Protein AF-A0A973A006-F1 (afdb_monomer_lite)

Radius of gyration: 35.7 Å; chains: 1; bounding box: 82×72×102 Å

Structure (mmCIF, N/CA/C/O backbone):
data_AF-A0A973A006-F1
#
_entry.id   AF-A0A973A006-F1
#
loop_
_atom_site.group_PDB
_atom_site.id
_atom_site.type_symbol
_atom_site.label_atom_id
_atom_site.label_alt_id
_atom_site.label_comp_id
_atom_site.label_asym_id
_atom_site.label_entity_id
_atom_site.label_seq_id
_atom_site.pdbx_PDB_ins_code
_atom_site.Cartn_x
_atom_site.Cartn_y
_atom_site.Cartn_z
_atom_site.occupancy
_atom_site.B_iso_or_equiv
_atom_site.auth_seq_id
_atom_site.auth_comp_id
_atom_site.auth_asym_id
_atom_site.auth_atom_id
_atom_site.pdbx_PDB_model_num
ATOM 1 N N . VAL A 1 1 ? 6.363 -8.888 3.351 1.00 74.69 1 VAL A N 1
ATOM 2 C CA . VAL A 1 1 ? 7.528 -9.794 3.197 1.00 74.69 1 VAL A CA 1
ATOM 3 C C . VAL A 1 1 ? 7.029 -11.077 2.562 1.00 74.69 1 VAL A C 1
ATOM 5 O O . VAL A 1 1 ? 5.966 -11.535 2.959 1.00 74.69 1 VAL A O 1
ATOM 8 N N . ARG A 1 2 ? 7.726 -11.590 1.547 1.00 87.62 2 ARG A N 1
ATOM 9 C CA . ARG A 1 2 ? 7.344 -12.799 0.804 1.00 87.62 2 ARG A CA 1
ATOM 10 C C . ARG A 1 2 ? 8.579 -13.512 0.266 1.00 87.62 2 ARG A C 1
ATOM 12 O O . ARG A 1 2 ? 9.569 -12.837 -0.030 1.00 87.62 2 ARG A O 1
ATOM 19 N N . GLN A 1 3 ? 8.466 -14.818 0.078 1.00 89.44 3 GLN A N 1
ATOM 20 C CA . GLN A 1 3 ? 9.433 -15.663 -0.612 1.00 89.44 3 GLN A CA 1
ATOM 21 C C . GLN A 1 3 ? 8.829 -16.146 -1.931 1.00 89.44 3 GLN A C 1
ATOM 23 O O . GLN A 1 3 ? 7.692 -16.615 -1.949 1.00 89.44 3 GLN A O 1
ATOM 28 N N . ILE A 1 4 ? 9.596 -16.039 -3.013 1.00 96.75 4 ILE A N 1
ATOM 29 C CA . ILE A 1 4 ? 9.266 -16.621 -4.315 1.00 96.75 4 ILE A CA 1
ATOM 30 C C . ILE A 1 4 ? 10.232 -17.764 -4.601 1.00 96.75 4 ILE A C 1
ATOM 32 O O . ILE A 1 4 ? 11.399 -17.694 -4.213 1.00 96.75 4 ILE A O 1
ATOM 36 N N . HIS A 1 5 ? 9.748 -18.809 -5.258 1.00 97.19 5 HIS A N 1
ATOM 37 C CA . HIS A 1 5 ? 10.588 -19.901 -5.719 1.00 97.19 5 HIS A CA 1
ATOM 38 C C . HIS A 1 5 ? 10.025 -20.468 -7.019 1.00 97.19 5 HIS A C 1
ATOM 40 O O . HIS A 1 5 ? 8.824 -20.729 -7.118 1.00 97.19 5 HIS A O 1
ATOM 46 N N . PHE A 1 6 ? 10.909 -20.625 -7.997 1.00 98.12 6 PHE A N 1
ATOM 47 C CA . PHE A 1 6 ? 10.637 -21.302 -9.252 1.00 98.12 6 PHE A CA 1
ATOM 48 C C . PHE A 1 6 ? 11.439 -22.598 -9.288 1.00 98.12 6 PHE A C 1
ATOM 50 O O . PHE A 1 6 ? 12.599 -22.614 -8.874 1.00 98.12 6 PHE A O 1
ATOM 57 N N . ASP A 1 7 ? 10.810 -23.652 -9.780 1.00 97.62 7 ASP A N 1
ATOM 58 C CA . ASP A 1 7 ? 11.328 -25.010 -9.786 1.00 97.62 7 ASP A CA 1
ATOM 59 C C . ASP A 1 7 ? 10.985 -25.687 -11.117 1.00 97.62 7 ASP A C 1
ATOM 61 O O . ASP A 1 7 ? 9.900 -25.483 -11.668 1.00 97.62 7 ASP A O 1
ATOM 65 N N . ALA A 1 8 ? 11.923 -26.470 -11.647 1.00 97.56 8 ALA A N 1
ATOM 66 C CA . ALA A 1 8 ? 11.805 -27.048 -12.981 1.00 97.56 8 ALA A CA 1
ATOM 67 C C . ALA A 1 8 ? 10.776 -28.188 -13.062 1.00 97.56 8 ALA A C 1
ATOM 69 O O . ALA A 1 8 ? 10.281 -28.464 -14.149 1.00 97.56 8 ALA A O 1
ATOM 70 N N . ASP A 1 9 ? 10.411 -28.810 -11.934 1.00 97.44 9 ASP A N 1
ATOM 71 C CA . ASP A 1 9 ? 9.448 -29.918 -11.882 1.00 97.44 9 ASP A CA 1
ATOM 72 C C . ASP A 1 9 ? 8.063 -29.473 -11.388 1.00 97.44 9 ASP A C 1
ATOM 74 O O . ASP A 1 9 ? 7.040 -30.074 -11.731 1.00 97.44 9 ASP A O 1
ATOM 78 N N . THR A 1 10 ? 8.028 -28.437 -10.545 1.00 96.38 10 THR A N 1
ATOM 79 C CA . THR A 1 10 ? 6.828 -28.018 -9.801 1.00 96.38 10 THR A CA 1
ATOM 80 C C . THR A 1 10 ? 6.367 -26.588 -10.089 1.00 96.38 10 THR A C 1
ATOM 82 O O . THR A 1 10 ? 5.368 -26.137 -9.521 1.00 96.38 10 THR A O 1
ATOM 85 N N . GLY A 1 11 ? 7.051 -25.874 -10.986 1.00 97.38 11 GLY A N 1
ATOM 86 C CA . GLY A 1 11 ? 6.625 -24.567 -11.466 1.00 97.38 11 GLY A CA 1
ATOM 87 C C . GLY A 1 11 ? 6.885 -23.462 -10.443 1.00 97.38 11 GLY A C 1
ATOM 88 O O . GLY A 1 11 ? 8.027 -23.209 -10.069 1.00 97.38 11 GLY A O 1
ATOM 89 N N . PHE A 1 12 ? 5.842 -22.742 -10.022 1.00 98.44 12 PHE A N 1
ATOM 90 C CA . PHE A 1 12 ? 5.970 -21.584 -9.132 1.00 98.44 12 PHE A CA 1
ATOM 91 C C . PHE A 1 12 ? 5.369 -21.832 -7.745 1.00 98.44 12 PHE A C 1
ATOM 93 O O . PHE A 1 12 ? 4.277 -22.387 -7.592 1.00 98.44 12 PHE A O 1
ATOM 100 N N . SER A 1 13 ? 6.056 -21.339 -6.714 1.00 97.69 13 SER A N 1
ATOM 101 C CA . SER A 1 13 ? 5.531 -21.276 -5.353 1.00 97.69 13 SER A CA 1
ATOM 102 C C . SER A 1 13 ? 5.753 -19.913 -4.697 1.00 97.69 13 SER A C 1
ATOM 104 O O . SER A 1 13 ? 6.783 -19.253 -4.864 1.00 97.69 13 SER A O 1
ATOM 106 N N . LEU A 1 14 ? 4.760 -19.499 -3.908 1.00 96.75 14 LEU A N 1
ATOM 107 C CA . LEU A 1 14 ? 4.759 -18.266 -3.128 1.00 96.75 14 LEU A CA 1
ATOM 108 C C . LEU A 1 14 ? 4.639 -18.625 -1.647 1.00 96.75 14 LEU A C 1
ATOM 110 O O . LEU A 1 14 ? 3.673 -19.262 -1.231 1.00 96.75 14 LEU A O 1
ATOM 114 N N . ASN A 1 15 ? 5.619 -18.220 -0.838 1.00 93.94 15 ASN A N 1
ATOM 115 C CA . ASN A 1 15 ? 5.705 -18.553 0.591 1.00 93.94 15 ASN A CA 1
ATOM 116 C C . ASN A 1 15 ? 5.603 -20.069 0.867 1.00 93.94 15 ASN A C 1
ATOM 118 O O . ASN A 1 15 ? 4.946 -20.497 1.817 1.00 93.94 15 ASN A O 1
ATOM 122 N N . GLY A 1 16 ? 6.218 -20.884 0.003 1.00 90.31 16 GLY A N 1
ATOM 123 C CA . GLY A 1 16 ? 6.202 -22.348 0.098 1.00 90.31 16 GLY A CA 1
ATOM 124 C C . GLY A 1 16 ? 4.887 -23.014 -0.326 1.00 90.31 16 GLY A C 1
ATOM 125 O O . GLY A 1 16 ? 4.759 -24.226 -0.184 1.00 90.31 16 GLY A O 1
ATOM 126 N N . GLN A 1 17 ? 3.911 -22.255 -0.836 1.00 93.00 17 GLN A N 1
ATOM 127 C CA . GLN A 1 17 ? 2.663 -22.789 -1.386 1.00 93.00 17 GLN A CA 1
ATOM 128 C C . GLN A 1 17 ? 2.724 -22.784 -2.912 1.00 93.00 17 GLN A C 1
ATOM 130 O O . GLN A 1 17 ? 3.026 -21.750 -3.506 1.00 93.00 17 GLN A O 1
ATOM 135 N N . ALA A 1 18 ? 2.430 -23.922 -3.543 1.00 95.06 18 ALA A N 1
ATOM 136 C CA . ALA A 1 18 ? 2.357 -24.025 -4.998 1.00 95.06 18 ALA A CA 1
ATOM 137 C C . ALA A 1 18 ? 1.221 -23.146 -5.544 1.00 95.06 18 ALA A C 1
ATOM 139 O O . ALA A 1 18 ? 0.092 -23.188 -5.046 1.00 95.06 18 ALA A O 1
ATOM 140 N N . VAL A 1 19 ? 1.523 -22.341 -6.563 1.00 96.31 19 VAL A N 1
ATOM 141 C CA . VAL A 1 19 ? 0.576 -21.416 -7.193 1.00 96.31 19 VAL A CA 1
ATOM 142 C C . VAL A 1 19 ? 0.822 -21.413 -8.698 1.00 96.31 19 VAL A C 1
ATOM 144 O O . VAL A 1 19 ? 1.913 -21.084 -9.142 1.00 96.31 19 VAL A O 1
ATOM 147 N N . ILE A 1 20 ? -0.211 -21.695 -9.494 1.00 98.38 20 ILE A N 1
ATOM 148 C CA . ILE A 1 20 ? -0.156 -21.488 -10.949 1.00 98.38 20 ILE A CA 1
ATOM 149 C C . ILE A 1 20 ? -0.318 -19.990 -11.235 1.00 98.38 20 ILE A C 1
ATOM 151 O O . ILE A 1 20 ? -1.264 -19.360 -10.737 1.00 98.38 20 ILE A O 1
ATOM 155 N N . LEU A 1 21 ? 0.570 -19.419 -12.049 1.00 98.75 21 LEU A N 1
ATOM 156 C CA . LEU A 1 21 ? 0.446 -18.043 -12.532 1.00 98.75 21 LEU A CA 1
ATOM 157 C C . LEU A 1 21 ? -0.706 -17.968 -13.550 1.00 98.75 21 LEU A C 1
ATOM 159 O O . LEU A 1 21 ? -0.602 -18.415 -14.688 1.00 98.75 21 LEU A O 1
ATOM 163 N N . LYS A 1 22 ? -1.836 -17.422 -13.101 1.00 98.75 22 LYS A N 1
ATOM 164 C CA . LYS A 1 22 ? -3.071 -17.186 -13.860 1.00 98.75 22 LYS A CA 1
ATOM 165 C C . LYS A 1 22 ? -3.016 -15.771 -14.425 1.00 98.75 22 LYS A C 1
ATOM 167 O O . LYS A 1 22 ? -3.580 -14.833 -13.846 1.00 98.75 22 LYS A O 1
ATOM 172 N N . GLY A 1 23 ? -2.218 -15.626 -15.474 1.00 98.56 23 GLY A N 1
ATOM 173 C CA . GLY A 1 23 ? -1.684 -14.367 -15.959 1.00 98.56 23 GLY A CA 1
ATOM 174 C C . GLY A 1 23 ? -2.470 -13.721 -17.100 1.00 98.56 23 GLY A C 1
ATOM 175 O O . GLY A 1 23 ? -3.083 -14.388 -17.936 1.00 98.56 23 GLY A O 1
ATOM 176 N N . MET A 1 24 ? -2.395 -12.392 -17.172 1.00 98.44 24 MET A N 1
ATOM 177 C CA . MET A 1 24 ? -2.911 -11.585 -18.284 1.00 98.44 24 MET A CA 1
ATOM 178 C C . MET A 1 24 ? -1.829 -10.621 -18.775 1.00 98.44 24 MET A C 1
ATOM 180 O O . MET A 1 24 ? -1.284 -9.863 -17.970 1.00 98.44 24 MET A O 1
ATOM 184 N N . CYS A 1 25 ? -1.559 -10.598 -20.081 1.00 98.69 25 CYS A N 1
ATOM 185 C CA . CYS A 1 25 ? -0.857 -9.477 -20.703 1.00 98.69 25 CYS A CA 1
ATOM 186 C C . CYS A 1 25 ? -1.817 -8.291 -20.826 1.00 98.69 25 CYS A C 1
ATOM 188 O O . CYS A 1 25 ? -2.960 -8.462 -21.268 1.00 98.69 25 CYS A O 1
ATOM 190 N N . ASN A 1 26 ? -1.361 -7.094 -20.456 1.00 97.56 26 ASN A N 1
ATOM 191 C CA . ASN A 1 26 ? -2.110 -5.856 -20.657 1.00 97.56 26 ASN A CA 1
ATOM 192 C C . ASN A 1 26 ? -1.193 -4.730 -21.129 1.00 97.56 26 ASN A C 1
ATOM 194 O O . ASN A 1 26 ? -0.101 -4.554 -20.591 1.00 97.56 26 ASN A O 1
ATOM 198 N N . HIS A 1 27 ? -1.700 -3.942 -22.075 1.00 97.69 27 HIS A N 1
ATOM 199 C CA . HIS A 1 27 ? -1.139 -2.646 -22.437 1.00 97.69 27 HIS A CA 1
ATOM 200 C C . HIS A 1 27 ? -1.558 -1.548 -21.446 1.00 97.69 27 HIS A C 1
ATOM 202 O O . HIS A 1 27 ? -2.402 -1.759 -20.573 1.00 97.69 27 HIS A O 1
ATOM 208 N N . HIS A 1 28 ? -0.945 -0.369 -21.584 1.00 96.56 28 HIS A N 1
ATOM 209 C CA . HIS A 1 28 ? -1.086 0.744 -20.641 1.00 96.56 28 HIS A CA 1
ATOM 210 C C . HIS A 1 28 ? -2.311 1.643 -20.881 1.00 96.56 28 HIS A C 1
ATOM 212 O O . HIS A 1 28 ? -2.666 2.408 -19.986 1.00 96.56 28 HIS A O 1
ATOM 218 N N . ASP A 1 29 ? -2.934 1.611 -22.067 1.00 96.44 29 ASP A N 1
ATOM 219 C CA . ASP A 1 29 ? -4.088 2.475 -22.339 1.00 96.44 29 ASP A CA 1
ATOM 220 C C . ASP A 1 29 ? -5.300 2.090 -21.482 1.00 96.44 29 ASP A C 1
ATOM 222 O O . ASP A 1 29 ? -5.446 0.944 -21.062 1.00 96.44 29 ASP A O 1
ATOM 226 N N . LEU A 1 30 ? -6.187 3.053 -21.239 1.00 96.38 30 LEU A N 1
ATOM 227 C CA . LEU A 1 30 ? -7.418 2.921 -20.461 1.00 96.38 30 LEU A CA 1
ATOM 228 C C . LEU A 1 30 ? -8.662 3.069 -21.354 1.00 96.38 30 LEU A C 1
ATOM 230 O O . LEU A 1 30 ? -9.681 3.638 -20.953 1.00 96.38 30 LEU A O 1
ATOM 234 N N . GLY A 1 31 ? -8.581 2.558 -22.587 1.00 95.19 31 GLY A N 1
ATOM 235 C CA . GLY A 1 31 ? -9.678 2.546 -23.547 1.00 95.19 31 GLY A CA 1
ATOM 236 C C . GLY A 1 31 ? -10.059 3.950 -24.022 1.00 95.19 31 GLY A C 1
ATOM 237 O O . GLY A 1 31 ? -9.185 4.658 -24.520 1.00 95.19 31 GLY A O 1
ATOM 238 N N . PRO A 1 32 ? -11.322 4.401 -23.871 1.00 96.06 32 PRO A N 1
ATOM 239 C CA . PRO A 1 32 ? -11.733 5.747 -24.286 1.00 96.06 32 PRO A CA 1
ATOM 240 C C . PRO A 1 32 ? -10.930 6.908 -23.670 1.00 96.06 32 PRO A C 1
ATOM 242 O O . PRO A 1 32 ? -10.959 8.012 -24.208 1.00 96.06 32 PRO A O 1
ATOM 245 N N . LEU A 1 33 ? -10.206 6.677 -22.567 1.00 96.00 33 LEU A N 1
ATOM 246 C CA . LEU A 1 33 ? -9.319 7.666 -21.934 1.00 96.00 33 LEU A CA 1
ATOM 247 C C . LEU A 1 33 ? -7.915 7.727 -22.570 1.00 96.00 33 LEU A C 1
ATOM 249 O O . LEU A 1 33 ? -7.140 8.639 -22.277 1.00 96.00 33 LEU A O 1
ATOM 253 N N . GLY A 1 34 ? -7.574 6.780 -23.448 1.00 95.50 34 GLY A N 1
ATOM 254 C CA . GLY A 1 34 ? -6.241 6.654 -24.033 1.00 95.50 34 GLY A CA 1
ATOM 255 C C . GLY A 1 34 ? -5.172 6.358 -22.978 1.00 95.50 34 GLY A C 1
ATOM 256 O O . GLY A 1 34 ? -5.421 5.640 -22.016 1.00 95.50 34 GLY A O 1
ATOM 257 N N . ALA A 1 35 ? -3.973 6.914 -23.158 1.00 95.75 35 ALA A N 1
ATOM 258 C CA . ALA A 1 35 ? -2.834 6.708 -22.258 1.00 95.75 35 ALA A CA 1
ATOM 259 C C . ALA A 1 35 ? -2.825 7.633 -21.023 1.00 95.75 35 ALA A C 1
ATOM 261 O O . ALA A 1 35 ? -1.930 7.523 -20.187 1.00 95.75 35 ALA A O 1
ATOM 262 N N . ALA A 1 36 ? -3.773 8.572 -20.909 1.00 90.38 36 ALA A N 1
ATOM 263 C CA . ALA A 1 36 ? -3.854 9.448 -19.745 1.00 90.38 36 ALA A CA 1
ATOM 264 C C . ALA A 1 36 ? -4.273 8.620 -18.526 1.00 90.38 36 ALA A C 1
ATOM 266 O O . ALA A 1 36 ? -5.384 8.090 -18.490 1.00 90.38 36 ALA A O 1
ATOM 267 N N . LEU A 1 37 ? -3.375 8.490 -17.550 1.00 87.75 37 LEU A N 1
ATOM 268 C CA . LEU A 1 37 ? -3.604 7.652 -16.382 1.00 87.75 37 LEU A CA 1
ATOM 269 C C . LEU A 1 37 ? -4.706 8.240 -15.492 1.00 87.75 37 LEU A C 1
ATOM 271 O O . LEU A 1 37 ? -4.682 9.417 -15.141 1.00 87.75 37 LEU A O 1
ATOM 275 N N . TRP A 1 38 ? -5.653 7.383 -15.115 1.00 89.75 38 TRP A N 1
ATOM 276 C CA . TRP A 1 38 ? -6.651 7.649 -14.086 1.00 89.75 38 TRP A CA 1
ATOM 277 C C . TRP A 1 38 ? -6.658 6.479 -13.113 1.00 89.75 38 TRP A C 1
ATOM 279 O O . TRP A 1 38 ? -7.057 5.372 -13.488 1.00 89.75 38 TRP A O 1
ATOM 289 N N . ASP A 1 39 ? -6.271 6.727 -11.865 1.00 86.19 39 ASP A N 1
ATOM 290 C CA . ASP A 1 39 ? -6.119 5.685 -10.848 1.00 86.19 39 ASP A CA 1
ATOM 291 C C . ASP A 1 39 ? -7.373 4.824 -10.703 1.00 86.19 39 ASP A C 1
ATOM 293 O O . ASP A 1 39 ? -7.300 3.600 -10.707 1.00 86.19 39 ASP A O 1
ATOM 297 N N . GLN A 1 40 ? -8.548 5.455 -10.664 1.00 85.00 40 GLN A N 1
ATOM 298 C CA . GLN A 1 40 ? -9.826 4.752 -10.541 1.00 85.00 40 GLN A CA 1
ATOM 299 C C . GLN A 1 40 ? -10.127 3.849 -11.743 1.00 85.00 40 GLN A C 1
ATOM 301 O O . GLN A 1 40 ? -10.689 2.764 -11.586 1.00 85.00 40 GLN A O 1
ATOM 306 N N . ALA A 1 41 ? -9.752 4.271 -12.954 1.00 92.69 41 ALA A N 1
ATOM 307 C CA . ALA A 1 41 ? -9.949 3.476 -14.162 1.00 92.69 41 ALA A CA 1
ATOM 308 C C . ALA A 1 41 ? -8.992 2.276 -14.203 1.00 92.69 41 ALA A C 1
ATOM 310 O O . ALA A 1 41 ? -9.419 1.165 -14.531 1.00 92.69 41 ALA A O 1
ATOM 311 N N . LEU A 1 42 ? -7.727 2.475 -13.820 1.00 93.62 42 LEU A N 1
ATOM 312 C CA . LEU A 1 42 ? -6.760 1.389 -13.685 1.00 93.62 42 LEU A CA 1
ATOM 313 C C . LEU A 1 42 ? -7.187 0.400 -12.589 1.00 93.62 42 LEU A C 1
ATOM 315 O O . LEU A 1 42 ? -7.252 -0.807 -12.829 1.00 93.62 42 LEU A O 1
ATOM 319 N N . GLU A 1 43 ? -7.572 0.907 -11.417 1.00 88.81 43 GLU A N 1
ATOM 320 C CA . GLU A 1 43 ? -8.055 0.109 -10.291 1.00 88.81 43 GLU A CA 1
ATOM 321 C C . GLU A 1 43 ? -9.288 -0.715 -10.684 1.00 88.81 43 GLU A C 1
ATOM 323 O O . GLU A 1 43 ? -9.357 -1.915 -10.399 1.00 88.81 43 GLU A O 1
ATOM 328 N N . ARG A 1 44 ? -10.251 -0.107 -11.391 1.00 91.81 44 ARG A N 1
ATOM 329 C CA . ARG A 1 44 ? -11.423 -0.804 -11.936 1.00 91.81 44 ARG A CA 1
ATOM 330 C C . ARG A 1 44 ? -11.005 -1.984 -12.811 1.00 91.81 44 ARG A C 1
ATOM 332 O O . ARG A 1 44 ? -11.529 -3.087 -12.631 1.00 91.81 44 ARG A O 1
ATOM 339 N N . ARG A 1 45 ? -10.056 -1.776 -13.730 1.00 96.62 45 ARG A N 1
ATOM 340 C CA . ARG A 1 45 ? -9.590 -2.831 -14.638 1.00 96.62 45 ARG A CA 1
ATOM 341 C C . ARG A 1 45 ? -8.900 -3.974 -13.894 1.00 96.62 45 ARG A C 1
ATOM 343 O O . ARG A 1 45 ? -9.199 -5.144 -14.154 1.00 96.62 45 ARG A O 1
ATOM 350 N N . LEU A 1 46 ? -8.037 -3.661 -12.929 1.00 95.81 46 LEU A N 1
ATOM 351 C CA . LEU A 1 46 ? -7.372 -4.667 -12.094 1.00 95.81 46 LEU A CA 1
ATOM 352 C C . LEU A 1 46 ? -8.380 -5.449 -11.240 1.00 95.81 46 LEU A C 1
ATOM 354 O O . LEU A 1 46 ? -8.276 -6.671 -11.126 1.00 95.81 46 LEU A O 1
ATOM 358 N N . LYS A 1 47 ? -9.407 -4.786 -10.693 1.00 91.25 47 LYS A N 1
ATOM 359 C CA . LYS A 1 47 ? -10.475 -5.451 -9.926 1.00 91.25 47 LYS A CA 1
ATOM 360 C C . LYS A 1 47 ? -11.297 -6.391 -10.783 1.00 91.25 47 LYS A C 1
ATOM 362 O O . LYS A 1 47 ? -11.606 -7.493 -10.338 1.00 91.25 47 LYS A O 1
ATOM 367 N N . GLN A 1 48 ? -11.634 -5.983 -12.001 1.00 96.75 48 GLN A N 1
ATOM 368 C CA . GLN A 1 48 ? -12.390 -6.816 -12.928 1.00 96.75 48 GLN A CA 1
ATOM 369 C C . GLN A 1 48 ? -11.604 -8.075 -13.326 1.00 96.75 48 GLN A C 1
ATOM 371 O O . GLN A 1 48 ? -12.185 -9.164 -13.325 1.00 96.75 48 GLN A O 1
ATOM 376 N N . LEU A 1 49 ? -10.292 -7.968 -13.573 1.00 98.12 49 LEU A N 1
ATOM 377 C CA . LEU A 1 49 ? -9.434 -9.139 -13.802 1.00 98.12 49 LEU A CA 1
ATOM 378 C C . LEU A 1 49 ? -9.319 -10.008 -12.547 1.00 98.12 49 LEU A C 1
ATOM 380 O O . LEU A 1 49 ? -9.465 -11.227 -12.622 1.00 98.12 49 LEU A O 1
ATOM 384 N N . LYS A 1 50 ? -9.124 -9.407 -11.371 1.00 94.62 50 LYS A N 1
ATOM 385 C CA . LYS A 1 50 ? -9.044 -10.165 -10.120 1.00 94.62 50 LYS A CA 1
ATOM 386 C C . LYS A 1 50 ? -10.350 -10.903 -9.800 1.00 94.62 50 LYS A C 1
ATOM 388 O O . LYS A 1 50 ? -10.314 -12.053 -9.374 1.00 94.62 50 LYS A O 1
ATOM 393 N N . ALA A 1 51 ? -11.506 -10.294 -10.066 1.00 87.31 51 ALA A N 1
ATOM 394 C CA . ALA A 1 51 ? -12.825 -10.917 -9.902 1.00 87.31 51 ALA A CA 1
ATOM 395 C C . ALA A 1 51 ? -13.060 -12.110 -10.850 1.00 87.31 51 ALA A C 1
ATOM 397 O O . ALA A 1 51 ? -13.888 -12.980 -10.574 1.00 87.31 51 ALA A O 1
ATOM 398 N N . MET A 1 52 ? -12.312 -12.172 -11.949 1.00 97.69 52 MET A N 1
ATOM 399 C CA . MET A 1 52 ? -12.269 -13.317 -12.855 1.00 97.69 52 MET A CA 1
ATOM 400 C C . MET A 1 52 ? -11.364 -14.448 -12.340 1.00 97.69 52 MET A C 1
ATOM 402 O O . MET A 1 52 ? -11.375 -15.536 -12.894 1.00 97.69 52 MET A O 1
ATOM 406 N N . GLY A 1 53 ? -10.556 -14.211 -11.305 1.00 96.25 53 GLY A N 1
ATOM 407 C CA . GLY A 1 53 ? -9.578 -15.175 -10.793 1.00 96.25 53 GLY A CA 1
ATOM 408 C C . GLY A 1 53 ? -8.154 -14.989 -11.323 1.00 96.25 53 GLY A C 1
ATOM 409 O O . GLY A 1 53 ? -7.300 -15.831 -11.051 1.00 96.25 53 GLY A O 1
ATOM 410 N N . CYS A 1 54 ? -7.876 -13.895 -12.043 1.00 98.62 54 CYS A N 1
ATOM 411 C CA . CYS A 1 54 ? -6.511 -13.497 -12.390 1.00 98.62 54 CYS A CA 1
ATOM 412 C C . CYS A 1 54 ? -5.697 -13.255 -11.111 1.00 98.62 54 CYS A C 1
ATOM 414 O O . CYS A 1 54 ? -6.158 -12.546 -10.211 1.00 98.62 54 CYS A O 1
ATOM 416 N N . ASN A 1 55 ? -4.485 -13.809 -11.039 1.00 98.38 55 ASN A N 1
ATOM 417 C CA . ASN A 1 55 ? -3.564 -13.593 -9.916 1.00 98.38 55 ASN A CA 1
ATOM 418 C C . ASN A 1 55 ? -2.234 -12.955 -10.339 1.00 98.38 55 ASN A C 1
ATOM 420 O O . ASN A 1 55 ? -1.447 -12.592 -9.465 1.00 98.38 55 ASN A O 1
ATOM 424 N N . SER A 1 56 ? -1.991 -12.789 -11.645 1.00 98.69 56 SER A N 1
ATOM 425 C CA . SER A 1 56 ? -0.767 -12.171 -12.139 1.00 98.69 56 SER A CA 1
ATOM 426 C C . SER A 1 56 ? -0.967 -11.334 -13.405 1.00 98.69 56 SER A C 1
ATOM 428 O O . SER A 1 56 ? -1.829 -11.621 -14.228 1.00 98.69 56 SER A O 1
ATOM 430 N N . ILE A 1 57 ? -0.166 -10.284 -13.564 1.00 98.75 57 ILE A N 1
ATOM 431 C CA . ILE A 1 57 ? -0.171 -9.371 -14.707 1.00 98.75 57 ILE A CA 1
ATOM 432 C C . ILE A 1 57 ? 1.222 -9.360 -15.340 1.00 98.75 57 ILE A C 1
ATOM 434 O O . ILE A 1 57 ? 2.225 -9.290 -14.634 1.00 98.75 57 ILE A O 1
ATOM 438 N N . ARG A 1 58 ? 1.286 -9.403 -16.671 1.00 98.75 58 ARG A N 1
ATOM 439 C CA . ARG A 1 58 ? 2.489 -9.057 -17.438 1.00 98.75 58 ARG A CA 1
ATOM 440 C C . ARG A 1 58 ? 2.270 -7.691 -18.078 1.00 98.75 58 ARG A C 1
ATOM 442 O O . ARG A 1 58 ? 1.266 -7.487 -18.766 1.00 98.75 58 ARG A O 1
ATOM 449 N N . VAL A 1 59 ? 3.186 -6.760 -17.826 1.00 97.62 59 VAL A N 1
ATOM 450 C CA . VAL A 1 59 ? 3.099 -5.368 -18.311 1.00 97.62 59 VAL A CA 1
ATOM 451 C C . VAL A 1 59 ? 3.652 -5.266 -19.735 1.00 97.62 59 VAL A C 1
ATOM 453 O O . VAL A 1 59 ? 4.760 -4.815 -19.995 1.00 97.62 59 VAL A O 1
ATOM 456 N N . ALA A 1 60 ? 2.867 -5.771 -20.679 1.00 96.19 60 ALA A N 1
ATOM 457 C CA . ALA A 1 60 ? 3.253 -5.887 -22.075 1.00 96.19 60 ALA A CA 1
ATOM 458 C C . ALA A 1 60 ? 3.277 -4.510 -22.778 1.00 96.19 60 ALA A C 1
ATOM 460 O O . ALA A 1 60 ? 2.252 -3.834 -22.857 1.00 96.19 60 ALA A O 1
ATOM 461 N N . HIS A 1 61 ? 4.387 -4.021 -23.332 1.00 96.62 61 HIS A N 1
ATOM 462 C CA . HIS A 1 61 ? 5.764 -4.537 -23.269 1.00 96.62 61 HIS A CA 1
ATOM 463 C C . HIS A 1 61 ? 6.710 -3.396 -22.880 1.00 96.62 61 HIS A C 1
ATOM 465 O O . HIS A 1 61 ? 7.620 -3.025 -23.624 1.00 96.62 61 HIS A O 1
ATOM 471 N N . ASN A 1 62 ? 6.412 -2.753 -21.753 1.00 97.12 62 ASN A N 1
ATOM 472 C CA . ASN A 1 62 ? 7.087 -1.542 -21.303 1.00 97.12 62 ASN A CA 1
ATOM 473 C C . ASN A 1 62 ? 6.951 -1.372 -19.785 1.00 97.12 62 ASN A C 1
ATOM 475 O O . ASN A 1 62 ? 5.976 -1.874 -19.213 1.00 97.12 62 ASN A O 1
ATOM 479 N N . PRO A 1 63 ? 7.844 -0.585 -19.149 1.00 96.56 63 PRO A N 1
ATOM 480 C CA . PRO A 1 63 ? 7.722 -0.260 -17.735 1.00 96.56 63 PRO A CA 1
ATOM 481 C C . PRO A 1 63 ? 6.322 0.264 -17.427 1.00 96.56 63 PRO A C 1
ATOM 483 O O . PRO A 1 63 ? 5.805 1.126 -18.151 1.00 96.56 63 PRO A O 1
ATOM 486 N N . SER A 1 64 ? 5.690 -0.253 -16.373 1.00 91.69 64 SER A N 1
ATOM 487 C CA . SER A 1 64 ? 4.369 0.226 -15.965 1.00 91.69 64 SER A CA 1
ATOM 488 C C . SER A 1 64 ? 4.449 1.603 -15.308 1.00 91.69 64 SER A C 1
ATOM 490 O O . SER A 1 64 ? 5.532 2.104 -14.985 1.00 91.69 64 SER A O 1
ATOM 492 N N . SER A 1 65 ? 3.290 2.215 -15.068 1.00 92.12 65 SER A N 1
ATOM 493 C CA . SER A 1 65 ? 3.214 3.339 -14.139 1.00 92.12 65 SER A CA 1
ATOM 494 C C . SER A 1 65 ? 3.442 2.844 -12.693 1.00 92.12 65 SER A C 1
ATOM 496 O O . SER A 1 65 ? 3.128 1.678 -12.407 1.00 92.12 65 SER A O 1
ATOM 498 N N . PRO A 1 66 ? 3.990 3.672 -11.782 1.00 89.56 66 PRO A N 1
ATOM 499 C CA . PRO A 1 66 ? 4.138 3.307 -10.367 1.00 89.56 66 PRO A CA 1
ATOM 500 C C . PRO A 1 66 ? 2.807 2.912 -9.708 1.00 89.56 66 PRO A C 1
ATOM 502 O O . PRO A 1 66 ? 2.738 1.949 -8.948 1.00 89.56 66 PRO A O 1
ATOM 505 N N . GLU A 1 67 ? 1.719 3.583 -10.089 1.00 91.56 67 GLU A N 1
ATOM 506 C CA . GLU A 1 67 ? 0.374 3.375 -9.550 1.00 91.56 67 GLU A CA 1
ATOM 507 C C . GLU A 1 67 ? -0.136 1.952 -9.820 1.00 91.56 67 GLU A C 1
ATOM 509 O O . GLU A 1 67 ? -0.832 1.377 -8.981 1.00 91.56 67 GLU A O 1
ATOM 514 N N . LEU A 1 68 ? 0.240 1.345 -10.957 1.00 95.25 68 LEU A N 1
ATOM 515 C CA . LEU A 1 68 ? -0.077 -0.055 -11.249 1.00 95.25 68 LEU A CA 1
ATOM 516 C C . LEU A 1 68 ? 0.562 -0.987 -10.223 1.00 95.25 68 LEU A C 1
ATOM 518 O O . LEU A 1 68 ? -0.114 -1.889 -9.725 1.00 95.25 68 LEU A O 1
ATOM 522 N N . LEU A 1 69 ? 1.839 -0.781 -9.897 1.00 95.19 69 LEU A N 1
ATOM 523 C CA . LEU A 1 69 ? 2.553 -1.627 -8.941 1.00 95.19 69 LEU A CA 1
ATOM 524 C C . LEU A 1 69 ? 2.039 -1.411 -7.516 1.00 95.19 69 LEU A C 1
ATOM 526 O O . LEU A 1 69 ? 1.780 -2.391 -6.819 1.00 95.19 69 LEU A O 1
ATOM 530 N N . ASP A 1 70 ? 1.758 -0.167 -7.123 1.00 86.19 70 ASP A N 1
ATOM 531 C CA . ASP A 1 70 ? 1.118 0.154 -5.840 1.00 86.19 70 ASP A CA 1
ATOM 532 C C . ASP A 1 70 ? -0.264 -0.500 -5.695 1.00 86.19 70 ASP A C 1
ATOM 534 O O . ASP A 1 70 ? -0.664 -0.956 -4.617 1.00 86.19 70 ASP A O 1
ATOM 538 N N . MET A 1 71 ? -1.049 -0.538 -6.774 1.00 88.44 71 MET A N 1
ATOM 539 C CA . MET A 1 71 ? -2.325 -1.250 -6.792 1.00 88.44 71 MET A CA 1
ATOM 540 C C . MET A 1 71 ? -2.118 -2.760 -6.725 1.00 88.44 71 MET A C 1
ATOM 542 O O . MET A 1 71 ? -2.782 -3.415 -5.925 1.00 88.44 71 MET A O 1
ATOM 546 N N . CYS A 1 72 ? -1.187 -3.321 -7.495 1.00 92.31 72 CYS A N 1
ATOM 547 C CA . CYS A 1 72 ? -0.871 -4.748 -7.468 1.00 92.31 72 CYS A CA 1
ATOM 548 C C . CYS A 1 72 ? -0.367 -5.211 -6.094 1.00 92.31 72 CYS A C 1
ATOM 550 O O . CYS A 1 72 ? -0.794 -6.266 -5.624 1.00 92.31 72 CYS A O 1
ATOM 552 N N . ASP A 1 73 ? 0.443 -4.410 -5.403 1.00 85.88 73 ASP A N 1
ATOM 553 C CA . ASP A 1 73 ? 0.882 -4.665 -4.030 1.00 85.88 73 ASP A CA 1
ATOM 554 C C . ASP A 1 73 ? -0.300 -4.732 -3.062 1.00 85.88 73 ASP A C 1
ATOM 556 O O . ASP A 1 73 ? -0.466 -5.717 -2.338 1.00 85.88 73 ASP A O 1
ATOM 560 N N . ARG A 1 74 ? -1.158 -3.702 -3.069 1.00 80.44 74 ARG A N 1
ATOM 561 C CA . ARG A 1 74 ? -2.339 -3.622 -2.191 1.00 80.44 74 ARG A CA 1
ATOM 562 C C . ARG A 1 74 ? -3.356 -4.713 -2.496 1.00 80.44 74 ARG A C 1
ATOM 564 O O . ARG A 1 74 ? -4.011 -5.233 -1.594 1.00 80.44 74 ARG A O 1
ATOM 571 N N . MET A 1 75 ? -3.512 -5.039 -3.774 1.00 82.69 75 MET A N 1
ATOM 572 C CA . MET A 1 75 ? -4.483 -6.011 -4.248 1.00 82.69 75 MET A CA 1
ATOM 573 C C . MET A 1 75 ? -3.932 -7.430 -4.241 1.00 82.69 75 MET A C 1
ATOM 575 O O . MET A 1 75 ? -4.728 -8.338 -4.418 1.00 82.69 75 MET A O 1
ATOM 579 N N . GLY A 1 76 ? -2.639 -7.675 -4.048 1.00 86.94 76 GLY A N 1
ATOM 580 C CA . GLY A 1 76 ? -2.059 -9.016 -4.153 1.00 86.94 76 GLY A CA 1
ATOM 581 C C . GLY A 1 76 ? -2.199 -9.614 -5.558 1.00 86.94 76 GLY A C 1
ATOM 582 O O . GLY A 1 76 ? -2.777 -10.691 -5.712 1.00 86.94 76 GLY A O 1
ATOM 583 N N . LEU A 1 77 ? -1.725 -8.890 -6.572 1.00 96.00 77 LEU A N 1
ATOM 584 C CA . LEU A 1 77 ? -1.545 -9.367 -7.948 1.00 96.00 77 LEU A CA 1
ATOM 585 C C . LEU A 1 77 ? -0.046 -9.443 -8.237 1.00 96.00 77 LEU A C 1
ATOM 587 O O . LEU A 1 77 ? 0.648 -8.455 -8.047 1.00 96.00 77 LEU A O 1
ATOM 591 N N . LEU A 1 78 ? 0.461 -10.594 -8.675 1.00 98.75 78 LEU A N 1
ATOM 592 C CA . LEU A 1 78 ? 1.883 -10.770 -8.993 1.00 98.75 78 LEU A CA 1
ATOM 593 C C . LEU A 1 78 ? 2.220 -10.131 -10.345 1.00 98.75 78 LEU A C 1
ATOM 595 O O . LEU A 1 78 ? 1.391 -10.160 -11.250 1.00 98.75 78 LEU A O 1
ATOM 599 N N . VAL A 1 79 ? 3.431 -9.615 -10.534 1.00 98.88 79 VAL A N 1
ATOM 600 C CA . VAL A 1 79 ? 3.806 -8.873 -11.747 1.00 98.88 79 VAL A CA 1
ATOM 601 C C . VAL A 1 79 ? 5.065 -9.442 -12.400 1.00 98.88 79 VAL A C 1
ATOM 603 O O . VAL A 1 79 ? 6.109 -9.566 -11.757 1.00 98.88 79 VAL A O 1
ATOM 606 N N . VAL A 1 80 ? 4.965 -9.744 -13.697 1.00 98.75 80 VAL A N 1
ATOM 607 C CA . VAL A 1 80 ? 6.118 -9.835 -14.606 1.00 98.75 80 VAL A CA 1
ATOM 608 C C . VAL A 1 80 ? 6.346 -8.437 -15.150 1.00 98.75 80 VAL A C 1
ATOM 610 O O . VAL A 1 80 ? 5.539 -7.951 -15.949 1.00 98.75 80 VAL A O 1
ATOM 613 N N . ASN A 1 81 ? 7.399 -7.781 -14.662 1.00 98.31 81 ASN A N 1
ATOM 614 C CA . ASN A 1 81 ? 7.683 -6.390 -14.982 1.00 98.31 81 ASN A CA 1
ATOM 615 C C . ASN A 1 81 ? 8.640 -6.324 -16.177 1.00 98.31 81 ASN A C 1
ATOM 617 O O . ASN A 1 81 ? 9.743 -6.864 -16.112 1.00 98.31 81 ASN A O 1
ATOM 621 N N . GLU A 1 82 ? 8.199 -5.743 -17.290 1.00 98.56 82 GLU A N 1
ATOM 622 C CA . GLU A 1 82 ? 8.865 -5.859 -18.588 1.00 98.56 82 GLU A CA 1
ATOM 623 C C . GLU A 1 82 ? 9.393 -4.517 -19.083 1.00 98.56 82 GLU A C 1
ATOM 625 O O . GLU A 1 82 ? 8.691 -3.516 -19.026 1.00 98.56 82 GLU A O 1
ATOM 630 N N . THR A 1 83 ? 10.631 -4.488 -19.576 1.00 97.69 83 THR A N 1
ATOM 631 C CA . THR A 1 83 ? 11.290 -3.235 -19.974 1.00 97.69 83 THR A CA 1
ATOM 632 C C . THR A 1 83 ? 11.212 -2.975 -21.478 1.00 97.69 83 THR A C 1
ATOM 634 O O . THR A 1 83 ? 10.987 -1.839 -21.890 1.00 97.69 83 THR A O 1
ATOM 637 N N . PHE A 1 84 ? 11.408 -4.001 -22.312 1.00 96.31 84 PHE A N 1
ATOM 638 C CA . PHE A 1 84 ? 11.629 -3.808 -23.748 1.00 96.31 84 PHE A CA 1
ATOM 639 C C . PHE A 1 84 ? 10.719 -4.683 -24.611 1.00 96.31 84 PHE A C 1
ATOM 641 O O . PHE A 1 84 ? 10.684 -5.903 -24.456 1.00 96.31 84 PHE A O 1
ATOM 648 N N . ASP A 1 85 ? 10.066 -4.065 -25.597 1.00 93.81 85 ASP A N 1
ATOM 649 C CA . ASP A 1 85 ? 9.392 -4.775 -26.691 1.00 93.81 85 ASP A CA 1
ATOM 650 C C . ASP A 1 85 ? 10.355 -5.174 -27.823 1.00 93.81 85 ASP A C 1
ATOM 652 O O . ASP A 1 85 ? 10.128 -6.139 -28.541 1.00 93.81 85 ASP A O 1
ATOM 656 N N . GLU A 1 86 ? 11.437 -4.423 -28.021 1.00 90.38 86 GLU A N 1
ATOM 657 C CA . GLU A 1 86 ? 12.423 -4.652 -29.079 1.00 90.38 86 GLU A CA 1
ATOM 658 C C . GLU A 1 86 ? 13.828 -4.279 -28.602 1.00 90.38 86 GLU A C 1
ATOM 660 O O . GLU A 1 86 ? 13.979 -3.467 -27.687 1.00 90.38 86 GLU A O 1
ATOM 665 N N . TRP A 1 87 ? 14.851 -4.859 -29.238 1.00 91.81 87 TRP A N 1
ATOM 666 C CA . TRP A 1 87 ? 16.240 -4.424 -29.088 1.00 91.81 87 TRP A CA 1
ATOM 667 C C . TRP A 1 87 ? 16.635 -3.532 -30.270 1.00 91.81 87 TRP A C 1
ATOM 669 O O . TRP A 1 87 ? 16.215 -2.385 -30.308 1.00 91.81 87 TRP A O 1
ATOM 679 N N . ARG A 1 88 ? 17.389 -4.021 -31.259 1.00 87.94 88 ARG A N 1
ATOM 680 C CA . ARG A 1 88 ? 17.833 -3.279 -32.462 1.00 87.94 88 ARG A CA 1
ATOM 681 C C . ARG A 1 88 ? 17.023 -3.629 -33.718 1.00 87.94 88 ARG A C 1
ATOM 683 O O . ARG A 1 88 ? 16.953 -2.839 -34.666 1.00 87.94 88 ARG A O 1
ATOM 690 N N . GLU A 1 89 ? 16.427 -4.811 -33.748 1.00 83.88 89 GLU A N 1
ATOM 691 C CA . GLU A 1 89 ? 15.688 -5.383 -34.864 1.00 83.88 89 GLU A CA 1
ATOM 692 C C . GLU A 1 89 ? 14.283 -5.815 -34.433 1.00 83.88 89 GLU A C 1
ATOM 694 O O . GLU A 1 89 ? 13.970 -5.998 -33.258 1.00 83.88 89 GLU A O 1
ATOM 699 N N . GLY A 1 90 ? 13.397 -5.946 -35.419 1.00 77.69 90 GLY A N 1
ATOM 700 C CA . GLY A 1 90 ? 12.026 -6.382 -35.201 1.00 77.69 90 GLY A CA 1
ATOM 701 C C . GLY A 1 90 ? 11.559 -7.374 -36.256 1.00 77.69 90 GLY A C 1
ATOM 702 O O . GLY A 1 90 ? 12.050 -7.411 -37.392 1.00 77.69 90 GLY A O 1
ATOM 703 N N . TRP A 1 91 ? 10.561 -8.170 -35.884 1.00 74.75 91 TRP A N 1
ATOM 704 C CA . TRP A 1 91 ? 9.913 -9.113 -36.787 1.00 74.75 91 TRP A CA 1
ATOM 705 C C . TRP A 1 91 ? 9.057 -8.414 -37.845 1.00 74.75 91 TRP A C 1
ATOM 707 O O . TRP A 1 91 ? 8.391 -7.413 -37.581 1.00 74.75 91 TRP A O 1
ATOM 717 N N . LYS A 1 92 ? 9.031 -8.972 -39.061 1.00 69.38 92 LYS A N 1
ATOM 718 C CA . LYS A 1 92 ? 8.187 -8.503 -40.170 1.00 69.38 92 LYS A CA 1
ATOM 719 C C . LYS A 1 92 ? 7.469 -9.662 -40.830 1.00 69.38 92 LYS A C 1
ATOM 721 O O . LYS A 1 92 ? 8.020 -10.744 -40.971 1.00 69.38 92 LYS A O 1
ATOM 726 N N . PHE A 1 93 ? 6.258 -9.422 -41.312 1.00 63.38 93 PHE A N 1
ATOM 727 C CA . PHE A 1 93 ? 5.572 -10.387 -42.165 1.00 63.38 93 PHE A CA 1
ATOM 728 C C . PHE A 1 93 ? 5.953 -10.159 -43.631 1.00 63.38 93 PHE A C 1
ATOM 730 O O . PHE A 1 93 ? 5.750 -9.071 -44.171 1.00 63.38 93 PHE A O 1
ATOM 737 N N . LYS A 1 94 ? 6.485 -11.194 -44.285 1.00 62.06 94 LYS A N 1
ATOM 738 C CA . LYS A 1 94 ? 6.755 -11.233 -45.727 1.00 62.06 94 LYS A CA 1
ATOM 739 C C . LYS A 1 94 ? 6.193 -12.533 -46.296 1.00 62.06 94 LYS A C 1
ATOM 741 O O . LYS A 1 94 ? 6.489 -13.605 -45.778 1.00 62.06 94 LYS A O 1
ATOM 746 N N . ASP A 1 95 ? 5.352 -12.432 -47.324 1.00 65.25 95 ASP A N 1
ATOM 747 C CA . ASP A 1 95 ? 4.716 -13.582 -47.992 1.00 65.25 95 ASP A CA 1
ATOM 748 C C . ASP A 1 95 ? 4.010 -14.552 -47.016 1.00 65.25 95 ASP A C 1
ATOM 750 O O . ASP A 1 95 ? 4.073 -15.772 -47.156 1.00 65.25 95 ASP A O 1
ATOM 754 N N . GLY A 1 96 ? 3.361 -14.006 -45.979 1.00 54.62 96 GLY A N 1
ATOM 755 C CA . GLY A 1 96 ? 2.636 -14.784 -44.965 1.00 54.62 96 GLY A CA 1
ATOM 756 C C . GLY A 1 96 ? 3.514 -15.461 -43.903 1.00 54.62 96 GLY A C 1
ATOM 757 O O . GLY A 1 96 ? 2.988 -16.195 -43.071 1.00 54.62 96 GLY A O 1
ATOM 758 N N . ARG A 1 97 ? 4.829 -15.213 -43.891 1.00 57.69 97 ARG A N 1
ATOM 759 C CA . ARG A 1 97 ? 5.768 -15.734 -42.885 1.00 57.69 97 ARG A CA 1
ATOM 760 C C . ARG A 1 97 ? 6.404 -14.603 -42.083 1.00 57.69 97 ARG A C 1
ATOM 762 O O . ARG A 1 97 ? 6.671 -13.533 -42.627 1.00 57.69 97 ARG A O 1
ATOM 769 N N . LEU A 1 98 ? 6.660 -14.857 -40.800 1.00 62.69 98 LEU A N 1
ATOM 770 C CA . LEU A 1 98 ? 7.517 -14.008 -39.972 1.00 62.69 98 LEU A CA 1
ATOM 771 C C . LEU A 1 98 ? 8.959 -14.153 -40.466 1.00 62.69 98 LEU A C 1
ATOM 773 O O . LEU A 1 98 ? 9.501 -15.255 -40.511 1.00 62.69 98 LEU A O 1
ATOM 777 N N . VAL A 1 99 ? 9.559 -13.043 -40.869 1.00 64.81 99 VAL A N 1
ATOM 778 C CA . VAL A 1 99 ? 10.966 -12.925 -41.245 1.00 64.81 99 VAL A CA 1
ATOM 779 C C . VAL A 1 99 ? 11.602 -11.834 -40.394 1.00 64.81 99 VAL A C 1
ATOM 781 O O . VAL A 1 99 ? 10.962 -10.822 -40.095 1.00 64.81 99 VAL A O 1
ATOM 784 N N . CYS A 1 100 ? 12.861 -12.021 -40.009 1.00 61.56 100 CYS A N 1
ATOM 785 C CA . CYS A 1 100 ? 13.619 -10.946 -39.381 1.00 61.56 100 CYS A CA 1
ATOM 786 C C . CYS A 1 100 ? 13.811 -9.798 -40.391 1.00 61.56 100 CYS A C 1
ATOM 788 O O . CYS A 1 100 ? 14.065 -10.033 -41.581 1.00 61.56 100 CYS A O 1
ATOM 790 N N . GLY A 1 101 ? 13.647 -8.549 -39.951 1.00 59.44 101 GLY A N 1
ATOM 791 C CA . GLY A 1 101 ? 14.011 -7.398 -40.765 1.00 59.44 101 GLY A CA 1
ATOM 792 C C . GLY A 1 101 ? 15.526 -7.353 -40.973 1.00 59.44 101 GLY A C 1
ATOM 793 O O . GLY A 1 101 ? 16.269 -7.262 -40.016 1.00 59.44 101 GLY A O 1
ATOM 794 N N . THR A 1 102 ? 16.010 -7.371 -42.216 1.00 53.97 102 THR A N 1
ATOM 795 C CA . THR A 1 102 ? 17.454 -7.223 -42.467 1.00 53.97 102 THR A CA 1
ATOM 796 C C . THR A 1 102 ? 17.900 -5.769 -42.250 1.00 53.97 102 THR A C 1
ATOM 798 O O . THR A 1 102 ? 17.453 -4.885 -42.996 1.00 53.97 102 THR A O 1
ATOM 801 N N . GLY A 1 103 ? 18.802 -5.550 -41.284 1.00 56.47 103 GLY A N 1
ATOM 802 C CA . GLY A 1 103 ? 19.406 -4.259 -40.915 1.00 56.47 103 GLY A CA 1
ATOM 803 C C . GLY A 1 103 ? 18.584 -3.497 -39.872 1.00 56.47 103 GLY A C 1
ATOM 804 O O . GLY A 1 103 ? 17.366 -3.532 -39.983 1.00 56.47 103 GLY A O 1
ATOM 805 N N . GLN A 1 104 ? 19.248 -2.802 -38.927 1.00 56.62 104 GLN A N 1
ATOM 806 C CA . GLN A 1 104 ? 18.698 -2.004 -37.801 1.00 56.62 104 GLN A CA 1
ATOM 807 C C . GLN A 1 104 ? 17.339 -1.345 -38.111 1.00 56.62 104 GLN A C 1
ATOM 809 O O . GLN A 1 104 ? 17.250 -0.193 -38.542 1.00 56.62 104 GLN A O 1
ATOM 814 N N . ARG A 1 105 ? 16.262 -2.116 -37.976 1.00 69.62 105 ARG A N 1
ATOM 815 C CA . ARG A 1 105 ? 14.891 -1.731 -38.314 1.00 69.62 105 ARG A CA 1
ATOM 816 C C . ARG A 1 105 ? 13.979 -2.511 -37.381 1.00 69.62 105 ARG A C 1
ATOM 818 O O . ARG A 1 105 ? 13.684 -3.675 -37.654 1.00 69.62 105 ARG A O 1
ATOM 825 N N . GLY A 1 106 ? 13.521 -1.846 -36.331 1.00 79.50 106 GLY A N 1
ATOM 826 C CA . GLY A 1 106 ? 12.619 -2.404 -35.332 1.00 79.50 106 GLY A CA 1
ATOM 827 C C . GLY A 1 106 ? 11.211 -2.719 -35.849 1.00 79.50 106 GLY A C 1
ATOM 828 O O . GLY A 1 106 ? 10.904 -2.589 -37.046 1.00 79.50 106 GLY A O 1
ATOM 829 N N . LYS A 1 107 ? 10.346 -3.128 -34.916 1.00 84.25 107 LYS A N 1
ATOM 830 C CA . LYS A 1 107 ? 8.921 -3.446 -35.091 1.00 84.25 107 LYS A CA 1
ATOM 831 C C . LYS A 1 107 ? 8.138 -2.226 -35.586 1.00 84.25 107 LYS A C 1
ATOM 833 O O . LYS A 1 107 ? 7.295 -2.351 -36.476 1.00 84.25 107 LYS A O 1
ATOM 838 N N . ALA A 1 108 ? 8.470 -1.030 -35.090 1.00 85.31 108 ALA A N 1
ATOM 839 C CA . ALA A 1 108 ? 7.885 0.241 -35.519 1.00 85.31 108 ALA A CA 1
ATOM 840 C C . ALA A 1 108 ? 8.933 1.177 -36.141 1.00 85.31 108 ALA A C 1
ATOM 842 O O . ALA A 1 108 ? 10.086 1.210 -35.728 1.00 85.31 108 ALA A O 1
ATOM 843 N N . ARG A 1 109 ? 8.529 2.007 -37.117 1.00 86.25 109 ARG A N 1
ATOM 844 C CA . ARG A 1 109 ? 9.442 2.945 -37.811 1.00 86.25 109 ARG A CA 1
ATOM 845 C C . ARG A 1 109 ? 10.138 3.932 -36.862 1.00 86.25 109 ARG A C 1
ATOM 847 O O . ARG A 1 109 ? 11.253 4.347 -37.156 1.00 86.25 109 ARG A O 1
ATOM 854 N N . GLN A 1 110 ? 9.459 4.342 -35.795 1.00 90.31 110 GLN A N 1
ATOM 855 C CA . GLN A 1 110 ? 9.953 5.271 -34.771 1.00 90.31 110 GLN A CA 1
ATOM 856 C C . GLN A 1 110 ? 9.995 4.588 -33.394 1.00 90.31 110 GLN A C 1
ATOM 858 O O . GLN A 1 110 ? 9.698 5.215 -32.385 1.00 90.31 110 GLN A O 1
ATOM 863 N N . GLY A 1 111 ? 10.268 3.280 -33.374 1.00 90.00 111 GLY A N 1
ATOM 864 C CA . GLY A 1 111 ? 10.362 2.503 -32.140 1.00 90.00 111 GLY A CA 1
ATOM 865 C C . GLY A 1 111 ? 11.658 2.748 -31.362 1.00 90.00 111 GLY A C 1
ATOM 866 O O . GLY A 1 111 ? 12.549 3.476 -31.812 1.00 90.00 111 GLY A O 1
ATOM 867 N N . TYR A 1 112 ? 11.756 2.106 -30.198 1.00 94.00 112 TYR A N 1
ATOM 868 C CA . TYR A 1 112 ? 12.878 2.241 -29.270 1.00 94.00 112 TYR A CA 1
ATOM 869 C C . TYR A 1 112 ? 14.206 1.708 -29.828 1.00 94.00 112 TYR A C 1
ATOM 871 O O . TYR A 1 112 ? 15.267 2.149 -29.396 1.00 94.00 112 TYR A O 1
ATOM 879 N N . HIS A 1 113 ? 14.185 0.855 -30.857 1.00 91.19 113 HIS A N 1
ATOM 880 C CA . HIS A 1 113 ? 15.406 0.346 -31.491 1.00 91.19 113 HIS A CA 1
ATOM 881 C C . HIS A 1 113 ? 16.368 1.422 -32.011 1.00 91.19 113 HIS A C 1
ATOM 883 O O . HIS A 1 113 ? 17.558 1.162 -32.163 1.00 91.19 113 HIS A O 1
ATOM 889 N N . LEU A 1 114 ? 15.869 2.632 -32.282 1.00 92.56 114 LEU A N 1
ATOM 890 C CA . LEU A 1 114 ? 16.693 3.776 -32.679 1.00 92.56 114 LEU A CA 1
ATOM 891 C C . LEU A 1 114 ? 17.560 4.320 -31.531 1.00 92.56 114 LEU A C 1
ATOM 893 O O . LEU A 1 114 ? 18.520 5.038 -31.794 1.00 92.56 114 LEU A O 1
ATOM 897 N N . TYR A 1 115 ? 17.205 3.997 -30.287 1.00 94.69 115 TYR A N 1
ATOM 898 C CA . TYR A 1 115 ? 17.791 4.530 -29.055 1.00 94.69 115 TYR A CA 1
ATOM 899 C C . TYR A 1 115 ? 18.412 3.446 -28.169 1.00 94.69 115 TYR A C 1
ATOM 901 O O . TYR A 1 115 ? 19.154 3.776 -27.249 1.00 94.69 115 TYR A O 1
ATOM 909 N N . PHE A 1 116 ? 18.143 2.169 -28.455 1.00 93.94 116 PHE A N 1
ATOM 910 C CA . PHE A 1 116 ? 18.543 1.033 -27.626 1.00 93.94 116 PHE A CA 1
ATOM 911 C C . PHE A 1 116 ? 20.035 1.042 -27.259 1.00 93.94 116 PHE A C 1
ATOM 913 O O . PHE A 1 116 ? 20.376 0.914 -26.088 1.00 93.94 116 PHE A O 1
ATOM 920 N N . ASP A 1 117 ? 20.923 1.264 -28.234 1.00 92.19 117 ASP A N 1
ATOM 921 C CA . ASP A 1 117 ? 22.377 1.286 -28.005 1.00 92.19 117 ASP A CA 1
ATOM 922 C C . ASP A 1 117 ? 22.837 2.384 -27.034 1.00 92.19 117 ASP A C 1
ATOM 924 O O . ASP A 1 117 ? 23.846 2.218 -26.354 1.00 92.19 117 ASP A O 1
ATOM 928 N N . GLU A 1 118 ? 22.123 3.509 -26.982 1.00 96.19 118 GLU A N 1
ATOM 929 C CA . GLU A 1 118 ? 22.479 4.654 -26.140 1.00 96.19 118 GLU A CA 1
ATOM 930 C C . GLU A 1 118 ? 21.786 4.597 -24.770 1.00 96.19 118 GLU A C 1
ATOM 932 O O . GLU A 1 118 ? 22.375 5.010 -23.772 1.00 96.19 118 GLU A O 1
ATOM 937 N N . TRP A 1 119 ? 20.557 4.074 -24.710 1.00 96.56 119 TRP A N 1
ATOM 938 C CA . TRP A 1 119 ? 19.678 4.244 -23.551 1.00 96.56 119 TRP A CA 1
ATOM 939 C C . TRP A 1 119 ? 19.321 2.955 -22.805 1.00 96.56 119 TRP A C 1
ATOM 941 O O . TRP A 1 119 ? 18.934 3.052 -21.643 1.00 96.56 119 TRP A O 1
ATOM 951 N N . ALA A 1 120 ? 19.497 1.758 -23.381 1.00 96.62 120 ALA A N 1
ATOM 952 C CA . ALA A 1 120 ? 18.973 0.527 -22.776 1.00 96.62 120 ALA A CA 1
ATOM 953 C C . ALA A 1 120 ? 19.537 0.236 -21.375 1.00 96.62 120 ALA A C 1
ATOM 955 O O . ALA A 1 120 ? 18.783 -0.138 -20.480 1.00 96.62 120 ALA A O 1
ATOM 956 N N . GLU A 1 121 ? 20.840 0.442 -21.148 1.00 97.31 121 GLU A N 1
ATOM 957 C CA . GLU A 1 121 ? 21.438 0.261 -19.815 1.00 97.31 121 GLU A CA 1
ATOM 958 C C . GLU A 1 121 ? 20.814 1.215 -18.793 1.00 97.31 121 GLU A C 1
ATOM 960 O O . GLU A 1 121 ? 20.460 0.800 -17.686 1.00 97.31 121 GLU A O 1
ATOM 965 N N . LYS A 1 122 ? 20.654 2.487 -19.172 1.00 96.38 122 LYS A N 1
ATOM 966 C CA . LYS A 1 122 ? 20.103 3.511 -18.289 1.00 96.38 122 LYS A CA 1
ATOM 967 C C . LYS A 1 122 ? 18.626 3.255 -18.006 1.00 96.38 122 LYS A C 1
ATOM 969 O O . LYS A 1 122 ? 18.235 3.256 -16.845 1.00 96.38 122 LYS A O 1
ATOM 974 N N . ASP A 1 123 ? 17.826 2.996 -19.033 1.00 97.62 123 ASP A N 1
ATOM 975 C CA . ASP A 1 123 ? 16.383 2.806 -18.885 1.00 97.62 123 ASP A CA 1
ATOM 976 C C . ASP A 1 123 ? 16.063 1.515 -18.118 1.00 97.62 123 ASP A C 1
ATOM 978 O O . ASP A 1 123 ? 15.174 1.513 -17.266 1.00 97.62 123 ASP A O 1
ATOM 982 N N . LEU A 1 124 ? 16.831 0.437 -18.331 1.00 98.38 124 LEU A N 1
ATOM 983 C CA . LEU A 1 124 ? 16.719 -0.776 -17.519 1.00 98.38 124 LEU A CA 1
ATOM 984 C C . LEU A 1 124 ? 17.128 -0.518 -16.063 1.00 98.38 124 LEU A C 1
ATOM 986 O O . LEU A 1 124 ? 16.431 -0.952 -15.150 1.00 98.38 124 LEU A O 1
ATOM 990 N N . THR A 1 125 ? 18.231 0.199 -15.836 1.00 95.62 125 THR A N 1
ATOM 991 C CA . THR A 1 125 ? 18.694 0.547 -14.484 1.00 95.62 125 THR A CA 1
ATOM 992 C C . THR A 1 125 ? 17.653 1.377 -13.738 1.00 95.62 125 THR A C 1
ATOM 994 O O . THR A 1 125 ? 17.295 1.032 -12.613 1.00 95.62 125 THR A O 1
ATOM 997 N N . ASP A 1 126 ? 17.126 2.427 -14.369 1.00 94.12 126 ASP A N 1
ATOM 998 C CA . ASP A 1 126 ? 16.110 3.300 -13.781 1.00 94.12 126 ASP A CA 1
ATOM 999 C C . ASP A 1 126 ? 14.827 2.519 -13.469 1.00 94.12 126 ASP A C 1
ATOM 1001 O O . ASP A 1 126 ? 14.271 2.660 -12.379 1.00 94.12 126 ASP A O 1
ATOM 1005 N N . HIS A 1 127 ? 14.394 1.644 -14.383 1.00 97.50 127 HIS A N 1
ATOM 1006 C CA . HIS A 1 127 ? 13.235 0.778 -14.178 1.00 97.50 127 HIS A CA 1
ATOM 1007 C C . HIS A 1 127 ? 13.418 -0.151 -12.965 1.00 97.50 127 HIS A C 1
ATOM 1009 O O . HIS A 1 127 ? 12.558 -0.199 -12.084 1.00 97.50 127 HIS A O 1
ATOM 1015 N N . LEU A 1 128 ? 14.560 -0.840 -12.873 1.00 96.56 128 LEU A N 1
ATOM 1016 C CA . LEU A 1 128 ? 14.868 -1.754 -11.770 1.00 96.56 128 LEU A CA 1
ATOM 1017 C C . LEU A 1 128 ? 14.963 -1.025 -10.426 1.00 96.56 128 LEU A C 1
ATOM 1019 O O . LEU A 1 128 ? 14.400 -1.487 -9.434 1.00 96.56 128 LEU A O 1
ATOM 1023 N N . VAL A 1 129 ? 15.665 0.112 -10.377 1.00 93.44 129 VAL A N 1
ATOM 1024 C CA . VAL A 1 129 ? 15.839 0.903 -9.146 1.00 93.44 129 VAL A CA 1
ATOM 1025 C C . VAL A 1 129 ? 14.498 1.428 -8.645 1.00 93.44 129 VAL A C 1
ATOM 1027 O O . VAL A 1 129 ? 14.237 1.350 -7.445 1.00 93.44 129 VAL A O 1
ATOM 1030 N N . ARG A 1 130 ? 13.637 1.908 -9.551 1.00 93.62 130 ARG A N 1
ATOM 1031 C CA . ARG A 1 130 ? 12.291 2.376 -9.209 1.00 93.62 130 ARG A CA 1
ATOM 1032 C C . ARG A 1 130 ? 11.459 1.256 -8.576 1.00 93.62 130 ARG A C 1
ATOM 1034 O O . ARG A 1 130 ? 10.838 1.476 -7.540 1.00 93.62 130 ARG A O 1
ATOM 1041 N N . ASP A 1 131 ? 11.504 0.051 -9.152 1.00 97.00 131 ASP A N 1
ATOM 1042 C CA . ASP A 1 131 ? 10.454 -0.943 -8.913 1.00 97.00 131 ASP A CA 1
ATOM 1043 C C . ASP A 1 131 ? 10.851 -2.138 -8.025 1.00 97.00 131 ASP A C 1
ATOM 1045 O O . ASP A 1 131 ? 9.981 -2.854 -7.520 1.00 97.00 131 ASP A O 1
ATOM 1049 N N . ARG A 1 132 ? 12.147 -2.374 -7.766 1.00 94.44 132 ARG A N 1
ATOM 1050 C CA . ARG A 1 132 ? 12.641 -3.568 -7.034 1.00 94.44 132 ARG A CA 1
ATOM 1051 C C . ARG A 1 132 ? 12.109 -3.749 -5.614 1.00 94.44 132 ARG A C 1
ATOM 1053 O O . ARG A 1 132 ? 12.167 -4.859 -5.075 1.00 94.44 132 ARG A O 1
ATOM 1060 N N . ASN A 1 133 ? 11.571 -2.700 -5.001 1.00 94.88 133 ASN A N 1
ATOM 1061 C CA . ASN A 1 133 ? 11.019 -2.757 -3.648 1.00 94.88 133 ASN A CA 1
ATOM 1062 C C . ASN A 1 133 ? 9.542 -3.193 -3.610 1.00 94.88 133 ASN A C 1
ATOM 1064 O O . ASN A 1 133 ? 9.055 -3.554 -2.536 1.00 94.88 133 ASN A O 1
ATOM 1068 N N . HIS A 1 134 ? 8.853 -3.257 -4.756 1.00 94.56 134 HIS A N 1
ATOM 1069 C CA . HIS A 1 134 ? 7.467 -3.720 -4.818 1.00 94.56 134 HIS A CA 1
ATOM 1070 C C . HIS A 1 134 ? 7.377 -5.240 -4.589 1.00 94.56 134 HIS A C 1
ATOM 1072 O O . HIS A 1 134 ? 7.964 -6.025 -5.351 1.00 94.56 134 HIS A O 1
ATOM 1078 N N . PRO A 1 135 ? 6.659 -5.715 -3.550 1.00 92.50 135 PRO A N 1
ATOM 1079 C CA . PRO A 1 135 ? 6.496 -7.140 -3.301 1.00 92.50 135 PRO A CA 1
ATOM 1080 C C . PRO A 1 135 ? 5.749 -7.882 -4.412 1.00 92.50 135 PRO A C 1
ATOM 1082 O O . PRO A 1 135 ? 5.979 -9.088 -4.528 1.00 92.50 135 PRO A O 1
ATOM 1085 N N . CYS A 1 136 ? 4.901 -7.206 -5.199 1.00 97.31 136 CYS A N 1
ATOM 1086 C CA . CYS A 1 136 ? 4.173 -7.804 -6.316 1.00 97.31 136 CYS A CA 1
ATOM 1087 C C . CYS A 1 136 ? 5.074 -8.254 -7.469 1.00 97.31 136 CYS A C 1
ATOM 1089 O O . CYS A 1 136 ? 4.750 -9.240 -8.126 1.00 97.31 136 CYS A O 1
ATOM 1091 N N . VAL A 1 137 ? 6.201 -7.580 -7.713 1.00 98.62 137 VAL A N 1
ATOM 1092 C CA . VAL A 1 137 ? 7.117 -7.936 -8.803 1.00 98.62 137 VAL A CA 1
ATOM 1093 C C . VAL A 1 137 ? 7.764 -9.283 -8.485 1.00 98.62 137 VAL A C 1
ATOM 1095 O O . VAL A 1 137 ? 8.349 -9.450 -7.410 1.00 98.62 137 VAL A O 1
ATOM 1098 N N . ILE A 1 138 ? 7.656 -10.238 -9.411 1.00 98.56 138 ILE A N 1
ATOM 1099 C CA . ILE A 1 138 ? 8.192 -11.602 -9.267 1.00 98.56 138 ILE A CA 1
ATOM 1100 C C . ILE A 1 138 ? 9.211 -11.985 -10.339 1.00 98.56 138 ILE A C 1
ATOM 1102 O O . ILE A 1 138 ? 9.976 -12.912 -10.108 1.00 98.56 138 ILE A O 1
ATOM 1106 N N . MET A 1 139 ? 9.233 -11.298 -11.482 1.00 98.56 139 MET A N 1
ATOM 1107 C CA . MET A 1 139 ? 10.195 -11.527 -12.564 1.00 98.56 139 MET A CA 1
ATOM 1108 C C . MET A 1 139 ? 10.494 -10.213 -13.287 1.00 98.56 139 MET A C 1
ATOM 1110 O O . MET A 1 139 ? 9.606 -9.361 -13.399 1.00 98.56 139 MET A O 1
ATOM 1114 N N . TRP A 1 140 ? 11.705 -10.097 -13.831 1.00 98.69 140 TRP A N 1
ATOM 1115 C CA . TRP A 1 140 ? 12.107 -9.016 -14.732 1.00 98.69 140 TRP A CA 1
ATOM 1116 C C . TRP A 1 140 ? 12.171 -9.528 -16.164 1.00 98.69 140 TRP A C 1
ATOM 1118 O O . TRP A 1 140 ? 12.983 -10.399 -16.464 1.00 98.69 140 TRP A O 1
ATOM 1128 N N . SER A 1 141 ? 11.338 -8.997 -17.057 1.00 98.56 141 SER A N 1
ATOM 1129 C CA . SER A 1 141 ? 11.433 -9.299 -18.483 1.00 98.56 141 SER A CA 1
ATOM 1130 C C . SER A 1 141 ? 12.242 -8.221 -19.205 1.00 98.56 141 SER A C 1
ATOM 1132 O O . SER A 1 141 ? 11.892 -7.042 -19.194 1.00 98.56 141 SER A O 1
ATOM 1134 N N . ILE A 1 142 ? 13.341 -8.619 -19.840 1.00 97.50 142 ILE A N 1
ATOM 1135 C CA . ILE A 1 142 ? 14.266 -7.718 -20.553 1.00 97.50 142 ILE A CA 1
ATOM 1136 C C . ILE A 1 142 ? 14.085 -7.765 -22.079 1.00 97.50 142 ILE A C 1
ATOM 1138 O O . ILE A 1 142 ? 14.948 -7.311 -22.833 1.00 97.50 142 ILE A O 1
ATOM 1142 N N . GLY A 1 143 ? 12.969 -8.318 -22.554 1.00 94.81 143 GLY A N 1
ATOM 1143 C CA . GLY A 1 143 ? 12.659 -8.380 -23.978 1.00 94.81 143 GLY A CA 1
ATOM 1144 C C . GLY A 1 143 ? 11.385 -9.163 -24.286 1.00 94.81 143 GLY A C 1
ATOM 1145 O O . GLY A 1 143 ? 11.054 -10.126 -23.595 1.00 94.81 143 GLY A O 1
ATOM 1146 N N . ASN A 1 144 ? 10.719 -8.811 -25.385 1.00 95.12 144 ASN A N 1
ATOM 1147 C CA . ASN A 1 144 ? 9.597 -9.563 -25.937 1.00 95.12 144 ASN A CA 1
ATOM 1148 C C . ASN A 1 144 ? 9.781 -9.815 -27.438 1.00 95.12 144 ASN A C 1
ATOM 1150 O O . ASN A 1 144 ? 9.885 -8.886 -28.230 1.00 95.12 144 ASN A O 1
ATOM 1154 N N . GLU A 1 145 ? 9.778 -11.076 -27.860 1.00 90.56 145 GLU A N 1
ATOM 1155 C CA . GLU A 1 145 ? 9.928 -11.460 -29.268 1.00 90.56 145 GLU A CA 1
ATOM 1156 C C . GLU A 1 145 ? 11.134 -10.802 -29.960 1.00 90.56 145 GLU A C 1
ATOM 1158 O O . GLU A 1 145 ? 11.031 -10.322 -31.084 1.00 90.56 145 GLU A O 1
ATOM 1163 N N . VAL A 1 146 ? 12.290 -10.770 -29.302 1.00 89.06 146 VAL A N 1
ATOM 1164 C CA . VAL A 1 146 ? 13.523 -10.185 -29.850 1.00 89.06 146 VAL A CA 1
ATOM 1165 C C . VAL A 1 146 ? 14.181 -11.132 -30.877 1.00 89.06 146 VAL A C 1
ATOM 1167 O O . VAL A 1 146 ? 14.609 -12.226 -30.507 1.00 89.06 146 VAL A O 1
ATOM 1170 N N . PRO A 1 147 ? 14.243 -10.801 -32.183 1.00 81.62 147 PRO A N 1
ATOM 1171 C CA . PRO A 1 147 ? 14.796 -11.709 -33.196 1.00 81.62 147 PRO A CA 1
ATOM 1172 C C . PRO A 1 147 ? 16.314 -11.926 -33.078 1.00 81.62 147 PRO A C 1
ATOM 1174 O O . PRO A 1 147 ? 16.797 -13.019 -33.380 1.00 81.62 147 PRO A O 1
ATOM 1177 N N . GLU A 1 148 ? 17.073 -10.938 -32.603 1.00 76.50 148 GLU A N 1
ATOM 1178 C CA . GLU A 1 148 ? 18.533 -11.024 -32.433 1.00 76.50 148 GLU A CA 1
ATOM 1179 C C . GLU A 1 148 ? 18.926 -12.115 -31.438 1.00 76.50 148 GLU A C 1
ATOM 1181 O O . GLU A 1 148 ? 19.892 -12.850 -31.637 1.00 76.50 148 GLU A O 1
ATOM 1186 N N . ALA A 1 149 ? 18.098 -12.288 -30.418 1.00 66.38 149 ALA A N 1
ATOM 1187 C CA . ALA A 1 149 ? 18.168 -13.369 -29.455 1.00 66.38 149 ALA A CA 1
ATOM 1188 C C . ALA A 1 149 ? 17.792 -14.737 -30.051 1.00 66.38 149 ALA A C 1
ATOM 1190 O O . ALA A 1 149 ? 18.479 -15.739 -29.852 1.00 66.38 149 ALA A O 1
ATOM 1191 N N . GLN A 1 150 ? 16.678 -14.774 -30.785 1.00 67.62 150 GLN A N 1
ATOM 1192 C CA . GLN A 1 150 ? 15.968 -16.014 -31.121 1.00 67.62 150 GLN A CA 1
ATOM 1193 C C . GLN A 1 150 ? 16.415 -16.643 -32.448 1.00 67.62 150 GLN A C 1
ATOM 1195 O O . GLN A 1 150 ? 16.123 -17.809 -32.692 1.00 67.62 150 GLN A O 1
ATOM 1200 N N . VAL A 1 151 ? 17.100 -15.881 -33.308 1.00 70.12 151 VAL A N 1
ATOM 1201 C CA . VAL A 1 151 ? 17.555 -16.325 -34.640 1.00 70.12 151 VAL A CA 1
ATOM 1202 C C . VAL A 1 151 ? 19.054 -16.115 -34.838 1.00 70.12 151 VAL A C 1
ATOM 1204 O O . VAL A 1 151 ? 19.707 -16.942 -35.472 1.00 70.12 151 VAL A O 1
ATOM 1207 N N . HIS A 1 152 ? 19.611 -15.010 -34.334 1.00 69.00 152 HIS A N 1
ATOM 1208 C CA . HIS A 1 152 ? 21.014 -14.649 -34.574 1.00 69.00 152 HIS A CA 1
ATOM 1209 C C . HIS A 1 152 ? 21.964 -15.115 -33.466 1.00 69.00 152 HIS A C 1
ATOM 1211 O O . HIS A 1 152 ? 23.160 -15.248 -33.722 1.00 69.00 152 HIS A O 1
ATOM 1217 N N . GLY A 1 153 ? 21.439 -15.405 -32.271 1.00 68.00 153 GLY A N 1
ATOM 1218 C CA . GLY A 1 153 ? 22.243 -15.800 -31.118 1.00 68.00 153 GLY A CA 1
ATOM 1219 C C . GLY A 1 153 ? 23.075 -14.646 -30.558 1.00 68.00 153 GLY A C 1
ATOM 1220 O O . GLY A 1 153 ? 24.231 -14.853 -30.193 1.00 68.00 153 GLY A O 1
ATOM 1221 N N . ASP A 1 154 ? 22.517 -13.430 -30.494 1.00 81.00 154 ASP A N 1
ATOM 1222 C CA . ASP A 1 154 ? 23.141 -12.298 -29.795 1.00 81.00 154 ASP A CA 1
ATOM 1223 C C . ASP A 1 154 ? 23.068 -12.488 -28.269 1.00 81.00 154 ASP A C 1
ATOM 1225 O O . ASP A 1 154 ? 22.281 -11.870 -27.547 1.00 81.00 154 ASP A O 1
ATOM 1229 N N . LEU A 1 155 ? 23.897 -13.408 -27.781 1.00 89.06 155 LEU A N 1
ATOM 1230 C CA . LEU A 1 155 ? 24.013 -13.738 -26.365 1.00 89.06 155 LEU A CA 1
ATOM 1231 C C . LEU A 1 155 ? 24.691 -12.620 -25.565 1.00 89.06 155 LEU A C 1
ATOM 1233 O O . LEU A 1 155 ? 24.528 -12.567 -24.350 1.00 89.06 155 LEU A O 1
ATOM 1237 N N . GLU A 1 156 ? 25.463 -11.743 -26.211 1.00 89.94 156 GLU A N 1
ATOM 1238 C CA . GLU A 1 156 ? 26.188 -10.671 -25.524 1.00 89.94 156 GLU A CA 1
ATOM 1239 C C . GLU A 1 156 ? 25.226 -9.587 -25.031 1.00 89.94 156 GLU A C 1
ATOM 1241 O O . GLU A 1 156 ? 25.308 -9.195 -23.866 1.00 89.94 156 GLU A O 1
ATOM 1246 N N . THR A 1 157 ? 24.252 -9.182 -25.857 1.00 91.56 157 THR A N 1
ATOM 1247 C CA . THR A 1 157 ? 23.192 -8.265 -25.407 1.00 91.56 157 THR A CA 1
ATOM 1248 C C . THR A 1 157 ? 22.395 -8.871 -24.243 1.00 91.56 157 THR A C 1
ATOM 1250 O O . THR A 1 157 ? 22.184 -8.195 -23.236 1.00 91.56 157 THR A O 1
ATOM 1253 N N . LEU A 1 158 ? 22.022 -10.159 -24.316 1.00 92.94 158 LEU A N 1
ATOM 1254 C CA . LEU A 1 158 ? 21.317 -10.834 -23.217 1.00 92.94 158 LEU A CA 1
ATOM 1255 C C . LEU A 1 158 ? 22.124 -10.825 -21.916 1.00 92.94 158 LEU A C 1
ATOM 1257 O O . LEU A 1 158 ? 21.599 -10.429 -20.877 1.00 92.94 158 LEU A O 1
ATOM 1261 N N . LYS A 1 159 ? 23.388 -11.270 -21.968 1.00 94.50 159 LYS A N 1
ATOM 1262 C CA . LYS A 1 159 ? 24.264 -11.303 -20.789 1.00 94.50 159 LYS A CA 1
ATOM 1263 C C . LYS A 1 159 ? 24.376 -9.918 -20.175 1.00 94.50 159 LYS A C 1
ATOM 1265 O O . LYS A 1 159 ? 24.189 -9.789 -18.976 1.00 94.50 159 LYS A O 1
ATOM 1270 N N . SER A 1 160 ? 24.603 -8.890 -20.992 1.00 95.50 160 SER A N 1
ATOM 1271 C CA . SER A 1 160 ? 24.731 -7.516 -20.510 1.00 95.50 160 SER A CA 1
ATOM 1272 C C . SER A 1 160 ? 23.483 -7.050 -19.750 1.00 95.50 160 SER A C 1
ATOM 1274 O O . SER A 1 160 ? 23.608 -6.579 -18.621 1.00 95.50 160 SER A O 1
ATOM 1276 N N . LEU A 1 161 ? 22.283 -7.233 -20.311 1.00 97.62 161 LEU A N 1
ATOM 1277 C CA . LEU A 1 161 ? 21.033 -6.829 -19.657 1.00 97.62 161 LEU A CA 1
ATOM 1278 C C . LEU A 1 161 ? 20.714 -7.670 -18.410 1.00 97.62 161 LEU A C 1
ATOM 1280 O O . LEU A 1 161 ? 20.273 -7.134 -17.392 1.00 97.62 161 LEU A O 1
ATOM 1284 N N . ARG A 1 162 ? 20.956 -8.984 -18.460 1.00 96.88 162 ARG A N 1
ATOM 1285 C CA . ARG A 1 162 ? 20.764 -9.881 -17.311 1.00 96.88 162 ARG A CA 1
ATOM 1286 C C . ARG A 1 162 ? 21.718 -9.539 -16.171 1.00 96.88 162 ARG A C 1
ATOM 1288 O O . ARG A 1 162 ? 21.289 -9.461 -15.025 1.00 96.88 162 ARG A O 1
ATOM 1295 N N . ASP A 1 163 ? 22.988 -9.296 -16.477 1.00 98.06 163 ASP A N 1
ATOM 1296 C CA . ASP A 1 163 ? 24.000 -8.970 -15.474 1.00 98.06 163 ASP A CA 1
ATOM 1297 C C . ASP A 1 163 ? 23.679 -7.627 -14.787 1.00 98.06 163 ASP A C 1
ATOM 1299 O O . ASP A 1 163 ? 23.892 -7.492 -13.582 1.00 98.06 163 ASP A O 1
ATOM 1303 N N . ILE A 1 164 ? 23.085 -6.659 -15.505 1.00 98.25 164 ILE A N 1
ATOM 1304 C CA . ILE A 1 164 ? 22.522 -5.433 -14.905 1.00 98.25 164 ILE A CA 1
ATOM 1305 C C . ILE A 1 164 ? 21.404 -5.780 -13.912 1.00 98.25 164 ILE A C 1
ATOM 1307 O O . ILE A 1 164 ? 21.429 -5.299 -12.777 1.00 98.25 164 ILE A O 1
ATOM 1311 N N . CYS A 1 165 ? 20.458 -6.642 -14.304 1.00 98.38 165 CYS A N 1
ATOM 1312 C CA . CYS A 1 165 ? 19.373 -7.079 -13.423 1.00 98.38 165 CYS A CA 1
ATOM 1313 C C . CYS A 1 165 ? 19.911 -7.746 -12.154 1.00 98.38 165 CYS A C 1
ATOM 1315 O O . CYS A 1 165 ? 19.581 -7.304 -11.060 1.00 98.38 165 CYS A O 1
ATOM 1317 N N . HIS A 1 166 ? 20.796 -8.740 -12.272 1.00 98.00 166 HIS A N 1
ATOM 1318 C CA . HIS A 1 166 ? 21.369 -9.446 -11.117 1.00 98.00 166 HIS A CA 1
ATOM 1319 C C . HIS A 1 166 ? 22.231 -8.549 -10.228 1.00 98.00 166 HIS A C 1
ATOM 1321 O O . HIS A 1 166 ? 22.286 -8.754 -9.016 1.00 98.00 166 HIS A O 1
ATOM 1327 N N . LYS A 1 167 ? 22.892 -7.538 -10.804 1.00 97.00 167 LYS A N 1
ATOM 1328 C CA . LYS A 1 167 ? 23.655 -6.546 -10.038 1.00 97.00 167 LYS A CA 1
ATOM 1329 C C . LYS A 1 167 ? 22.748 -5.648 -9.193 1.00 97.00 167 LYS A C 1
ATOM 1331 O O . LYS A 1 167 ? 23.127 -5.293 -8.080 1.00 97.00 167 LYS A O 1
ATOM 1336 N N . ILE A 1 168 ? 21.594 -5.243 -9.723 1.00 95.06 168 ILE A N 1
ATOM 1337 C CA . ILE A 1 168 ? 20.685 -4.286 -9.069 1.00 95.06 168 ILE A CA 1
ATOM 1338 C C . ILE A 1 168 ? 19.672 -4.993 -8.158 1.00 95.06 168 ILE A C 1
ATOM 1340 O O . ILE A 1 168 ? 19.374 -4.500 -7.068 1.00 95.06 168 ILE A O 1
ATOM 1344 N N . ASP A 1 169 ? 19.143 -6.132 -8.594 1.00 96.38 169 ASP A N 1
ATOM 1345 C CA . ASP A 1 169 ? 18.175 -6.958 -7.879 1.00 96.38 169 ASP A CA 1
ATOM 1346 C C . ASP A 1 169 ? 18.482 -8.457 -8.078 1.00 96.38 169 ASP A C 1
ATOM 1348 O O . ASP A 1 169 ? 17.923 -9.100 -8.969 1.00 96.38 169 ASP A O 1
ATOM 1352 N N . PRO A 1 170 ? 19.326 -9.056 -7.219 1.00 95.06 170 PRO A N 1
ATOM 1353 C CA . PRO A 1 170 ? 19.623 -10.487 -7.276 1.00 95.06 170 PRO A CA 1
ATOM 1354 C C . PRO A 1 170 ? 18.476 -11.361 -6.739 1.00 95.06 170 PRO A C 1
ATOM 1356 O O . PRO A 1 170 ? 18.621 -12.578 -6.652 1.00 95.06 170 PRO A O 1
ATOM 1359 N N . THR A 1 171 ? 17.359 -10.771 -6.296 1.00 95.88 171 THR A N 1
ATOM 1360 C CA . THR A 1 171 ? 16.299 -11.495 -5.575 1.00 95.88 171 THR A CA 1
ATOM 1361 C C . THR A 1 171 ? 15.172 -12.001 -6.474 1.00 95.88 171 THR A C 1
ATOM 1363 O O . THR A 1 171 ? 14.257 -12.666 -5.980 1.00 95.88 171 THR A O 1
ATOM 1366 N N . ARG A 1 172 ? 15.212 -11.690 -7.776 1.00 98.06 172 ARG A N 1
ATOM 1367 C CA . ARG A 1 172 ? 14.178 -12.052 -8.752 1.00 98.06 172 ARG A CA 1
ATOM 1368 C C . ARG A 1 172 ? 14.797 -12.587 -10.045 1.00 98.06 172 ARG A C 1
ATOM 1370 O O . ARG A 1 172 ? 15.805 -12.041 -10.488 1.00 98.06 172 ARG A O 1
ATOM 1377 N N . PRO A 1 173 ? 14.185 -13.608 -10.667 1.00 98.31 173 PRO A N 1
ATOM 1378 C CA . PRO A 1 173 ? 14.663 -14.152 -11.929 1.00 98.31 173 PRO A CA 1
ATOM 1379 C C . PRO A 1 173 ? 14.437 -13.188 -13.101 1.00 98.31 173 PRO A C 1
ATOM 1381 O O . PRO A 1 173 ? 13.452 -12.440 -13.157 1.00 98.31 173 PRO A O 1
ATOM 1384 N N . VAL A 1 174 ? 15.349 -13.265 -14.062 1.00 98.56 174 VAL A N 1
ATOM 1385 C CA . VAL A 1 174 ? 15.324 -12.571 -15.346 1.00 98.56 174 VAL A CA 1
ATOM 1386 C C . VAL A 1 174 ? 14.740 -13.489 -16.418 1.00 98.56 174 VAL A C 1
ATOM 1388 O O . VAL A 1 174 ? 15.096 -14.665 -16.524 1.00 98.56 174 VAL A O 1
ATOM 1391 N N . THR A 1 175 ? 13.855 -12.935 -17.242 1.00 98.50 175 THR A N 1
ATOM 1392 C CA . THR A 1 175 ? 13.162 -13.641 -18.317 1.00 98.50 175 THR A CA 1
ATOM 1393 C C . THR A 1 175 ? 13.091 -12.815 -19.607 1.00 98.50 175 THR A C 1
ATOM 1395 O O . THR A 1 175 ? 13.437 -11.634 -19.635 1.00 98.50 175 THR A O 1
ATOM 1398 N N . VAL A 1 176 ? 12.665 -13.457 -20.694 1.00 96.88 176 VAL A N 1
ATOM 1399 C CA . VAL A 1 176 ? 12.377 -12.868 -22.009 1.00 96.88 176 VAL A CA 1
ATOM 1400 C C . VAL A 1 176 ? 11.216 -13.649 -22.623 1.00 96.88 176 VAL A C 1
ATOM 1402 O O . VAL A 1 176 ? 11.199 -14.879 -22.548 1.00 96.88 176 VAL A O 1
ATOM 1405 N N . GLY A 1 177 ? 10.279 -12.953 -23.271 1.00 95.88 177 GLY A N 1
ATOM 1406 C CA . GLY A 1 177 ? 9.227 -13.583 -24.073 1.00 95.88 177 GLY A CA 1
ATOM 1407 C C . GLY A 1 177 ? 9.776 -14.142 -25.391 1.00 95.88 177 GLY A C 1
ATOM 1408 O O . GLY A 1 177 ? 10.074 -13.392 -26.325 1.00 95.88 177 GLY A O 1
ATOM 1409 N N . CYS A 1 178 ? 9.935 -15.462 -25.485 1.00 93.31 178 CYS A N 1
ATOM 1410 C CA . CYS A 1 178 ? 10.559 -16.146 -26.616 1.00 93.31 178 CYS A CA 1
ATOM 1411 C C . CYS A 1 178 ? 9.524 -16.683 -27.612 1.00 93.31 178 CYS A C 1
ATOM 1413 O O . CYS A 1 178 ? 8.723 -17.551 -27.281 1.00 93.31 178 CYS A O 1
ATOM 1415 N N . ASN A 1 179 ? 9.566 -16.219 -28.864 1.00 87.12 179 ASN A N 1
ATOM 1416 C CA . ASN A 1 179 ? 8.585 -16.571 -29.893 1.00 87.12 179 ASN A CA 1
ATOM 1417 C C . ASN A 1 179 ? 8.892 -17.882 -30.622 1.00 87.12 179 ASN A C 1
ATOM 1419 O O . ASN A 1 179 ? 8.028 -18.402 -31.316 1.00 87.12 179 ASN A O 1
ATOM 1423 N N . GLN A 1 180 ? 10.115 -18.404 -30.539 1.00 85.50 180 GLN A N 1
ATOM 1424 C CA . GLN A 1 180 ? 10.497 -19.663 -31.182 1.00 85.50 180 GLN A CA 1
ATOM 1425 C C . GLN A 1 180 ? 11.336 -20.506 -30.225 1.00 85.50 180 GLN A C 1
ATOM 1427 O O . GLN A 1 180 ? 12.535 -20.269 -30.095 1.00 85.50 180 GLN A O 1
ATOM 1432 N N . MET A 1 181 ? 10.707 -21.494 -29.580 1.00 90.69 181 MET A N 1
ATOM 1433 C CA . MET A 1 181 ? 11.366 -22.404 -28.638 1.00 90.69 181 MET A CA 1
ATOM 1434 C C . MET A 1 181 ? 12.578 -23.114 -29.256 1.00 90.69 181 MET A C 1
ATOM 1436 O O . MET A 1 181 ? 13.671 -23.048 -28.703 1.00 90.69 181 MET A O 1
ATOM 1440 N N . SER A 1 182 ? 12.436 -23.701 -30.450 1.00 87.19 182 SER A N 1
ATOM 1441 C CA . SER A 1 182 ? 13.560 -24.365 -31.128 1.00 87.19 182 SER A CA 1
ATOM 1442 C C . SER A 1 182 ? 14.732 -23.416 -31.402 1.00 87.19 182 SER A C 1
ATOM 1444 O O . SER A 1 182 ? 15.882 -23.787 -31.199 1.00 87.19 182 SER A O 1
ATOM 1446 N N . GLY A 1 183 ? 14.449 -22.171 -31.801 1.00 87.06 183 GLY A N 1
ATOM 1447 C CA . GLY A 1 183 ? 15.477 -21.171 -32.095 1.00 87.06 183 GLY A CA 1
ATOM 1448 C C . GLY A 1 183 ? 16.295 -20.794 -30.861 1.00 87.06 183 GLY A C 1
ATOM 1449 O O . GLY A 1 183 ? 17.521 -20.827 -30.908 1.00 87.06 183 GLY A O 1
ATOM 1450 N N . VAL A 1 184 ? 15.636 -20.511 -29.730 1.00 90.25 184 VAL A N 1
ATOM 1451 C CA . VAL A 1 184 ? 16.345 -20.170 -28.479 1.00 90.25 184 VAL A CA 1
ATOM 1452 C C . VAL A 1 184 ? 17.108 -21.345 -27.874 1.00 90.25 184 VAL A C 1
ATOM 1454 O O . VAL A 1 184 ? 18.080 -21.125 -27.150 1.00 90.25 184 VAL A O 1
ATOM 1457 N N . ASN A 1 185 ? 16.697 -22.575 -28.190 1.00 91.19 185 ASN A N 1
ATOM 1458 C CA . ASN A 1 185 ? 17.409 -23.791 -27.812 1.00 91.19 185 ASN A CA 1
ATOM 1459 C C . ASN A 1 185 ? 18.669 -23.976 -28.663 1.00 91.19 185 ASN A C 1
ATOM 1461 O O . ASN A 1 185 ? 19.745 -24.224 -28.128 1.00 91.19 185 ASN A O 1
ATOM 1465 N N . GLU A 1 186 ? 18.559 -23.814 -29.983 1.00 90.12 186 GLU A N 1
ATOM 1466 C CA . GLU A 1 186 ? 19.681 -23.957 -30.918 1.00 90.12 186 GLU A CA 1
ATOM 1467 C C . GLU A 1 186 ? 20.764 -22.888 -30.716 1.00 90.12 186 GLU A C 1
ATOM 1469 O O . GLU A 1 186 ? 21.951 -23.180 -30.864 1.00 90.12 186 GLU A O 1
ATOM 1474 N N . THR A 1 187 ? 20.380 -21.657 -30.361 1.00 89.00 187 THR A N 1
ATOM 1475 C CA . THR A 1 187 ? 21.330 -20.556 -30.135 1.00 89.00 187 THR A CA 1
ATOM 1476 C C . THR A 1 187 ? 21.965 -20.564 -28.742 1.00 89.00 187 THR A C 1
ATOM 1478 O O . THR A 1 187 ? 22.915 -19.815 -28.515 1.00 89.00 187 THR A O 1
ATOM 1481 N N . GLY A 1 188 ? 21.458 -21.375 -27.805 1.00 90.81 188 GLY A N 1
ATOM 1482 C CA . GLY A 1 188 ? 21.849 -21.337 -26.390 1.00 90.81 188 GLY A CA 1
ATOM 1483 C C . GLY A 1 188 ? 21.313 -20.114 -25.632 1.00 90.81 188 GLY A C 1
ATOM 1484 O O . GLY A 1 188 ? 21.782 -19.810 -24.538 1.00 90.81 188 GLY A O 1
ATOM 1485 N N . PHE A 1 189 ? 20.346 -19.388 -26.202 1.00 92.50 189 PHE A N 1
ATOM 1486 C CA . PHE A 1 189 ? 19.741 -18.212 -25.571 1.00 92.50 189 PHE A CA 1
ATOM 1487 C C . PHE A 1 189 ? 18.935 -18.584 -24.323 1.00 92.50 189 PHE A C 1
ATOM 1489 O O . PHE A 1 189 ? 19.028 -17.908 -23.300 1.00 92.50 189 PHE A O 1
ATOM 1496 N N . ALA A 1 190 ? 18.176 -19.680 -24.397 1.00 93.62 190 ALA A N 1
ATOM 1497 C CA . ALA A 1 190 ? 17.358 -20.158 -23.286 1.00 93.62 190 ALA A CA 1
ATOM 1498 C C . ALA A 1 190 ? 18.198 -20.529 -22.048 1.00 93.62 190 ALA A C 1
ATOM 1500 O O . ALA A 1 190 ? 17.755 -20.302 -20.928 1.00 93.62 190 ALA A O 1
ATOM 1501 N N . ASP A 1 191 ? 19.429 -21.011 -22.242 1.00 92.94 191 ASP A N 1
ATOM 1502 C CA . ASP A 1 191 ? 20.322 -21.449 -21.158 1.00 92.94 191 ASP A CA 1
ATOM 1503 C C . ASP A 1 191 ? 20.903 -20.286 -20.333 1.00 92.94 191 ASP A C 1
ATOM 1505 O O . ASP A 1 191 ? 21.533 -20.501 -19.299 1.00 92.94 191 ASP A O 1
ATOM 1509 N N . LEU A 1 192 ? 20.735 -19.044 -20.798 1.00 93.75 192 LEU A N 1
ATOM 1510 C CA . LEU A 1 192 ? 21.222 -17.847 -20.115 1.00 93.75 192 LEU A CA 1
ATOM 1511 C C . LEU A 1 192 ? 20.143 -17.123 -19.303 1.00 93.75 192 LEU A C 1
ATOM 1513 O O . LEU A 1 192 ? 20.494 -16.179 -18.593 1.00 93.75 192 LEU A O 1
ATOM 1517 N N . LEU A 1 193 ? 18.875 -17.524 -19.418 1.00 95.81 193 LEU A N 1
ATOM 1518 C CA . LEU A 1 193 ? 17.758 -16.976 -18.648 1.00 95.81 193 LEU A CA 1
ATOM 1519 C C . LEU A 1 193 ? 17.586 -17.752 -17.339 1.00 95.81 193 LEU A C 1
ATOM 1521 O O . LEU A 1 193 ? 17.774 -18.964 -17.317 1.00 95.81 193 LEU A O 1
ATOM 1525 N N . ASP A 1 194 ? 17.166 -17.070 -16.271 1.00 97.94 194 ASP A N 1
ATOM 1526 C CA . ASP A 1 194 ? 16.827 -17.753 -15.013 1.00 97.94 194 ASP A CA 1
ATOM 1527 C C . ASP A 1 194 ? 15.504 -18.522 -15.152 1.00 97.94 194 ASP A C 1
ATOM 1529 O O . ASP A 1 194 ? 15.352 -19.623 -14.628 1.00 97.94 194 ASP A O 1
ATOM 1533 N N . THR A 1 195 ? 14.562 -17.935 -15.898 1.00 97.44 195 THR A N 1
ATOM 1534 C CA . THR A 1 195 ? 13.282 -18.540 -16.273 1.00 97.44 195 THR A CA 1
ATOM 1535 C C . THR A 1 195 ? 12.986 -18.215 -17.736 1.00 97.44 195 THR A C 1
ATOM 1537 O O . THR A 1 195 ? 12.941 -17.044 -18.123 1.00 97.44 195 THR A O 1
ATOM 1540 N N . VAL A 1 196 ? 12.721 -19.224 -18.564 1.00 97.44 196 VAL A N 1
ATOM 1541 C CA . VAL A 1 196 ? 12.406 -19.028 -19.987 1.00 97.44 196 VAL A CA 1
ATOM 1542 C C . VAL A 1 196 ? 10.918 -18.709 -20.163 1.00 97.44 196 VAL A C 1
ATOM 1544 O O . VAL A 1 196 ? 10.053 -19.453 -19.706 1.00 97.44 196 VAL A O 1
ATOM 1547 N N . GLY A 1 197 ? 10.595 -17.598 -20.825 1.00 97.25 197 GLY A N 1
ATOM 1548 C CA . GLY A 1 197 ? 9.224 -17.291 -21.231 1.00 97.25 197 GLY A CA 1
ATOM 1549 C C . GLY A 1 197 ? 8.968 -17.785 -22.650 1.00 97.25 197 GLY A C 1
ATOM 1550 O O . GLY A 1 197 ? 9.703 -17.407 -23.556 1.00 97.25 197 GLY A O 1
ATOM 1551 N N . TYR A 1 198 ? 7.940 -18.603 -22.873 1.00 96.69 198 TYR A N 1
ATOM 1552 C CA . TYR A 1 198 ? 7.530 -19.018 -24.219 1.00 96.69 198 TYR A CA 1
ATOM 1553 C C . TYR A 1 198 ? 6.249 -18.309 -24.677 1.00 96.69 198 TYR A C 1
ATOM 1555 O O . TYR A 1 198 ? 5.187 -18.455 -24.070 1.00 96.69 198 TYR A O 1
ATOM 1563 N N . ASN A 1 199 ? 6.339 -17.588 -25.795 1.00 95.44 199 ASN A N 1
ATOM 1564 C CA . ASN A 1 199 ? 5.199 -17.041 -26.532 1.00 95.44 199 ASN A CA 1
ATOM 1565 C C . ASN A 1 199 ? 4.625 -18.096 -27.498 1.00 95.44 199 ASN A C 1
ATOM 1567 O O . ASN A 1 199 ? 5.224 -19.139 -27.765 1.00 95.44 199 ASN A O 1
ATOM 1571 N N . GLY A 1 200 ? 3.460 -17.813 -28.084 1.00 88.00 200 GLY A N 1
ATOM 1572 C CA . GLY A 1 200 ? 2.772 -18.741 -28.986 1.00 88.00 200 GLY A CA 1
ATOM 1573 C C . GLY A 1 200 ? 3.428 -18.987 -30.356 1.00 88.00 200 GLY A C 1
ATOM 1574 O O . GLY A 1 200 ? 2.982 -19.881 -31.080 1.00 88.00 200 GLY A O 1
ATOM 1575 N N . GLY A 1 201 ? 4.432 -18.216 -30.788 1.00 82.38 201 GLY A N 1
ATOM 1576 C CA . GLY A 1 201 ? 5.060 -18.409 -32.101 1.00 82.38 201 GLY A CA 1
ATOM 1577 C C . GLY A 1 201 ? 5.797 -19.725 -32.272 1.00 82.38 201 GLY A C 1
ATOM 1578 O O . GLY A 1 201 ? 5.992 -20.490 -31.332 1.00 82.38 201 GLY A O 1
ATOM 1579 N N . GLY A 1 202 ? 6.143 -20.028 -33.528 1.00 76.25 202 GLY A N 1
ATOM 1580 C CA . GLY A 1 202 ? 6.850 -21.261 -33.894 1.00 76.25 202 GLY A CA 1
ATOM 1581 C C . GLY A 1 202 ? 6.112 -22.573 -33.585 1.00 76.25 202 GLY A C 1
ATOM 1582 O O . GLY A 1 202 ? 6.590 -23.619 -33.996 1.00 76.25 202 GLY A O 1
ATOM 1583 N N . GLY A 1 203 ? 4.949 -22.531 -32.917 1.00 84.81 203 GLY A N 1
ATOM 1584 C CA . GLY A 1 203 ? 4.300 -23.715 -32.350 1.00 84.81 203 GLY A CA 1
ATOM 1585 C C . GLY A 1 203 ? 4.767 -24.063 -30.930 1.00 84.81 203 GLY A C 1
ATOM 1586 O O . GLY A 1 203 ? 4.455 -25.153 -30.466 1.00 84.81 203 GLY A O 1
ATOM 1587 N N . SER A 1 204 ? 5.457 -23.156 -30.223 1.00 89.94 204 SER A N 1
ATOM 1588 C CA . SER A 1 204 ? 6.051 -23.415 -28.895 1.00 89.94 204 SER A CA 1
ATOM 1589 C C . SER A 1 204 ? 5.033 -23.915 -27.857 1.00 89.94 204 SER A C 1
ATOM 1591 O O . SER A 1 204 ? 5.352 -24.761 -27.029 1.00 89.94 204 SER A O 1
ATOM 1593 N N . CYS A 1 205 ? 3.775 -23.463 -27.944 1.00 90.75 205 CYS A N 1
ATOM 1594 C CA . CYS A 1 205 ? 2.675 -23.927 -27.085 1.00 90.75 205 CYS A CA 1
ATOM 1595 C C . CYS A 1 205 ? 2.350 -25.431 -27.197 1.00 90.75 205 CYS A C 1
ATOM 1597 O O . CYS A 1 205 ? 1.639 -25.956 -26.348 1.00 90.75 205 CYS A O 1
ATOM 1599 N N . PHE A 1 206 ? 2.872 -26.137 -28.204 1.00 92.94 206 PHE A N 1
ATOM 1600 C CA . PHE A 1 206 ? 2.690 -27.582 -28.382 1.00 92.94 206 PHE A CA 1
ATOM 1601 C C . PHE A 1 206 ? 3.922 -28.409 -27.982 1.00 92.94 206 PHE A C 1
ATOM 1603 O O . PHE A 1 206 ? 3.912 -29.626 -28.142 1.00 92.94 206 PHE A O 1
ATOM 1610 N N . GLN A 1 207 ? 4.984 -27.765 -27.488 1.00 94.12 207 GLN A N 1
ATOM 1611 C CA . GLN A 1 207 ? 6.306 -28.380 -27.318 1.00 94.12 207 GLN A CA 1
ATOM 1612 C C . GLN A 1 207 ? 6.748 -28.514 -25.850 1.00 94.12 207 GLN A C 1
ATOM 1614 O O . GLN A 1 207 ? 7.802 -29.083 -25.595 1.00 94.12 207 GLN A O 1
ATOM 1619 N N . TYR A 1 208 ? 5.945 -28.069 -24.872 1.00 96.06 208 TYR A N 1
ATOM 1620 C CA . TYR A 1 208 ? 6.331 -28.045 -23.448 1.00 96.06 208 TYR A CA 1
ATOM 1621 C C . TYR A 1 208 ? 6.834 -29.388 -22.904 1.00 96.06 208 TYR A C 1
ATOM 1623 O O . TYR A 1 208 ? 7.835 -29.426 -22.196 1.00 96.06 208 TYR A O 1
ATOM 1631 N N . ALA A 1 209 ? 6.164 -30.492 -23.244 1.00 96.31 209 ALA A N 1
ATOM 1632 C CA . ALA A 1 209 ? 6.556 -31.814 -22.758 1.00 96.31 209 ALA A CA 1
ATOM 1633 C C . ALA A 1 209 ? 7.853 -32.329 -23.400 1.00 96.31 209 ALA A C 1
ATOM 1635 O O . ALA A 1 209 ? 8.631 -33.016 -22.741 1.00 96.31 209 ALA A O 1
ATOM 1636 N N . GLU A 1 210 ? 8.083 -32.006 -24.675 1.00 95.44 210 GLU A N 1
ATOM 1637 C CA . GLU A 1 210 ? 9.320 -32.358 -25.376 1.00 95.44 210 GLU A CA 1
ATOM 1638 C C . GLU A 1 210 ? 10.496 -31.528 -24.845 1.00 95.44 210 GLU A C 1
ATOM 1640 O O . GLU A 1 210 ? 11.545 -32.093 -24.541 1.00 95.44 210 GLU A O 1
ATOM 1645 N N . ASP A 1 211 ? 10.293 -30.221 -24.645 1.00 94.44 211 ASP A N 1
ATOM 1646 C CA . ASP A 1 211 ? 11.309 -29.315 -24.100 1.00 94.44 211 ASP A CA 1
ATOM 1647 C C . ASP A 1 211 ? 11.708 -29.707 -22.674 1.00 94.44 211 ASP A C 1
ATOM 1649 O O . ASP A 1 211 ? 12.892 -29.898 -22.417 1.00 94.44 211 ASP A O 1
ATOM 1653 N N . HIS A 1 212 ? 10.746 -29.955 -21.777 1.00 96.81 212 HIS A N 1
ATOM 1654 C CA . HIS A 1 212 ? 11.043 -30.404 -20.411 1.00 96.81 212 HIS A CA 1
ATOM 1655 C C . HIS A 1 212 ? 11.762 -31.764 -20.385 1.00 96.81 212 HIS A C 1
ATOM 1657 O O . HIS A 1 212 ? 12.702 -31.959 -19.619 1.00 96.81 212 HIS A O 1
ATOM 1663 N N . ALA A 1 213 ? 11.384 -32.710 -21.255 1.00 97.12 213 ALA A N 1
ATOM 1664 C CA . ALA A 1 213 ? 12.074 -33.999 -21.339 1.00 97.12 213 ALA A CA 1
ATOM 1665 C C . ALA A 1 213 ? 13.530 -33.865 -21.823 1.00 97.12 213 ALA A C 1
ATOM 1667 O O . ALA A 1 213 ? 14.388 -34.657 -21.428 1.00 97.12 213 ALA A O 1
ATOM 1668 N N . GLN A 1 214 ? 13.807 -32.890 -22.691 1.00 96.69 214 GLN A N 1
ATOM 1669 C CA . GLN A 1 214 ? 15.143 -32.629 -23.222 1.00 96.69 214 GLN A CA 1
ATOM 1670 C C . GLN A 1 214 ? 15.996 -31.758 -22.283 1.00 96.69 214 GLN A C 1
ATOM 1672 O O . GLN A 1 214 ? 17.209 -31.962 -22.203 1.00 96.69 214 GLN A O 1
ATOM 1677 N N . TYR A 1 215 ? 15.370 -30.826 -21.564 1.00 96.69 215 TYR A N 1
ATOM 1678 C CA . TYR A 1 215 ? 15.990 -29.857 -20.662 1.00 96.69 215 TYR A CA 1
ATOM 1679 C C . TYR A 1 215 ? 15.325 -29.925 -19.270 1.00 96.69 215 TYR A C 1
ATOM 1681 O O . TYR A 1 215 ? 14.598 -29.007 -18.893 1.00 96.69 215 TYR A O 1
ATOM 1689 N N . PRO A 1 216 ? 15.563 -30.993 -18.484 1.00 96.56 216 PRO A N 1
ATOM 1690 C CA . PRO A 1 216 ? 14.825 -31.247 -17.240 1.00 96.56 216 PRO A CA 1
ATOM 1691 C C . PRO A 1 216 ? 15.067 -30.204 -16.144 1.00 96.56 216 PRO A C 1
ATOM 1693 O O . PRO A 1 216 ? 14.190 -29.978 -15.324 1.00 96.56 216 PRO A O 1
ATOM 1696 N N . ASP A 1 217 ? 16.220 -29.531 -16.149 1.00 96.75 217 ASP A N 1
ATOM 1697 C CA . ASP A 1 217 ? 16.542 -28.477 -15.176 1.00 96.75 217 ASP A CA 1
ATOM 1698 C C . ASP A 1 217 ? 15.992 -27.096 -15.590 1.00 96.75 217 ASP A C 1
ATOM 1700 O O . ASP A 1 217 ? 16.231 -26.092 -14.914 1.00 96.75 217 ASP A O 1
ATOM 1704 N N . ARG A 1 218 ? 15.294 -27.005 -16.731 1.00 96.56 218 ARG A N 1
ATOM 1705 C CA . ARG A 1 218 ? 14.807 -25.734 -17.260 1.00 96.56 218 ARG A CA 1
ATOM 1706 C C . ARG A 1 218 ? 13.526 -25.302 -16.574 1.00 96.56 218 ARG A C 1
ATOM 1708 O O . ARG A 1 218 ? 12.499 -25.969 -16.640 1.00 96.56 218 ARG A O 1
ATOM 1715 N N . ILE A 1 219 ? 13.570 -24.092 -16.041 1.00 98.31 219 ILE A N 1
ATOM 1716 C CA . ILE A 1 219 ? 12.402 -23.399 -15.522 1.00 98.31 219 ILE A CA 1
ATOM 1717 C C . ILE A 1 219 ? 11.774 -22.595 -16.659 1.00 98.31 219 ILE A C 1
ATOM 1719 O O . ILE A 1 219 ? 12.449 -21.784 -17.300 1.00 98.31 219 ILE A O 1
ATOM 1723 N N . PHE A 1 220 ? 10.476 -22.780 -16.898 1.00 97.94 220 PHE A N 1
ATOM 1724 C CA . PHE A 1 220 ? 9.765 -21.999 -17.901 1.00 97.94 220 PHE A CA 1
ATOM 1725 C C . PHE A 1 220 ? 8.297 -21.732 -17.558 1.00 97.94 220 PHE A C 1
ATOM 1727 O O . PHE A 1 220 ? 7.692 -22.336 -16.671 1.00 97.94 220 PHE A O 1
ATOM 1734 N N . TYR A 1 221 ? 7.721 -20.786 -18.292 1.00 98.50 221 TYR A N 1
ATOM 1735 C CA . TYR A 1 221 ? 6.305 -20.439 -18.249 1.00 98.50 221 TYR A CA 1
ATOM 1736 C C . TYR A 1 221 ? 5.841 -19.974 -19.629 1.00 98.50 221 TYR A C 1
ATOM 1738 O O . TYR A 1 221 ? 6.649 -19.645 -20.503 1.00 98.50 221 TYR A O 1
ATOM 1746 N N . ALA A 1 222 ? 4.530 -19.922 -19.835 1.00 98.31 222 ALA A N 1
ATOM 1747 C CA . ALA A 1 222 ? 3.962 -19.385 -21.058 1.00 98.31 222 ALA A CA 1
ATOM 1748 C C . ALA A 1 222 ? 3.802 -17.859 -20.936 1.00 98.31 222 ALA A C 1
ATOM 1750 O O . ALA A 1 222 ? 2.826 -17.363 -20.377 1.00 98.31 222 ALA A O 1
ATOM 1751 N N . SER A 1 223 ? 4.777 -17.101 -21.438 1.00 98.12 223 SER A N 1
ATOM 1752 C CA . SER A 1 223 ? 4.834 -15.635 -21.316 1.00 98.12 223 SER A CA 1
ATOM 1753 C C . SER A 1 223 ? 3.812 -14.895 -22.171 1.00 98.12 223 SER A C 1
ATOM 1755 O O . SER A 1 223 ? 3.488 -13.744 -21.876 1.00 98.12 223 SER A O 1
ATOM 1757 N N . GLU A 1 224 ? 3.315 -15.533 -23.231 1.00 98.06 224 GLU A N 1
ATOM 1758 C CA . GLU A 1 224 ? 2.285 -14.967 -24.103 1.00 98.06 224 GLU A CA 1
ATOM 1759 C C . GLU A 1 224 ? 1.512 -16.063 -24.843 1.00 98.06 224 GLU A C 1
ATOM 1761 O O . GLU A 1 224 ? 1.707 -16.307 -26.039 1.00 98.06 224 GLU A O 1
ATOM 1766 N N . VAL A 1 225 ? 0.674 -16.789 -24.105 1.00 97.38 225 VAL A N 1
ATOM 1767 C CA . VAL A 1 225 ? -0.176 -17.862 -24.633 1.00 97.38 225 VAL A CA 1
ATOM 1768 C C . VAL A 1 225 ? -1.482 -17.892 -23.832 1.00 97.38 225 VAL A C 1
ATOM 1770 O O . VAL A 1 225 ? -1.441 -17.772 -22.609 1.00 97.38 225 VAL A O 1
ATOM 1773 N N . PRO A 1 226 ? -2.646 -18.047 -24.483 1.00 97.25 226 PRO A N 1
ATOM 1774 C CA . PRO A 1 226 ? -2.854 -18.128 -25.928 1.00 97.25 226 PRO A CA 1
ATOM 1775 C C . PRO A 1 226 ? -3.116 -16.764 -26.582 1.00 97.25 226 PRO A C 1
ATOM 1777 O O . PRO A 1 226 ? -3.406 -15.773 -25.912 1.00 97.25 226 PRO A O 1
ATOM 1780 N N . HIS A 1 227 ? -3.099 -16.756 -27.919 1.00 96.38 227 HIS A N 1
ATOM 1781 C CA . HIS A 1 227 ? -3.629 -15.677 -28.764 1.00 96.38 227 HIS A CA 1
ATOM 1782 C C . HIS A 1 227 ? -4.981 -16.109 -29.360 1.00 96.38 227 HIS A C 1
ATOM 1784 O O . HIS A 1 227 ? -5.042 -16.636 -30.479 1.00 96.38 227 HIS A O 1
ATOM 1790 N N . SER A 1 228 ? -6.062 -15.926 -28.598 1.00 95.38 228 SER A N 1
ATOM 1791 C CA . SER A 1 228 ? -7.444 -16.155 -29.053 1.00 95.38 228 SER A CA 1
ATOM 1792 C C . SER A 1 228 ? -8.061 -14.866 -29.606 1.00 95.38 228 SER A C 1
ATOM 1794 O O . SER A 1 228 ? -7.691 -13.770 -29.182 1.00 95.38 228 SER A O 1
ATOM 1796 N N . TYR A 1 229 ? -9.004 -14.992 -30.542 1.00 96.88 229 TYR A N 1
ATOM 1797 C CA . TYR A 1 229 ? -9.721 -13.857 -31.120 1.00 96.88 229 TYR A CA 1
ATOM 1798 C C . TYR A 1 229 ? -11.206 -13.905 -30.791 1.00 96.88 229 TYR A C 1
ATOM 1800 O O . TYR A 1 229 ? -11.841 -14.928 -31.010 1.00 96.88 229 TYR A O 1
ATOM 1808 N N . GLN A 1 230 ? -11.778 -12.775 -30.374 1.00 97.44 230 GLN A N 1
ATOM 1809 C CA . GLN A 1 230 ? -13.201 -12.682 -30.057 1.00 97.44 230 GLN A CA 1
ATOM 1810 C C . GLN A 1 230 ? -13.729 -11.245 -30.153 1.00 97.44 230 GLN A C 1
ATOM 1812 O O . GLN A 1 230 ? -13.072 -10.289 -29.732 1.00 97.44 230 GLN A O 1
ATOM 1817 N N . THR A 1 231 ? -14.950 -11.092 -30.661 1.00 98.31 231 THR A N 1
ATOM 1818 C CA . THR A 1 231 ? -15.707 -9.834 -30.677 1.00 98.31 231 THR A CA 1
ATOM 1819 C C . THR A 1 231 ? -16.975 -10.016 -29.844 1.00 98.31 231 THR A C 1
ATOM 1821 O O . THR A 1 231 ? -17.662 -11.027 -29.985 1.00 98.31 231 THR A O 1
ATOM 1824 N N . ARG A 1 232 ? -17.268 -9.064 -28.945 1.00 98.12 232 ARG A N 1
ATOM 1825 C CA . ARG A 1 232 ? -18.340 -9.190 -27.945 1.00 98.12 232 ARG A CA 1
ATOM 1826 C C . ARG A 1 232 ? -19.679 -9.528 -28.607 1.00 98.12 232 ARG A C 1
ATOM 1828 O O . ARG A 1 232 ? -20.156 -8.752 -29.426 1.00 98.12 232 ARG A O 1
ATOM 1835 N N . SER A 1 233 ? -20.278 -10.648 -28.199 1.00 96.81 233 SER A N 1
ATOM 1836 C CA . SER A 1 233 ? -21.596 -11.120 -28.657 1.00 96.81 233 SER A CA 1
ATOM 1837 C C . SER A 1 233 ? -21.700 -11.466 -30.149 1.00 96.81 233 SER A C 1
ATOM 1839 O O . SER A 1 233 ? -22.803 -11.649 -30.645 1.00 96.81 233 SER A O 1
ATOM 1841 N N . GLU A 1 234 ? -20.574 -11.619 -30.847 1.00 98.12 234 GLU A N 1
ATOM 1842 C CA . GLU A 1 234 ? -20.533 -12.168 -32.205 1.00 98.12 234 GLU A CA 1
ATOM 1843 C C . GLU A 1 234 ? -20.238 -13.664 -32.166 1.00 98.12 234 GLU A C 1
ATOM 1845 O O . GLU A 1 234 ? -19.383 -14.108 -31.399 1.00 98.12 234 GLU A O 1
ATOM 1850 N N . TYR A 1 235 ? -20.891 -14.453 -33.017 1.00 98.19 235 TYR A N 1
ATOM 1851 C CA . TYR A 1 235 ? -20.800 -15.911 -32.966 1.00 98.19 235 TYR A CA 1
ATOM 1852 C C . TYR A 1 235 ? -20.598 -16.506 -34.354 1.00 98.19 235 TYR A C 1
ATOM 1854 O O . TYR A 1 235 ? -21.188 -16.057 -35.326 1.00 98.19 235 TYR A O 1
ATOM 1862 N N . ARG A 1 236 ? -19.761 -17.542 -34.445 1.00 98.38 236 ARG A N 1
ATOM 1863 C CA . ARG A 1 236 ? -19.662 -18.427 -35.611 1.00 98.38 236 ARG A CA 1
ATOM 1864 C C . ARG A 1 236 ? -19.511 -19.860 -35.159 1.00 98.38 236 ARG A C 1
ATOM 1866 O O . ARG A 1 236 ? -18.805 -20.145 -34.193 1.00 98.38 236 ARG A O 1
ATOM 1873 N N . THR A 1 237 ? -20.157 -20.758 -35.879 1.00 98.12 237 THR A N 1
ATOM 1874 C CA . THR A 1 237 ? -20.061 -22.197 -35.621 1.00 98.12 237 THR A CA 1
ATOM 1875 C C . THR A 1 237 ? -18.895 -22.836 -36.363 1.00 98.12 237 THR A C 1
ATOM 1877 O O . THR A 1 237 ? -18.392 -23.869 -35.922 1.00 98.12 237 THR A O 1
ATOM 1880 N N . HIS A 1 238 ? -18.409 -22.221 -37.444 1.00 97.62 238 HIS A N 1
ATOM 1881 C CA . HIS A 1 238 ? -17.193 -22.651 -38.128 1.00 97.62 238 HIS A CA 1
ATOM 1882 C C . HIS A 1 238 ? -15.953 -22.003 -37.505 1.00 97.62 238 HIS A C 1
ATOM 1884 O O . HIS A 1 238 ? -15.915 -20.793 -37.270 1.00 97.62 238 HIS A O 1
ATOM 1890 N N . SER A 1 239 ? -14.932 -22.819 -37.238 1.00 96.94 239 SER A N 1
ATOM 1891 C CA . SER A 1 239 ? -13.684 -22.371 -36.616 1.00 96.94 239 SER A CA 1
ATOM 1892 C C . SER A 1 239 ? -12.876 -21.476 -37.557 1.00 96.94 239 SER A C 1
ATOM 1894 O O . SER A 1 239 ? -12.850 -21.688 -38.770 1.00 96.94 239 SER A O 1
ATOM 1896 N N . ASN A 1 240 ? -12.176 -20.485 -36.998 1.00 94.75 240 ASN A N 1
ATOM 1897 C CA . ASN A 1 240 ? -11.361 -19.547 -37.771 1.00 94.75 240 ASN A CA 1
ATOM 1898 C C . ASN A 1 240 ? -10.005 -19.298 -37.102 1.00 94.75 240 ASN A C 1
ATOM 1900 O O . ASN A 1 240 ? -9.883 -18.444 -36.218 1.00 94.75 240 ASN A O 1
ATOM 1904 N N . TYR A 1 241 ? -8.987 -20.041 -37.540 1.00 94.31 241 TYR A N 1
ATOM 1905 C CA . TYR A 1 241 ? -7.624 -19.923 -37.032 1.00 94.31 241 TYR A CA 1
ATOM 1906 C C . TYR A 1 241 ? -6.650 -19.443 -38.102 1.00 94.31 241 TYR A C 1
ATOM 1908 O O . TYR A 1 241 ? -6.711 -19.862 -39.258 1.00 94.31 241 TYR A O 1
ATOM 1916 N N . ARG A 1 242 ? -5.701 -18.588 -37.698 1.00 89.94 242 ARG A N 1
ATOM 1917 C CA . ARG A 1 242 ? -4.597 -18.167 -38.577 1.00 89.94 242 ARG A CA 1
ATOM 1918 C C . ARG A 1 242 ? -3.732 -19.357 -39.001 1.00 89.94 242 ARG A C 1
ATOM 1920 O O . ARG A 1 242 ? -3.278 -19.393 -40.141 1.00 89.94 242 ARG A O 1
ATOM 1927 N N . ASP A 1 243 ? -3.500 -20.299 -38.090 1.00 87.56 243 ASP A N 1
ATOM 1928 C CA . ASP A 1 243 ? -2.910 -21.604 -38.373 1.00 87.56 243 ASP A CA 1
ATOM 1929 C C . ASP A 1 243 ? -4.001 -22.692 -38.336 1.00 87.56 243 ASP A C 1
ATOM 1931 O O . ASP A 1 243 ? -4.412 -23.116 -37.254 1.00 87.56 243 ASP A O 1
ATOM 1935 N N . PRO A 1 244 ? -4.488 -23.158 -39.499 1.00 87.75 244 PRO A N 1
ATOM 1936 C CA . PRO A 1 244 ? -5.590 -24.113 -39.555 1.00 87.75 244 PRO A CA 1
ATOM 1937 C C . PRO A 1 244 ? -5.179 -25.544 -39.178 1.00 87.75 244 PRO A C 1
ATOM 1939 O O . PRO A 1 244 ? -6.049 -26.401 -39.054 1.00 87.75 244 PRO A O 1
ATOM 1942 N N . SER A 1 245 ? -3.883 -25.838 -39.011 1.00 87.69 245 SER A N 1
ATOM 1943 C CA . SER A 1 245 ? -3.407 -27.207 -38.747 1.00 87.69 245 SER A CA 1
ATOM 1944 C C . SER A 1 245 ? -3.822 -27.753 -37.376 1.00 87.69 245 SER A C 1
ATOM 1946 O O . SER A 1 245 ? -3.948 -28.966 -37.221 1.00 87.69 245 SER A O 1
ATOM 1948 N N . HIS A 1 246 ? -4.086 -26.864 -36.417 1.00 83.12 246 HIS A N 1
ATOM 1949 C CA . HIS A 1 246 ? -4.454 -27.197 -35.037 1.00 83.12 246 HIS A CA 1
ATOM 1950 C C . HIS A 1 246 ? -5.806 -26.590 -34.628 1.00 83.12 246 HIS A C 1
ATOM 1952 O O . HIS A 1 246 ? -6.106 -26.468 -33.442 1.00 83.12 246 HIS A O 1
ATOM 1958 N N . GLN A 1 247 ? -6.631 -26.179 -35.597 1.00 90.56 247 GLN A N 1
ATOM 1959 C CA . GLN A 1 247 ? -7.913 -25.555 -35.286 1.00 90.56 247 GLN A CA 1
ATOM 1960 C C . GLN A 1 247 ? -8.907 -26.568 -34.682 1.00 90.56 247 GLN A C 1
ATOM 1962 O O . GLN A 1 247 ? -8.973 -27.711 -35.150 1.00 90.56 247 GLN A O 1
ATOM 1967 N N . PRO A 1 248 ? -9.738 -26.164 -33.704 1.00 91.38 248 PRO A N 1
ATOM 1968 C CA . PRO A 1 248 ? -10.849 -26.979 -33.228 1.00 91.38 248 PRO A CA 1
ATOM 1969 C C . PRO A 1 248 ? -11.825 -27.327 -34.366 1.00 91.38 248 PRO A C 1
ATOM 1971 O O . PRO A 1 248 ? -11.971 -26.540 -35.310 1.00 91.38 248 PRO A O 1
ATOM 1974 N N . PRO A 1 249 ? -12.537 -28.466 -34.293 1.00 93.06 249 PRO A N 1
ATOM 1975 C CA . PRO A 1 249 ? -13.559 -28.808 -35.278 1.00 93.06 249 PRO A CA 1
ATOM 1976 C C . PRO A 1 249 ? -14.689 -27.771 -35.290 1.00 93.06 249 PRO A C 1
ATOM 1978 O O . PRO A 1 249 ? -14.984 -27.143 -34.273 1.00 93.06 249 PRO A O 1
ATOM 1981 N N . ASN A 1 250 ? -15.347 -27.626 -36.443 1.00 96.69 250 ASN A N 1
ATOM 1982 C CA . ASN A 1 250 ? -16.568 -26.830 -36.539 1.00 96.69 250 ASN A CA 1
ATOM 1983 C C . ASN A 1 250 ? -17.629 -27.391 -35.581 1.00 96.69 250 ASN A C 1
ATOM 1985 O O . ASN A 1 250 ? -17.788 -28.607 -35.469 1.00 96.69 250 ASN A O 1
ATOM 1989 N N . LEU A 1 251 ? -18.374 -26.501 -34.924 1.00 96.38 251 LEU A N 1
ATOM 1990 C CA . LEU A 1 251 ? -19.423 -26.869 -33.968 1.00 96.38 251 LEU A CA 1
ATOM 1991 C C . LEU A 1 251 ? -20.637 -27.498 -34.658 1.00 96.38 251 LEU A C 1
ATOM 1993 O O . LEU A 1 251 ? -21.363 -28.279 -34.054 1.00 96.38 251 LEU A O 1
ATOM 1997 N N . THR A 1 252 ? -20.848 -27.160 -35.927 1.00 96.62 252 THR A N 1
ATOM 1998 C CA . THR A 1 252 ? -21.932 -27.659 -36.774 1.00 96.62 252 THR A CA 1
ATOM 1999 C C . THR A 1 252 ? -21.412 -27.923 -38.186 1.00 96.62 252 THR A C 1
ATOM 2001 O O . THR A 1 252 ? -20.394 -27.375 -38.617 1.00 96.62 252 THR A O 1
ATOM 2004 N N . GLU A 1 253 ? -22.127 -28.756 -38.946 1.00 95.19 253 GLU A N 1
ATOM 2005 C CA . GLU A 1 253 ? -21.778 -29.047 -40.343 1.00 95.19 253 GLU A CA 1
ATOM 2006 C C . GLU A 1 253 ? -21.898 -27.796 -41.233 1.00 95.19 253 GLU A C 1
ATOM 2008 O O . GLU A 1 253 ? -21.011 -27.499 -42.032 1.00 95.19 253 GLU A O 1
ATOM 2013 N N . GLN A 1 254 ? -22.965 -27.014 -41.052 1.00 95.56 254 GLN A N 1
ATOM 2014 C CA . GLN A 1 254 ? -23.218 -25.762 -41.771 1.00 95.56 254 GLN A CA 1
ATOM 2015 C C . GLN A 1 254 ? -23.083 -24.565 -40.835 1.00 95.56 254 GLN A C 1
ATOM 2017 O O . GLN A 1 254 ? -23.429 -24.673 -39.661 1.00 95.56 254 GLN A O 1
ATOM 2022 N N . GLU A 1 255 ? -22.605 -23.434 -41.358 1.00 97.25 255 GLU A N 1
ATOM 2023 C CA . GLU A 1 255 ? -22.485 -22.209 -40.568 1.00 97.25 255 GLU A CA 1
ATOM 2024 C C . GLU A 1 255 ? -23.880 -21.689 -40.196 1.00 97.25 255 GLU A C 1
ATOM 2026 O O . GLU A 1 255 ? -24.683 -21.361 -41.071 1.00 97.25 255 GLU A O 1
ATOM 2031 N N . VAL A 1 256 ? -24.156 -21.621 -38.893 1.00 97.44 256 VAL A N 1
ATOM 2032 C CA . VAL A 1 256 ? -25.432 -21.151 -38.337 1.00 97.44 256 VAL A CA 1
ATOM 2033 C C . VAL A 1 256 ? -25.524 -19.625 -38.328 1.00 97.44 256 VAL A C 1
ATOM 2035 O O . VAL A 1 256 ? -26.632 -19.102 -38.436 1.00 97.44 256 VAL A O 1
ATOM 2038 N N . PHE A 1 257 ? -24.397 -18.908 -38.267 1.00 96.94 257 PHE A N 1
ATOM 2039 C CA . PHE A 1 257 ? -24.329 -17.443 -38.150 1.00 96.94 257 PHE A CA 1
ATOM 2040 C C . PHE A 1 257 ? -23.588 -16.781 -39.334 1.00 96.94 257 PHE A C 1
ATOM 2042 O O . PHE A 1 257 ? -22.564 -16.116 -39.148 1.00 96.94 257 PHE A O 1
ATOM 2049 N N . PRO A 1 258 ? -24.050 -16.963 -40.589 1.00 94.75 258 PRO A N 1
ATOM 2050 C CA . PRO A 1 258 ? -23.389 -16.380 -41.758 1.00 94.75 258 PRO A CA 1
ATOM 2051 C C . PRO A 1 258 ? -23.427 -14.840 -41.788 1.00 94.75 258 PRO A C 1
ATOM 2053 O O . PRO A 1 258 ? -22.684 -14.233 -42.557 1.00 94.75 258 PRO A O 1
ATOM 2056 N N . GLU A 1 259 ? -24.286 -14.210 -40.983 1.00 92.62 259 GLU A N 1
ATOM 2057 C CA . GLU A 1 259 ? -24.457 -12.758 -40.896 1.00 92.62 259 GLU A CA 1
ATOM 2058 C C . GLU A 1 259 ? -23.317 -12.018 -40.177 1.00 92.62 259 GLU A C 1
ATOM 2060 O O . GLU A 1 259 ? -23.122 -10.829 -40.437 1.00 92.62 259 GLU A O 1
ATOM 2065 N N . THR A 1 260 ? -22.534 -12.685 -39.317 1.00 94.75 260 THR A N 1
ATOM 2066 C CA . THR A 1 260 ? -21.449 -12.024 -38.575 1.00 94.75 260 THR A CA 1
ATOM 2067 C C . THR A 1 260 ? -20.416 -11.441 -39.538 1.00 94.75 260 THR A C 1
ATOM 2069 O O . THR A 1 260 ? -19.869 -12.127 -40.412 1.00 94.75 260 THR A O 1
ATOM 2072 N N . HIS A 1 261 ? -20.080 -10.166 -39.340 1.00 94.94 261 HIS A N 1
ATOM 2073 C CA . HIS A 1 261 ? -19.184 -9.429 -40.225 1.00 94.94 261 HIS A CA 1
ATOM 2074 C C . HIS A 1 261 ? -17.784 -10.064 -40.300 1.00 94.94 261 HIS A C 1
ATOM 2076 O O . HIS A 1 261 ? -17.192 -10.441 -39.288 1.00 94.94 261 HIS A O 1
ATOM 2082 N N . ALA A 1 262 ? -17.194 -10.144 -41.498 1.00 93.06 262 ALA A N 1
ATOM 2083 C CA . ALA A 1 262 ? -15.933 -10.860 -41.759 1.00 93.06 262 ALA A CA 1
ATOM 2084 C C . ALA A 1 262 ? -14.706 -10.357 -40.963 1.00 93.06 262 ALA A C 1
ATOM 2086 O O . ALA A 1 262 ? -13.677 -11.028 -40.916 1.00 93.06 262 ALA A O 1
ATOM 2087 N N . LYS A 1 263 ? -14.784 -9.159 -40.370 1.00 94.38 263 LYS A N 1
ATOM 2088 C CA . LYS A 1 263 ? -13.726 -8.577 -39.523 1.00 94.38 263 LYS A CA 1
ATOM 2089 C C . LYS A 1 263 ? -13.922 -8.823 -38.022 1.00 94.38 263 LYS A C 1
ATOM 2091 O O . LYS A 1 263 ? -12.991 -8.524 -37.274 1.00 94.38 263 LYS A O 1
ATOM 2096 N N . TYR A 1 264 ? -15.073 -9.353 -37.615 1.00 96.44 264 TYR A N 1
ATOM 2097 C CA . TYR A 1 264 ? -15.354 -9.799 -36.252 1.00 96.44 264 TYR A CA 1
ATOM 2098 C C . TYR A 1 264 ? -14.976 -11.264 -36.074 1.00 96.44 264 TYR A C 1
ATOM 2100 O O . TYR A 1 264 ? -14.964 -12.025 -37.045 1.00 96.44 264 TYR A O 1
ATOM 2108 N N . HIS A 1 265 ? -14.686 -11.665 -34.841 1.00 96.69 265 HIS A N 1
ATOM 2109 C CA . HIS A 1 265 ? -14.367 -13.045 -34.480 1.00 96.69 265 HIS A CA 1
ATOM 2110 C C . HIS A 1 265 ? -15.388 -13.598 -33.488 1.00 96.69 265 HIS A C 1
ATOM 2112 O O . HIS A 1 265 ? -15.970 -12.854 -32.704 1.00 96.69 265 HIS A O 1
ATOM 2118 N N . SER A 1 266 ? -15.604 -14.909 -33.563 1.00 98.12 266 SER A N 1
ATOM 2119 C CA . SER A 1 266 ? -16.555 -15.630 -32.718 1.00 98.12 266 SER A CA 1
ATOM 2120 C C . SER A 1 266 ? -16.190 -15.513 -31.237 1.00 98.12 266 SER A C 1
ATOM 2122 O O . SER A 1 266 ? -15.013 -15.556 -30.893 1.00 98.12 266 SER A O 1
ATOM 2124 N N . SER A 1 267 ? -17.195 -15.394 -30.373 1.00 98.00 267 SER A N 1
ATOM 2125 C CA . SER A 1 267 ? -17.068 -15.492 -28.916 1.00 98.00 267 SER A CA 1
ATOM 2126 C C . SER A 1 267 ? -17.239 -16.925 -28.388 1.00 98.00 267 SER A C 1
ATOM 2128 O O . SER A 1 267 ? -17.058 -17.161 -27.193 1.00 98.00 267 SER A O 1
ATOM 2130 N N . TYR A 1 268 ? -17.520 -17.911 -29.252 1.00 98.25 268 TYR A N 1
ATOM 2131 C CA . TYR A 1 268 ? -17.140 -19.289 -28.921 1.00 98.25 268 TYR A CA 1
ATOM 2132 C C . TYR A 1 268 ? -15.611 -19.398 -28.896 1.00 98.25 268 TYR A C 1
ATOM 2134 O O . TYR A 1 268 ? -14.917 -18.674 -29.608 1.00 98.25 268 TYR A O 1
ATOM 2142 N N . ASP A 1 269 ? -15.078 -20.345 -28.125 1.00 97.12 269 ASP A N 1
ATOM 2143 C CA . ASP A 1 269 ? -13.638 -20.636 -28.089 1.00 97.12 269 ASP A CA 1
ATOM 2144 C C . ASP A 1 269 ? -13.197 -21.430 -29.340 1.00 97.12 269 ASP A C 1
ATOM 2146 O O . ASP A 1 269 ? -12.818 -22.601 -29.267 1.00 97.12 269 ASP A O 1
ATOM 2150 N N . ASN A 1 270 ? -13.366 -20.812 -30.516 1.00 97.19 270 ASN A N 1
ATOM 2151 C CA . ASN A 1 270 ? -13.113 -21.389 -31.840 1.00 97.19 270 ASN A CA 1
ATOM 2152 C C . ASN A 1 270 ? -12.528 -20.384 -32.857 1.00 97.19 270 ASN A C 1
ATOM 2154 O O . ASN A 1 270 ? -12.532 -20.643 -34.065 1.00 97.19 270 ASN A O 1
ATOM 2158 N N . ALA A 1 271 ? -11.985 -19.258 -32.392 1.00 97.31 271 ALA A N 1
ATOM 2159 C CA . ALA A 1 271 ? -11.241 -18.325 -33.228 1.00 97.31 271 ALA A CA 1
ATOM 2160 C C . ALA A 1 271 ? -9.933 -17.895 -32.553 1.00 97.31 271 ALA A C 1
ATOM 2162 O O . ALA A 1 271 ? -9.889 -17.601 -31.360 1.00 97.31 271 ALA A O 1
ATOM 2163 N N . GLY A 1 272 ? -8.841 -17.845 -33.314 1.00 95.44 272 GLY A N 1
ATOM 2164 C CA . GLY A 1 272 ? -7.536 -17.530 -32.741 1.00 95.44 272 GLY A CA 1
ATOM 2165 C C . GLY A 1 272 ? -6.373 -17.706 -33.701 1.00 95.44 272 GLY A C 1
ATOM 2166 O O . GLY A 1 272 ? -6.514 -17.661 -34.925 1.00 95.44 272 GLY A O 1
ATOM 2167 N N . VAL A 1 273 ? -5.186 -17.883 -33.131 1.00 93.81 273 VAL A N 1
ATOM 2168 C CA . VAL A 1 273 ? -3.958 -18.046 -33.908 1.00 93.81 273 VAL A CA 1
ATOM 2169 C C . VAL A 1 273 ? -3.572 -19.512 -34.069 1.00 93.81 273 VAL A C 1
ATOM 2171 O O . VAL A 1 273 ? -3.380 -19.934 -35.204 1.00 93.81 273 VAL A O 1
ATOM 2174 N N . ARG A 1 274 ? -3.454 -20.272 -32.971 1.00 93.00 274 ARG A N 1
ATOM 2175 C CA . ARG A 1 274 ? -2.917 -21.653 -32.962 1.00 93.00 274 ARG A CA 1
ATOM 2176 C C . ARG A 1 274 ? -3.656 -22.597 -32.018 1.00 93.00 274 ARG A C 1
ATOM 2178 O O . ARG A 1 274 ? -3.995 -23.698 -32.415 1.00 93.00 274 ARG A O 1
ATOM 2185 N N . ILE A 1 275 ? -3.883 -22.159 -30.782 1.00 95.31 275 ILE A N 1
ATOM 2186 C CA . ILE A 1 275 ? -4.484 -22.954 -29.707 1.00 95.31 275 ILE A CA 1
ATOM 2187 C C . ILE A 1 275 ? -5.656 -22.178 -29.091 1.00 95.31 275 ILE A C 1
ATOM 2189 O O . ILE A 1 275 ? -5.647 -20.944 -29.087 1.00 95.31 275 ILE A O 1
ATOM 2193 N N . SER A 1 276 ? -6.696 -22.890 -28.657 1.00 95.44 276 SER A N 1
ATOM 2194 C CA . SER A 1 276 ? -7.865 -22.312 -27.981 1.00 95.44 276 SER A CA 1
ATOM 2195 C C . SER A 1 276 ? -7.529 -21.865 -26.550 1.00 95.44 276 SER A C 1
ATOM 2197 O O . SER A 1 276 ? -6.510 -22.281 -25.989 1.00 95.44 276 SER A O 1
ATOM 2199 N N . ALA A 1 277 ? -8.378 -21.026 -25.947 1.00 96.81 277 ALA A N 1
ATOM 2200 C CA . ALA A 1 277 ? -8.226 -20.634 -24.544 1.00 96.81 277 ALA A CA 1
ATOM 2201 C C . ALA A 1 277 ? -8.272 -21.857 -23.619 1.00 96.81 277 ALA A C 1
ATOM 2203 O O . ALA A 1 277 ? -7.447 -22.006 -22.717 1.00 96.81 277 ALA A O 1
ATOM 2204 N N . ARG A 1 278 ? -9.199 -22.772 -23.905 1.00 95.56 278 ARG A N 1
ATOM 2205 C CA . ARG A 1 278 ? -9.378 -24.028 -23.186 1.00 95.56 278 ARG A CA 1
ATOM 2206 C C . ARG A 1 278 ? -8.181 -24.957 -23.299 1.00 95.56 278 ARG A C 1
ATOM 2208 O O . ARG A 1 278 ? -7.730 -25.480 -22.286 1.00 95.56 278 ARG A O 1
ATOM 2215 N N . ASP A 1 279 ? -7.674 -25.187 -24.504 1.00 94.75 279 ASP A N 1
ATOM 2216 C CA . ASP A 1 279 ? -6.597 -26.160 -24.694 1.00 94.75 279 ASP A CA 1
ATOM 2217 C C . ASP A 1 279 ? -5.261 -25.635 -24.149 1.00 94.75 279 ASP A C 1
ATOM 2219 O O . ASP A 1 279 ? -4.503 -26.423 -23.591 1.00 94.75 279 ASP A O 1
ATOM 2223 N N . SER A 1 280 ? -5.015 -24.318 -24.208 1.00 96.94 280 SER A N 1
ATOM 2224 C CA . SER A 1 280 ? -3.883 -23.686 -23.507 1.00 96.94 280 SER A CA 1
ATOM 2225 C C . SER A 1 280 ? -3.974 -23.913 -22.004 1.00 96.94 280 SER A C 1
ATOM 2227 O O . SER A 1 280 ? -3.061 -24.481 -21.407 1.00 96.94 280 SER A O 1
ATOM 2229 N N . TRP A 1 281 ? -5.117 -23.560 -21.407 1.00 97.81 281 TRP A N 1
ATOM 2230 C CA . TRP A 1 281 ? -5.300 -23.713 -19.971 1.00 97.81 281 TRP A CA 1
ATOM 2231 C C . TRP A 1 281 ? -5.195 -25.175 -19.528 1.00 97.81 281 TRP A C 1
ATOM 2233 O O . TRP A 1 281 ? -4.659 -25.440 -18.457 1.00 97.81 281 TRP A O 1
ATOM 2243 N N . ARG A 1 282 ? -5.645 -26.138 -20.348 1.00 95.81 282 ARG A N 1
ATOM 2244 C CA . ARG A 1 282 ? -5.470 -27.570 -20.057 1.00 95.81 282 ARG A CA 1
ATOM 2245 C C . ARG A 1 282 ? -3.996 -27.931 -19.903 1.00 95.81 282 ARG A C 1
ATOM 2247 O O . ARG A 1 282 ? -3.640 -28.577 -18.925 1.00 95.81 282 ARG A O 1
ATOM 2254 N N . LEU A 1 283 ? -3.150 -27.494 -20.837 1.00 95.69 283 LEU A N 1
ATOM 2255 C CA . LEU A 1 283 ? -1.709 -27.739 -20.767 1.00 95.69 283 LEU A CA 1
ATOM 2256 C C . LEU A 1 283 ? -1.110 -27.104 -19.509 1.00 95.69 283 LEU A C 1
ATOM 2258 O O . LEU A 1 283 ? -0.422 -27.785 -18.758 1.00 95.69 283 LEU A O 1
ATOM 2262 N N . THR A 1 284 ? -1.432 -25.840 -19.236 1.00 97.00 284 THR A N 1
ATOM 2263 C CA . THR A 1 284 ? -0.934 -25.113 -18.058 1.00 97.00 284 THR A CA 1
ATOM 2264 C C . THR A 1 284 ? -1.403 -25.729 -16.734 1.00 97.00 284 THR A C 1
ATOM 2266 O O . THR A 1 284 ? -0.649 -25.777 -15.768 1.00 97.00 284 THR A O 1
ATOM 2269 N N . ARG A 1 285 ? -2.650 -26.207 -16.666 1.00 96.00 285 ARG A N 1
ATOM 2270 C CA . ARG A 1 285 ? -3.239 -26.838 -15.475 1.00 96.00 285 ARG A CA 1
ATOM 2271 C C . ARG A 1 285 ? -2.653 -28.224 -15.210 1.00 96.00 285 ARG A C 1
ATOM 2273 O O . ARG A 1 285 ? -2.455 -28.579 -14.050 1.00 96.00 285 ARG A O 1
ATOM 2280 N N . ASP A 1 286 ? -2.440 -29.007 -16.267 1.00 95.81 286 ASP A N 1
ATOM 2281 C CA . ASP A 1 286 ? -2.148 -30.439 -16.159 1.00 95.81 286 ASP A CA 1
ATOM 2282 C C . ASP A 1 286 ? -0.640 -30.756 -16.188 1.00 95.81 286 ASP A C 1
ATOM 2284 O O . ASP A 1 286 ? -0.244 -31.850 -15.782 1.00 95.81 286 ASP A O 1
ATOM 2288 N N . LEU A 1 287 ? 0.213 -29.822 -16.634 1.00 97.44 287 LEU A N 1
ATOM 2289 C CA . LEU A 1 287 ? 1.673 -29.965 -16.636 1.00 97.44 287 LEU A CA 1
ATOM 2290 C C . LEU A 1 287 ? 2.300 -29.228 -15.432 1.00 97.44 287 LEU A C 1
ATOM 2292 O O . LEU A 1 287 ? 2.399 -28.003 -15.463 1.00 97.44 287 LEU A O 1
ATOM 2296 N N . PRO A 1 288 ? 2.768 -29.936 -14.384 1.00 95.75 288 PRO A N 1
ATOM 2297 C CA . PRO A 1 288 ? 3.180 -29.314 -13.117 1.00 95.75 288 PRO A CA 1
ATOM 2298 C C . PRO A 1 288 ? 4.435 -28.435 -13.222 1.00 95.75 288 PRO A C 1
ATOM 2300 O O . PRO A 1 288 ? 4.599 -27.521 -12.420 1.00 95.75 288 PRO A O 1
ATOM 2303 N N . TYR A 1 289 ? 5.288 -28.680 -14.217 1.00 96.44 289 TYR A N 1
ATOM 2304 C CA . TYR A 1 289 ? 6.502 -27.904 -14.486 1.00 96.44 289 TYR A CA 1
ATOM 2305 C C . TYR A 1 289 ? 6.237 -26.584 -15.227 1.00 96.44 289 TYR A C 1
ATOM 2307 O O . TYR A 1 289 ? 7.132 -25.752 -15.355 1.00 96.44 289 TYR A O 1
ATOM 2315 N N . VAL A 1 290 ? 5.009 -26.350 -15.708 1.00 98.06 290 VAL A N 1
ATOM 2316 C CA . VAL A 1 290 ? 4.629 -25.067 -16.307 1.00 98.06 290 VAL A CA 1
ATOM 2317 C C . VAL A 1 290 ? 4.227 -24.113 -15.185 1.00 98.06 290 VAL A C 1
ATOM 2319 O O . VAL A 1 290 ? 3.154 -24.244 -14.601 1.00 98.06 290 VAL A O 1
ATOM 2322 N N . ALA A 1 291 ? 5.059 -23.109 -14.892 1.00 98.31 291 ALA A N 1
ATOM 2323 C CA . ALA A 1 291 ? 4.791 -22.179 -13.786 1.00 98.31 291 ALA A CA 1
ATOM 2324 C C . ALA A 1 291 ? 3.482 -21.370 -13.953 1.00 98.31 291 ALA A C 1
ATOM 2326 O O . ALA A 1 291 ? 2.895 -20.907 -12.972 1.00 98.31 291 ALA A O 1
ATOM 2327 N N . GLY A 1 292 ? 3.005 -21.206 -15.187 1.00 98.38 292 GLY A N 1
ATOM 2328 C CA . GLY A 1 292 ? 1.695 -20.650 -15.515 1.00 98.38 292 GLY A CA 1
ATOM 2329 C C . GLY A 1 292 ? 1.637 -20.071 -16.927 1.00 98.38 292 GLY A C 1
ATOM 2330 O O . GLY A 1 292 ? 2.547 -20.293 -17.730 1.00 98.38 292 GLY A O 1
ATOM 2331 N N . GLU A 1 293 ? 0.579 -19.313 -17.221 1.00 98.62 293 GLU A N 1
ATOM 2332 C CA . GLU A 1 293 ? 0.357 -18.688 -18.530 1.00 98.62 293 GLU A CA 1
ATOM 2333 C C . GLU A 1 293 ? -0.057 -17.222 -18.423 1.00 98.62 293 GLU A C 1
ATOM 2335 O O . GLU A 1 293 ? -0.757 -16.834 -17.490 1.00 98.62 293 GLU A O 1
ATOM 2340 N N . TYR A 1 294 ? 0.341 -16.416 -19.406 1.00 98.75 294 TYR A N 1
ATOM 2341 C CA . TYR A 1 294 ? -0.107 -15.039 -19.589 1.00 98.75 294 TYR A CA 1
ATOM 2342 C C . TYR A 1 294 ? -0.793 -14.915 -20.940 1.00 98.75 294 TYR A C 1
ATOM 2344 O O . TYR A 1 294 ? -0.141 -14.893 -21.984 1.00 98.75 294 TYR A O 1
ATOM 2352 N N . ARG A 1 295 ? -2.125 -14.830 -20.935 1.00 98.31 295 ARG A N 1
ATOM 2353 C CA . ARG A 1 295 ? -2.869 -14.734 -22.195 1.00 98.31 295 ARG A CA 1
ATOM 2354 C C . ARG A 1 295 ? -2.695 -13.382 -22.874 1.00 98.31 295 ARG A C 1
ATOM 2356 O O . ARG A 1 295 ? -2.605 -12.347 -22.207 1.00 98.31 295 ARG A O 1
ATOM 2363 N N . TRP A 1 296 ? -2.800 -13.390 -24.199 1.00 98.12 296 TRP A N 1
ATOM 2364 C CA . TRP A 1 296 ? -2.912 -12.190 -25.020 1.00 98.12 296 TRP A CA 1
ATOM 2365 C C . TRP A 1 296 ? -4.380 -11.954 -25.420 1.00 98.12 296 TRP A C 1
ATOM 2367 O O . TRP A 1 296 ? -4.906 -12.649 -26.288 1.00 98.12 296 TRP A O 1
ATOM 2377 N N . THR A 1 297 ? -5.129 -11.037 -24.804 1.00 98.25 297 THR A N 1
ATOM 2378 C CA . THR A 1 297 ? -4.815 -10.138 -23.667 1.00 98.25 297 THR A CA 1
ATOM 2379 C C . THR A 1 297 ? -5.960 -10.125 -22.647 1.00 98.25 297 THR A C 1
ATOM 2381 O O . THR A 1 297 ? -7.003 -10.757 -22.859 1.00 98.25 297 THR A O 1
ATOM 2384 N N . GLY A 1 298 ? -5.793 -9.408 -21.530 1.00 98.19 298 GLY A N 1
ATOM 2385 C CA . GLY A 1 298 ? -6.890 -9.121 -20.598 1.00 98.19 298 GLY A CA 1
ATOM 2386 C C . GLY A 1 298 ? -7.948 -8.195 -21.213 1.00 98.19 298 GLY A C 1
ATOM 2387 O O . GLY A 1 298 ? -9.113 -8.579 -21.333 1.00 98.19 298 GLY A O 1
ATOM 2388 N N . TYR A 1 299 ? -7.531 -7.009 -21.661 1.00 98.44 299 TYR A N 1
ATOM 2389 C CA . TYR A 1 299 ? -8.386 -6.023 -22.339 1.00 98.44 299 TYR A CA 1
ATOM 2390 C C . TYR A 1 299 ? -8.028 -5.882 -23.818 1.00 98.44 299 TYR A C 1
ATOM 2392 O O . TYR A 1 299 ? -6.861 -6.020 -24.189 1.00 98.44 299 TYR A O 1
ATOM 2400 N N . ASP A 1 300 ? -9.018 -5.568 -24.658 1.00 98.31 300 ASP A N 1
ATOM 2401 C CA . ASP A 1 300 ? -8.730 -4.967 -25.960 1.00 98.31 300 ASP A CA 1
ATOM 2402 C C . ASP A 1 300 ? -8.055 -3.608 -25.730 1.00 98.31 300 ASP A C 1
ATOM 2404 O O . ASP A 1 300 ? -8.364 -2.895 -24.772 1.00 98.31 300 ASP A O 1
ATOM 2408 N N . TYR A 1 301 ? -7.157 -3.250 -26.637 1.00 97.56 301 TYR A N 1
ATOM 2409 C CA . TYR A 1 301 ? -6.320 -2.056 -26.571 1.00 97.56 301 TYR A CA 1
ATOM 2410 C C . TYR A 1 301 ? -6.298 -1.358 -27.931 1.00 97.56 301 TYR A C 1
ATOM 2412 O O . TYR A 1 301 ? -6.662 -1.939 -28.961 1.00 97.56 301 TYR A O 1
ATOM 2420 N N . ILE A 1 302 ? -5.900 -0.088 -27.934 1.00 95.75 302 ILE A N 1
ATOM 2421 C CA . ILE A 1 302 ? -5.900 0.736 -29.147 1.00 95.75 302 ILE A CA 1
ATOM 2422 C C . ILE A 1 302 ? -4.796 0.266 -30.104 1.00 95.75 302 ILE A C 1
ATOM 2424 O O . ILE A 1 302 ? -3.638 0.138 -29.718 1.00 95.75 302 ILE A O 1
ATOM 2428 N N . GLY A 1 303 ? -5.124 0.078 -31.387 1.00 93.56 303 GLY A N 1
ATOM 2429 C CA . GLY A 1 303 ? -4.158 -0.348 -32.399 1.00 93.56 303 GLY A CA 1
ATOM 2430 C C . GLY A 1 303 ? -4.078 -1.866 -32.577 1.00 93.56 303 GLY A C 1
ATOM 2431 O O . GLY A 1 303 ? -5.060 -2.574 -32.379 1.00 93.56 303 GLY A O 1
ATOM 2432 N N . GLU A 1 304 ? -2.939 -2.337 -33.103 1.00 92.38 304 GLU A N 1
ATOM 2433 C CA . GLU A 1 304 ? -2.666 -3.739 -33.489 1.00 92.38 304 GLU A CA 1
ATOM 2434 C C . GLU A 1 304 ? -3.845 -4.464 -34.171 1.00 92.38 304 GLU A C 1
ATOM 2436 O O . GLU A 1 304 ? -4.118 -5.651 -34.005 1.00 92.38 304 GLU A O 1
ATOM 2441 N N . SER A 1 305 ? -4.576 -3.722 -34.995 1.00 90.38 305 SER A N 1
ATOM 2442 C CA . SER A 1 305 ? -5.897 -4.129 -35.465 1.00 90.38 305 SER A CA 1
ATOM 2443 C C . SER A 1 305 ? -5.865 -5.112 -36.640 1.00 90.38 305 SER A C 1
ATOM 2445 O O . SER A 1 305 ? -6.897 -5.499 -37.192 1.00 90.38 305 SER A O 1
ATOM 2447 N N . GLY A 1 306 ? -4.676 -5.489 -37.114 1.00 82.75 306 GLY A N 1
ATOM 2448 C CA . GLY A 1 306 ? -4.513 -6.259 -38.347 1.00 82.75 306 GLY A CA 1
ATOM 2449 C C . GLY A 1 306 ? -5.017 -5.524 -39.601 1.00 82.75 306 GLY A C 1
ATOM 2450 O O . GLY A 1 306 ? -5.366 -6.181 -40.584 1.00 82.75 306 GLY A O 1
ATOM 2451 N N . GLY A 1 307 ? -5.099 -4.188 -39.555 1.00 85.88 307 GLY A N 1
ATOM 2452 C CA . GLY A 1 307 ? -5.367 -3.306 -40.694 1.00 85.88 307 GLY A CA 1
ATOM 2453 C C . GLY A 1 307 ? -6.768 -2.679 -40.734 1.00 85.88 307 GLY A C 1
ATOM 2454 O O . GLY A 1 307 ? -7.748 -3.237 -40.235 1.00 85.88 307 GLY A O 1
ATOM 2455 N N . TRP A 1 308 ? -6.853 -1.524 -41.406 1.00 88.94 308 TRP A N 1
ATOM 2456 C CA . TRP A 1 308 ? -8.095 -0.781 -41.656 1.00 88.94 308 TRP A CA 1
ATOM 2457 C C . TRP A 1 308 ? -9.172 -1.672 -42.315 1.00 88.94 308 TRP A C 1
ATOM 2459 O O . TRP A 1 308 ? -8.835 -2.497 -43.174 1.00 88.94 308 TRP A O 1
ATOM 2469 N N . PRO A 1 309 ? -10.469 -1.535 -41.970 1.00 93.25 309 PRO A N 1
ATOM 2470 C CA . PRO A 1 309 ? -11.076 -0.519 -41.097 1.00 93.25 309 PRO A CA 1
ATOM 2471 C C . PRO A 1 309 ? -11.066 -0.816 -39.595 1.00 93.25 309 PRO A C 1
ATOM 2473 O O . PRO A 1 309 ? -11.653 -0.050 -38.842 1.00 93.25 309 PRO A O 1
ATOM 2476 N N . ARG A 1 310 ? -10.411 -1.887 -39.126 1.00 93.94 310 ARG A N 1
ATOM 2477 C CA . ARG A 1 310 ? -10.325 -2.105 -37.679 1.00 93.94 310 ARG A CA 1
ATOM 2478 C C . ARG A 1 310 ? -9.391 -1.083 -37.041 1.00 93.94 310 ARG A C 1
ATOM 2480 O O . ARG A 1 310 ? -8.296 -0.848 -37.560 1.00 93.94 310 ARG A O 1
ATOM 2487 N N . VAL A 1 311 ? -9.799 -0.534 -35.905 1.00 94.06 311 VAL A N 1
ATOM 2488 C CA . VAL A 1 311 ? -8.998 0.412 -35.109 1.00 94.06 311 VAL A CA 1
ATOM 2489 C C . VAL A 1 311 ? -8.432 -0.214 -33.832 1.00 94.06 311 VAL A C 1
ATOM 2491 O O . VAL A 1 311 ? -7.461 0.303 -33.285 1.00 94.06 311 VAL A O 1
ATOM 2494 N N . ILE A 1 312 ? -8.974 -1.362 -33.418 1.00 95.19 312 ILE A N 1
ATOM 2495 C CA . ILE A 1 312 ? -8.488 -2.188 -32.304 1.00 95.19 312 ILE A CA 1
ATOM 2496 C C . ILE A 1 312 ? -8.361 -3.657 -32.729 1.00 95.19 312 ILE A C 1
ATOM 2498 O O . ILE A 1 312 ? -9.013 -4.103 -33.684 1.00 95.19 312 ILE A O 1
ATOM 2502 N N . GLY A 1 313 ? -7.500 -4.407 -32.044 1.00 90.44 313 GLY A N 1
ATOM 2503 C CA . GLY A 1 313 ? -7.430 -5.865 -32.145 1.00 90.44 313 GLY A CA 1
ATOM 2504 C C . GLY A 1 313 ? -8.625 -6.554 -31.472 1.00 90.44 313 GLY A C 1
ATOM 2505 O O . GLY A 1 313 ? -9.348 -5.945 -30.695 1.00 90.44 313 GLY A O 1
ATOM 2506 N N . ASN A 1 314 ? -8.831 -7.843 -31.761 1.00 94.56 314 ASN A N 1
ATOM 2507 C CA . ASN A 1 314 ? -9.892 -8.667 -31.155 1.00 94.56 314 ASN A CA 1
ATOM 2508 C C . ASN A 1 314 ? -9.329 -9.621 -30.084 1.00 94.56 314 ASN A C 1
ATOM 2510 O O . ASN A 1 314 ? -9.742 -10.775 -30.020 1.00 94.56 314 ASN A O 1
ATOM 2514 N N . PHE A 1 315 ? -8.325 -9.191 -29.319 1.00 97.12 315 PHE A N 1
ATOM 2515 C CA . PHE A 1 315 ? -7.512 -10.067 -28.462 1.00 97.12 315 PHE A CA 1
ATOM 2516 C C . PHE A 1 315 ? -7.997 -10.159 -27.014 1.00 97.12 315 PHE A C 1
ATOM 2518 O O . PHE A 1 315 ? -7.833 -11.194 -26.365 1.00 97.12 315 PHE A O 1
ATOM 2525 N N . GLY A 1 316 ? -8.601 -9.099 -26.489 1.00 97.75 316 GLY A N 1
ATOM 2526 C CA . GLY A 1 316 ? -9.013 -9.005 -25.097 1.00 97.75 316 GLY A CA 1
ATOM 2527 C C . GLY A 1 316 ? -10.230 -9.857 -24.794 1.00 97.75 316 GLY A C 1
ATOM 2528 O O . GLY A 1 316 ? -11.159 -9.935 -25.603 1.00 97.75 316 GLY A O 1
ATOM 2529 N N . ILE A 1 317 ? -10.253 -10.480 -23.619 1.00 98.44 317 ILE A N 1
ATOM 2530 C CA . ILE A 1 317 ? -11.457 -11.143 -23.075 1.00 98.44 317 ILE A CA 1
ATOM 2531 C C . ILE A 1 317 ? -12.441 -10.151 -22.467 1.00 98.44 317 ILE A C 1
ATOM 2533 O O . ILE A 1 317 ? -13.598 -10.489 -22.228 1.00 98.44 317 ILE A O 1
ATOM 2537 N N . VAL A 1 318 ? -11.984 -8.927 -22.237 1.00 98.75 318 VAL A N 1
ATOM 2538 C CA . VAL A 1 318 ? -12.806 -7.757 -21.969 1.00 98.75 318 VAL A CA 1
ATOM 2539 C C . VAL A 1 318 ? -12.600 -6.785 -23.126 1.00 98.75 318 VAL A C 1
ATOM 2541 O O . VAL A 1 318 ? -11.477 -6.627 -23.605 1.00 98.75 318 VAL A O 1
ATOM 2544 N N . ASP A 1 319 ? -13.672 -6.171 -23.619 1.00 98.44 319 ASP A N 1
ATOM 2545 C CA . ASP A 1 319 ? -13.546 -5.167 -24.675 1.00 98.44 319 ASP A CA 1
ATOM 2546 C C . ASP A 1 319 ? -12.930 -3.851 -24.166 1.00 98.44 319 ASP A C 1
ATOM 2548 O O . ASP A 1 319 ? -12.736 -3.641 -22.964 1.00 98.44 319 ASP A O 1
ATOM 2552 N N . ILE A 1 320 ? -12.627 -2.940 -25.092 1.00 96.69 320 ILE A N 1
ATOM 2553 C CA . ILE A 1 320 ? -11.970 -1.663 -24.779 1.00 96.69 320 ILE A CA 1
ATOM 2554 C C . ILE A 1 320 ? -12.829 -0.743 -23.885 1.00 96.69 320 ILE A C 1
ATOM 2556 O O . ILE A 1 320 ? -12.305 0.163 -23.239 1.00 96.69 320 ILE A O 1
ATOM 2560 N N . CYS A 1 321 ? -14.142 -0.989 -23.809 1.00 97.31 321 CYS A N 1
ATOM 2561 C CA . CYS A 1 321 ? -15.099 -0.281 -22.953 1.00 97.31 321 CYS A CA 1
ATOM 2562 C C . CYS A 1 321 ? -15.363 -1.012 -21.625 1.00 97.31 321 CYS A C 1
ATOM 2564 O O . CYS A 1 321 ? -16.308 -0.681 -20.909 1.00 97.31 321 CYS A O 1
ATOM 2566 N N . ASN A 1 322 ? -14.505 -1.968 -21.261 1.00 97.31 322 ASN A N 1
ATOM 2567 C CA . ASN A 1 322 ? -14.572 -2.748 -20.029 1.00 97.31 322 ASN A CA 1
ATOM 2568 C C . ASN A 1 322 ? -15.801 -3.683 -19.942 1.00 97.31 322 ASN A C 1
ATOM 2570 O O . ASN A 1 322 ? -16.167 -4.118 -18.842 1.00 97.31 322 ASN A O 1
ATOM 2574 N N . PHE A 1 323 ? -16.437 -4.031 -21.069 1.00 98.25 323 PHE A N 1
ATOM 2575 C CA . PHE A 1 323 ? -17.503 -5.034 -21.095 1.00 98.25 323 PHE A CA 1
ATOM 2576 C C . PHE A 1 323 ? -16.920 -6.440 -21.304 1.00 98.25 323 PHE A C 1
ATOM 2578 O O . PHE A 1 323 ? -16.174 -6.664 -22.262 1.00 98.25 323 PHE A O 1
ATOM 2585 N N . PRO A 1 324 ? -17.228 -7.412 -20.423 1.00 98.19 324 PRO A N 1
ATOM 2586 C CA . PRO A 1 324 ? -16.704 -8.767 -20.551 1.00 98.19 324 PRO A CA 1
ATOM 2587 C C . PRO A 1 324 ? -17.272 -9.462 -21.795 1.00 98.19 324 PRO A C 1
ATOM 2589 O O . PRO A 1 324 ? -18.457 -9.335 -22.110 1.00 98.19 324 PRO A O 1
ATOM 2592 N N . LYS A 1 325 ? -16.423 -10.227 -22.482 1.00 98.62 325 LYS A N 1
ATOM 2593 C CA . LYS A 1 325 ? -16.805 -11.169 -23.544 1.00 98.62 325 LYS A CA 1
ATOM 2594 C C . LYS A 1 325 ? -17.001 -12.563 -22.942 1.00 98.62 325 LYS A C 1
ATOM 2596 O O . LYS A 1 325 ? -16.619 -12.804 -21.799 1.00 98.62 325 LYS A O 1
ATOM 2601 N N . ASP A 1 326 ? -17.546 -13.512 -23.700 1.00 98.56 326 ASP A N 1
ATOM 2602 C CA . ASP A 1 326 ? -17.850 -14.856 -23.178 1.00 98.56 326 ASP A CA 1
ATOM 2603 C C . ASP A 1 326 ? -16.614 -15.577 -22.600 1.00 98.56 326 ASP A C 1
ATOM 2605 O O . ASP A 1 326 ? -16.701 -16.249 -21.570 1.00 98.56 326 ASP A O 1
ATOM 2609 N N . THR A 1 327 ? -15.432 -15.365 -23.187 1.00 98.25 327 THR A N 1
ATOM 2610 C CA . THR A 1 327 ? -14.159 -15.939 -22.716 1.00 98.25 327 THR A CA 1
ATOM 2611 C C . THR A 1 327 ? -13.741 -15.446 -21.320 1.00 98.25 327 THR A C 1
ATOM 2613 O O . THR A 1 327 ? -13.046 -16.169 -20.610 1.00 98.25 327 THR A O 1
ATOM 2616 N N . TYR A 1 328 ? -14.196 -14.270 -20.861 1.00 98.81 328 TYR A N 1
ATOM 2617 C CA . TYR A 1 328 ? -14.007 -13.832 -19.464 1.00 98.81 328 TYR A CA 1
ATOM 2618 C C . TYR A 1 328 ? -14.604 -14.856 -18.492 1.00 98.81 328 TYR A C 1
ATOM 2620 O O . TYR A 1 328 ? -13.983 -15.260 -17.508 1.00 98.81 328 TYR A O 1
ATOM 2628 N N . TYR A 1 329 ? -15.812 -15.325 -18.805 1.00 98.62 329 TYR A N 1
ATOM 2629 C CA . TYR A 1 329 ? -16.536 -16.284 -17.983 1.00 98.62 329 TYR A CA 1
ATOM 2630 C C . TYR A 1 329 ? -15.972 -17.702 -18.101 1.00 98.62 329 TYR A C 1
ATOM 2632 O O . TYR A 1 329 ? -16.066 -18.462 -17.137 1.00 98.62 329 TYR A O 1
ATOM 2640 N N . PHE A 1 330 ? -15.324 -18.040 -19.224 1.00 98.62 330 PHE A N 1
ATOM 2641 C CA . PHE A 1 330 ? -14.498 -19.245 -19.314 1.00 98.62 330 PHE A CA 1
ATOM 2642 C C . PHE A 1 330 ? -13.398 -19.211 -18.247 1.00 98.62 330 PHE A C 1
ATOM 2644 O O . PHE A 1 330 ? -13.401 -20.068 -17.365 1.00 98.62 330 PHE A O 1
ATOM 2651 N N . TYR A 1 331 ? -12.533 -18.192 -18.230 1.00 98.75 331 TYR A N 1
ATOM 2652 C CA . TYR A 1 331 ? -11.477 -18.100 -17.213 1.00 98.75 331 TYR A CA 1
ATOM 2653 C C . TYR A 1 331 ? -12.044 -18.039 -15.793 1.00 98.75 331 TYR A C 1
ATOM 2655 O O . TYR A 1 331 ? -11.557 -18.752 -14.922 1.00 98.75 331 TYR A O 1
ATOM 2663 N N . GLN A 1 332 ? -13.130 -17.295 -15.557 1.00 98.19 332 GLN A N 1
ATOM 2664 C CA . GLN A 1 332 ? -13.784 -17.268 -14.244 1.00 98.19 332 GLN A CA 1
ATOM 2665 C C . GLN A 1 332 ? -14.237 -18.655 -13.775 1.00 98.19 332 GLN A C 1
ATOM 2667 O O . GLN A 1 332 ? -14.047 -18.991 -12.603 1.00 98.19 332 GLN A O 1
ATOM 2672 N N . SER A 1 333 ? -14.778 -19.478 -14.678 1.00 97.62 333 SER A N 1
ATOM 2673 C CA . SER A 1 333 ? -15.163 -20.858 -14.369 1.00 97.62 333 SER A CA 1
ATOM 2674 C C . SER A 1 333 ? -13.974 -21.761 -14.029 1.00 97.62 333 SER A C 1
ATOM 2676 O O . SER A 1 333 ? -14.143 -22.748 -13.327 1.00 97.62 333 SER A O 1
ATOM 2678 N N . GLN A 1 334 ? -12.771 -21.426 -14.494 1.00 98.00 334 GLN A N 1
ATOM 2679 C CA . GLN A 1 334 ? -11.571 -22.228 -14.259 1.00 98.00 334 GLN A CA 1
ATOM 2680 C C . GLN A 1 334 ? -10.729 -21.716 -13.086 1.00 98.00 334 GLN A C 1
ATOM 2682 O O . GLN A 1 334 ? -9.998 -22.475 -12.452 1.00 98.00 334 GLN A O 1
ATOM 2687 N N . TRP A 1 335 ? -10.781 -20.414 -12.809 1.00 98.00 335 TRP A N 1
ATOM 2688 C CA . TRP A 1 335 ? -9.840 -19.747 -11.914 1.00 98.00 335 TRP A CA 1
ATOM 2689 C C . TRP A 1 335 ? -10.436 -19.330 -10.576 1.00 98.00 335 TRP A C 1
ATOM 2691 O O . TRP A 1 335 ? -9.668 -18.940 -9.692 1.00 98.00 335 TRP A O 1
ATOM 2701 N N . THR A 1 336 ? -11.755 -19.451 -10.406 1.00 91.69 336 THR A N 1
ATOM 2702 C CA . THR A 1 336 ? -12.459 -19.110 -9.165 1.00 91.69 336 THR A CA 1
ATOM 2703 C C . THR A 1 336 ? -13.201 -20.302 -8.570 1.00 91.69 336 THR A C 1
ATOM 2705 O O . THR A 1 336 ? -13.682 -21.184 -9.278 1.00 91.69 336 THR A O 1
ATOM 2708 N N . GLU A 1 337 ? -13.355 -20.286 -7.248 1.00 86.56 337 GLU A N 1
ATOM 2709 C CA . GLU A 1 337 ? -14.132 -21.287 -6.504 1.00 86.56 337 GLU A CA 1
ATOM 2710 C C . GLU A 1 337 ? -15.588 -20.853 -6.272 1.00 86.56 337 GLU A C 1
ATOM 2712 O O . GLU A 1 337 ? -16.430 -21.655 -5.868 1.00 86.56 337 GLU A O 1
ATOM 2717 N N . ARG A 1 338 ? -15.916 -19.575 -6.521 1.00 84.69 338 ARG A N 1
ATOM 2718 C CA . ARG A 1 338 ? -17.275 -19.048 -6.339 1.00 84.69 338 ARG A CA 1
ATOM 2719 C C . ARG A 1 338 ? -18.216 -19.716 -7.350 1.00 84.69 338 ARG A C 1
ATOM 2721 O O . ARG A 1 338 ? -17.995 -19.520 -8.545 1.00 84.69 338 ARG A O 1
ATOM 2728 N N . PRO A 1 339 ? -19.290 -20.411 -6.919 1.00 89.88 339 PRO A N 1
ATOM 2729 C CA . PRO A 1 339 ? -20.215 -21.066 -7.840 1.00 89.88 339 PRO A CA 1
ATOM 2730 C C . PRO A 1 339 ? -20.774 -20.095 -8.884 1.00 89.88 339 PRO A C 1
ATOM 2732 O O . PRO A 1 339 ? -21.382 -19.080 -8.534 1.00 89.88 339 PRO A O 1
ATOM 2735 N N . MET A 1 340 ? -20.583 -20.412 -10.163 1.00 93.12 340 MET A N 1
ATOM 2736 C CA . MET A 1 340 ? -21.001 -19.571 -11.286 1.00 93.12 340 MET A CA 1
ATOM 2737 C C . MET A 1 340 ? -21.481 -20.409 -12.473 1.00 93.12 340 MET A C 1
ATOM 2739 O O . MET A 1 340 ? -21.094 -21.567 -12.625 1.00 93.12 340 MET A O 1
ATOM 2743 N N . VAL A 1 341 ? -22.346 -19.827 -13.302 1.00 97.62 341 VAL A N 1
ATOM 2744 C CA . VAL A 1 341 ? -22.734 -20.376 -14.604 1.00 97.62 341 VAL A CA 1
ATOM 2745 C C . VAL A 1 341 ? -22.968 -19.227 -15.577 1.00 97.62 341 VAL A C 1
ATOM 2747 O O . VAL A 1 341 ? -23.626 -18.248 -15.229 1.00 97.62 341 VAL A O 1
ATOM 2750 N N . HIS A 1 342 ? -22.432 -19.353 -16.785 1.00 98.12 342 HIS A N 1
ATOM 2751 C CA . HIS A 1 342 ? -22.591 -18.401 -17.880 1.00 98.12 342 HIS A CA 1
ATOM 2752 C C . HIS A 1 342 ? -22.996 -19.143 -19.148 1.00 98.12 342 HIS A C 1
ATOM 2754 O O . HIS A 1 342 ? -22.344 -20.124 -19.497 1.00 98.12 342 HIS A O 1
ATOM 2760 N N . VAL A 1 343 ? -24.062 -18.695 -19.813 1.00 98.25 343 VAL A N 1
ATOM 2761 C CA . VAL A 1 343 ? -24.587 -19.304 -21.044 1.00 98.25 343 VAL A CA 1
ATOM 2762 C C . VAL A 1 343 ? -24.245 -18.431 -22.243 1.00 98.25 343 VAL A C 1
ATOM 2764 O O . VAL A 1 343 ? -24.435 -17.218 -22.193 1.00 98.25 343 VAL A O 1
ATOM 2767 N N . LEU A 1 344 ? -23.809 -19.072 -23.326 1.00 98.19 344 LEU A N 1
ATOM 2768 C CA . LEU A 1 344 ? -23.651 -18.465 -24.644 1.00 98.19 344 LEU A CA 1
ATOM 2769 C C . LEU A 1 344 ? -24.253 -19.381 -25.729 1.00 98.19 344 LEU A C 1
ATOM 2771 O O . LEU A 1 344 ? -24.269 -20.604 -25.552 1.00 98.19 344 LEU A O 1
ATOM 2775 N N . PRO A 1 345 ? -24.748 -18.834 -26.850 1.00 98.00 345 PRO A N 1
ATOM 2776 C CA . PRO A 1 345 ? -24.778 -17.417 -27.212 1.00 98.00 345 PRO A CA 1
ATOM 2777 C C . PRO A 1 345 ? -26.015 -16.698 -26.630 1.00 98.00 345 PRO A C 1
ATOM 2779 O O . PRO A 1 345 ? -26.729 -17.253 -25.792 1.00 98.00 345 PRO A O 1
ATOM 2782 N N . HIS A 1 346 ? -26.299 -15.463 -27.067 1.00 97.00 346 HIS A N 1
ATOM 2783 C CA . HIS A 1 346 ? -27.594 -14.819 -26.795 1.00 97.00 346 HIS A CA 1
ATOM 2784 C C . HIS A 1 346 ? -28.767 -15.600 -27.422 1.00 97.00 346 HIS A C 1
ATOM 2786 O O . HIS A 1 346 ? -28.557 -16.485 -28.250 1.00 97.00 346 HIS A O 1
ATOM 2792 N N . TRP A 1 347 ? -30.018 -15.268 -27.075 1.00 97.81 347 TRP A N 1
ATOM 2793 C CA . TRP A 1 347 ? -31.210 -15.988 -27.566 1.00 97.81 347 TRP A CA 1
ATOM 2794 C C . TRP A 1 347 ? -32.132 -15.167 -28.485 1.00 97.81 347 TRP A C 1
ATOM 2796 O O . TRP A 1 347 ? -33.310 -15.486 -28.656 1.00 97.81 347 TRP A O 1
ATOM 2806 N N . THR A 1 348 ? -31.596 -14.125 -29.121 1.00 97.00 348 THR A N 1
ATOM 2807 C CA . THR A 1 348 ? -32.285 -13.313 -30.140 1.00 97.00 348 THR A CA 1
ATOM 2808 C C . THR A 1 348 ? -31.816 -13.698 -31.548 1.00 97.00 348 THR A C 1
ATOM 2810 O O . THR A 1 348 ? -30.773 -13.232 -31.987 1.00 97.00 348 THR A O 1
ATOM 2813 N N . TRP A 1 349 ? -32.565 -14.560 -32.248 1.00 96.12 349 TRP A N 1
ATOM 2814 C CA . TRP A 1 349 ? -32.211 -15.086 -33.581 1.00 96.12 349 TRP A CA 1
ATOM 2815 C C . TRP A 1 349 ? -33.401 -15.068 -34.558 1.00 96.12 349 TRP A C 1
ATOM 2817 O O . TRP A 1 349 ? -33.824 -16.125 -35.040 1.00 96.12 349 TRP A O 1
ATOM 2827 N N . PRO A 1 350 ? -33.984 -13.891 -34.844 1.00 92.88 350 PRO A N 1
ATOM 2828 C CA . PRO A 1 350 ? -35.151 -13.795 -35.716 1.00 92.88 350 PRO A CA 1
ATOM 2829 C C . PRO A 1 350 ? -34.878 -14.423 -37.091 1.00 92.88 350 PRO A C 1
ATOM 2831 O O . PRO A 1 350 ? -33.854 -14.156 -37.720 1.00 92.88 350 PRO A O 1
ATOM 2834 N N . GLY A 1 351 ? -35.798 -15.268 -37.564 1.00 94.75 351 GLY A N 1
ATOM 2835 C CA . GLY A 1 351 ? -35.678 -15.957 -38.852 1.00 94.75 351 GLY A CA 1
ATOM 2836 C C . GLY A 1 351 ? -34.876 -17.262 -38.815 1.00 94.75 351 GLY A C 1
ATOM 2837 O O . GLY A 1 351 ? -34.727 -17.901 -39.859 1.00 94.75 351 GLY A O 1
ATOM 2838 N N . LYS A 1 352 ? -34.373 -17.682 -37.645 1.00 96.06 352 LYS A N 1
ATOM 2839 C CA . LYS A 1 352 ? -33.707 -18.982 -37.453 1.00 96.06 352 LYS A CA 1
ATOM 2840 C C . LYS A 1 352 ? -34.586 -20.004 -36.723 1.00 96.06 352 LYS A C 1
ATOM 2842 O O . LYS A 1 352 ? -34.065 -21.008 -36.240 1.00 96.06 352 LYS A O 1
ATOM 2847 N N . GLU A 1 353 ? -35.900 -19.796 -36.616 1.00 97.81 353 GLU A N 1
ATOM 2848 C CA . GLU A 1 353 ? -36.816 -20.733 -35.951 1.00 97.81 353 GLU A CA 1
ATOM 2849 C C . GLU A 1 353 ? -36.687 -22.147 -36.536 1.00 97.81 353 GLU A C 1
ATOM 2851 O O . GLU A 1 353 ? -36.750 -22.349 -37.748 1.00 97.81 353 GLU A O 1
ATOM 2856 N N . GLY A 1 354 ? -36.488 -23.145 -35.671 1.00 96.88 354 GLY A N 1
ATOM 2857 C CA . GLY A 1 354 ? -36.249 -24.527 -36.102 1.00 96.88 354 GLY A CA 1
ATOM 2858 C C . GLY A 1 354 ? -34.790 -24.863 -36.444 1.00 96.88 354 GLY A C 1
ATOM 2859 O O . GLY A 1 354 ? -34.481 -26.038 -36.642 1.00 96.88 354 GLY A O 1
ATOM 2860 N N . THR A 1 355 ? -33.880 -23.885 -36.463 1.00 97.50 355 THR A N 1
ATOM 2861 C CA . THR A 1 355 ? -32.436 -24.121 -36.638 1.00 97.50 355 THR A CA 1
ATOM 2862 C C . THR A 1 355 ? -31.826 -24.627 -35.335 1.00 97.50 355 THR A C 1
ATOM 2864 O O . THR A 1 355 ? -32.169 -24.141 -34.261 1.00 97.50 355 THR A O 1
ATOM 2867 N N . VAL A 1 356 ? -30.921 -25.601 -35.402 1.00 98.00 356 VAL A N 1
ATOM 2868 C CA . VAL A 1 356 ? -30.187 -26.088 -34.225 1.00 98.00 356 VAL A CA 1
ATOM 2869 C C . VAL A 1 356 ? -29.041 -25.129 -33.907 1.00 98.00 356 VAL A C 1
ATOM 2871 O O . VAL A 1 356 ? -28.193 -24.879 -34.758 1.00 98.00 356 VAL A O 1
ATOM 2874 N N . ILE A 1 357 ? -29.020 -24.605 -32.682 1.00 98.38 357 ILE A N 1
ATOM 2875 C CA . ILE A 1 357 ? -27.992 -23.699 -32.167 1.00 98.38 357 ILE A CA 1
ATOM 2876 C C . ILE A 1 357 ? -27.195 -24.422 -31.071 1.00 98.38 357 ILE A C 1
ATOM 2878 O O . ILE A 1 357 ? -27.807 -24.909 -30.114 1.00 98.38 357 ILE A O 1
ATOM 2882 N N . PRO A 1 358 ? -25.852 -24.476 -31.161 1.00 97.94 358 PRO A N 1
ATOM 2883 C CA . PRO A 1 358 ? -25.026 -25.034 -30.098 1.00 97.94 358 PRO A CA 1
ATOM 2884 C C . PRO A 1 358 ? -24.985 -24.070 -28.905 1.00 97.94 358 PRO A C 1
ATOM 2886 O O . PRO A 1 358 ? -24.370 -23.010 -28.958 1.00 97.94 358 PRO A O 1
ATOM 2889 N N . VAL A 1 359 ? -25.631 -24.427 -27.804 1.00 98.38 359 VAL A N 1
ATOM 2890 C CA . VAL A 1 359 ? -25.612 -23.658 -26.554 1.00 98.38 359 VAL A CA 1
ATOM 2891 C C . VAL A 1 359 ? -24.506 -24.196 -25.663 1.00 98.38 359 VAL A C 1
ATOM 2893 O O . VAL A 1 359 ? -24.482 -25.392 -25.377 1.00 98.38 359 VAL A O 1
ATOM 2896 N N . TRP A 1 360 ? -23.607 -23.328 -25.203 1.00 97.88 360 TRP A N 1
ATOM 2897 C CA . TRP A 1 360 ? -22.558 -23.667 -24.243 1.00 97.88 360 TRP A CA 1
ATOM 2898 C C . TRP A 1 360 ? -22.837 -23.057 -22.871 1.00 97.88 360 TRP A C 1
ATOM 2900 O O . TRP A 1 360 ? -23.426 -21.982 -22.756 1.00 97.88 360 TRP A O 1
ATOM 2910 N N . ALA A 1 361 ? -22.356 -23.733 -21.829 1.00 98.12 361 ALA A N 1
ATOM 2911 C CA . ALA A 1 361 ? -22.290 -23.207 -20.477 1.00 98.12 361 ALA A CA 1
ATOM 2912 C C . ALA A 1 361 ? -20.868 -23.330 -19.908 1.00 98.12 361 ALA A C 1
ATOM 2914 O O . ALA A 1 361 ? -20.327 -24.437 -19.814 1.00 98.12 361 ALA A O 1
ATOM 2915 N N . TYR A 1 362 ? -20.295 -22.203 -19.479 1.00 98.44 362 TYR A N 1
ATOM 2916 C CA . TYR A 1 362 ? -19.101 -22.169 -18.630 1.00 98.44 362 TYR A CA 1
ATOM 2917 C C . TYR A 1 362 ? -19.535 -22.184 -17.166 1.00 98.44 362 TYR A C 1
ATOM 2919 O O . TYR A 1 362 ? -20.414 -21.419 -16.766 1.00 98.44 362 TYR A O 1
ATOM 2927 N N . THR A 1 363 ? -18.968 -23.084 -16.365 1.00 97.12 363 THR A N 1
ATOM 2928 C CA . THR A 1 363 ? -19.328 -23.248 -14.952 1.00 97.12 363 THR A CA 1
ATOM 2929 C C . THR A 1 363 ? -18.216 -23.955 -14.183 1.00 97.12 363 THR A C 1
ATOM 2931 O O . THR A 1 363 ? -17.477 -24.744 -14.758 1.00 97.12 363 THR A O 1
ATOM 2934 N N . ASN A 1 364 ? -18.117 -23.698 -12.882 1.00 94.19 364 ASN A N 1
ATOM 2935 C CA . ASN A 1 364 ? -17.345 -24.510 -11.931 1.00 94.19 364 ASN A CA 1
ATOM 2936 C C . ASN A 1 364 ? -18.241 -25.441 -11.092 1.00 94.19 364 ASN A C 1
ATOM 2938 O O . ASN A 1 364 ? -17.790 -26.043 -10.120 1.00 94.19 364 ASN A O 1
ATOM 2942 N N . CYS A 1 365 ? -19.529 -25.547 -11.430 1.00 93.56 365 CYS A N 1
ATOM 2943 C CA . CYS A 1 365 ? -20.469 -26.425 -10.743 1.00 93.56 365 CYS A CA 1
ATOM 2944 C C . CYS A 1 365 ? -20.463 -27.835 -11.343 1.00 93.56 365 CYS A C 1
ATOM 2946 O O . CYS A 1 365 ? -20.262 -28.013 -12.538 1.00 93.56 365 CYS A O 1
ATOM 2948 N N . GLU A 1 366 ? -20.775 -28.842 -10.525 1.00 92.19 366 GLU A N 1
ATOM 2949 C CA . GLU A 1 366 ? -20.732 -30.261 -10.919 1.00 92.19 366 GLU A CA 1
ATOM 2950 C C . GLU A 1 366 ? -21.671 -30.612 -12.081 1.00 92.19 366 GLU A C 1
ATOM 2952 O O . GLU A 1 366 ? -21.389 -31.516 -12.870 1.00 92.19 366 GLU A O 1
ATOM 2957 N N . ARG A 1 367 ? -22.835 -29.957 -12.142 1.00 93.81 367 ARG A N 1
ATOM 2958 C CA . ARG A 1 367 ? -23.862 -30.231 -13.148 1.00 93.81 367 ARG A CA 1
ATOM 2959 C C . ARG A 1 367 ? -24.677 -28.996 -13.484 1.00 93.81 367 ARG A C 1
ATOM 2961 O O . ARG A 1 367 ? -24.936 -28.165 -12.610 1.00 93.81 367 ARG A O 1
ATOM 2968 N N . VAL A 1 368 ? -25.167 -28.948 -14.716 1.00 97.38 368 VAL A N 1
ATOM 2969 C CA . VAL A 1 368 ? -26.053 -27.893 -15.216 1.00 97.38 368 VAL A CA 1
ATOM 2970 C C . VAL A 1 368 ? -27.250 -28.521 -15.903 1.00 97.38 368 VAL A C 1
ATOM 2972 O O . VAL A 1 368 ? -27.104 -29.440 -16.704 1.00 97.38 368 VAL A O 1
ATOM 2975 N N . GLU A 1 369 ? -28.440 -28.029 -15.592 1.00 97.62 369 GLU A N 1
ATOM 2976 C CA . GLU A 1 369 ? -29.666 -28.347 -16.315 1.00 97.62 369 GLU A CA 1
ATOM 2977 C C . GLU A 1 369 ? -30.109 -27.127 -17.121 1.00 97.62 369 GLU A C 1
ATOM 2979 O O . GLU A 1 369 ? -30.222 -26.028 -16.573 1.00 97.62 369 GLU A O 1
ATOM 2984 N N . LEU A 1 370 ? -30.328 -27.322 -18.421 1.00 98.50 370 LEU A N 1
ATOM 2985 C CA . LEU A 1 370 ? -30.762 -26.275 -19.340 1.00 98.50 370 LEU A CA 1
ATOM 2986 C C . LEU A 1 370 ? -32.273 -26.378 -19.565 1.00 98.50 370 LEU A C 1
ATOM 2988 O O . LEU A 1 370 ? -32.801 -27.473 -19.738 1.00 98.50 370 LEU A O 1
ATOM 2992 N N . PHE A 1 371 ? -32.963 -25.244 -19.587 1.00 98.56 371 PHE A N 1
ATOM 2993 C CA . PHE A 1 371 ? -34.399 -25.139 -19.813 1.00 98.56 371 PHE A CA 1
ATOM 2994 C C . PHE A 1 371 ? -34.674 -24.179 -20.966 1.00 98.56 371 PHE A C 1
ATOM 2996 O O . PHE A 1 371 ? -34.108 -23.087 -21.000 1.00 98.56 371 PHE A O 1
ATOM 3003 N N . LEU A 1 372 ? -35.588 -24.558 -21.857 1.00 98.44 372 LEU A N 1
ATOM 3004 C CA . LEU A 1 372 ? -36.165 -23.684 -22.876 1.00 98.44 372 LEU A CA 1
ATOM 3005 C C . LEU A 1 372 ? -37.661 -23.543 -22.600 1.00 98.44 372 LEU A C 1
ATOM 3007 O O . LEU A 1 372 ? -38.386 -24.539 -22.570 1.00 98.44 372 LEU A O 1
ATOM 3011 N N . ASN A 1 373 ? -38.124 -22.315 -22.358 1.00 97.81 373 ASN A N 1
ATOM 3012 C CA . ASN A 1 373 ? -39.530 -22.012 -22.058 1.00 97.81 373 ASN A CA 1
ATOM 3013 C C . ASN A 1 373 ? -40.112 -22.891 -20.930 1.00 97.81 373 ASN A C 1
ATOM 3015 O O . ASN A 1 373 ? -41.222 -23.413 -21.020 1.00 97.81 373 ASN A O 1
ATOM 3019 N N . GLY A 1 374 ? -39.321 -23.105 -19.873 1.00 96.50 374 GLY A N 1
ATOM 3020 C CA . GLY A 1 374 ? -39.682 -23.938 -18.720 1.00 96.50 374 GLY A CA 1
ATOM 3021 C C . GLY A 1 374 ? -39.580 -25.453 -18.943 1.00 96.50 374 GLY A C 1
ATOM 3022 O O . GLY A 1 374 ? -39.727 -26.210 -17.985 1.00 96.50 374 GLY A O 1
ATOM 3023 N N . THR A 1 375 ? -39.284 -25.914 -20.162 1.00 97.81 375 THR A N 1
ATOM 3024 C CA . THR A 1 375 ? -39.085 -27.338 -20.474 1.00 97.81 375 THR A CA 1
ATOM 3025 C C . THR A 1 375 ? -37.608 -27.702 -20.351 1.00 97.81 375 THR A C 1
ATOM 3027 O O . THR A 1 375 ? -36.764 -27.056 -20.967 1.00 97.81 375 THR A O 1
ATOM 3030 N N . SER A 1 376 ? -37.287 -28.735 -19.566 1.00 97.88 376 SER A N 1
ATOM 3031 C CA . SER A 1 376 ? -35.907 -29.221 -19.416 1.00 97.88 376 SER A CA 1
ATOM 3032 C C . SER A 1 376 ? -35.393 -29.837 -20.720 1.00 97.88 376 SER A C 1
ATOM 3034 O O . SER A 1 376 ? -36.059 -30.672 -21.331 1.00 97.88 376 SER A O 1
ATOM 3036 N N . LEU A 1 377 ? -34.183 -29.444 -21.113 1.00 98.06 377 LEU A N 1
ATOM 3037 C CA . LEU A 1 377 ? -33.392 -30.009 -22.209 1.00 98.06 377 LEU A CA 1
ATOM 3038 C C . LEU A 1 377 ? -32.354 -31.026 -21.699 1.00 98.06 377 LEU A C 1
ATOM 3040 O O . LEU A 1 377 ? -31.483 -31.476 -22.444 1.00 98.06 377 LEU A O 1
ATOM 3044 N N . GLY A 1 378 ? -32.457 -31.403 -20.422 1.00 97.19 378 GLY A N 1
ATOM 3045 C CA . GLY A 1 378 ? -31.612 -32.394 -19.773 1.00 97.19 378 GLY A CA 1
ATOM 3046 C C . GLY A 1 378 ? -30.424 -31.802 -19.015 1.00 97.19 378 GLY A C 1
ATOM 3047 O O . GLY A 1 378 ? -29.908 -30.721 -19.311 1.00 97.19 378 GLY A O 1
ATOM 3048 N N . THR A 1 379 ? -29.978 -32.560 -18.014 1.00 96.88 379 THR A N 1
ATOM 3049 C CA . THR A 1 379 ? -28.790 -32.261 -17.211 1.00 96.88 379 THR A CA 1
ATOM 3050 C C . THR A 1 379 ? -27.518 -32.744 -17.909 1.00 96.88 379 THR A C 1
ATOM 3052 O O . THR A 1 379 ? -27.479 -33.848 -18.458 1.00 96.88 379 THR A O 1
ATOM 3055 N N . ARG A 1 380 ? -26.456 -31.939 -17.840 1.00 96.69 380 ARG A N 1
ATOM 3056 C CA . ARG A 1 380 ? -25.094 -32.297 -18.247 1.00 96.69 380 ARG A CA 1
ATOM 3057 C C . ARG A 1 380 ? -24.137 -32.189 -17.063 1.00 96.69 380 ARG A C 1
ATOM 3059 O O . ARG A 1 380 ? -24.323 -31.360 -16.173 1.00 96.69 380 ARG A O 1
ATOM 3066 N N . THR A 1 381 ? -23.126 -33.043 -17.081 1.00 95.81 381 THR A N 1
ATOM 3067 C CA . THR A 1 381 ? -21.978 -33.072 -16.168 1.00 95.81 381 THR A CA 1
ATOM 3068 C C . THR A 1 381 ? -20.715 -33.096 -17.014 1.00 95.81 381 THR A C 1
ATOM 3070 O O . THR A 1 381 ? -20.767 -33.563 -18.154 1.00 95.81 381 THR A O 1
ATOM 3073 N N . PHE A 1 382 ? -19.595 -32.635 -16.466 1.00 95.25 382 PHE A N 1
ATOM 3074 C CA . PHE A 1 382 ? -18.315 -32.709 -17.168 1.00 95.25 382 PHE A CA 1
ATOM 3075 C C . PHE A 1 382 ? -17.929 -34.165 -17.462 1.00 95.25 382 PHE A C 1
ATOM 3077 O O . PHE A 1 382 ? -18.165 -35.060 -16.645 1.00 95.25 382 PHE A O 1
ATOM 3084 N N . THR A 1 383 ? -17.347 -34.393 -18.636 1.00 92.00 383 THR A N 1
ATOM 3085 C CA . THR A 1 383 ? -16.746 -35.673 -19.044 1.00 92.00 383 THR A CA 1
ATOM 3086 C C . THR A 1 383 ? -15.280 -35.436 -19.406 1.00 92.00 383 THR A C 1
ATOM 3088 O O . THR A 1 383 ? -14.901 -34.285 -19.610 1.00 92.00 383 THR A O 1
ATOM 3091 N N . PRO A 1 384 ? -14.433 -36.474 -19.518 1.00 85.88 384 PRO A N 1
ATOM 3092 C CA . PRO A 1 384 ? -13.054 -36.289 -19.974 1.00 85.88 384 PRO A CA 1
ATOM 3093 C C . PRO A 1 384 ? -12.940 -35.565 -21.329 1.00 85.88 384 PRO A C 1
ATOM 3095 O O . PRO A 1 384 ? -12.001 -34.810 -21.549 1.00 85.88 384 PRO A O 1
ATOM 3098 N N . GLU A 1 385 ? -13.911 -35.754 -22.225 1.00 79.69 385 GLU A N 1
ATOM 3099 C CA . GLU A 1 385 ? -13.962 -35.113 -23.546 1.00 79.69 385 GLU A CA 1
ATOM 3100 C C . GLU A 1 385 ? -14.478 -33.663 -23.492 1.00 79.69 385 GLU A C 1
ATOM 3102 O O . GLU A 1 385 ? -14.227 -32.871 -24.399 1.00 79.69 385 GLU A O 1
ATOM 3107 N N . CYS A 1 386 ? -15.223 -33.311 -22.443 1.00 83.56 386 CYS A N 1
ATOM 3108 C CA . CYS A 1 386 ? -15.823 -31.999 -22.212 1.00 83.56 386 CYS A CA 1
ATOM 3109 C C . CYS A 1 386 ? -15.624 -31.629 -20.738 1.00 83.56 386 CYS A C 1
ATOM 3111 O O . CYS A 1 386 ? -16.567 -31.666 -19.949 1.00 83.56 386 CYS A O 1
ATOM 3113 N N . ASP A 1 387 ? -14.379 -31.326 -20.364 1.00 89.75 387 ASP A N 1
ATOM 3114 C CA . ASP A 1 387 ? -13.947 -31.127 -18.973 1.00 89.75 387 ASP A CA 1
ATOM 3115 C C . ASP A 1 387 ? -13.998 -29.659 -18.509 1.00 89.75 387 ASP A C 1
ATOM 3117 O O . ASP A 1 387 ? -13.818 -29.385 -17.327 1.00 89.75 387 ASP A O 1
ATOM 3121 N N . MET A 1 388 ? -14.246 -28.712 -19.424 1.00 94.81 388 MET A N 1
ATOM 3122 C CA . MET A 1 388 ? -14.185 -27.265 -19.141 1.00 94.81 388 MET A CA 1
ATOM 3123 C C . MET A 1 388 ? -15.343 -26.430 -19.720 1.00 94.81 388 MET A C 1
ATOM 3125 O O . MET A 1 388 ? -15.386 -25.215 -19.545 1.00 94.81 388 MET A O 1
ATOM 3129 N N . HIS A 1 389 ? -16.298 -27.058 -20.411 1.00 95.56 389 HIS A N 1
ATOM 3130 C CA . HIS A 1 389 ? -17.596 -26.458 -20.746 1.00 95.56 389 HIS A CA 1
ATOM 3131 C C . HIS A 1 389 ? -18.639 -27.562 -20.953 1.00 95.56 389 HIS A C 1
ATOM 3133 O O . HIS A 1 389 ? -18.280 -28.710 -21.215 1.00 95.56 389 HIS A O 1
ATOM 3139 N N . LEU A 1 390 ? -19.920 -27.211 -20.852 1.00 97.06 390 LEU A N 1
ATOM 3140 C CA . LEU A 1 390 ? -21.042 -28.102 -21.164 1.00 97.06 390 LEU A CA 1
ATOM 3141 C C . LEU A 1 390 ? -21.778 -27.590 -22.398 1.00 97.06 390 LEU A C 1
ATOM 3143 O O . LEU A 1 390 ? -21.848 -26.379 -22.595 1.00 97.06 390 LEU A O 1
ATOM 3147 N N . SER A 1 391 ? -22.341 -28.489 -23.205 1.00 96.06 391 SER A N 1
ATOM 3148 C CA . SER A 1 391 ? -23.006 -28.121 -24.456 1.00 96.06 391 SER A CA 1
ATOM 3149 C C . SER A 1 391 ? -24.329 -28.856 -24.701 1.00 96.06 391 SER A C 1
ATOM 3151 O O . SER A 1 391 ? -24.559 -29.981 -24.236 1.00 96.06 391 SER A O 1
ATOM 3153 N N . TRP A 1 392 ? -25.214 -28.185 -25.442 1.00 97.75 392 TRP A N 1
ATOM 3154 C CA . TRP A 1 392 ? -26.501 -28.690 -25.914 1.00 97.75 392 TRP A CA 1
ATOM 3155 C C . TRP A 1 392 ? -26.747 -28.225 -27.347 1.00 97.75 392 TRP A C 1
ATOM 3157 O O . TRP A 1 392 ? -26.552 -27.055 -27.659 1.00 97.75 392 TRP A O 1
ATOM 3167 N N . ASP A 1 393 ? -27.274 -29.115 -28.178 1.00 97.62 393 ASP A N 1
ATOM 3168 C CA . ASP A 1 393 ? -27.829 -28.761 -29.480 1.00 97.62 393 ASP A CA 1
ATOM 3169 C C . ASP A 1 393 ? -29.300 -28.389 -29.300 1.00 97.62 393 ASP A C 1
ATOM 3171 O O . ASP A 1 393 ? -30.145 -29.248 -29.032 1.00 97.62 393 ASP A O 1
ATOM 3175 N N . VAL A 1 394 ? -29.611 -27.096 -29.389 1.00 98.38 394 VAL A N 1
ATOM 3176 C CA . VAL A 1 394 ? -30.938 -26.570 -29.056 1.00 98.38 394 VAL A CA 1
ATOM 3177 C C . VAL A 1 394 ? -31.617 -26.037 -30.306 1.00 98.38 394 VAL A C 1
ATOM 3179 O O . VAL A 1 394 ? -31.160 -25.075 -30.915 1.00 98.38 394 VAL A O 1
ATOM 3182 N N . THR A 1 395 ? -32.743 -26.636 -30.686 1.00 98.06 395 THR A N 1
ATOM 3183 C CA . THR A 1 395 ? -33.593 -26.096 -31.752 1.00 98.06 395 THR A CA 1
ATOM 3184 C C . THR A 1 395 ? -34.157 -24.742 -31.329 1.00 98.06 395 THR A C 1
ATOM 3186 O O . THR A 1 395 ? -34.903 -24.658 -30.351 1.00 98.06 395 THR A O 1
ATOM 3189 N N . TYR A 1 396 ? -33.818 -23.689 -32.070 1.00 98.19 396 TYR A N 1
ATOM 3190 C CA . TYR A 1 396 ? -34.204 -22.327 -31.742 1.00 98.19 396 TYR A CA 1
ATOM 3191 C C . TYR A 1 396 ? -35.723 -22.158 -31.747 1.00 98.19 396 TYR A C 1
ATOM 3193 O O . TYR A 1 396 ? -36.406 -22.427 -32.743 1.00 98.19 396 TYR A O 1
ATOM 3201 N N . GLN A 1 397 ? -36.228 -21.681 -30.612 1.00 97.88 397 GLN A N 1
ATOM 3202 C CA . GLN A 1 397 ? -37.580 -21.177 -30.430 1.00 97.88 397 GLN A CA 1
ATOM 3203 C C . GLN A 1 397 ? -37.488 -19.894 -29.598 1.00 97.88 397 GLN A C 1
ATOM 3205 O O . GLN A 1 397 ? -36.804 -19.911 -28.565 1.00 97.88 397 GLN A O 1
ATOM 3210 N N . PRO A 1 398 ? -38.175 -18.810 -29.999 1.00 97.69 398 PRO A N 1
ATOM 3211 C CA . PRO A 1 398 ? -38.223 -17.588 -29.213 1.00 97.69 398 PRO A CA 1
ATOM 3212 C C . PRO A 1 398 ? -38.694 -17.837 -27.776 1.00 97.69 398 PRO A C 1
ATOM 3214 O O . PRO A 1 398 ? -39.595 -18.650 -27.536 1.00 97.69 398 PRO A O 1
ATOM 3217 N N . GLY A 1 399 ? -38.104 -17.123 -26.819 1.00 97.06 399 GLY A N 1
ATOM 3218 C CA . GLY A 1 399 ? -38.519 -17.146 -25.418 1.00 97.06 399 GLY A CA 1
ATOM 3219 C C . GLY A 1 399 ? -37.354 -17.102 -24.433 1.00 97.06 399 GLY A C 1
ATOM 3220 O O . GLY A 1 399 ? -36.402 -16.356 -24.645 1.00 97.06 399 GLY A O 1
ATOM 3221 N N . GLU A 1 400 ? -37.453 -17.856 -23.338 1.00 98.19 400 GLU A N 1
ATOM 3222 C CA . GLU A 1 400 ? -36.459 -17.887 -22.257 1.00 98.19 400 GLU A CA 1
ATOM 3223 C C . GLU A 1 400 ? -35.576 -19.134 -22.349 1.00 98.19 400 GLU A C 1
ATOM 3225 O O . GLU A 1 400 ? -36.080 -20.263 -22.325 1.00 98.19 400 GLU A O 1
ATOM 3230 N N . LEU A 1 401 ? -34.260 -18.922 -22.362 1.00 98.31 401 LEU A N 1
ATOM 3231 C CA . LEU A 1 401 ? -33.257 -19.958 -22.164 1.00 98.31 401 LEU A CA 1
ATOM 3232 C C . LEU A 1 401 ? -32.613 -19.777 -20.785 1.00 98.31 401 LEU A C 1
ATOM 3234 O O . LEU A 1 401 ? -32.065 -18.720 -20.470 1.00 98.31 401 LEU A O 1
ATOM 3238 N N . LYS A 1 402 ? -32.675 -20.817 -19.951 1.00 98.19 402 LYS A N 1
ATOM 3239 C CA . LYS A 1 402 ? -32.237 -20.770 -18.553 1.00 98.19 402 LYS A CA 1
ATOM 3240 C C . LYS A 1 402 ? -31.356 -21.958 -18.201 1.00 98.19 402 LYS A C 1
ATOM 3242 O O . LYS A 1 402 ? -31.793 -23.099 -18.298 1.00 98.19 402 LYS A O 1
ATOM 3247 N N . ALA A 1 403 ? -30.154 -21.696 -17.704 1.00 98.00 403 ALA A N 1
ATOM 3248 C CA . ALA A 1 403 ? -29.287 -22.703 -17.101 1.00 98.00 403 ALA A CA 1
ATOM 3249 C C . ALA A 1 403 ? -29.384 -22.656 -15.574 1.00 98.00 403 ALA A C 1
ATOM 3251 O O . ALA A 1 403 ? -29.331 -21.584 -14.969 1.00 98.00 403 ALA A O 1
ATOM 3252 N N . VAL A 1 404 ? -29.496 -23.827 -14.950 1.00 96.81 404 VAL A N 1
ATOM 3253 C CA . VAL A 1 404 ? -29.488 -24.015 -13.495 1.00 96.81 404 VAL A CA 1
ATOM 3254 C C . VAL A 1 404 ? -28.325 -24.928 -13.132 1.00 96.81 404 VAL A C 1
ATOM 3256 O O . VAL A 1 404 ? -28.356 -26.126 -13.412 1.00 96.81 404 VAL A O 1
ATOM 3259 N N . ALA A 1 405 ? -27.306 -24.364 -12.495 1.00 95.44 405 ALA A N 1
ATOM 3260 C CA . ALA A 1 405 ? -26.094 -25.063 -12.096 1.00 95.44 405 ALA A CA 1
ATOM 3261 C C . ALA A 1 405 ? -26.117 -25.399 -10.597 1.00 95.44 405 ALA A C 1
ATOM 3263 O O . ALA A 1 405 ? -26.645 -24.627 -9.790 1.00 95.44 405 ALA A O 1
ATOM 3264 N N . ARG A 1 406 ? -25.601 -26.578 -10.222 1.00 90.81 406 ARG A N 1
ATOM 3265 C CA . ARG A 1 406 ? -25.678 -27.112 -8.848 1.00 90.81 406 ARG A CA 1
ATOM 3266 C C . ARG A 1 406 ? -24.351 -27.713 -8.379 1.00 90.81 406 ARG A C 1
ATOM 3268 O O . ARG A 1 406 ? -23.698 -28.420 -9.145 1.00 90.81 406 ARG A O 1
ATOM 3275 N N . THR A 1 407 ? -24.018 -27.504 -7.104 1.00 82.31 407 THR A N 1
ATOM 3276 C CA . THR A 1 407 ? -22.908 -28.164 -6.383 1.00 82.31 407 THR A CA 1
ATOM 3277 C C . THR A 1 407 ? -23.446 -29.089 -5.282 1.00 82.31 407 THR A C 1
ATOM 3279 O O . THR A 1 407 ? -24.545 -28.860 -4.766 1.00 82.31 407 THR A O 1
ATOM 3282 N N . GLY A 1 408 ? -22.700 -30.130 -4.889 1.00 61.03 408 GLY A N 1
ATOM 3283 C CA . GLY A 1 408 ? -23.091 -31.162 -3.913 1.00 61.03 408 GLY A CA 1
ATOM 3284 C C . GLY A 1 408 ? -23.426 -30.692 -2.483 1.00 61.03 408 GLY A C 1
ATOM 3285 O O . GLY A 1 408 ? -23.658 -31.532 -1.616 1.00 61.03 408 GLY A O 1
ATOM 3286 N N . GLY A 1 409 ? -23.498 -29.376 -2.229 1.00 52.78 409 GLY A N 1
ATOM 3287 C CA . GLY A 1 409 ? -23.734 -28.746 -0.921 1.00 52.78 409 GLY A CA 1
ATOM 3288 C C . GLY A 1 409 ? -24.766 -27.599 -0.889 1.00 52.78 409 GLY A C 1
ATOM 3289 O O . GLY A 1 409 ? -24.628 -26.708 -0.065 1.00 52.78 409 GLY A O 1
ATOM 3290 N N . GLN A 1 410 ? -25.804 -27.617 -1.742 1.00 51.44 410 GLN A N 1
ATOM 3291 C CA . GLN A 1 410 ? -26.938 -26.653 -1.820 1.00 51.44 410 GLN A CA 1
ATOM 3292 C C . GLN A 1 410 ? -26.730 -25.331 -2.594 1.00 51.44 410 GLN A C 1
ATOM 3294 O O . GLN A 1 410 ? -27.688 -24.570 -2.739 1.00 51.44 410 GLN A O 1
ATOM 3299 N N . GLY A 1 411 ? -25.554 -25.062 -3.168 1.00 57.28 411 GLY A N 1
ATOM 3300 C CA . GLY A 1 411 ? -25.368 -23.900 -4.046 1.00 57.28 411 GLY A CA 1
ATOM 3301 C C . GLY A 1 411 ? -26.147 -24.045 -5.360 1.00 57.28 411 GLY A C 1
ATOM 3302 O O . GLY A 1 411 ? -25.980 -25.039 -6.068 1.00 57.28 411 GLY A O 1
ATOM 3303 N N . VAL A 1 412 ? -26.993 -23.062 -5.688 1.00 80.94 412 VAL A N 1
ATOM 3304 C CA . VAL A 1 412 ? -27.671 -22.947 -6.990 1.00 80.94 412 VAL A CA 1
ATOM 3305 C C . VAL A 1 412 ? -27.312 -21.601 -7.606 1.00 80.94 412 VAL A C 1
ATOM 3307 O O . VAL A 1 412 ? -27.613 -20.562 -7.023 1.00 80.94 412 VAL A O 1
ATOM 3310 N N . CYS A 1 413 ? -26.703 -21.615 -8.788 1.00 89.31 413 CYS A N 1
ATOM 3311 C CA . CYS A 1 413 ? -26.519 -20.424 -9.614 1.00 89.31 413 CYS A CA 1
ATOM 3312 C C . CYS A 1 413 ? -27.285 -20.580 -10.931 1.00 89.31 413 CYS A C 1
ATOM 3314 O O . CYS A 1 413 ? -27.517 -21.691 -11.415 1.00 89.31 413 CYS A O 1
ATOM 3316 N N . THR A 1 414 ? -27.744 -19.459 -11.482 1.00 93.88 414 THR A N 1
ATOM 3317 C CA . THR A 1 414 ? -28.570 -19.450 -12.690 1.00 93.88 414 THR A CA 1
ATOM 3318 C C . THR A 1 414 ? -28.081 -18.413 -13.679 1.00 93.88 414 THR A C 1
ATOM 3320 O O . THR A 1 414 ? -27.765 -17.295 -13.279 1.00 93.88 414 THR A O 1
ATOM 3323 N N . SER A 1 415 ? -28.108 -18.767 -14.958 1.00 96.31 415 SER A N 1
ATOM 3324 C CA . SER A 1 415 ? -27.929 -17.841 -16.076 1.00 96.31 415 SER A CA 1
ATOM 3325 C C . SER A 1 415 ? -29.195 -17.871 -16.922 1.00 96.31 415 SER A C 1
ATOM 3327 O O . SER A 1 415 ? -29.757 -18.945 -17.143 1.00 96.31 415 SER A O 1
ATOM 3329 N N . VAL A 1 416 ? -29.686 -16.700 -17.324 1.00 96.00 416 VAL A N 1
ATOM 3330 C CA . VAL A 1 416 ? -30.931 -16.553 -18.084 1.00 96.00 416 VAL A CA 1
ATOM 3331 C C . VAL A 1 416 ? -30.697 -15.575 -19.225 1.00 96.00 416 VAL A C 1
ATOM 3333 O O . VAL A 1 416 ? -30.125 -14.507 -19.014 1.00 96.00 416 VAL A O 1
ATOM 3336 N N . THR A 1 417 ? -31.160 -15.936 -20.415 1.00 95.38 417 THR A N 1
ATOM 3337 C CA . THR A 1 417 ? -31.207 -15.060 -21.583 1.00 95.38 417 THR A CA 1
ATOM 3338 C C . THR A 1 417 ? -32.569 -15.183 -22.263 1.00 95.38 417 THR A C 1
ATOM 3340 O O . THR A 1 417 ? -33.214 -16.235 -22.210 1.00 95.38 417 THR A O 1
ATOM 3343 N N . HIS A 1 418 ? -33.026 -14.095 -22.876 1.00 97.25 418 HIS A N 1
ATOM 3344 C CA . HIS A 1 418 ? -34.342 -13.988 -23.501 1.00 97.25 418 HIS A CA 1
ATOM 3345 C C . HIS A 1 418 ? -34.195 -13.584 -24.961 1.00 97.25 418 HIS A C 1
ATOM 3347 O O . HIS A 1 418 ? -33.277 -12.850 -25.321 1.00 97.25 418 HIS A O 1
ATOM 3353 N N . THR A 1 419 ? -35.135 -14.018 -25.795 1.00 98.12 419 THR A N 1
ATOM 3354 C CA . THR A 1 419 ? -35.336 -13.412 -27.112 1.00 98.12 419 THR A CA 1
ATOM 3355 C C . THR A 1 419 ? -35.859 -11.990 -26.934 1.00 98.12 419 THR A C 1
ATOM 3357 O O . THR A 1 419 ? -36.976 -11.801 -26.448 1.00 98.12 419 THR A O 1
ATOM 3360 N N . ALA A 1 420 ? -35.054 -11.002 -27.316 1.00 97.19 420 ALA A N 1
ATOM 3361 C CA . ALA A 1 420 ? -35.461 -9.602 -27.326 1.00 97.19 420 ALA A CA 1
ATOM 3362 C C . ALA A 1 420 ? -36.419 -9.324 -28.494 1.00 97.19 420 ALA A C 1
ATOM 3364 O O . ALA A 1 420 ? -36.230 -9.831 -29.601 1.00 97.19 420 ALA A O 1
ATOM 3365 N N . GLY A 1 421 ? -37.463 -8.537 -28.233 1.00 95.88 421 GLY A N 1
ATOM 3366 C CA . GLY A 1 421 ? -38.289 -7.933 -29.278 1.00 95.88 421 GLY A CA 1
ATOM 3367 C C . GLY A 1 421 ? -37.661 -6.660 -29.851 1.00 95.88 421 GLY A C 1
ATOM 3368 O O . GLY A 1 421 ? -36.520 -6.327 -29.547 1.00 95.88 421 GLY A O 1
ATOM 3369 N N . GLU A 1 422 ? -38.440 -5.913 -30.638 1.00 96.12 422 GLU A N 1
ATOM 3370 C CA . GLU A 1 422 ? -38.003 -4.627 -31.200 1.00 96.12 422 GLU A CA 1
ATOM 3371 C C . GLU A 1 422 ? -37.499 -3.659 -30.104 1.00 96.12 422 GLU A C 1
ATOM 3373 O O . GLU A 1 422 ? -38.175 -3.503 -29.071 1.00 96.12 422 GLU A O 1
ATOM 3378 N N . PRO A 1 423 ? -36.361 -2.972 -30.327 1.00 97.69 423 PRO A N 1
ATOM 3379 C CA . PRO A 1 423 ? -35.853 -1.936 -29.436 1.00 97.69 423 PRO A CA 1
ATOM 3380 C C . PRO A 1 423 ? -36.922 -0.904 -29.078 1.00 97.69 423 PRO A C 1
ATOM 3382 O O . PRO A 1 423 ? -37.599 -0.361 -29.950 1.00 97.69 423 PRO A O 1
ATOM 3385 N N . ALA A 1 424 ? -37.071 -0.604 -27.785 1.00 97.81 424 ALA A N 1
ATOM 3386 C CA . ALA A 1 424 ? -38.096 0.332 -27.315 1.00 97.81 424 ALA A CA 1
ATOM 3387 C C . ALA A 1 424 ? -37.593 1.368 -26.303 1.00 97.81 424 ALA A C 1
ATOM 3389 O O . ALA A 1 424 ? -38.214 2.424 -26.153 1.00 97.81 424 ALA A O 1
ATOM 3390 N N . ARG A 1 425 ? -36.502 1.093 -25.577 1.00 97.69 425 ARG A N 1
ATOM 3391 C CA . ARG A 1 425 ? -35.994 2.001 -24.540 1.00 97.69 425 ARG A CA 1
ATOM 3392 C C . ARG A 1 425 ? -34.492 1.881 -24.314 1.00 97.69 425 ARG A C 1
ATOM 3394 O O . ARG A 1 425 ? -33.896 0.831 -24.537 1.00 97.69 425 ARG A O 1
ATOM 3401 N N . VAL A 1 426 ? -33.918 2.954 -23.786 1.00 98.44 426 VAL A N 1
ATOM 3402 C CA . VAL A 1 426 ? -32.529 3.028 -23.335 1.00 98.44 426 VAL A CA 1
ATOM 3403 C C . VAL A 1 426 ? -32.498 2.912 -21.811 1.00 98.44 426 VAL A C 1
ATOM 3405 O O . VAL A 1 426 ? -33.201 3.639 -21.114 1.00 98.44 426 VAL A O 1
ATOM 3408 N N . ALA A 1 427 ? -31.692 1.997 -21.279 1.00 97.81 427 ALA A N 1
ATOM 3409 C CA . ALA A 1 427 ? -31.388 1.898 -19.855 1.00 97.81 427 ALA A CA 1
ATOM 3410 C C . ALA A 1 427 ? -29.986 2.445 -19.586 1.00 97.81 427 ALA A C 1
ATOM 3412 O O . ALA A 1 427 ? -29.054 2.154 -20.333 1.00 97.81 427 ALA A O 1
ATOM 3413 N N . VAL A 1 428 ? -29.840 3.233 -18.524 1.00 97.94 428 VAL A N 1
ATOM 3414 C CA . VAL A 1 428 ? -28.584 3.892 -18.154 1.00 97.94 428 VAL A CA 1
ATOM 3415 C C . VAL A 1 428 ? -28.290 3.570 -16.693 1.00 97.94 428 VAL A C 1
ATOM 3417 O O . VAL A 1 428 ? -29.187 3.657 -15.859 1.00 97.94 428 VAL A O 1
ATOM 3420 N N . SER A 1 429 ? -27.061 3.162 -16.388 1.00 96.06 429 SER A N 1
ATOM 3421 C CA . SER A 1 429 ? -26.634 2.823 -15.026 1.00 96.06 429 SER A CA 1
ATOM 3422 C C . SER A 1 429 ? -25.176 3.199 -14.798 1.00 96.06 429 SER A C 1
ATOM 3424 O O . SER A 1 429 ? -24.342 2.930 -15.662 1.00 96.06 429 SER A O 1
ATOM 3426 N N . ALA A 1 430 ? -24.867 3.756 -13.633 1.00 94.06 430 ALA A N 1
ATOM 3427 C CA . ALA A 1 430 ? -23.516 4.127 -13.225 1.00 94.06 430 ALA A CA 1
ATOM 3428 C C . ALA A 1 430 ? -22.890 3.066 -12.308 1.00 94.06 430 ALA A C 1
ATOM 3430 O O . ALA A 1 430 ? -23.607 2.365 -11.594 1.00 94.06 430 ALA A O 1
ATOM 3431 N N . ASP A 1 431 ? -21.562 2.937 -12.321 1.00 87.38 431 ASP A N 1
ATOM 3432 C CA . ASP A 1 431 ? -20.850 2.090 -11.357 1.00 87.38 431 ASP A CA 1
ATOM 3433 C C . ASP A 1 431 ? -20.700 2.751 -9.980 1.00 87.38 431 ASP A C 1
ATOM 3435 O O . 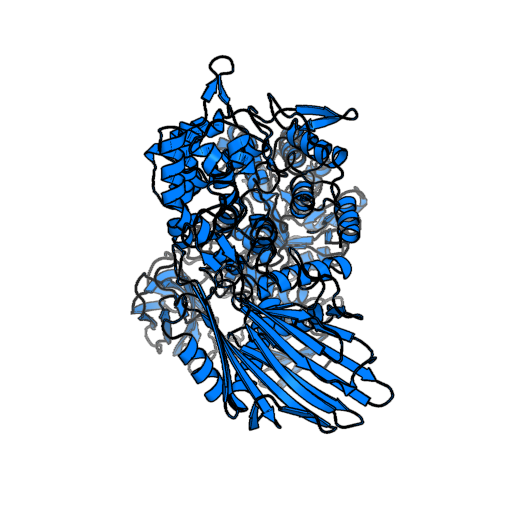ASP A 1 431 ? -20.709 2.055 -8.965 1.00 87.38 431 ASP A O 1
ATOM 3439 N N . GLN A 1 432 ? -20.638 4.083 -9.944 1.00 85.50 432 GLN A N 1
ATOM 3440 C CA . GLN A 1 432 ? -20.808 4.886 -8.741 1.00 85.50 432 GLN A CA 1
ATOM 3441 C C . GLN A 1 432 ? -21.639 6.142 -9.010 1.00 85.50 432 GLN A C 1
ATOM 3443 O O . GLN A 1 432 ? -21.464 6.816 -10.025 1.00 85.50 432 GLN A O 1
ATOM 3448 N N . GLU A 1 433 ? -22.539 6.447 -8.076 1.00 92.12 433 GLU A N 1
ATOM 3449 C CA . GLU A 1 433 ? -23.483 7.569 -8.170 1.00 92.12 433 GLU A CA 1
ATOM 3450 C C . GLU A 1 433 ? -23.008 8.812 -7.406 1.00 92.12 433 GLU A C 1
ATOM 3452 O O . GLU A 1 433 ? -23.518 9.899 -7.644 1.00 92.12 433 GLU A O 1
ATOM 3457 N N . THR A 1 434 ? -22.008 8.694 -6.528 1.00 90.06 434 THR A N 1
ATOM 3458 C CA . THR A 1 434 ? -21.438 9.826 -5.780 1.00 90.06 434 THR A CA 1
ATOM 3459 C C . THR A 1 434 ? -19.990 10.039 -6.192 1.00 90.06 434 THR A C 1
ATOM 3461 O O . THR A 1 434 ? -19.201 9.099 -6.167 1.00 90.06 434 THR A O 1
ATOM 3464 N N . LEU A 1 435 ? -19.644 11.278 -6.531 1.00 87.69 435 LEU A N 1
ATOM 3465 C CA . LEU A 1 435 ? -18.312 11.708 -6.942 1.00 87.69 435 LEU A CA 1
ATOM 3466 C C . LEU A 1 435 ? -17.849 12.892 -6.090 1.00 87.69 435 LEU A C 1
ATOM 3468 O O . LEU A 1 435 ? -18.672 13.614 -5.526 1.00 87.69 435 LEU A O 1
ATOM 3472 N N . VAL A 1 436 ? -16.540 13.122 -6.010 1.00 84.75 436 VAL A N 1
ATOM 3473 C CA . VAL A 1 436 ? -15.974 14.227 -5.223 1.00 84.75 436 VAL A CA 1
ATOM 3474 C C . VAL A 1 436 ? -15.547 15.389 -6.126 1.00 84.75 436 VAL A C 1
ATOM 3476 O O . VAL A 1 436 ? -14.745 15.219 -7.047 1.00 84.75 436 VAL A O 1
ATOM 3479 N N . ALA A 1 437 ? -16.077 16.578 -5.839 1.00 84.12 437 ALA A N 1
ATOM 3480 C CA . ALA A 1 437 ? -15.725 17.826 -6.512 1.00 84.12 437 ALA A CA 1
ATOM 3481 C C . ALA A 1 437 ? -14.289 18.266 -6.173 1.00 84.12 437 ALA A C 1
ATOM 3483 O O . ALA A 1 437 ? -13.796 18.004 -5.076 1.00 84.12 437 ALA A O 1
ATOM 3484 N N . GLY A 1 438 ? -13.626 18.965 -7.097 1.00 73.69 438 GLY A N 1
ATOM 3485 C CA . GLY A 1 438 ? -12.297 19.556 -6.861 1.00 73.69 438 GLY A CA 1
ATOM 3486 C C . GLY A 1 438 ? -11.126 18.568 -6.881 1.00 73.69 438 GLY A C 1
ATOM 3487 O O . GLY A 1 438 ? -9.998 18.945 -6.568 1.00 73.69 438 GLY A O 1
ATOM 3488 N N . ARG A 1 439 ? -11.365 17.308 -7.266 1.00 79.06 439 ARG A N 1
ATOM 3489 C CA . ARG A 1 439 ? -10.321 16.301 -7.506 1.00 79.06 439 ARG A CA 1
ATOM 3490 C C . ARG A 1 439 ? -10.636 15.459 -8.749 1.00 79.06 439 ARG A C 1
ATOM 3492 O O . ARG A 1 439 ? -11.801 15.395 -9.140 1.00 79.06 439 ARG A O 1
ATOM 3499 N N . PRO A 1 440 ? -9.649 14.774 -9.355 1.00 77.69 440 PRO A N 1
ATOM 3500 C CA . PRO A 1 440 ? -9.893 13.822 -10.439 1.00 77.69 440 PRO A CA 1
ATOM 3501 C C . PRO A 1 440 ? -10.722 12.610 -9.958 1.00 77.69 440 PRO A C 1
ATOM 3503 O O . PRO A 1 440 ? -10.182 11.650 -9.416 1.00 77.69 440 PRO A O 1
ATOM 3506 N N . ASP A 1 441 ? -12.043 12.658 -10.143 1.00 86.94 441 ASP A N 1
ATOM 3507 C CA . ASP A 1 441 ? -12.996 11.580 -9.831 1.00 86.94 441 ASP A CA 1
ATOM 3508 C C . ASP A 1 441 ? -13.834 11.253 -11.082 1.00 86.94 441 ASP A C 1
ATOM 3510 O O . ASP A 1 441 ? -14.097 12.151 -11.894 1.00 86.94 441 ASP A O 1
ATOM 3514 N N . LEU A 1 442 ? -14.228 9.989 -11.282 1.00 94.50 442 LEU A N 1
ATOM 3515 C CA . LEU A 1 442 ? -14.961 9.563 -12.483 1.00 94.50 442 LEU A CA 1
ATOM 3516 C C . LEU A 1 442 ? -16.015 8.480 -12.228 1.00 94.50 442 LEU A C 1
ATOM 3518 O O . LEU A 1 442 ? -15.907 7.711 -11.294 1.00 94.50 442 LEU A O 1
ATOM 3522 N N . SER A 1 443 ? -17.025 8.363 -13.086 1.00 94.62 443 SER A N 1
ATOM 3523 C CA . SER A 1 443 ? -18.030 7.291 -13.070 1.00 94.62 443 SER A CA 1
ATOM 3524 C C . SER A 1 443 ? -18.133 6.650 -14.451 1.00 94.62 443 SER A C 1
ATOM 3526 O O . SER A 1 443 ? -18.207 7.355 -15.464 1.00 94.62 443 SER A O 1
ATOM 3528 N N . TYR A 1 444 ? -18.143 5.317 -14.508 1.00 97.06 444 TYR A N 1
ATOM 3529 C CA . TYR A 1 444 ? -18.422 4.562 -15.728 1.00 97.06 444 TYR A CA 1
ATOM 3530 C C . TYR A 1 444 ? -19.929 4.341 -15.848 1.00 97.06 444 TYR A C 1
ATOM 3532 O O . TYR A 1 444 ? -20.530 3.562 -15.106 1.00 97.06 444 TYR A O 1
ATOM 3540 N N . VAL A 1 445 ? -20.536 4.982 -16.841 1.00 98.06 445 VAL A N 1
ATOM 3541 C CA . VAL A 1 445 ? -21.969 4.907 -17.107 1.00 98.06 445 VAL A CA 1
ATOM 3542 C C . VAL A 1 445 ? -22.239 3.976 -18.285 1.00 98.06 445 VAL A C 1
ATOM 3544 O O . VAL A 1 445 ? -21.951 4.286 -19.440 1.00 98.06 445 VAL A O 1
ATOM 3547 N N . THR A 1 446 ? -22.817 2.817 -17.983 1.00 98.44 446 THR A N 1
ATOM 3548 C CA . THR A 1 446 ? -23.255 1.831 -18.975 1.00 98.44 446 THR A CA 1
ATOM 3549 C C . THR A 1 446 ? -24.601 2.235 -19.560 1.00 98.44 446 THR A C 1
ATOM 3551 O O . THR A 1 446 ? -25.547 2.515 -18.824 1.00 98.44 446 THR A O 1
ATOM 3554 N N . ILE A 1 447 ? -24.697 2.209 -20.886 1.00 98.50 447 ILE A N 1
ATOM 3555 C CA . ILE A 1 447 ? -25.912 2.492 -21.645 1.00 98.50 447 ILE A CA 1
ATOM 3556 C C . ILE A 1 447 ? -26.294 1.224 -22.409 1.00 98.50 447 ILE A C 1
ATOM 3558 O O . ILE A 1 447 ? -25.476 0.657 -23.133 1.00 98.50 447 ILE A O 1
ATOM 3562 N N . LYS A 1 448 ? -27.533 0.767 -22.231 1.00 98.25 448 LYS A N 1
ATOM 3563 C CA . LYS A 1 448 ? -28.034 -0.518 -22.720 1.00 98.25 448 LYS A CA 1
ATOM 3564 C C . LYS A 1 448 ? -29.341 -0.351 -23.495 1.00 98.25 448 LYS A C 1
ATOM 3566 O O . LYS A 1 448 ? -30.257 0.315 -23.016 1.00 98.25 448 LYS A O 1
ATOM 3571 N N . ILE A 1 449 ? -29.456 -0.999 -24.652 1.00 98.50 449 ILE A N 1
ATOM 3572 C CA . ILE A 1 449 ? -30.700 -1.047 -25.433 1.00 98.50 449 ILE A CA 1
ATOM 3573 C C . ILE A 1 449 ? -31.587 -2.195 -24.949 1.00 98.50 449 ILE A C 1
ATOM 3575 O O . ILE A 1 449 ? -31.135 -3.337 -24.837 1.00 98.50 449 ILE A O 1
ATOM 3579 N N . LEU A 1 450 ? -32.851 -1.886 -24.655 1.00 98.12 450 LEU A N 1
ATOM 3580 C CA . LEU A 1 450 ? -33.848 -2.855 -24.214 1.00 98.12 450 LEU A CA 1
ATOM 3581 C C . LEU A 1 450 ? -35.103 -2.818 -25.094 1.00 98.12 450 LEU A C 1
ATOM 3583 O O . LEU A 1 450 ? -35.513 -1.760 -25.588 1.00 98.12 450 LEU A O 1
ATOM 3587 N N . ASP A 1 451 ? -35.770 -3.963 -25.196 1.00 97.50 451 ASP A N 1
ATOM 3588 C CA . ASP A 1 451 ? -37.111 -4.062 -25.770 1.00 97.50 451 ASP A CA 1
ATOM 3589 C C . ASP A 1 451 ? -38.194 -3.512 -24.811 1.00 97.50 451 ASP A C 1
ATOM 3591 O O . ASP A 1 451 ? -37.927 -3.043 -23.694 1.00 97.50 451 ASP A O 1
ATOM 3595 N N . LYS A 1 452 ? -39.462 -3.576 -25.239 1.00 96.62 452 LYS A N 1
ATOM 3596 C CA . LYS A 1 452 ? -40.614 -3.113 -24.443 1.00 96.62 452 LYS A CA 1
ATOM 3597 C C . LYS A 1 452 ? -40.841 -3.927 -23.159 1.00 96.62 452 LYS A C 1
ATOM 3599 O O . LYS A 1 452 ? -41.381 -3.384 -22.195 1.00 96.62 452 LYS A O 1
ATOM 3604 N N . ALA A 1 453 ? -40.469 -5.206 -23.147 1.00 95.06 453 ALA A N 1
ATOM 3605 C CA . ALA A 1 453 ? -40.561 -6.082 -21.978 1.00 95.06 453 ALA A CA 1
ATOM 3606 C C . ALA A 1 453 ? -39.370 -5.901 -21.017 1.00 95.06 453 ALA A C 1
ATOM 3608 O O . ALA A 1 453 ? -39.425 -6.343 -19.871 1.00 95.06 453 ALA A O 1
ATOM 3609 N N . GLY A 1 454 ? -38.329 -5.190 -21.452 1.00 95.88 454 GLY A N 1
ATOM 3610 C CA . GLY A 1 454 ? -37.117 -4.940 -20.694 1.00 95.88 454 GLY A CA 1
ATOM 3611 C C . GLY A 1 454 ? -36.007 -5.959 -20.916 1.00 95.88 454 GLY A C 1
ATOM 3612 O O . GLY A 1 454 ? -35.039 -5.926 -20.158 1.00 95.88 454 GLY A O 1
ATOM 3613 N N . HIS A 1 455 ? -36.117 -6.826 -21.922 1.00 96.81 455 HIS A N 1
ATOM 3614 C CA . HIS A 1 455 ? -35.040 -7.733 -22.301 1.00 96.81 455 HIS A CA 1
ATOM 3615 C C . HIS A 1 455 ? -33.937 -6.980 -23.041 1.00 96.81 455 HIS A C 1
ATOM 3617 O O . HIS A 1 455 ? -34.197 -6.023 -23.769 1.00 96.81 455 HIS A O 1
ATOM 3623 N N . PHE A 1 456 ? -32.697 -7.416 -22.832 1.00 96.88 456 PHE A N 1
ATOM 3624 C CA . PHE A 1 456 ? -31.524 -6.850 -23.484 1.00 96.88 456 PHE A CA 1
ATOM 3625 C C . PHE A 1 456 ? -31.436 -7.294 -24.942 1.00 96.88 456 PHE A C 1
ATOM 3627 O O . PHE A 1 456 ? -31.408 -8.493 -25.212 1.00 96.88 456 PHE A O 1
ATOM 3634 N N . ASP A 1 457 ? -31.342 -6.334 -25.859 1.00 96.88 457 ASP A N 1
ATOM 3635 C CA . ASP A 1 457 ? -31.127 -6.621 -27.272 1.00 96.88 457 ASP A CA 1
ATOM 3636 C C . ASP A 1 457 ? -29.627 -6.655 -27.590 1.00 96.88 457 ASP A C 1
ATOM 3638 O O . ASP A 1 457 ? -28.992 -5.626 -27.821 1.00 96.88 457 ASP A O 1
ATOM 3642 N N . ALA A 1 458 ? -29.065 -7.864 -27.607 1.00 94.44 458 ALA A N 1
ATOM 3643 C CA . ALA A 1 458 ? -27.665 -8.112 -27.942 1.00 94.44 458 ALA A CA 1
ATOM 3644 C C . ALA A 1 458 ? -27.333 -7.917 -29.437 1.00 94.44 458 ALA A C 1
ATOM 3646 O O . ALA A 1 458 ? -26.183 -8.104 -29.813 1.00 94.44 458 ALA A O 1
ATOM 3647 N N . THR A 1 459 ? -28.308 -7.536 -30.270 1.00 94.56 459 THR A N 1
ATOM 3648 C CA . THR A 1 459 ? -28.140 -7.267 -31.709 1.00 94.56 459 THR A CA 1
ATOM 3649 C C . THR A 1 459 ? -28.313 -5.783 -32.056 1.00 94.56 459 THR A C 1
ATOM 3651 O O . THR A 1 459 ? -28.156 -5.381 -33.208 1.00 94.56 459 THR A O 1
ATOM 3654 N N . ALA A 1 460 ? -28.640 -4.946 -31.061 1.00 96.56 460 ALA A N 1
ATOM 3655 C CA . ALA A 1 460 ? -28.996 -3.553 -31.286 1.00 96.56 460 ALA A CA 1
ATOM 3656 C C . ALA A 1 460 ? -27.797 -2.662 -31.633 1.00 96.56 460 ALA A C 1
ATOM 3658 O O . ALA A 1 460 ? -26.843 -2.506 -30.862 1.00 96.56 460 ALA A O 1
ATOM 3659 N N . ASP A 1 461 ? -27.955 -1.951 -32.744 1.00 95.88 461 ASP A N 1
ATOM 3660 C CA . ASP A 1 461 ? -26.941 -1.124 -33.387 1.00 95.88 461 ASP A CA 1
ATOM 3661 C C . ASP A 1 461 ? -27.504 0.291 -33.647 1.00 95.88 461 ASP A C 1
ATOM 3663 O O . ASP A 1 461 ? -27.711 0.728 -34.782 1.00 95.88 461 ASP A O 1
ATOM 3667 N N . ILE A 1 462 ? -27.825 1.007 -32.568 1.00 96.94 462 ILE A N 1
ATOM 3668 C CA . ILE A 1 462 ? -28.690 2.192 -32.577 1.00 96.94 462 ILE A CA 1
ATOM 3669 C C . ILE A 1 462 ? -27.884 3.464 -32.269 1.00 96.94 462 ILE A C 1
ATOM 3671 O O . ILE A 1 462 ? -27.141 3.484 -31.285 1.00 96.94 462 ILE A O 1
ATOM 3675 N N . PRO A 1 463 ? -28.030 4.549 -33.056 1.00 97.38 463 PRO A N 1
ATOM 3676 C CA . PRO A 1 463 ? -27.399 5.830 -32.754 1.00 97.38 463 PRO A CA 1
ATOM 3677 C C . PRO A 1 463 ? -28.011 6.468 -31.501 1.00 97.38 463 PRO A C 1
ATOM 3679 O O . PRO A 1 463 ? -29.232 6.567 -31.367 1.00 97.38 463 PRO A O 1
ATOM 3682 N N . LEU A 1 464 ? -27.154 6.930 -30.595 1.00 97.56 464 LEU A N 1
ATOM 3683 C CA . LEU A 1 464 ? -27.511 7.575 -29.337 1.00 97.56 464 LEU A CA 1
ATOM 3684 C C . LEU A 1 464 ? -26.884 8.968 -29.262 1.00 97.56 464 LEU A C 1
ATOM 3686 O O . LEU A 1 464 ? -25.726 9.160 -29.627 1.00 97.56 464 LEU A O 1
ATOM 3690 N N . THR A 1 465 ? -27.634 9.925 -28.723 1.00 98.06 465 THR A N 1
ATOM 3691 C CA . THR A 1 465 ? -27.138 11.245 -28.320 1.00 98.06 465 THR A CA 1
ATOM 3692 C C . THR A 1 465 ? -27.151 11.353 -26.800 1.00 98.06 465 THR A C 1
ATOM 3694 O O . THR A 1 465 ? -28.145 11.018 -26.155 1.00 98.06 465 THR A O 1
ATOM 3697 N N . LEU A 1 466 ? -26.044 11.816 -26.229 1.00 98.12 466 LEU A N 1
ATOM 3698 C CA . LEU A 1 466 ? -25.817 11.968 -24.801 1.00 98.12 466 LEU A CA 1
ATOM 3699 C C . LEU A 1 466 ? -25.894 13.442 -24.415 1.00 98.12 466 LEU A C 1
ATOM 3701 O O . LEU A 1 466 ? -25.147 14.273 -24.927 1.00 98.12 466 LEU A O 1
ATOM 3705 N N . GLU A 1 467 ? -26.769 13.757 -23.472 1.00 98.12 467 GLU A N 1
ATOM 3706 C CA . GLU A 1 467 ? -26.906 15.091 -22.899 1.00 98.12 467 GLU A CA 1
ATOM 3707 C C . GLU A 1 467 ? -26.488 15.056 -21.432 1.00 98.12 467 GLU A C 1
ATOM 3709 O O . GLU A 1 467 ? -27.078 14.323 -20.637 1.00 98.12 467 GLU A O 1
ATOM 3714 N N . LEU A 1 468 ? -25.479 15.854 -21.078 1.00 97.88 468 LEU A N 1
ATOM 3715 C CA . LEU A 1 468 ? -25.014 16.020 -19.704 1.00 97.88 468 LEU A CA 1
ATOM 3716 C C . LEU A 1 468 ? -25.456 17.387 -19.172 1.00 97.88 468 LEU A C 1
ATOM 3718 O O . LEU A 1 468 ? -25.241 18.407 -19.827 1.00 97.88 468 LEU A O 1
ATOM 3722 N N . GLN A 1 469 ? -26.057 17.403 -17.986 1.00 97.75 469 GLN A N 1
ATOM 3723 C CA . GLN A 1 469 ? -26.426 18.610 -17.244 1.00 97.75 469 GLN A CA 1
ATOM 3724 C C . GLN A 1 469 ? -25.749 18.598 -15.870 1.00 97.75 469 GLN A C 1
ATOM 3726 O O . GLN A 1 469 ? -25.480 17.526 -15.331 1.00 97.75 469 GLN A O 1
ATOM 3731 N N . GLY A 1 470 ? -25.504 19.776 -15.294 1.00 96.56 470 GLY A N 1
ATOM 3732 C CA . GLY A 1 470 ? -24.837 19.916 -13.994 1.00 96.56 470 GLY A CA 1
ATOM 3733 C C . GLY A 1 470 ? -23.306 20.013 -14.078 1.00 96.56 470 GLY A C 1
ATOM 3734 O O . GLY A 1 470 ? -22.753 20.101 -15.178 1.00 96.56 470 GLY A O 1
ATOM 3735 N N . PRO A 1 471 ? -22.607 20.025 -12.928 1.00 95.06 471 PRO A N 1
ATOM 3736 C CA . PRO A 1 471 ? -21.179 20.338 -12.832 1.00 95.06 471 PRO A CA 1
ATOM 3737 C C . PRO A 1 471 ? -20.273 19.123 -13.124 1.00 95.06 471 PRO A C 1
ATOM 3739 O O . PRO A 1 471 ? -19.404 18.754 -12.330 1.00 95.06 471 PRO A O 1
ATOM 3742 N N . GLY A 1 472 ? -20.467 18.488 -14.283 1.00 94.75 472 GLY A N 1
ATOM 3743 C CA . GLY A 1 472 ? -19.695 17.332 -14.749 1.00 94.75 472 GLY A CA 1
ATOM 3744 C C . GLY A 1 472 ? -19.212 17.473 -16.193 1.00 94.75 472 GLY A C 1
ATOM 3745 O O . GLY A 1 472 ? -19.632 18.369 -16.925 1.00 94.75 472 GLY A O 1
ATOM 3746 N N . ARG A 1 473 ? -18.347 16.553 -16.632 1.00 95.38 473 ARG A N 1
ATOM 3747 C CA . ARG A 1 473 ? -17.854 16.476 -18.021 1.00 95.38 473 ARG A CA 1
ATOM 3748 C C . ARG A 1 473 ? -17.843 15.043 -18.545 1.00 95.38 473 ARG A C 1
ATOM 3750 O O . ARG A 1 473 ? -17.526 14.120 -17.805 1.00 95.38 473 ARG A O 1
ATOM 3757 N N . ILE A 1 474 ? -18.125 14.857 -19.833 1.00 97.25 474 ILE A N 1
ATOM 3758 C CA . ILE A 1 474 ? -17.881 13.577 -20.516 1.00 97.25 474 ILE A CA 1
ATOM 3759 C C . ILE A 1 474 ? -16.384 13.504 -20.829 1.00 97.25 474 ILE A C 1
ATOM 3761 O O . ILE A 1 474 ? -15.876 14.304 -21.611 1.00 97.25 474 ILE A O 1
ATOM 3765 N N . LEU A 1 475 ? -15.683 12.565 -20.197 1.00 95.75 475 LEU A N 1
ATOM 3766 C CA . LEU A 1 475 ? -14.257 12.310 -20.409 1.00 95.75 475 LEU A CA 1
ATOM 3767 C C . LEU A 1 475 ? -14.006 11.425 -21.631 1.00 95.75 475 LEU A C 1
ATOM 3769 O O . LEU A 1 475 ? -13.007 11.601 -22.323 1.00 95.75 475 LEU A O 1
ATOM 3773 N N . GLY A 1 476 ? -14.914 10.487 -21.893 1.00 96.94 476 GLY A N 1
ATOM 3774 C CA . GLY A 1 476 ? -14.821 9.581 -23.027 1.00 96.94 476 GLY A CA 1
ATOM 3775 C C . GLY A 1 476 ? -16.119 8.819 -23.267 1.00 96.94 476 GLY A C 1
ATOM 3776 O O . GLY A 1 476 ? -16.887 8.577 -22.337 1.00 96.94 476 GLY A O 1
ATOM 3777 N N . ILE A 1 477 ? -16.359 8.437 -24.514 1.00 97.81 477 ILE A N 1
ATOM 3778 C CA . ILE A 1 477 ? -17.468 7.583 -24.948 1.00 97.81 477 ILE A CA 1
ATOM 3779 C C . ILE A 1 477 ? -16.926 6.428 -25.778 1.00 97.81 477 ILE A C 1
ATOM 3781 O O . ILE A 1 477 ? -15.881 6.557 -26.404 1.00 97.81 477 ILE A O 1
ATOM 3785 N N . GLY A 1 478 ? -17.627 5.302 -25.809 1.00 97.00 478 GLY A N 1
ATOM 3786 C CA . GLY A 1 478 ? -17.246 4.170 -26.648 1.00 97.00 478 GLY A CA 1
ATOM 3787 C C . GLY A 1 478 ? -18.299 3.073 -26.651 1.00 97.00 478 GLY A C 1
ATOM 3788 O O . GLY A 1 478 ? -19.277 3.134 -25.912 1.00 97.00 478 GLY A O 1
ATOM 3789 N N . ASN A 1 479 ? -18.114 2.066 -27.497 1.00 97.38 479 ASN A N 1
ATOM 3790 C CA . ASN A 1 479 ? -19.041 0.938 -27.620 1.00 97.38 479 ASN A CA 1
ATOM 3791 C C . ASN A 1 479 ? -18.350 -0.434 -27.691 1.00 97.38 479 ASN A C 1
ATOM 3793 O O . ASN A 1 479 ? -19.018 -1.450 -27.552 1.00 97.38 479 ASN A O 1
ATOM 3797 N N . GLY A 1 480 ? -17.029 -0.491 -27.874 1.00 96.44 480 GLY A N 1
ATOM 3798 C CA . GLY A 1 480 ? -16.295 -1.753 -27.984 1.00 96.44 480 GLY A CA 1
ATOM 3799 C C . GLY A 1 480 ? -16.274 -2.377 -29.381 1.00 96.44 480 GLY A C 1
ATOM 3800 O O . GLY A 1 480 ? -15.746 -3.475 -29.524 1.00 96.44 480 GLY A O 1
ATOM 3801 N N . ASP A 1 481 ? -16.818 -1.705 -30.401 1.00 97.50 481 ASP A N 1
ATOM 3802 C CA . ASP A 1 481 ? -16.792 -2.185 -31.786 1.00 97.50 481 ASP A CA 1
ATOM 3803 C C . ASP A 1 481 ? -15.389 -2.026 -32.401 1.00 97.50 481 ASP A C 1
ATOM 3805 O O . ASP A 1 481 ? -14.895 -0.899 -32.518 1.00 97.50 481 ASP A O 1
ATOM 3809 N N . PRO A 1 482 ? -14.764 -3.116 -32.886 1.00 96.12 482 PRO A N 1
ATOM 3810 C CA . PRO A 1 482 ? -13.491 -3.051 -33.591 1.00 96.12 482 PRO A CA 1
ATOM 3811 C C . PRO A 1 482 ? -13.463 -2.141 -34.821 1.00 96.12 482 PRO A C 1
ATOM 3813 O O . PRO A 1 482 ? -12.380 -1.734 -35.244 1.00 96.12 482 PRO A O 1
ATOM 3816 N N . LEU A 1 483 ? -14.622 -1.873 -35.425 1.00 96.38 483 LEU A N 1
ATOM 3817 C CA . LEU A 1 483 ? -14.791 -1.086 -36.647 1.00 96.38 483 LEU A CA 1
ATOM 3818 C C . LEU A 1 483 ? -15.238 0.353 -36.393 1.00 96.38 483 LEU A C 1
ATOM 3820 O O . LEU A 1 483 ? -15.341 1.126 -37.348 1.00 96.38 483 LEU A O 1
ATOM 3824 N N . ASN A 1 484 ? -15.483 0.728 -35.138 1.00 94.50 484 ASN A N 1
ATOM 3825 C CA . ASN A 1 484 ? -15.889 2.083 -34.819 1.00 94.50 484 ASN A CA 1
ATOM 3826 C C . ASN A 1 484 ? -14.688 3.032 -34.885 1.00 94.50 484 ASN A C 1
ATOM 3828 O O . ASN A 1 484 ? -13.840 3.049 -33.998 1.00 94.50 484 ASN A O 1
ATOM 3832 N N . SER A 1 485 ? -14.634 3.839 -35.944 1.00 90.31 485 SER A N 1
ATOM 3833 C CA . SER A 1 485 ? -13.613 4.871 -36.137 1.00 90.31 485 SER A CA 1
ATOM 3834 C C . SER A 1 485 ? -14.028 6.255 -35.622 1.00 90.31 485 SER A C 1
ATOM 3836 O O . SER A 1 485 ? -13.339 7.234 -35.913 1.00 90.31 485 SER A O 1
ATOM 3838 N N . GLU A 1 486 ? -15.169 6.376 -34.935 1.00 87.75 486 GLU A N 1
ATOM 3839 C CA . GLU A 1 486 ? -15.572 7.625 -34.283 1.00 87.75 486 GLU A CA 1
ATOM 3840 C C . GLU A 1 486 ? -14.628 7.938 -33.114 1.00 87.75 486 GLU A C 1
ATOM 3842 O O . GLU A 1 486 ? -14.118 7.046 -32.436 1.00 87.75 486 GLU A O 1
ATOM 3847 N N . GLY A 1 487 ? -14.357 9.225 -32.889 1.00 87.00 487 GLY A N 1
ATOM 3848 C CA . GLY A 1 487 ? -13.492 9.645 -31.790 1.00 87.00 487 GLY A CA 1
ATOM 3849 C C . GLY A 1 487 ? -14.120 9.341 -30.430 1.00 87.00 487 GLY A C 1
ATOM 3850 O O . GLY A 1 487 ? -15.325 9.489 -30.249 1.00 87.00 487 GLY A O 1
ATOM 3851 N N . TYR A 1 488 ? -13.292 9.011 -29.438 1.00 94.75 488 TYR A N 1
ATOM 3852 C CA . TYR A 1 488 ? -13.751 8.793 -28.060 1.00 94.75 488 TYR A CA 1
ATOM 3853 C C . TYR A 1 488 ? -14.230 10.071 -27.354 1.00 94.75 488 TYR A C 1
ATOM 3855 O O . TYR A 1 488 ? -14.734 10.007 -26.238 1.00 94.75 488 TYR A O 1
ATOM 3863 N N . GLN A 1 489 ? -14.094 11.236 -27.988 1.00 90.62 489 GLN A N 1
ATOM 3864 C CA . GLN A 1 489 ? -14.570 12.518 -27.478 1.00 90.62 489 GLN A CA 1
ATOM 3865 C C . GLN A 1 489 ? -15.836 12.929 -28.226 1.00 90.62 489 GLN A C 1
ATOM 3867 O O . GLN A 1 489 ? -15.821 13.073 -29.449 1.00 90.62 489 GLN A O 1
ATOM 3872 N N . GLY A 1 490 ? -16.924 13.164 -27.495 1.00 91.38 490 GLY A N 1
ATOM 3873 C CA . GLY A 1 490 ? -18.170 13.631 -28.086 1.00 91.38 490 GLY A CA 1
ATOM 3874 C C . GLY A 1 490 ? -19.402 13.291 -27.260 1.00 91.38 490 GLY A C 1
ATOM 3875 O O . GLY A 1 490 ? -19.322 12.900 -26.099 1.00 91.38 490 GLY A O 1
ATOM 3876 N N . GLN A 1 491 ? -20.556 13.472 -27.896 1.00 94.88 491 GLN A N 1
ATOM 3877 C CA . GLN A 1 491 ? -21.890 13.260 -27.326 1.00 94.88 491 GLN A CA 1
ATOM 3878 C C . GLN A 1 491 ? -22.760 12.358 -28.210 1.00 94.88 491 GLN A C 1
ATOM 3880 O O . GLN A 1 491 ? -23.946 12.206 -27.950 1.00 94.88 491 GLN A O 1
ATOM 3885 N N . SER A 1 492 ? -22.205 11.775 -29.271 1.00 95.06 492 SER A N 1
ATOM 3886 C CA . SER A 1 492 ? -22.919 10.876 -30.174 1.00 95.06 492 SER A CA 1
ATOM 3887 C C . SER A 1 492 ? -22.154 9.571 -30.257 1.00 95.06 492 SER A C 1
ATOM 3889 O O . SER A 1 492 ? -20.941 9.601 -30.426 1.00 95.06 492 SER A O 1
ATOM 3891 N N . ILE A 1 493 ? -22.853 8.450 -30.117 1.00 95.62 493 ILE A N 1
ATOM 3892 C CA . ILE A 1 493 ? -22.262 7.116 -30.206 1.00 95.62 493 ILE A CA 1
ATOM 3893 C C . ILE A 1 493 ? -23.308 6.130 -30.714 1.00 95.62 493 ILE A C 1
ATOM 3895 O O . ILE A 1 493 ? -24.477 6.211 -30.343 1.00 95.62 493 ILE A O 1
ATOM 3899 N N . LYS A 1 494 ? -22.908 5.177 -31.550 1.00 96.12 494 LYS A N 1
ATOM 3900 C CA . LYS A 1 494 ? -23.766 4.053 -31.940 1.00 96.12 494 LYS A CA 1
ATOM 3901 C C . LYS A 1 494 ? -23.584 2.894 -30.957 1.00 96.12 494 LYS A C 1
ATOM 3903 O O . LYS A 1 494 ? -22.442 2.540 -30.664 1.00 96.12 494 LYS A O 1
ATOM 3908 N N . SER A 1 495 ? -24.667 2.285 -30.466 1.00 97.69 495 SER A N 1
ATOM 3909 C CA . SER A 1 495 ? -24.546 1.033 -29.706 1.00 97.69 495 SER A CA 1
ATOM 3910 C C . SER A 1 495 ? -23.907 -0.052 -30.553 1.00 97.69 495 SER A C 1
ATOM 3912 O O . SER A 1 495 ? -24.088 -0.074 -31.766 1.00 97.69 495 SER A O 1
ATOM 3914 N N . PHE A 1 496 ? -23.145 -0.921 -29.897 1.00 98.12 496 PHE A N 1
ATOM 3915 C CA . PHE A 1 496 ? -22.589 -2.114 -30.516 1.00 98.12 496 PHE A CA 1
ATOM 3916 C C . PHE A 1 496 ? -23.037 -3.329 -29.726 1.00 98.12 496 PHE A C 1
ATOM 3918 O O . PHE A 1 496 ? -22.719 -3.452 -28.530 1.00 98.12 496 PHE A O 1
ATOM 3925 N N . ASN A 1 497 ? -23.815 -4.194 -30.376 1.00 97.75 497 ASN A N 1
ATOM 3926 C CA . ASN A 1 497 ? -24.449 -5.346 -29.740 1.00 97.75 497 ASN A CA 1
ATOM 3927 C C . ASN A 1 497 ? -25.149 -4.933 -28.433 1.00 97.75 497 ASN A C 1
ATOM 3929 O O . ASN A 1 497 ? -24.904 -5.477 -27.355 1.00 97.75 497 ASN A O 1
ATOM 3933 N N . GLY A 1 498 ? -25.936 -3.856 -28.531 1.00 97.62 498 GLY A N 1
ATOM 3934 C CA . GLY A 1 498 ? -26.785 -3.301 -27.480 1.00 97.62 498 GLY A CA 1
ATOM 3935 C C . GLY A 1 498 ? -26.113 -2.448 -26.404 1.00 97.62 498 GLY A C 1
ATOM 3936 O O . GLY A 1 498 ? -26.829 -1.966 -25.523 1.00 97.62 498 GLY A O 1
ATOM 3937 N N . LEU A 1 499 ? -24.790 -2.242 -26.437 1.00 98.44 499 LEU A N 1
ATOM 3938 C CA . LEU A 1 499 ? -24.056 -1.519 -25.387 1.00 98.44 499 LEU A CA 1
ATOM 3939 C C . LEU A 1 499 ? -23.297 -0.285 -25.891 1.00 98.44 499 LEU A C 1
ATOM 3941 O O . LEU A 1 499 ? -22.725 -0.288 -26.981 1.00 98.44 499 LEU A O 1
ATOM 3945 N N . CYS A 1 500 ? -23.252 0.730 -25.025 1.00 96.94 500 CYS A N 1
ATOM 3946 C CA . CYS A 1 500 ? -22.364 1.893 -25.061 1.00 96.94 500 CYS A CA 1
ATOM 3947 C C . CYS A 1 500 ? -21.845 2.201 -23.650 1.00 96.94 500 CYS A C 1
ATOM 3949 O O . CYS A 1 500 ? -22.470 1.852 -22.646 1.00 96.94 500 CYS A O 1
ATOM 3951 N N . LEU A 1 501 ? -20.739 2.931 -23.584 1.00 98.06 501 LEU A N 1
ATOM 3952 C CA . LEU A 1 501 ? -20.148 3.484 -22.377 1.00 98.06 501 LEU A CA 1
ATOM 3953 C C . LEU A 1 501 ? -20.030 5.007 -22.507 1.00 98.06 501 LEU A C 1
ATOM 3955 O O . LEU A 1 501 ? -19.614 5.513 -23.549 1.00 98.06 501 LEU A O 1
ATOM 3959 N N . ALA A 1 502 ? -20.323 5.713 -21.418 1.00 98.19 502 ALA A N 1
ATOM 3960 C CA . ALA A 1 502 ? -19.888 7.084 -21.187 1.00 98.19 502 ALA A CA 1
ATOM 3961 C C . ALA A 1 502 ? -19.100 7.156 -19.873 1.00 98.19 502 ALA A C 1
ATOM 3963 O O . ALA A 1 502 ? -19.521 6.592 -18.867 1.00 98.19 502 ALA A O 1
ATOM 3964 N N . ILE A 1 503 ? -17.966 7.848 -19.870 1.00 98.00 503 ILE A N 1
ATOM 3965 C CA . ILE A 1 503 ? -17.149 8.091 -18.679 1.00 98.00 503 ILE A CA 1
ATOM 3966 C C . ILE A 1 503 ? -17.375 9.538 -18.261 1.00 98.00 503 ILE A C 1
ATOM 3968 O O . ILE A 1 503 ? -17.065 10.457 -19.022 1.00 98.00 503 ILE A O 1
ATOM 3972 N N . ILE A 1 504 ? -17.929 9.745 -17.070 1.00 97.56 504 ILE A N 1
ATOM 3973 C CA . ILE A 1 504 ? -18.267 11.071 -16.545 1.00 97.56 504 ILE A CA 1
ATOM 3974 C C . ILE A 1 504 ? -17.246 11.459 -15.484 1.00 97.56 504 ILE A C 1
ATOM 3976 O O . ILE A 1 504 ? -17.041 10.702 -14.550 1.00 97.56 504 ILE A O 1
ATOM 3980 N N . GLY A 1 505 ? -16.613 12.621 -15.620 1.00 93.56 505 GLY A N 1
ATOM 3981 C CA . GLY A 1 505 ? -15.681 13.175 -14.639 1.00 93.56 505 GLY A CA 1
ATOM 3982 C C . GLY A 1 505 ? -16.257 14.378 -13.900 1.00 93.56 505 GLY A C 1
ATOM 3983 O O . GLY A 1 505 ? -17.117 15.088 -14.432 1.00 93.56 505 GLY A O 1
ATOM 3984 N N . THR A 1 506 ? -15.747 14.635 -12.700 1.00 89.62 506 THR A N 1
ATOM 3985 C CA . THR A 1 506 ? -16.105 15.815 -11.901 1.00 89.62 506 THR A CA 1
ATOM 3986 C C . THR A 1 506 ? -15.467 17.103 -12.417 1.00 89.62 506 THR A C 1
ATOM 3988 O O . THR A 1 506 ? -14.495 17.104 -13.184 1.00 89.62 506 THR A O 1
ATOM 3991 N N . THR A 1 507 ? -16.056 18.219 -11.992 1.00 91.06 507 THR A N 1
ATOM 3992 C CA . THR A 1 507 ? -15.461 19.559 -12.048 1.00 91.06 507 THR A CA 1
ATOM 3993 C C . THR A 1 507 ? -15.114 20.029 -10.629 1.00 91.06 507 THR A C 1
ATOM 3995 O O . THR A 1 507 ? -15.262 19.275 -9.663 1.00 91.06 507 THR A O 1
ATOM 3998 N N . ASP A 1 508 ? -14.661 21.274 -10.488 1.00 85.38 508 ASP A N 1
ATOM 3999 C CA . ASP A 1 508 ? -14.399 21.878 -9.176 1.00 85.38 508 ASP A CA 1
ATOM 4000 C C . ASP A 1 508 ? -15.691 22.229 -8.416 1.00 85.38 508 ASP A C 1
ATOM 4002 O O . ASP A 1 508 ? -15.661 22.446 -7.205 1.00 85.38 508 ASP A O 1
ATOM 4006 N N . GLU A 1 509 ? -16.838 22.262 -9.102 1.00 90.25 509 GLU A N 1
ATOM 4007 C CA . GLU A 1 509 ? -18.122 22.626 -8.509 1.00 90.25 509 GLU A CA 1
ATOM 4008 C C . GLU A 1 509 ? -18.898 21.382 -8.018 1.00 90.25 509 GLU A C 1
ATOM 4010 O O . GLU A 1 509 ? -19.047 20.395 -8.751 1.00 90.25 509 GLU A O 1
ATOM 4015 N N . PRO A 1 510 ? -19.428 21.394 -6.779 1.00 92.12 510 PRO A N 1
ATOM 4016 C CA . PRO A 1 510 ? -20.366 20.378 -6.314 1.00 92.12 510 PRO A CA 1
ATOM 4017 C C . PRO A 1 510 ? -21.763 20.610 -6.908 1.00 92.12 510 PRO A C 1
ATOM 4019 O O . PRO A 1 510 ? -22.147 21.734 -7.230 1.00 92.12 510 PRO A O 1
ATOM 4022 N N . GLY A 1 511 ? -22.564 19.552 -6.996 1.00 93.81 511 GLY A N 1
ATOM 4023 C CA . GLY A 1 511 ? -23.942 19.604 -7.480 1.00 93.81 511 GLY A CA 1
ATOM 4024 C C . GLY A 1 511 ? -24.391 18.309 -8.147 1.00 93.81 511 GLY A C 1
ATOM 4025 O O . GLY A 1 511 ? -23.612 17.370 -8.319 1.00 93.81 511 GLY A O 1
ATOM 4026 N N . ASP A 1 512 ? -25.664 18.266 -8.523 1.00 96.94 512 ASP A N 1
ATOM 4027 C CA . ASP A 1 512 ? -26.253 17.110 -9.195 1.00 96.94 512 ASP A CA 1
ATOM 4028 C C . ASP A 1 512 ? -25.869 17.116 -10.680 1.00 96.94 512 ASP A C 1
ATOM 4030 O O . ASP A 1 512 ? -25.995 18.132 -11.368 1.00 96.94 512 ASP A O 1
ATOM 4034 N N . ILE A 1 513 ? -25.388 15.977 -11.169 1.00 98.00 513 ILE A N 1
ATOM 4035 C CA . ILE A 1 513 ? -24.994 15.741 -12.556 1.00 98.00 513 ILE A CA 1
ATOM 4036 C C . ILE A 1 513 ? -25.995 14.760 -13.160 1.00 98.00 513 ILE A C 1
ATOM 4038 O O . ILE A 1 513 ? -26.182 13.662 -12.648 1.00 98.00 513 ILE A O 1
ATOM 4042 N N . VAL A 1 514 ? -26.617 15.120 -14.277 1.00 98.19 514 VAL A N 1
ATOM 4043 C CA . VAL A 1 514 ? -27.638 14.289 -14.926 1.00 98.19 514 VAL A CA 1
ATOM 4044 C C . VAL A 1 514 ? -27.180 13.935 -16.332 1.00 98.19 514 VAL A C 1
ATOM 4046 O O . VAL A 1 514 ? -27.030 14.821 -17.174 1.00 98.19 514 VAL A O 1
ATOM 4049 N N . LEU A 1 515 ? -26.983 12.642 -16.604 1.00 98.31 515 LEU A N 1
ATOM 4050 C CA . LEU A 1 515 ? -26.710 12.138 -17.951 1.00 98.31 515 LEU A CA 1
ATOM 4051 C C . LEU A 1 515 ? -27.980 11.518 -18.533 1.00 98.31 515 LEU A C 1
ATOM 4053 O O . LEU A 1 515 ? -28.526 10.572 -17.972 1.00 98.31 515 LEU A O 1
ATOM 4057 N N . THR A 1 516 ? -28.415 12.011 -19.691 1.00 98.56 516 THR A N 1
ATOM 4058 C CA . THR A 1 516 ? -29.546 11.465 -20.452 1.00 98.56 516 THR A CA 1
ATOM 4059 C C . THR A 1 516 ? -29.076 10.926 -21.798 1.00 98.56 516 THR A C 1
ATOM 4061 O O . THR A 1 516 ? -28.457 11.651 -22.573 1.00 98.56 516 THR A O 1
ATOM 4064 N N . ALA A 1 517 ? -29.413 9.675 -22.108 1.00 98.25 517 ALA A N 1
ATOM 4065 C CA . ALA A 1 517 ? -29.165 9.049 -23.402 1.00 98.25 517 ALA A CA 1
ATOM 4066 C C . ALA A 1 517 ? -30.467 8.974 -24.215 1.00 98.25 517 ALA A C 1
ATOM 4068 O O . ALA A 1 517 ? -31.476 8.433 -23.747 1.00 98.25 517 ALA A O 1
ATOM 4069 N N . LYS A 1 518 ? -30.446 9.522 -25.433 1.00 98.06 518 LYS A N 1
ATOM 4070 C CA . LYS A 1 518 ? -31.604 9.653 -26.329 1.00 98.06 518 LYS A CA 1
ATOM 4071 C C . LYS A 1 518 ? -31.359 8.950 -27.656 1.00 98.06 518 LYS A C 1
ATOM 4073 O O . LYS A 1 518 ? -30.244 8.970 -28.165 1.00 98.06 518 LYS A O 1
ATOM 4078 N N . SER A 1 519 ? -32.414 8.405 -28.247 1.00 97.56 519 SER A N 1
ATOM 4079 C CA . SER A 1 519 ? -32.422 7.933 -29.633 1.00 97.56 519 SER A CA 1
ATOM 4080 C C . SER A 1 519 ? -33.800 8.159 -30.252 1.00 97.56 519 SER A C 1
ATOM 4082 O O . SER A 1 519 ? -34.799 8.234 -29.533 1.00 97.56 519 SER A O 1
ATOM 4084 N N . GLU A 1 520 ? -33.868 8.290 -31.574 1.00 95.00 520 GLU A N 1
ATOM 4085 C CA . GLU A 1 520 ? -35.135 8.452 -32.284 1.00 95.00 520 GLU A CA 1
ATOM 4086 C C . GLU A 1 520 ? -35.997 7.187 -32.135 1.00 95.00 520 GLU A C 1
ATOM 4088 O O . GLU A 1 520 ? -35.542 6.073 -32.375 1.00 95.00 520 GLU A O 1
ATOM 4093 N N . GLY A 1 521 ? -37.253 7.353 -31.710 1.00 93.44 521 GLY A N 1
ATOM 4094 C CA . GLY A 1 521 ? -38.200 6.243 -31.557 1.00 93.44 521 GLY A CA 1
ATOM 4095 C C . GLY A 1 521 ? -38.055 5.406 -30.278 1.00 93.44 521 GLY A C 1
ATOM 4096 O O . GLY A 1 521 ? -38.920 4.569 -30.029 1.00 93.44 521 GLY A O 1
ATOM 4097 N N . LEU A 1 522 ? -37.042 5.655 -29.436 1.00 97.50 522 LEU A N 1
ATOM 4098 C CA . LEU A 1 522 ? -36.860 4.974 -28.148 1.00 97.50 522 LEU A CA 1
ATOM 4099 C C . LEU A 1 522 ? -37.209 5.877 -26.961 1.00 97.50 522 LEU A C 1
ATOM 4101 O O . LEU A 1 522 ? -36.967 7.083 -26.980 1.00 97.50 522 LEU A O 1
ATOM 4105 N N . ALA A 1 523 ? -37.716 5.285 -25.878 1.00 97.69 523 ALA A N 1
ATOM 4106 C CA . ALA A 1 523 ? -37.792 5.979 -24.597 1.00 97.69 523 ALA A CA 1
ATOM 4107 C C . ALA A 1 523 ? -36.375 6.225 -24.046 1.00 97.69 523 ALA A C 1
ATOM 4109 O O . ALA A 1 523 ? -35.595 5.282 -23.892 1.00 97.69 523 ALA A O 1
ATOM 4110 N N . SER A 1 524 ? -36.052 7.487 -23.753 1.00 97.94 524 SER A N 1
ATOM 4111 C CA . SER A 1 524 ? -34.752 7.896 -23.211 1.00 97.94 524 SER A CA 1
ATOM 4112 C C . SER A 1 524 ? -34.488 7.304 -21.827 1.00 97.94 524 SER A C 1
ATOM 4114 O O . SER A 1 524 ? -35.415 7.113 -21.039 1.00 97.94 524 SER A O 1
ATOM 4116 N N . GLY A 1 525 ? -33.213 7.077 -21.521 1.00 97.69 525 GLY A N 1
ATOM 4117 C CA . GLY A 1 525 ? -32.752 6.683 -20.192 1.00 97.69 525 GLY A CA 1
ATOM 4118 C C . GLY A 1 525 ? -31.933 7.794 -19.546 1.00 97.69 525 GLY A C 1
ATOM 4119 O O . GLY A 1 525 ? -31.218 8.517 -20.240 1.00 97.69 525 GLY A O 1
ATOM 4120 N N . THR A 1 526 ? -32.019 7.911 -18.224 1.00 97.88 526 THR A N 1
ATOM 4121 C CA . THR A 1 526 ? -31.316 8.935 -17.444 1.00 97.88 526 THR A CA 1
ATOM 4122 C C . THR A 1 526 ? -30.680 8.302 -16.212 1.00 97.88 526 THR A C 1
ATOM 4124 O O . THR A 1 526 ? -31.264 7.395 -15.622 1.00 97.88 526 THR A O 1
ATOM 4127 N N . VAL A 1 527 ? -29.501 8.791 -15.826 1.00 97.62 527 VAL A N 1
ATOM 4128 C CA . VAL A 1 527 ? -28.883 8.526 -14.522 1.00 97.62 527 VAL A CA 1
ATOM 4129 C C . VAL A 1 527 ? -28.517 9.849 -13.856 1.00 97.62 527 VAL A C 1
ATOM 4131 O O . VAL A 1 527 ? -28.076 10.788 -14.526 1.00 97.62 527 VAL A O 1
ATOM 4134 N N . GLU A 1 528 ? -28.719 9.914 -12.545 1.00 97.38 528 GLU A N 1
ATOM 4135 C CA . GLU A 1 528 ? -28.337 11.044 -11.703 1.00 97.38 528 GLU A CA 1
ATOM 4136 C C . GLU A 1 528 ? -27.098 10.651 -10.895 1.00 97.38 528 GLU A C 1
ATOM 4138 O O . GLU A 1 528 ? -27.052 9.582 -10.290 1.00 97.38 528 GLU A O 1
ATOM 4143 N N . LEU A 1 529 ? -26.085 11.509 -10.918 1.00 95.19 529 LEU A N 1
ATOM 4144 C CA . LEU A 1 529 ? -24.879 11.418 -10.106 1.00 95.19 529 LEU A CA 1
ATOM 4145 C C . LEU A 1 529 ? -24.816 12.649 -9.202 1.00 95.19 529 LEU A C 1
ATOM 4147 O O . LEU A 1 529 ? -25.334 13.711 -9.546 1.00 95.19 529 LEU A O 1
ATOM 4151 N N . ARG A 1 530 ? -24.119 12.549 -8.076 1.00 94.00 530 ARG A N 1
ATOM 4152 C CA . ARG A 1 530 ? -23.957 13.643 -7.122 1.00 94.00 530 ARG A CA 1
ATOM 4153 C C . ARG A 1 530 ? -22.487 13.976 -6.925 1.00 94.00 530 ARG A C 1
ATOM 4155 O O . ARG A 1 530 ? -21.739 13.164 -6.393 1.00 94.00 530 ARG A O 1
ATOM 4162 N N . SER A 1 531 ? -22.090 15.184 -7.314 1.00 92.12 531 SER A N 1
ATOM 4163 C CA . SER A 1 531 ? -20.772 15.750 -7.018 1.00 92.12 531 SER A CA 1
ATOM 4164 C C . SER A 1 531 ? -20.816 16.443 -5.654 1.00 92.12 531 SER A C 1
ATOM 4166 O O . SER A 1 531 ? -21.594 17.379 -5.461 1.00 92.12 531 SER A O 1
ATOM 4168 N N . VAL A 1 532 ? -20.030 15.979 -4.682 1.00 88.44 532 VAL A N 1
ATOM 4169 C CA . VAL A 1 532 ? -20.022 16.506 -3.306 1.00 88.44 532 VAL A CA 1
ATOM 4170 C C . VAL A 1 532 ? -18.674 17.120 -2.943 1.00 88.44 532 VAL A C 1
ATOM 4172 O O . VAL A 1 532 ? -17.633 16.691 -3.436 1.00 88.44 532 VAL A O 1
ATOM 4175 N N . VAL A 1 533 ? -18.686 18.116 -2.055 1.00 80.56 533 VAL A N 1
ATOM 4176 C CA . VAL A 1 533 ? -17.458 18.596 -1.405 1.00 80.56 533 VAL A CA 1
ATOM 4177 C C . VAL A 1 533 ? -17.022 17.545 -0.391 1.00 80.56 533 VAL A C 1
ATOM 4179 O O . VAL A 1 533 ? -17.858 16.986 0.321 1.00 80.56 533 VAL A O 1
ATOM 4182 N N . GLN A 1 534 ? -15.724 17.270 -0.329 1.00 62.22 534 GLN A N 1
ATOM 4183 C CA . GLN A 1 534 ? -15.170 16.401 0.698 1.00 62.22 534 GLN A CA 1
ATOM 4184 C C . GLN A 1 534 ? -15.318 17.081 2.068 1.00 62.22 534 GLN A C 1
ATOM 4186 O O . GLN A 1 534 ? -14.701 18.111 2.318 1.00 62.22 534 GLN A O 1
ATOM 4191 N N . GLU A 1 535 ? -16.146 16.525 2.954 1.00 43.75 535 GLU A N 1
ATOM 4192 C CA . GLU A 1 535 ? -16.059 16.852 4.379 1.00 43.75 535 GLU A CA 1
ATOM 4193 C C . GLU A 1 535 ? -14.799 16.168 4.932 1.00 43.75 535 GLU A C 1
ATOM 4195 O O . GLU A 1 535 ? -14.613 14.960 4.743 1.00 43.75 535 GLU A O 1
ATOM 4200 N N . ASP A 1 536 ? -13.906 16.946 5.550 1.00 37.16 536 ASP A N 1
ATOM 4201 C CA . ASP A 1 536 ? -12.669 16.458 6.167 1.00 37.16 536 ASP A CA 1
ATOM 4202 C C . ASP A 1 536 ? -12.945 15.216 7.030 1.00 37.16 536 ASP A C 1
ATOM 4204 O O . ASP A 1 536 ? -13.665 15.289 8.027 1.00 37.16 536 ASP A O 1
ATOM 4208 N N . GLY A 1 537 ? -12.347 14.070 6.673 1.00 41.31 537 GLY A N 1
ATOM 4209 C CA . GLY A 1 537 ? -12.233 12.945 7.608 1.00 41.31 537 GLY A CA 1
ATOM 4210 C C . GLY A 1 537 ? -12.548 11.526 7.132 1.00 41.31 537 GLY A C 1
ATOM 4211 O O . GLY A 1 537 ? -12.622 10.642 7.983 1.00 41.31 537 GLY A O 1
ATOM 4212 N N . SER A 1 538 ? -12.693 11.223 5.838 1.00 33.06 538 SER A N 1
ATOM 4213 C CA . SER A 1 538 ? -12.572 9.822 5.387 1.00 33.06 538 SER A CA 1
ATOM 4214 C C . SER A 1 538 ? -12.221 9.695 3.905 1.00 33.06 538 SER A C 1
ATOM 4216 O O . SER A 1 538 ? -12.938 10.170 3.033 1.00 33.06 538 SER A O 1
ATOM 4218 N N . VAL A 1 539 ? -11.106 9.025 3.606 1.00 31.44 539 VAL A N 1
ATOM 4219 C CA . VAL A 1 539 ? -10.817 8.498 2.266 1.00 31.44 539 VAL A CA 1
ATOM 4220 C C . VAL A 1 539 ? -11.476 7.118 2.184 1.00 31.44 539 VAL A C 1
ATOM 4222 O O . VAL A 1 539 ? -11.046 6.218 2.911 1.00 31.44 539 VAL A O 1
ATOM 4225 N N . PRO A 1 540 ? -12.491 6.884 1.335 1.00 31.86 540 PRO A N 1
ATOM 4226 C CA . PRO A 1 540 ? -12.935 5.531 1.055 1.00 31.86 540 PRO A CA 1
ATOM 4227 C C . PRO A 1 540 ? -11.968 4.934 0.029 1.00 31.86 540 PRO A C 1
ATOM 4229 O O . PRO A 1 540 ? -12.037 5.239 -1.159 1.00 31.86 540 PRO A O 1
ATOM 4232 N N . SER A 1 541 ? -11.040 4.088 0.485 1.00 34.56 541 SER A N 1
ATOM 4233 C CA . SER A 1 541 ? -10.335 3.178 -0.420 1.00 34.56 541 SER A CA 1
ATOM 4234 C C . SER A 1 541 ? -11.315 2.076 -0.829 1.00 34.56 541 SER A C 1
ATOM 4236 O O . SER A 1 541 ? -11.988 1.466 0.006 1.00 34.56 541 SER A O 1
ATOM 4238 N N . SER A 1 542 ? -11.450 1.850 -2.132 1.00 34.28 542 SER A N 1
ATOM 4239 C CA . SER A 1 542 ? -12.511 1.032 -2.719 1.00 34.28 542 SER A CA 1
ATOM 4240 C C . SER A 1 542 ? -12.194 -0.478 -2.712 1.00 34.28 542 SER A C 1
ATOM 4242 O O . SER A 1 542 ? -12.746 -1.248 -3.499 1.00 34.28 542 SER A O 1
ATOM 4244 N N . ALA A 1 543 ? -11.347 -0.940 -1.789 1.00 41.72 543 ALA A N 1
ATOM 4245 C CA . ALA A 1 543 ? -11.120 -2.354 -1.502 1.00 41.72 543 ALA A CA 1
ATOM 4246 C C . ALA A 1 543 ? -11.338 -2.604 -0.008 1.00 41.72 543 ALA A C 1
ATOM 4248 O O . ALA A 1 543 ? -10.406 -2.581 0.792 1.00 41.72 543 ALA A O 1
ATOM 4249 N N . ALA A 1 544 ? -12.585 -2.831 0.388 1.00 38.50 544 ALA A N 1
ATOM 4250 C CA . ALA A 1 544 ? -12.891 -3.197 1.758 1.00 38.50 544 ALA A CA 1
ATOM 4251 C C . ALA A 1 544 ? -13.808 -4.419 1.753 1.00 38.50 544 ALA A C 1
ATOM 4253 O O . ALA A 1 544 ? -14.964 -4.351 1.338 1.00 38.50 544 ALA A O 1
ATOM 4254 N N . SER A 1 545 ? -13.315 -5.529 2.308 1.00 46.69 545 SER A N 1
ATOM 4255 C CA . SER A 1 545 ? -14.165 -6.323 3.195 1.00 46.69 545 SER A CA 1
ATOM 4256 C C . SER A 1 545 ? -14.968 -5.344 4.052 1.00 46.69 545 SER A C 1
ATOM 4258 O O . SER A 1 545 ? -14.377 -4.369 4.533 1.00 46.69 545 SER A O 1
ATOM 4260 N N . SER A 1 546 ? -16.273 -5.550 4.232 1.00 62.09 546 SER A N 1
ATOM 4261 C CA . SER A 1 546 ? -17.084 -4.609 5.014 1.00 62.09 546 SER A CA 1
ATOM 4262 C C . SER A 1 546 ? -16.375 -4.271 6.334 1.00 62.09 546 SER A C 1
ATOM 4264 O O . SER A 1 546 ? -15.715 -5.131 6.919 1.00 62.09 546 SER A O 1
ATOM 4266 N N . THR A 1 547 ? -16.457 -3.024 6.811 1.00 72.94 547 THR A N 1
ATOM 4267 C CA . THR A 1 547 ? -15.831 -2.608 8.086 1.00 72.94 547 THR A CA 1
ATOM 4268 C C . THR A 1 547 ? -16.127 -3.610 9.208 1.00 72.94 547 THR A C 1
ATOM 4270 O O . THR A 1 547 ? -15.248 -3.950 9.996 1.00 72.94 547 THR A O 1
ATOM 4273 N N . GLN A 1 548 ? -17.327 -4.196 9.184 1.00 78.12 548 GLN A N 1
ATOM 4274 C CA . GLN A 1 548 ? -17.756 -5.251 10.092 1.00 78.12 548 GLN A CA 1
ATOM 4275 C C . GLN A 1 548 ? -16.921 -6.541 10.017 1.00 78.12 548 GLN A C 1
ATOM 4277 O O . GLN A 1 548 ? -16.648 -7.155 11.050 1.00 78.12 548 GLN A O 1
ATOM 4282 N N . GLN A 1 549 ? -16.506 -6.967 8.823 1.00 80.44 549 GLN A N 1
ATOM 4283 C CA . GLN A 1 549 ? -15.626 -8.122 8.654 1.00 80.44 549 GLN A CA 1
ATOM 4284 C C . GLN A 1 549 ? -14.255 -7.855 9.287 1.00 80.44 549 GLN A C 1
ATOM 4286 O O . GLN A 1 549 ? -13.801 -8.668 10.088 1.00 80.44 549 GLN A O 1
ATOM 4291 N N . ARG A 1 550 ? -13.642 -6.690 9.033 1.00 86.25 550 ARG A N 1
ATOM 4292 C CA . ARG A 1 550 ? -12.347 -6.342 9.652 1.00 86.25 550 ARG A CA 1
ATOM 4293 C C . ARG A 1 550 ? -12.427 -6.226 11.166 1.00 86.25 550 ARG A C 1
ATOM 4295 O O . ARG A 1 550 ? -11.513 -6.667 11.846 1.00 86.25 550 ARG A O 1
ATOM 4302 N N . ILE A 1 551 ? -13.522 -5.680 11.696 1.00 91.12 551 ILE A N 1
ATOM 4303 C CA . ILE A 1 551 ? -13.791 -5.670 13.142 1.00 91.12 551 ILE A CA 1
ATOM 4304 C C . ILE A 1 551 ? -13.879 -7.099 13.692 1.00 91.12 551 ILE A C 1
ATOM 4306 O O . ILE A 1 551 ? -13.402 -7.382 14.788 1.00 91.12 551 ILE A O 1
ATOM 4310 N N . THR A 1 552 ? -14.503 -8.014 12.952 1.00 90.44 552 THR A N 1
ATOM 4311 C CA . THR A 1 552 ? -14.634 -9.411 13.383 1.00 90.44 552 THR A CA 1
ATOM 4312 C C . THR A 1 552 ? -13.273 -10.104 13.417 1.00 90.44 552 THR A C 1
ATOM 4314 O O . THR A 1 552 ? -12.940 -10.746 14.411 1.00 90.44 552 THR A O 1
ATOM 4317 N N . GLU A 1 553 ? -12.470 -9.935 12.368 1.00 90.50 553 GLU A N 1
ATOM 4318 C CA . GLU A 1 553 ? -11.124 -10.507 12.262 1.00 90.50 553 GLU A CA 1
ATOM 4319 C C . GLU A 1 553 ? -10.168 -9.910 13.305 1.00 90.50 553 GLU A C 1
ATOM 4321 O O . GLU A 1 553 ? -9.501 -10.647 14.033 1.00 90.50 553 GLU A O 1
ATOM 4326 N N . SER A 1 554 ? -10.155 -8.581 13.454 1.00 94.38 554 SER A N 1
ATOM 4327 C CA . SER A 1 554 ? -9.311 -7.908 14.443 1.00 94.38 554 SER A CA 1
ATOM 4328 C C . SER A 1 554 ? -9.682 -8.318 15.867 1.00 94.38 554 SER A C 1
ATOM 4330 O O . SER A 1 554 ? -8.793 -8.593 16.669 1.00 94.38 554 SER A O 1
ATOM 4332 N N . ARG A 1 555 ? -10.977 -8.471 16.177 1.00 94.94 555 ARG A N 1
ATOM 4333 C CA . ARG A 1 555 ? -11.424 -9.004 17.469 1.00 94.94 555 ARG A CA 1
ATOM 4334 C C . ARG A 1 555 ? -10.879 -10.403 17.714 1.00 94.94 555 ARG A C 1
ATOM 4336 O O . ARG A 1 555 ? -10.374 -10.658 18.802 1.00 94.94 555 ARG A O 1
ATOM 4343 N N . GLN A 1 556 ? -10.972 -11.307 16.739 1.00 92.12 556 GLN A N 1
ATOM 4344 C CA . GLN A 1 556 ? -10.489 -12.685 16.890 1.00 92.12 556 GLN A CA 1
ATOM 4345 C C . GLN A 1 556 ? -8.986 -12.749 17.180 1.00 92.12 556 GLN A C 1
ATOM 4347 O O . GLN A 1 556 ? -8.562 -13.558 17.999 1.00 92.12 556 GLN A O 1
ATOM 4352 N N . ILE A 1 557 ? -8.200 -11.886 16.538 1.00 92.88 557 ILE A N 1
ATOM 4353 C CA . ILE A 1 557 ? -6.740 -11.877 16.666 1.00 92.88 557 ILE A CA 1
ATOM 4354 C C . ILE A 1 557 ? -6.307 -11.153 17.943 1.00 92.88 557 ILE A C 1
ATOM 4356 O O . ILE A 1 557 ? -5.602 -11.715 18.777 1.00 92.88 557 ILE A O 1
ATOM 4360 N N . VAL A 1 558 ? -6.742 -9.906 18.127 1.00 94.81 558 VAL A N 1
ATOM 4361 C CA . VAL A 1 558 ? -6.211 -9.028 19.178 1.00 94.81 558 VAL A CA 1
ATOM 4362 C C . VAL A 1 558 ? -6.697 -9.444 20.566 1.00 94.81 558 VAL A C 1
ATOM 4364 O O . VAL A 1 558 ? -5.934 -9.351 21.524 1.00 94.81 558 VAL A O 1
ATOM 4367 N N . SER A 1 559 ? -7.922 -9.973 20.688 1.00 92.00 559 SER A N 1
ATOM 4368 C CA . SER A 1 559 ? -8.457 -10.435 21.984 1.00 92.00 559 SER A CA 1
ATOM 4369 C C . SER A 1 559 ? -7.701 -11.633 22.574 1.00 92.00 559 SER A C 1
ATOM 4371 O O . SER A 1 559 ? -7.843 -11.930 23.760 1.00 92.00 559 SER A O 1
ATOM 4373 N N . ALA A 1 560 ? -6.854 -12.307 21.787 1.00 91.06 560 ALA A N 1
ATOM 4374 C CA . ALA A 1 560 ? -5.949 -13.332 22.300 1.00 91.06 560 ALA A CA 1
ATOM 4375 C C . ALA A 1 560 ? -4.834 -12.745 23.191 1.00 91.06 560 ALA A C 1
ATOM 4377 O O . ALA A 1 560 ? -4.220 -13.473 23.978 1.00 91.06 560 ALA A O 1
ATOM 4378 N N . PHE A 1 561 ? -4.570 -11.437 23.096 1.00 92.75 561 PHE A N 1
ATOM 4379 C CA . PHE A 1 561 ? -3.481 -10.767 23.794 1.00 92.75 561 PHE A CA 1
ATOM 4380 C C . PHE A 1 561 ? -3.989 -9.940 24.980 1.00 92.75 561 PHE A C 1
ATOM 4382 O O . PHE A 1 561 ? -4.751 -8.988 24.838 1.00 92.75 561 PHE A O 1
ATOM 4389 N N . ARG A 1 562 ? -3.491 -10.284 26.172 1.00 92.56 562 ARG A N 1
ATOM 4390 C CA . ARG A 1 562 ? -3.753 -9.573 27.432 1.00 92.56 562 ARG A CA 1
ATOM 4391 C C . ARG A 1 562 ? -2.482 -9.378 28.253 1.00 92.56 562 ARG A C 1
ATOM 4393 O O . ARG A 1 562 ? -1.525 -10.160 28.139 1.00 92.56 562 ARG A O 1
ATOM 4400 N N . THR A 1 563 ? -2.496 -8.368 29.117 1.00 94.12 563 THR A N 1
ATOM 4401 C CA . THR A 1 563 ? -1.459 -8.149 30.136 1.00 94.12 563 THR A CA 1
ATOM 4402 C C . THR A 1 563 ? -2.012 -8.526 31.501 1.00 94.12 563 THR A C 1
ATOM 4404 O O . THR A 1 563 ? -3.026 -7.989 31.927 1.00 94.12 563 THR A O 1
ATOM 4407 N N . GLU A 1 564 ? -1.363 -9.468 32.178 1.00 95.25 564 GLU A N 1
ATOM 4408 C CA . GLU A 1 564 ? -1.801 -9.980 33.479 1.00 95.25 564 GLU A CA 1
ATOM 4409 C C . GLU A 1 564 ? -0.881 -9.461 34.589 1.00 95.25 564 GLU A C 1
ATOM 4411 O O . GLU A 1 564 ? 0.343 -9.585 34.511 1.00 95.25 564 GLU A O 1
ATOM 4416 N N . PHE A 1 565 ? -1.483 -8.900 35.636 1.00 96.75 565 PHE A N 1
ATOM 4417 C CA . PHE A 1 565 ? -0.802 -8.382 36.816 1.00 96.75 565 PHE A CA 1
ATOM 4418 C C . PHE A 1 565 ? -1.217 -9.202 38.039 1.00 96.75 565 PHE A C 1
ATOM 4420 O O . PHE A 1 565 ? -2.341 -9.085 38.519 1.00 96.75 565 PHE A O 1
ATOM 4427 N N . THR A 1 566 ? -0.310 -10.020 38.574 1.00 96.56 566 THR A N 1
ATOM 4428 C CA . THR A 1 566 ? -0.595 -10.939 39.697 1.00 96.56 566 THR A CA 1
ATOM 4429 C C . THR A 1 566 ? -0.109 -10.429 41.058 1.00 96.56 566 THR A C 1
ATOM 4431 O O . THR A 1 566 ? -0.087 -11.166 42.044 1.00 96.56 566 THR A O 1
ATOM 4434 N N . ALA A 1 567 ? 0.363 -9.184 41.123 1.00 96.06 567 ALA A N 1
ATOM 4435 C CA . ALA A 1 567 ? 0.789 -8.524 42.351 1.00 96.06 567 ALA A CA 1
ATOM 4436 C C . ALA A 1 567 ? 0.594 -7.003 42.237 1.00 96.06 567 ALA A C 1
ATOM 4438 O O . ALA A 1 567 ? 0.686 -6.477 41.125 1.00 96.06 567 ALA A O 1
ATOM 4439 N N . PRO A 1 568 ? 0.394 -6.291 43.364 1.00 95.44 568 PRO A N 1
ATOM 4440 C CA . PRO A 1 568 ? 0.334 -4.835 43.364 1.00 95.44 568 PRO A CA 1
ATOM 4441 C C . PRO A 1 568 ? 1.586 -4.199 42.730 1.00 95.44 568 PRO A C 1
ATOM 4443 O O . PRO A 1 568 ? 2.700 -4.668 43.010 1.00 95.44 568 PRO A O 1
ATOM 4446 N N . PRO A 1 569 ? 1.431 -3.119 41.939 1.00 94.25 569 PRO A N 1
ATOM 4447 C CA . PRO A 1 569 ? 2.550 -2.357 41.385 1.00 94.25 569 PRO A CA 1
ATOM 4448 C C . PRO A 1 569 ? 3.510 -1.871 42.479 1.00 94.25 569 PRO A C 1
ATOM 4450 O O . PRO A 1 569 ? 3.077 -1.454 43.554 1.00 94.25 569 PRO A O 1
ATOM 4453 N N . LYS A 1 570 ? 4.823 -1.925 42.221 1.00 92.88 570 LYS A N 1
ATOM 4454 C CA . LYS A 1 570 ? 5.872 -1.567 43.201 1.00 92.88 570 LYS A CA 1
ATOM 4455 C C . LYS A 1 570 ? 6.638 -0.302 42.832 1.00 92.88 570 LYS A C 1
ATOM 4457 O O . LYS A 1 570 ? 7.278 0.292 43.696 1.00 92.88 570 LYS A O 1
ATOM 4462 N N . ARG A 1 571 ? 6.622 0.084 41.555 1.00 89.75 571 ARG A N 1
ATOM 4463 C CA . ARG A 1 571 ? 7.343 1.240 40.995 1.00 89.75 571 ARG A CA 1
ATOM 4464 C C . ARG A 1 571 ? 6.396 2.364 40.570 1.00 89.75 571 ARG A C 1
ATOM 4466 O O . ARG A 1 571 ? 6.812 3.278 39.865 1.00 89.75 571 ARG A O 1
ATOM 4473 N N . THR A 1 572 ? 5.144 2.293 41.013 1.00 91.06 572 THR A N 1
ATOM 4474 C CA . THR A 1 572 ? 4.072 3.232 40.688 1.00 91.06 572 THR A CA 1
ATOM 4475 C C . THR A 1 572 ? 3.540 3.853 41.987 1.00 91.06 572 THR A C 1
ATOM 4477 O O . THR A 1 572 ? 3.107 3.101 42.859 1.00 91.06 572 THR A O 1
ATOM 4480 N N . PRO A 1 573 ? 3.572 5.190 42.156 1.00 90.00 573 PRO A N 1
ATOM 4481 C CA . PRO A 1 573 ? 4.034 6.193 41.194 1.00 90.00 573 PRO A CA 1
ATOM 4482 C C . PRO A 1 573 ? 5.559 6.162 40.987 1.00 90.00 573 PRO A C 1
ATOM 4484 O O . PRO A 1 573 ? 6.314 5.871 41.915 1.00 90.00 573 PRO A O 1
ATOM 4487 N N . GLY A 1 574 ? 6.022 6.531 39.791 1.00 88.94 574 GLY A N 1
ATOM 4488 C CA . GLY A 1 574 ? 7.431 6.478 39.387 1.00 88.94 574 GLY A CA 1
ATOM 4489 C C . GLY A 1 574 ? 7.885 7.715 38.607 1.00 88.94 574 GLY A C 1
ATOM 4490 O O . GLY A 1 574 ? 7.078 8.535 38.182 1.00 88.94 574 GLY A O 1
ATOM 4491 N N . LYS A 1 575 ? 9.204 7.865 38.424 1.00 89.88 575 LYS A N 1
ATOM 4492 C CA . LYS A 1 575 ? 9.798 8.981 37.654 1.00 89.88 575 LYS A CA 1
ATOM 4493 C C . LYS A 1 575 ? 9.903 8.714 36.146 1.00 89.88 575 LYS A C 1
ATOM 4495 O O . LYS A 1 575 ? 10.260 9.618 35.403 1.00 89.88 575 LYS A O 1
ATOM 4500 N N . THR A 1 576 ? 9.659 7.484 35.718 1.00 89.38 576 THR A N 1
ATOM 4501 C CA . THR A 1 576 ? 9.829 6.970 34.348 1.00 89.38 576 THR A CA 1
ATOM 4502 C C . THR A 1 576 ? 8.638 6.053 34.043 1.00 89.38 576 THR A C 1
ATOM 4504 O O . THR A 1 576 ? 7.554 6.280 34.575 1.00 89.38 576 THR A O 1
ATOM 4507 N N . SER A 1 577 ? 8.825 4.984 33.264 1.00 83.50 577 SER A N 1
ATOM 4508 C CA . SER A 1 577 ? 7.797 3.968 33.023 1.00 83.50 577 SER A CA 1
ATOM 4509 C C . SER A 1 577 ? 7.245 3.360 34.320 1.00 83.50 577 SER A C 1
ATOM 4511 O O . SER A 1 577 ? 7.990 3.121 35.277 1.00 83.50 577 SER A O 1
ATOM 4513 N N . VAL A 1 578 ? 5.942 3.084 34.319 1.00 88.94 578 VAL A N 1
ATOM 4514 C CA . VAL A 1 578 ? 5.194 2.485 35.434 1.00 88.94 578 VAL A CA 1
ATOM 4515 C C . VAL A 1 578 ? 5.077 0.968 35.280 1.00 88.94 578 VAL A C 1
ATOM 4517 O O . VAL A 1 578 ? 5.305 0.421 34.204 1.00 88.94 578 VAL A O 1
ATOM 4520 N N . ASP A 1 579 ? 4.743 0.278 36.369 1.00 91.62 579 ASP A N 1
ATOM 4521 C CA . ASP A 1 579 ? 4.590 -1.183 36.430 1.00 91.62 579 ASP A CA 1
ATOM 4522 C C . ASP A 1 579 ? 3.164 -1.636 36.781 1.00 91.62 579 ASP A C 1
ATOM 4524 O O . ASP A 1 579 ? 2.966 -2.785 37.175 1.00 91.62 579 ASP A O 1
ATOM 4528 N N . GLY A 1 580 ? 2.188 -0.735 36.650 1.00 92.88 580 GLY A N 1
ATOM 4529 C CA . GLY A 1 580 ? 0.765 -1.021 36.820 1.00 92.88 580 GLY A CA 1
ATOM 4530 C C . GLY A 1 580 ? -0.033 -0.931 35.515 1.00 92.88 580 GLY A C 1
ATOM 4531 O O . GLY A 1 580 ? 0.489 -0.437 34.512 1.00 92.88 580 GLY A O 1
ATOM 4532 N N . PRO A 1 581 ? -1.298 -1.392 35.523 1.00 95.19 581 PRO A N 1
ATOM 4533 C CA . PRO A 1 581 ? -2.209 -1.233 34.395 1.00 95.19 581 PRO A CA 1
ATOM 4534 C C . PRO A 1 581 ? -2.396 0.238 33.998 1.00 95.19 581 PRO A C 1
ATOM 4536 O O . PRO A 1 581 ? -2.473 1.124 34.855 1.00 95.19 581 PRO A O 1
ATOM 4539 N N . LEU A 1 582 ? -2.505 0.477 32.692 1.00 94.75 582 LEU A N 1
ATOM 4540 C CA . LEU A 1 582 ? -2.563 1.804 32.073 1.00 94.75 582 LEU A CA 1
ATOM 4541 C C . LEU A 1 582 ? -3.853 1.963 31.283 1.00 94.75 582 LEU A C 1
ATOM 4543 O O . LEU A 1 582 ? -4.080 1.194 30.362 1.00 94.75 582 LEU A O 1
ATOM 4547 N N . LEU A 1 583 ? -4.665 2.970 31.564 1.00 96.75 583 LEU A N 1
ATOM 4548 C CA . LEU A 1 583 ? -5.873 3.281 30.799 1.00 96.75 583 LEU A CA 1
ATOM 4549 C C . LEU A 1 583 ? -5.759 4.698 30.238 1.00 96.75 583 LEU A C 1
ATOM 4551 O O . LEU A 1 583 ? -5.208 5.579 30.898 1.00 96.75 583 LEU A O 1
ATOM 4555 N N . GLY A 1 584 ? -6.288 4.951 29.044 1.00 96.19 584 GLY A N 1
ATOM 4556 C CA . GLY A 1 584 ? -6.303 6.306 28.508 1.00 96.19 584 GLY A CA 1
ATOM 4557 C C . GLY A 1 584 ? -7.004 6.440 27.167 1.00 96.19 584 GLY A C 1
ATOM 4558 O O . GLY A 1 584 ? -7.352 5.452 26.525 1.00 96.19 584 GLY A O 1
ATOM 4559 N N . ASN A 1 585 ? -7.207 7.689 26.761 1.00 95.31 585 ASN A N 1
ATOM 4560 C CA . ASN A 1 585 ? -7.848 8.059 25.498 1.00 95.31 585 ASN A CA 1
ATOM 4561 C C . ASN A 1 585 ? -7.017 9.063 24.678 1.00 95.31 585 ASN A C 1
ATOM 4563 O O . ASN A 1 585 ? -7.527 9.677 23.745 1.00 95.31 585 ASN A O 1
ATOM 4567 N N . GLY A 1 586 ? -5.748 9.252 25.041 1.00 92.38 586 GLY A N 1
ATOM 4568 C CA . GLY A 1 586 ? -4.818 10.173 24.394 1.00 92.38 586 GLY A CA 1
ATOM 4569 C C . GLY A 1 586 ? -4.934 11.647 24.793 1.00 92.38 586 GLY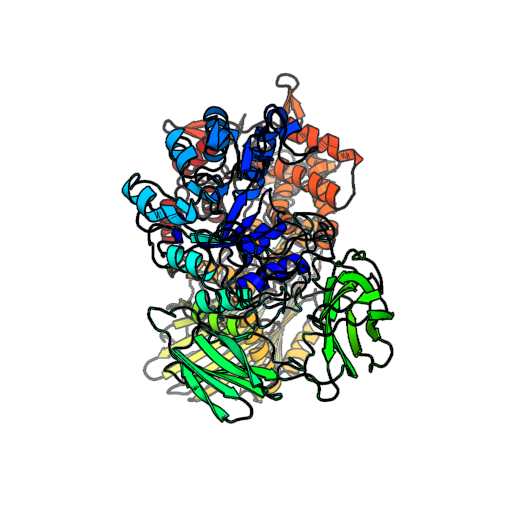 A C 1
ATOM 4570 O O . GLY A 1 586 ? -4.198 12.461 24.236 1.00 92.38 586 GLY A O 1
ATOM 4571 N N . ASP A 1 587 ? -5.799 11.965 25.759 1.00 93.50 587 ASP A N 1
ATOM 4572 C CA . ASP A 1 587 ? -5.846 13.235 26.499 1.00 93.50 587 ASP A CA 1
ATOM 4573 C C . ASP A 1 587 ? -5.824 12.952 28.014 1.00 93.50 587 ASP A C 1
ATOM 4575 O O . ASP A 1 587 ? -4.900 13.349 28.726 1.00 93.50 587 ASP A O 1
ATOM 4579 N N . MET A 1 588 ? -6.793 12.169 28.499 1.00 95.25 588 MET A N 1
ATOM 4580 C CA . MET A 1 588 ? -6.871 11.665 29.868 1.00 95.25 588 MET A CA 1
ATOM 4581 C C . MET A 1 588 ? -6.206 10.290 30.003 1.00 95.25 588 MET A C 1
ATOM 4583 O O . MET A 1 588 ? -6.384 9.400 29.168 1.00 95.25 588 MET A O 1
ATOM 4587 N N . GLY A 1 589 ? -5.490 10.091 31.111 1.00 95.56 589 GLY A N 1
ATOM 4588 C CA . GLY A 1 589 ? -4.873 8.817 31.466 1.00 95.56 589 GLY A CA 1
ATOM 4589 C C . GLY A 1 589 ? -5.079 8.441 32.930 1.00 95.56 589 GLY A C 1
ATOM 4590 O O . GLY A 1 589 ? -5.169 9.306 33.800 1.00 95.56 589 GLY A O 1
ATOM 4591 N N . VAL A 1 590 ? -5.119 7.141 33.208 1.00 97.12 590 VAL A N 1
ATOM 4592 C CA . VAL A 1 590 ? -5.218 6.575 34.555 1.00 97.12 590 VAL A CA 1
ATOM 4593 C C . VAL A 1 590 ? -4.206 5.450 34.709 1.00 97.12 590 VAL A C 1
ATOM 4595 O O . VAL A 1 590 ? -4.161 4.531 33.893 1.00 97.12 590 VAL A O 1
ATOM 4598 N N . VAL A 1 591 ? -3.418 5.502 35.781 1.00 96.00 591 VAL A N 1
ATOM 4599 C CA . VAL A 1 591 ? -2.527 4.403 36.174 1.00 96.00 591 VAL A CA 1
ATOM 4600 C C . VAL A 1 591 ? -3.073 3.743 37.433 1.00 96.00 591 VAL A C 1
ATOM 4602 O O . VAL A 1 591 ? -3.293 4.423 38.438 1.00 96.00 591 VAL A O 1
ATOM 4605 N N . ILE A 1 592 ? -3.288 2.428 37.384 1.00 95.81 592 ILE A N 1
ATOM 4606 C CA . ILE A 1 592 ? -3.795 1.653 38.524 1.00 95.81 592 ILE A CA 1
ATOM 4607 C C . ILE A 1 592 ? -2.627 1.247 39.431 1.00 95.81 592 ILE A C 1
ATOM 4609 O O . ILE A 1 592 ? -1.607 0.741 38.964 1.00 95.81 592 ILE A O 1
ATOM 4613 N N . GLY A 1 593 ? -2.790 1.450 40.737 1.00 94.12 593 GLY A N 1
ATOM 4614 C CA . GLY A 1 593 ? -1.856 1.081 41.797 1.00 94.12 593 GLY A CA 1
ATOM 4615 C C . GLY A 1 593 ? -2.568 0.650 43.083 1.00 94.12 593 GLY A C 1
ATOM 4616 O O . GLY A 1 593 ? -3.790 0.509 43.128 1.00 94.12 593 GLY A O 1
ATOM 4617 N N . GLY A 1 594 ? -1.797 0.453 44.153 1.00 94.31 594 GLY A N 1
ATOM 4618 C CA . GLY A 1 594 ? -2.329 0.120 45.479 1.00 94.31 594 GLY A CA 1
ATOM 4619 C C . GLY A 1 594 ? -2.626 -1.369 45.718 1.00 94.31 594 GLY A C 1
ATOM 4620 O O . GLY A 1 594 ? -2.616 -2.196 44.803 1.00 94.31 594 GLY A O 1
ATOM 4621 N N . SER A 1 595 ? -2.851 -1.725 46.987 1.00 95.69 595 SER A N 1
ATOM 4622 C CA . SER A 1 595 ? -3.161 -3.092 47.441 1.00 95.69 595 SER A CA 1
ATOM 4623 C C . SER A 1 595 ? -4.664 -3.394 47.341 1.00 95.69 595 SER A C 1
ATOM 4625 O O . SER A 1 595 ? -5.449 -2.454 47.213 1.00 95.69 595 SER A O 1
ATOM 4627 N N . PRO A 1 596 ? -5.111 -4.665 47.392 1.00 96.25 596 PRO A N 1
ATOM 4628 C CA . PRO A 1 596 ? -6.533 -5.013 47.266 1.00 96.25 596 PRO A CA 1
ATOM 4629 C C . PRO A 1 596 ? -7.484 -4.206 48.167 1.00 96.25 596 PRO A C 1
ATOM 4631 O O . PRO A 1 596 ? -8.570 -3.826 47.743 1.00 96.25 596 PRO A O 1
ATOM 4634 N N . GLU A 1 597 ? -7.074 -3.906 49.400 1.00 95.69 597 GLU A N 1
ATOM 4635 C CA . GLU A 1 597 ? -7.846 -3.104 50.354 1.00 95.69 597 GLU A CA 1
ATOM 4636 C C . GLU A 1 597 ? -7.743 -1.583 50.171 1.00 95.69 597 GLU A C 1
ATOM 4638 O O . GLU A 1 597 ? -8.486 -0.849 50.820 1.00 95.69 597 GLU A O 1
ATOM 4643 N N . ALA A 1 598 ? -6.823 -1.109 49.331 1.00 95.94 598 ALA A N 1
ATOM 4644 C CA . ALA A 1 598 ? -6.528 0.303 49.108 1.00 95.94 598 ALA A CA 1
ATOM 4645 C C . ALA A 1 598 ? -6.094 0.533 47.650 1.00 95.94 598 ALA A C 1
ATOM 4647 O O . ALA A 1 598 ? -4.925 0.814 47.373 1.00 95.94 598 ALA A O 1
ATOM 4648 N N . GLN A 1 599 ? -7.029 0.371 46.711 1.00 96.56 599 GLN A N 1
ATOM 4649 C CA . GLN A 1 599 ? -6.776 0.601 45.287 1.00 96.56 599 GLN A CA 1
ATOM 4650 C C . GLN A 1 599 ? -6.589 2.096 45.011 1.00 96.56 599 GLN A C 1
ATOM 4652 O O . GLN A 1 599 ? -7.288 2.934 45.582 1.00 96.56 599 GLN A O 1
ATOM 4657 N N . GLN A 1 600 ? -5.643 2.428 44.136 1.00 96.19 600 GLN A N 1
ATOM 4658 C CA . GLN A 1 600 ? -5.290 3.797 43.770 1.00 96.19 600 GLN A CA 1
ATOM 4659 C C . GLN A 1 600 ? -5.353 3.978 42.254 1.00 96.19 600 GLN A C 1
ATOM 4661 O O . GLN A 1 600 ? -4.840 3.156 41.502 1.00 96.19 600 GLN A O 1
ATOM 4666 N N . PHE A 1 601 ? -5.929 5.089 41.815 1.00 97.25 601 PHE A N 1
ATOM 4667 C CA . PHE A 1 601 ? -6.009 5.507 40.422 1.00 97.25 601 PHE A CA 1
ATOM 4668 C C . PHE A 1 601 ? -5.323 6.861 40.285 1.00 97.25 601 PHE A C 1
ATOM 4670 O O . PHE A 1 601 ? -5.857 7.885 40.714 1.00 97.25 601 PHE A O 1
ATOM 4677 N N . ILE A 1 602 ? -4.118 6.869 39.721 1.00 96.31 602 ILE A N 1
ATOM 4678 C CA . ILE A 1 602 ? -3.344 8.092 39.499 1.00 96.31 602 ILE A CA 1
ATOM 4679 C C . ILE A 1 602 ? -3.841 8.733 38.207 1.00 96.31 602 ILE A C 1
ATOM 4681 O O . ILE A 1 602 ? -3.722 8.144 37.132 1.00 96.31 602 ILE A O 1
ATOM 4685 N N . LEU A 1 603 ? -4.405 9.931 38.323 1.00 96.50 603 LEU A N 1
ATOM 4686 C CA . LEU A 1 603 ? -5.092 10.637 37.247 1.00 96.50 603 LEU A CA 1
ATOM 4687 C C . LEU A 1 603 ? -4.131 11.589 36.529 1.00 96.50 603 LEU A C 1
ATOM 4689 O O . LEU A 1 603 ? -3.476 12.425 37.159 1.00 96.50 603 LEU A O 1
ATOM 4693 N N . CYS A 1 604 ? -4.077 11.485 35.206 1.00 93.94 604 CYS A N 1
ATOM 4694 C CA . CYS A 1 604 ? -3.178 12.238 34.337 1.00 93.94 604 CYS A CA 1
ATOM 4695 C C . CYS A 1 604 ? -3.968 12.955 33.236 1.00 93.94 604 CYS A C 1
ATOM 4697 O O . CYS A 1 604 ? -4.993 12.453 32.770 1.00 93.94 604 CYS A O 1
ATOM 4699 N N . LYS A 1 605 ? -3.449 14.099 32.785 1.00 94.06 605 LYS A N 1
ATOM 4700 C CA . LYS A 1 605 ? -3.884 14.773 31.560 1.00 94.06 605 LYS A CA 1
ATOM 4701 C C . LYS A 1 605 ? -2.667 15.259 30.782 1.00 94.06 605 LYS A C 1
ATOM 4703 O O . LYS A 1 605 ? -1.736 15.778 31.400 1.00 94.06 605 LYS A O 1
ATOM 4708 N N . ASN A 1 606 ? -2.678 15.112 29.460 1.00 93.31 606 ASN A N 1
ATOM 4709 C CA . ASN A 1 606 ? -1.556 15.525 28.612 1.00 93.31 606 ASN A CA 1
ATOM 4710 C C . ASN A 1 606 ? -1.316 17.040 28.647 1.00 93.31 606 ASN A C 1
ATOM 4712 O O . ASN A 1 606 ? -0.178 17.482 28.508 1.00 93.31 606 ASN A O 1
ATOM 4716 N N . ASP A 1 607 ? -2.360 17.832 28.889 1.00 94.50 607 ASP A N 1
ATOM 4717 C CA . ASP A 1 607 ? -2.291 19.293 28.970 1.00 94.50 607 ASP A CA 1
ATOM 4718 C C . ASP A 1 607 ? -2.105 19.843 30.402 1.00 94.50 607 ASP A C 1
ATOM 4720 O O . ASP A 1 607 ? -2.073 21.060 30.612 1.00 94.50 607 ASP A O 1
ATOM 4724 N N . MET A 1 608 ? -1.882 18.968 31.395 1.00 93.94 608 MET A N 1
ATOM 4725 C CA . MET A 1 608 ? -1.562 19.371 32.766 1.00 93.94 608 MET A CA 1
ATOM 4726 C C . MET A 1 608 ? -0.056 19.552 32.966 1.00 93.94 608 MET A C 1
ATOM 4728 O O . MET A 1 608 ? 0.680 18.623 33.303 1.00 93.94 608 MET A O 1
ATOM 4732 N N . TRP A 1 609 ? 0.402 20.788 32.798 1.00 94.00 609 TRP A N 1
ATOM 4733 C CA . TRP A 1 609 ? 1.814 21.152 32.893 1.00 94.00 609 TRP A CA 1
ATOM 4734 C C . TRP A 1 609 ? 2.040 22.288 33.872 1.00 94.00 609 TRP A C 1
ATOM 4736 O O . TRP A 1 609 ? 1.262 23.231 33.912 1.00 94.00 609 TRP A O 1
ATOM 4746 N N . ARG A 1 610 ? 3.169 22.293 34.578 1.00 93.94 610 ARG A N 1
ATOM 4747 C CA . ARG A 1 610 ? 3.720 23.560 35.073 1.00 93.94 610 ARG A CA 1
ATOM 4748 C C . ARG A 1 610 ? 4.434 24.224 33.898 1.00 93.94 610 ARG A C 1
ATOM 4750 O O . ARG A 1 610 ? 5.370 23.631 33.375 1.00 93.94 610 ARG A O 1
ATOM 4757 N N . LEU A 1 611 ? 4.000 25.409 33.472 1.00 94.44 611 LEU A N 1
ATOM 4758 C CA . LEU A 1 611 ? 4.528 26.093 32.283 1.00 94.44 611 LEU A CA 1
ATOM 4759 C C . LEU A 1 611 ? 5.285 27.360 32.680 1.00 94.44 611 LEU A C 1
ATOM 4761 O O . LEU A 1 611 ? 4.796 28.478 32.536 1.00 94.44 611 LEU A O 1
ATOM 4765 N N . GLN A 1 612 ? 6.484 27.168 33.220 1.00 92.88 612 GLN A N 1
ATOM 4766 C CA . GLN A 1 612 ? 7.421 28.250 33.504 1.00 92.88 612 GLN A CA 1
ATOM 4767 C C . GLN A 1 612 ? 8.762 27.922 32.861 1.00 92.88 612 GLN A C 1
ATOM 4769 O O . GLN A 1 612 ? 9.317 26.854 33.119 1.00 92.88 612 GLN A O 1
ATOM 4774 N N . HIS A 1 613 ? 9.294 28.850 32.074 1.00 89.62 613 HIS A N 1
ATOM 4775 C CA . HIS A 1 613 ? 10.603 28.730 31.461 1.00 89.62 613 HIS A CA 1
ATOM 4776 C C . HIS A 1 613 ? 11.682 28.467 32.517 1.00 89.62 613 HIS A C 1
ATOM 4778 O O . HIS A 1 613 ? 11.696 29.038 33.614 1.00 89.62 613 HIS A O 1
ATOM 4784 N N . GLY A 1 614 ? 12.621 27.595 32.165 1.00 87.06 614 GLY A N 1
ATOM 4785 C CA . GLY A 1 614 ? 13.765 27.274 33.003 1.00 87.06 614 GLY A CA 1
ATOM 4786 C C . GLY A 1 614 ? 13.838 25.817 33.448 1.00 87.06 614 GLY A C 1
ATOM 4787 O O . GLY A 1 614 ? 12.837 25.119 33.614 1.00 87.06 614 GLY A O 1
ATOM 4788 N N . TYR A 1 615 ? 15.068 25.379 33.694 1.00 87.88 615 TYR A N 1
ATOM 4789 C CA . TYR A 1 615 ? 15.403 24.015 34.062 1.00 87.88 615 TYR A CA 1
ATOM 4790 C C . TYR A 1 615 ? 14.740 23.608 35.380 1.00 87.88 615 TYR A C 1
ATOM 4792 O O . TYR A 1 615 ? 14.983 24.210 36.428 1.00 87.88 615 TYR A O 1
ATOM 4800 N N . GLY A 1 616 ? 13.912 22.564 35.324 1.00 85.06 616 GLY A N 1
ATOM 4801 C CA . GLY A 1 616 ? 13.137 22.065 36.461 1.00 85.06 616 GLY A CA 1
ATOM 4802 C C . GLY A 1 616 ? 11.843 22.824 36.750 1.00 85.06 616 GLY A C 1
ATOM 4803 O O . GLY A 1 616 ? 11.097 22.412 37.641 1.00 85.06 616 GLY A O 1
ATOM 4804 N N . ASN A 1 617 ? 11.547 23.876 35.985 1.00 88.75 617 ASN A N 1
ATOM 4805 C CA . ASN A 1 617 ? 10.361 24.706 36.161 1.00 88.75 617 ASN A CA 1
ATOM 4806 C C . ASN A 1 617 ? 9.230 24.351 35.184 1.00 88.75 617 ASN A C 1
ATOM 4808 O O . ASN A 1 617 ? 8.064 24.556 35.535 1.00 88.75 617 ASN A O 1
ATOM 4812 N N . ALA A 1 618 ? 9.548 23.762 34.028 1.00 91.44 618 ALA A N 1
ATOM 4813 C CA . ALA A 1 618 ? 8.564 23.235 33.089 1.00 91.44 618 ALA A CA 1
ATOM 4814 C C . ALA A 1 618 ? 8.515 21.703 33.135 1.00 91.44 618 ALA A C 1
ATOM 4816 O O . ALA A 1 618 ? 9.537 21.059 32.919 1.00 91.44 618 ALA A O 1
ATOM 4817 N N . SER A 1 619 ? 7.357 21.111 33.440 1.00 92.38 619 SER A N 1
ATOM 4818 C CA . SER A 1 619 ? 7.136 19.660 33.289 1.00 92.38 619 SER A CA 1
ATOM 4819 C C . SER A 1 619 ? 5.643 19.322 33.293 1.00 92.38 619 SER A C 1
ATOM 4821 O O . SER A 1 619 ? 4.873 20.067 33.919 1.00 92.38 619 SER A O 1
ATOM 4823 N N . PRO A 1 620 ? 5.236 18.179 32.713 1.00 92.94 620 PRO A N 1
ATOM 4824 C CA . PRO A 1 620 ? 3.923 17.616 32.983 1.00 92.94 620 PRO A CA 1
ATOM 4825 C C . PRO A 1 620 ? 3.842 17.217 34.460 1.00 92.94 620 PRO A C 1
ATOM 4827 O O . PRO A 1 620 ? 4.865 16.928 35.099 1.00 92.94 620 PRO A O 1
ATOM 4830 N N . VAL A 1 621 ? 2.633 17.223 35.018 1.00 92.69 621 VAL A N 1
ATOM 4831 C CA . VAL A 1 621 ? 2.360 16.749 36.382 1.00 92.69 621 VAL A CA 1
ATOM 4832 C C . VAL A 1 621 ? 1.042 15.965 36.424 1.00 92.69 621 VAL A C 1
ATOM 4834 O O . VAL A 1 621 ? 0.114 16.299 35.685 1.00 92.69 621 VAL A O 1
ATOM 4837 N N . PRO A 1 622 ? 0.907 14.945 37.291 1.00 93.81 622 PRO A N 1
ATOM 4838 C CA . PRO A 1 622 ? -0.382 14.297 37.507 1.00 93.81 622 PRO A CA 1
ATOM 4839 C C . PRO A 1 622 ? -1.379 15.277 38.143 1.00 93.81 622 PRO A C 1
ATOM 4841 O O . PRO A 1 622 ? -1.002 16.189 38.886 1.00 93.81 622 PRO A O 1
ATOM 4844 N N . PHE A 1 623 ? -2.672 15.065 37.912 1.00 95.06 623 PHE A N 1
ATOM 4845 C CA . PHE A 1 623 ? -3.719 15.822 38.596 1.00 95.06 623 PHE A CA 1
ATOM 4846 C C . PHE A 1 623 ? -3.777 15.458 40.089 1.00 95.06 623 PHE A C 1
ATOM 4848 O O . PHE A 1 623 ? -3.766 16.336 40.952 1.00 95.06 623 PHE A O 1
ATOM 4855 N N . GLY A 1 624 ? -3.800 14.159 40.393 1.00 94.31 624 GLY A N 1
ATOM 4856 C CA . GLY A 1 624 ? -3.994 13.642 41.745 1.00 94.31 624 GLY A CA 1
ATOM 4857 C C . GLY A 1 624 ? -4.281 12.142 41.748 1.00 94.31 624 GLY A C 1
ATOM 4858 O O . GLY A 1 624 ? -4.104 11.470 40.731 1.00 94.31 624 GLY A O 1
ATOM 4859 N N . THR A 1 625 ? -4.730 11.620 42.888 1.00 95.50 625 THR A N 1
ATOM 4860 C CA . THR A 1 625 ? -5.058 10.196 43.055 1.00 95.50 625 THR A CA 1
ATOM 4861 C C . THR A 1 625 ? -6.485 10.025 43.559 1.00 95.50 625 THR A C 1
ATOM 4863 O O . THR A 1 625 ? -6.847 10.569 44.599 1.00 95.50 625 THR A O 1
ATOM 4866 N N . LEU A 1 626 ? -7.282 9.220 42.860 1.00 96.31 626 LEU A N 1
ATOM 4867 C CA . LEU A 1 626 ? -8.550 8.698 43.368 1.00 96.31 626 LEU A CA 1
ATOM 4868 C C . LEU A 1 626 ? -8.282 7.356 44.064 1.00 96.31 626 LEU A C 1
ATOM 4870 O O . LEU A 1 626 ? -7.670 6.468 43.478 1.00 96.31 626 LEU A O 1
ATOM 4874 N N . SER A 1 627 ? -8.715 7.199 45.310 1.00 96.06 627 SER A N 1
ATOM 4875 C CA . SER A 1 627 ? -8.470 6.010 46.131 1.00 96.06 627 SER A CA 1
ATOM 4876 C C . SER A 1 627 ? -9.775 5.315 46.508 1.00 96.06 627 SER A C 1
ATOM 4878 O O . SER A 1 627 ? -10.736 5.974 46.898 1.00 96.06 627 SER A O 1
ATOM 4880 N N . LEU A 1 628 ? -9.788 3.983 46.450 1.00 96.38 628 LEU A N 1
ATOM 4881 C CA . LEU A 1 628 ? -10.864 3.137 46.967 1.00 96.38 628 LEU A CA 1
ATOM 4882 C C . LEU A 1 628 ? -10.350 2.332 48.158 1.00 96.38 628 LEU A C 1
ATOM 4884 O O . LEU A 1 628 ? -9.477 1.477 48.016 1.00 96.38 628 LEU A O 1
ATOM 4888 N N . SER A 1 629 ? -10.916 2.597 49.332 1.00 96.88 629 SER A N 1
ATOM 4889 C CA . SER A 1 629 ? -10.613 1.878 50.567 1.00 96.88 629 SER A CA 1
ATOM 4890 C C . SER A 1 629 ? -11.678 0.818 50.819 1.00 96.88 629 SER A C 1
ATOM 4892 O O . SER A 1 629 ? -12.841 1.150 51.033 1.00 96.88 629 SER A O 1
ATOM 4894 N N . LEU A 1 630 ? -11.278 -0.452 50.820 1.00 95.75 630 LEU A N 1
ATOM 4895 C CA . LEU A 1 630 ? -12.102 -1.616 51.156 1.00 95.75 630 LEU A CA 1
ATOM 4896 C C . LEU A 1 630 ? -11.362 -2.457 52.211 1.00 95.75 630 LEU A C 1
ATOM 4898 O O . LEU A 1 630 ? -10.810 -3.513 51.888 1.00 95.75 630 LEU A O 1
ATOM 4902 N N . PRO A 1 631 ? -11.339 -2.037 53.492 1.00 95.75 631 PRO A N 1
ATOM 4903 C CA . PRO A 1 631 ? -10.484 -2.641 54.523 1.00 95.75 631 PRO A CA 1
ATOM 4904 C C . PRO A 1 631 ? -10.655 -4.159 54.689 1.00 95.75 631 PRO A C 1
ATOM 4906 O O . PRO A 1 631 ? -9.718 -4.866 55.062 1.00 95.75 631 PRO A O 1
ATOM 4909 N N . ALA A 1 632 ? -11.849 -4.678 54.389 1.00 94.12 632 ALA A N 1
ATOM 4910 C CA . ALA A 1 632 ? -12.177 -6.098 54.472 1.00 94.12 632 ALA A CA 1
ATOM 4911 C C . ALA A 1 632 ? -11.504 -6.981 53.398 1.00 94.12 632 ALA A C 1
ATOM 4913 O O . ALA A 1 632 ? -11.624 -8.204 53.490 1.00 94.12 632 ALA A O 1
ATOM 4914 N N . LEU A 1 633 ? -10.814 -6.393 52.412 1.00 95.12 633 LEU A N 1
ATOM 4915 C CA . LEU A 1 633 ? -9.976 -7.093 51.429 1.00 95.12 633 LEU A CA 1
ATOM 4916 C C . LEU A 1 633 ? -8.516 -7.244 51.873 1.00 95.12 633 LEU A C 1
ATOM 4918 O O . LEU A 1 633 ? -7.706 -7.777 51.120 1.00 95.12 633 LEU A O 1
ATOM 4922 N N . LYS A 1 634 ? -8.156 -6.810 53.086 1.00 95.88 634 LYS A N 1
ATOM 4923 C CA . LYS A 1 634 ? -6.773 -6.904 53.557 1.00 95.88 634 LYS A CA 1
ATOM 4924 C C . LYS A 1 634 ? -6.290 -8.356 53.530 1.00 95.88 634 LYS A C 1
ATOM 4926 O O . LYS A 1 634 ? -6.847 -9.213 54.214 1.00 95.88 634 LYS A O 1
ATOM 4931 N N . GLY A 1 635 ? -5.226 -8.606 52.768 1.00 94.00 635 GLY A N 1
ATOM 4932 C CA . GLY A 1 635 ? -4.662 -9.945 52.568 1.00 94.00 635 GLY A CA 1
ATOM 4933 C C . GLY A 1 635 ? -5.340 -10.782 51.476 1.00 94.00 635 GLY A C 1
ATOM 4934 O O . GLY A 1 635 ? -5.068 -11.978 51.399 1.00 94.00 635 GLY A O 1
ATOM 4935 N N . ALA A 1 636 ? -6.212 -10.189 50.655 1.00 96.88 636 ALA A N 1
ATOM 4936 C CA . ALA A 1 636 ? -6.767 -10.834 49.469 1.00 96.88 636 ALA A CA 1
ATOM 4937 C C . ALA A 1 636 ? -5.690 -11.115 48.403 1.00 96.88 636 ALA A C 1
ATOM 4939 O O . ALA A 1 636 ? -4.613 -10.510 48.402 1.00 96.88 636 ALA A O 1
ATOM 4940 N N . SER A 1 637 ? -5.997 -12.018 47.469 1.00 97.00 637 SER A N 1
ATOM 4941 C CA . SER A 1 637 ? -5.217 -12.196 46.242 1.00 97.00 637 SER A CA 1
ATOM 4942 C C . SER A 1 637 ? -5.252 -10.932 45.373 1.00 97.00 637 SER A C 1
ATOM 4944 O O . SER A 1 637 ? -6.138 -10.088 45.510 1.00 97.00 637 SER A O 1
ATOM 4946 N N . TYR A 1 638 ? -4.275 -10.801 44.473 1.00 96.75 638 TYR A N 1
ATOM 4947 C CA . TYR A 1 638 ? -4.217 -9.712 43.502 1.00 96.75 638 TYR A CA 1
ATOM 4948 C C . TYR A 1 638 ? -4.133 -10.294 42.098 1.00 96.75 638 TYR A C 1
ATOM 4950 O O . TYR A 1 638 ? -3.168 -10.983 41.766 1.00 96.75 638 TYR A O 1
ATOM 4958 N N . ARG A 1 639 ? -5.131 -9.994 41.274 1.00 97.12 639 ARG A N 1
ATOM 4959 C CA . ARG A 1 639 ? -5.098 -10.245 39.839 1.00 97.12 639 ARG A CA 1
ATOM 4960 C C . ARG A 1 639 ? -5.787 -9.096 39.127 1.00 97.12 639 ARG A C 1
ATOM 4962 O O . ARG A 1 639 ? -6.919 -8.787 39.476 1.00 97.12 639 ARG A O 1
ATOM 4969 N N . VAL A 1 640 ? -5.130 -8.498 38.141 1.00 97.88 640 VAL A N 1
ATOM 4970 C CA . VAL A 1 640 ? -5.734 -7.540 37.212 1.00 97.88 640 VAL A CA 1
ATOM 4971 C C . VAL A 1 640 ? -5.354 -7.946 35.799 1.00 97.88 640 VAL A C 1
ATOM 4973 O O . VAL A 1 640 ? -4.171 -8.007 35.476 1.00 97.88 640 VAL A O 1
ATOM 4976 N N . ASP A 1 641 ? -6.352 -8.228 34.971 1.00 96.81 641 ASP A N 1
ATOM 4977 C CA . ASP A 1 641 ? -6.167 -8.531 33.555 1.00 96.81 641 ASP A CA 1
ATOM 4978 C C . ASP A 1 641 ? -6.482 -7.264 32.748 1.00 96.81 641 ASP A C 1
ATOM 4980 O O . ASP A 1 641 ? -7.533 -6.655 32.929 1.00 96.81 641 ASP A O 1
ATOM 4984 N N . GLN A 1 642 ? -5.573 -6.847 31.872 1.00 96.69 642 GLN A N 1
ATOM 4985 C CA . GLN A 1 642 ? -5.753 -5.738 30.940 1.00 96.69 642 GLN A CA 1
ATOM 4986 C C . GLN A 1 642 ? -5.971 -6.293 29.533 1.00 96.69 642 GLN A C 1
ATOM 4988 O O . GLN A 1 642 ? -5.069 -6.914 28.960 1.00 96.69 642 GLN A O 1
ATOM 4993 N N . ASP A 1 643 ? -7.163 -6.065 28.994 1.00 95.62 643 ASP A N 1
ATOM 4994 C CA . ASP A 1 643 ? -7.542 -6.453 27.638 1.00 95.62 643 ASP A CA 1
ATOM 4995 C C . ASP A 1 643 ? -7.093 -5.366 26.656 1.00 95.62 643 ASP A C 1
ATOM 4997 O O . ASP A 1 643 ? -7.473 -4.199 26.786 1.00 95.62 643 ASP A O 1
ATOM 5001 N N . LEU A 1 644 ? -6.252 -5.741 25.690 1.00 95.00 644 LEU A N 1
ATOM 5002 C CA . LEU A 1 644 ? -5.719 -4.793 24.717 1.00 95.00 644 LEU A CA 1
ATOM 5003 C C . LEU A 1 644 ? -6.756 -4.410 23.662 1.00 95.00 644 LEU A C 1
ATOM 5005 O O . LEU A 1 644 ? -6.690 -3.290 23.163 1.00 95.00 644 LEU A O 1
ATOM 5009 N N . TYR A 1 645 ? -7.696 -5.301 23.328 1.00 96.44 645 TYR A N 1
ATOM 5010 C CA . TYR A 1 645 ? -8.706 -5.063 22.301 1.00 96.44 645 TYR A CA 1
ATOM 5011 C C . TYR A 1 645 ? -9.819 -4.154 22.805 1.00 96.44 645 TYR A C 1
ATOM 5013 O O . TYR A 1 645 ? -10.206 -3.223 22.107 1.00 96.44 645 TYR A O 1
ATOM 5021 N N . THR A 1 646 ? -10.339 -4.413 24.005 1.00 95.56 646 THR A N 1
ATOM 5022 C CA . THR A 1 646 ? -11.404 -3.583 24.585 1.00 95.56 646 THR A CA 1
ATOM 5023 C C . THR A 1 646 ? -10.868 -2.401 25.376 1.00 95.56 646 THR A C 1
ATOM 5025 O O . THR A 1 646 ? -11.656 -1.540 25.728 1.00 95.56 646 THR A O 1
ATOM 5028 N N . ALA A 1 647 ? -9.565 -2.349 25.675 1.00 96.75 647 ALA A N 1
ATOM 5029 C CA . ALA A 1 647 ? -8.944 -1.319 26.510 1.00 96.75 647 ALA A CA 1
ATOM 5030 C C . ALA A 1 647 ? -9.583 -1.163 27.897 1.00 96.75 647 ALA A C 1
ATOM 5032 O O . ALA A 1 647 ? -9.704 -0.063 28.448 1.00 96.75 647 ALA A O 1
ATOM 5033 N N . THR A 1 648 ? -9.963 -2.299 28.475 1.00 97.19 648 THR A N 1
ATOM 5034 C CA . THR A 1 648 ? -10.540 -2.395 29.814 1.00 97.19 648 THR A CA 1
ATOM 5035 C C . THR A 1 648 ? -9.644 -3.221 30.724 1.00 97.19 648 THR A C 1
ATOM 5037 O O . THR A 1 648 ? -8.976 -4.152 30.272 1.00 97.19 648 THR A O 1
ATOM 5040 N N . THR A 1 649 ? -9.680 -2.945 32.023 1.00 97.94 649 THR A N 1
ATOM 5041 C CA . THR A 1 649 ? -9.077 -3.810 33.043 1.00 97.94 649 THR A CA 1
ATOM 5042 C C . THR A 1 649 ? -10.142 -4.542 33.845 1.00 97.94 649 THR A C 1
ATOM 5044 O O . THR A 1 649 ? -11.152 -3.940 34.200 1.00 97.94 649 THR A O 1
ATOM 5047 N N . GLU A 1 650 ? -9.894 -5.804 34.187 1.00 97.50 650 GLU A N 1
ATOM 5048 C CA . GLU A 1 650 ? -10.705 -6.614 35.098 1.00 97.50 650 GLU A CA 1
ATOM 5049 C C . GLU A 1 650 ? -9.838 -7.121 36.260 1.00 97.50 650 GLU A C 1
ATOM 5051 O O . GLU A 1 650 ? -8.999 -8.009 36.113 1.00 97.50 650 GLU A O 1
ATOM 5056 N N . GLY A 1 651 ? -10.033 -6.519 37.430 1.00 96.88 651 GLY A N 1
ATOM 5057 C CA . GLY A 1 651 ? -9.419 -6.902 38.693 1.00 96.88 651 GLY A CA 1
ATOM 5058 C C . GLY A 1 651 ? -10.273 -7.897 39.473 1.00 96.88 651 GLY A C 1
ATOM 5059 O O . GLY A 1 651 ? -11.487 -7.726 39.571 1.00 96.88 651 GLY A O 1
ATOM 5060 N N . VAL A 1 652 ? -9.650 -8.909 40.074 1.00 96.75 652 VAL A N 1
ATOM 5061 C CA . VAL A 1 652 ? -10.297 -9.868 40.978 1.00 96.75 652 VAL A CA 1
ATOM 5062 C C . VAL A 1 652 ? -9.475 -9.987 42.260 1.00 96.75 652 VAL A C 1
ATOM 5064 O O . VAL A 1 652 ? -8.331 -10.442 42.243 1.00 96.75 652 VAL A O 1
ATOM 5067 N N . PHE A 1 653 ? -10.085 -9.598 43.381 1.00 96.88 653 PHE A N 1
ATOM 5068 C CA . PHE A 1 653 ? -9.476 -9.628 44.711 1.00 96.88 653 PHE A CA 1
ATOM 5069 C C . PHE A 1 653 ? -10.210 -10.632 45.597 1.00 96.88 653 PHE A C 1
ATOM 5071 O O . PHE A 1 653 ? -11.327 -10.361 46.049 1.00 96.88 653 PHE A O 1
ATOM 5078 N N . GLU A 1 654 ? -9.616 -11.803 45.833 1.00 95.81 654 GLU A N 1
ATOM 5079 C CA . GLU A 1 654 ? -10.277 -12.906 46.542 1.00 95.81 654 GLU A CA 1
ATOM 5080 C C . GLU A 1 654 ? -9.718 -13.099 47.953 1.00 95.81 654 GLU A C 1
ATOM 5082 O O . GLU A 1 654 ? -8.509 -13.172 48.164 1.00 95.81 654 GLU A O 1
ATOM 5087 N N . LEU A 1 655 ? -10.614 -13.227 48.931 1.00 92.88 655 LEU A N 1
ATOM 5088 C CA . LEU A 1 655 ? -10.291 -13.543 50.318 1.00 92.88 655 LEU A CA 1
ATOM 5089 C C . LEU A 1 655 ? -11.238 -14.640 50.819 1.00 92.88 655 LEU A C 1
ATOM 5091 O O . LEU A 1 655 ? -12.426 -14.400 51.063 1.00 92.88 655 LEU A O 1
ATOM 5095 N N . ASN A 1 656 ? -10.703 -15.846 51.023 1.00 89.62 656 ASN A N 1
ATOM 5096 C CA . ASN A 1 656 ? -11.476 -17.049 51.350 1.00 89.62 656 ASN A CA 1
ATOM 5097 C C . ASN A 1 656 ? -12.572 -17.318 50.294 1.00 89.62 656 ASN A C 1
ATOM 5099 O O . ASN A 1 656 ? -12.264 -17.476 49.121 1.00 89.62 656 ASN A O 1
ATOM 5103 N N . SER A 1 657 ? -13.849 -17.366 50.694 1.00 88.75 657 SER A N 1
ATOM 5104 C CA . SER A 1 657 ? -15.006 -17.584 49.811 1.00 88.75 657 SER A CA 1
ATOM 5105 C C . SER A 1 657 ? -15.687 -16.287 49.346 1.00 88.75 657 SER A C 1
ATOM 5107 O O . SER A 1 657 ? -16.839 -16.315 48.915 1.00 88.75 657 SER A O 1
ATOM 5109 N N . SER A 1 658 ? -15.037 -15.132 49.514 1.00 93.62 658 SER A N 1
ATOM 5110 C CA . SER A 1 658 ? -15.560 -13.819 49.116 1.00 93.62 658 SER A CA 1
ATOM 5111 C C . SER A 1 658 ? -14.598 -13.118 48.166 1.00 93.62 658 SER A C 1
ATOM 5113 O O . SER A 1 658 ? -13.389 -13.296 48.277 1.00 93.62 658 SER A O 1
ATOM 5115 N N . ALA A 1 659 ? -15.124 -12.301 47.259 1.00 94.75 659 ALA A N 1
ATOM 5116 C CA . ALA A 1 659 ? -14.308 -11.574 46.294 1.00 94.75 659 ALA A CA 1
ATOM 5117 C C . ALA A 1 659 ? -14.928 -10.225 45.935 1.00 94.75 659 ALA A C 1
ATOM 5119 O O . ALA A 1 659 ? -16.149 -10.074 45.997 1.00 94.75 659 ALA A O 1
ATOM 5120 N N . VAL A 1 660 ? -14.093 -9.286 45.502 1.00 96.50 660 VAL A N 1
ATOM 5121 C CA . VAL A 1 660 ? -14.529 -8.079 44.792 1.00 96.50 660 VAL A CA 1
ATOM 5122 C C . VAL A 1 660 ? -13.933 -8.111 43.391 1.00 96.50 660 VAL A C 1
ATOM 5124 O O . VAL A 1 660 ? -12.723 -8.272 43.235 1.00 96.50 660 VAL A O 1
ATOM 5127 N N . THR A 1 661 ? -14.796 -7.982 42.385 1.00 96.88 661 THR A N 1
ATOM 5128 C CA . THR A 1 661 ? -14.403 -7.773 40.990 1.00 96.88 661 THR A CA 1
ATOM 5129 C C . THR A 1 661 ? -14.491 -6.286 40.670 1.00 96.88 661 THR A C 1
ATOM 5131 O O . THR A 1 661 ? -15.459 -5.632 41.065 1.00 96.88 661 THR A O 1
ATOM 5134 N N . MET A 1 662 ? -13.488 -5.766 39.969 1.00 97.06 662 MET A N 1
ATOM 5135 C CA . MET A 1 662 ? -13.356 -4.361 39.603 1.00 97.06 662 MET A CA 1
ATOM 5136 C C . MET A 1 662 ? -13.101 -4.247 38.101 1.00 97.06 662 MET A C 1
ATOM 5138 O O . MET A 1 662 ? -12.032 -4.637 37.640 1.00 97.06 662 MET A O 1
ATOM 5142 N N . LYS A 1 663 ? -14.061 -3.728 37.335 1.00 97.69 663 LYS A N 1
ATOM 5143 C CA . LYS A 1 663 ? -13.875 -3.446 35.905 1.00 97.69 663 LYS A CA 1
ATOM 5144 C C . LYS A 1 663 ?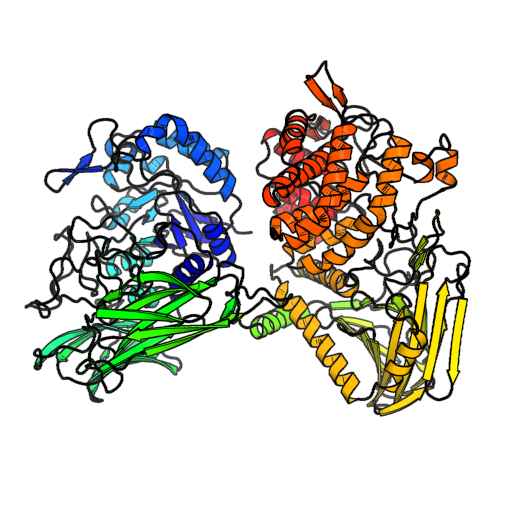 -13.670 -1.961 35.701 1.00 97.69 663 LYS A C 1
ATOM 5146 O O . LYS A 1 663 ? -14.430 -1.179 36.257 1.00 97.69 663 LYS A O 1
ATOM 5151 N N . SER A 1 664 ? -12.672 -1.559 34.926 1.00 98.25 664 SER A N 1
ATOM 5152 C CA . SER A 1 664 ? -12.416 -0.136 34.701 1.00 98.25 664 SER A CA 1
ATOM 5153 C C . SER A 1 664 ? -11.909 0.186 33.308 1.00 98.25 664 SER A C 1
ATOM 5155 O O . SER A 1 664 ? -11.220 -0.618 32.683 1.00 98.25 664 SER A O 1
ATOM 5157 N N . TYR A 1 665 ? -12.266 1.377 32.830 1.00 98.44 665 TYR A N 1
ATOM 5158 C CA . TYR A 1 665 ? -11.853 1.901 31.531 1.00 98.44 665 TYR A CA 1
ATOM 5159 C C . TYR A 1 665 ? -11.889 3.432 31.517 1.00 98.44 665 TYR A C 1
ATOM 5161 O O . TYR A 1 665 ? -12.645 4.060 32.263 1.00 98.44 665 TYR A O 1
ATOM 5169 N N . VAL A 1 666 ? -11.060 4.031 30.661 1.00 98.44 666 VAL A N 1
ATOM 5170 C CA . VAL A 1 666 ? -11.188 5.439 30.261 1.00 98.44 666 VAL A CA 1
ATOM 5171 C C . VAL A 1 666 ? -11.925 5.450 28.927 1.00 98.44 666 VAL A C 1
ATOM 5173 O O . VAL A 1 666 ? -11.525 4.760 27.987 1.00 98.44 666 VAL A O 1
ATOM 5176 N N . ALA A 1 667 ? -13.025 6.193 28.850 1.00 98.12 667 ALA A N 1
ATOM 5177 C CA . ALA A 1 667 ? -13.842 6.273 27.651 1.00 98.12 667 ALA A CA 1
ATOM 5178 C C . ALA A 1 667 ? -13.000 6.754 26.462 1.00 98.12 667 ALA A C 1
ATOM 5180 O O . ALA A 1 667 ? -12.271 7.741 26.547 1.00 98.12 667 ALA A O 1
ATOM 5181 N N . ALA A 1 668 ? -13.084 6.050 25.330 1.00 97.38 668 ALA A N 1
ATOM 5182 C CA . ALA A 1 668 ? -12.193 6.334 24.208 1.00 97.38 668 ALA A CA 1
ATOM 5183 C C . ALA A 1 668 ? -12.510 7.679 23.540 1.00 97.38 668 ALA A C 1
ATOM 5185 O O . ALA A 1 668 ? -11.640 8.250 22.896 1.00 97.38 668 ALA A O 1
ATOM 5186 N N . THR A 1 669 ? -13.733 8.186 23.672 1.00 95.38 669 THR A N 1
ATOM 5187 C CA . THR A 1 669 ? -14.217 9.402 22.997 1.00 95.38 669 THR A CA 1
ATOM 5188 C C . THR A 1 669 ? -14.606 10.515 23.969 1.00 95.38 669 THR A C 1
ATOM 5190 O O . THR A 1 669 ? -15.103 11.549 23.536 1.00 95.38 669 THR A O 1
ATOM 5193 N N . ASP A 1 670 ? -14.403 10.312 25.272 1.00 94.12 670 ASP A N 1
ATOM 5194 C CA . ASP A 1 670 ? -14.769 11.268 26.316 1.00 94.12 670 ASP A CA 1
ATOM 5195 C C . ASP A 1 670 ? -13.777 11.192 27.484 1.00 94.12 670 ASP A C 1
ATOM 5197 O O . ASP A 1 670 ? -13.224 10.133 27.773 1.00 94.12 670 ASP A O 1
ATOM 5201 N N . ASN A 1 671 ? -13.558 12.297 28.192 1.00 97.00 671 ASN A N 1
ATOM 5202 C CA . ASN A 1 671 ? -12.673 12.356 29.358 1.00 97.00 671 ASN A CA 1
ATOM 5203 C C . ASN A 1 671 ? -13.392 11.866 30.622 1.00 97.00 671 ASN A C 1
ATOM 5205 O O . ASN A 1 671 ? -13.494 12.582 31.623 1.00 97.00 671 ASN A O 1
ATOM 5209 N N . VAL A 1 672 ? -13.905 10.637 30.545 1.00 98.06 672 VAL A N 1
ATOM 5210 C CA . VAL A 1 672 ? -14.640 9.951 31.607 1.00 98.06 672 VAL A CA 1
ATOM 5211 C C . VAL A 1 672 ? -13.936 8.644 31.958 1.00 98.06 672 VAL A C 1
ATOM 5213 O O . VAL A 1 672 ? -13.609 7.839 31.090 1.00 98.06 672 VAL A O 1
ATOM 5216 N N . PHE A 1 673 ? -13.723 8.425 33.250 1.00 98.56 673 PHE A N 1
ATOM 5217 C CA . PHE A 1 673 ? -13.215 7.192 33.833 1.00 98.56 673 PHE A CA 1
ATOM 5218 C C . PHE A 1 673 ? -14.323 6.493 34.612 1.00 98.56 673 PHE A C 1
ATOM 5220 O O . PHE A 1 673 ? -15.013 7.120 35.419 1.00 98.56 673 PHE A O 1
ATOM 5227 N N . VAL A 1 674 ? -14.480 5.196 34.369 1.00 97.88 674 VAL A N 1
ATOM 5228 C CA . VAL A 1 674 ? -15.537 4.373 34.959 1.00 97.88 674 VAL A CA 1
ATOM 5229 C C . VAL A 1 674 ? -14.912 3.199 35.702 1.00 97.88 674 VAL A C 1
ATOM 5231 O O . VAL A 1 674 ? -13.986 2.566 35.191 1.00 97.88 674 VAL A O 1
ATOM 5234 N N . VAL A 1 675 ? -15.429 2.903 36.897 1.00 97.69 675 VAL A N 1
ATOM 5235 C CA . VAL A 1 675 ? -15.078 1.716 37.687 1.00 97.69 675 VAL A CA 1
ATOM 5236 C C . VAL A 1 675 ? -16.348 1.019 38.165 1.00 97.69 675 VAL A C 1
ATOM 5238 O O . VAL A 1 675 ? -17.082 1.560 38.986 1.00 97.69 675 VAL A O 1
ATOM 5241 N N . GLU A 1 676 ? -16.586 -0.200 37.698 1.00 96.25 676 GLU A N 1
ATOM 5242 C CA . GLU A 1 676 ? -17.677 -1.069 38.138 1.00 96.25 676 GLU A CA 1
ATOM 5243 C C . GLU A 1 676 ? -17.164 -2.031 39.219 1.00 96.25 676 GLU A C 1
ATOM 5245 O O . GLU A 1 676 ? -16.190 -2.760 39.018 1.00 96.25 676 GLU A O 1
ATOM 5250 N N . LEU A 1 677 ? -17.828 -2.058 40.371 1.00 95.56 677 LEU A N 1
ATOM 5251 C CA . LEU A 1 677 ? -17.462 -2.857 41.539 1.00 95.56 677 LEU A CA 1
ATOM 5252 C C . LEU A 1 677 ? -18.556 -3.873 41.828 1.00 95.56 677 LEU A C 1
ATOM 5254 O O . LEU A 1 677 ? -19.702 -3.491 42.044 1.00 95.56 677 LEU A O 1
ATOM 5258 N N . THR A 1 678 ? -18.212 -5.158 41.895 1.00 95.12 678 THR A N 1
ATOM 5259 C CA . THR A 1 678 ? -19.172 -6.222 42.229 1.00 95.12 678 THR A CA 1
ATOM 5260 C C . THR A 1 678 ? -18.628 -7.122 43.330 1.00 95.12 678 THR A C 1
ATOM 5262 O O . THR A 1 678 ? -17.545 -7.693 43.201 1.00 95.12 678 THR A O 1
ATOM 5265 N N . ALA A 1 679 ? -19.393 -7.286 44.411 1.00 94.38 679 ALA A N 1
ATOM 5266 C CA . ALA A 1 679 ? -19.048 -8.192 45.503 1.00 94.38 679 ALA A CA 1
ATOM 5267 C C . ALA A 1 679 ? -19.636 -9.597 45.294 1.00 94.38 679 ALA A C 1
ATOM 5269 O O . ALA A 1 679 ? -20.784 -9.765 44.877 1.00 94.38 679 ALA A O 1
ATOM 5270 N N . ARG A 1 680 ? -18.871 -10.627 45.662 1.00 93.31 680 ARG A N 1
ATOM 5271 C CA . ARG A 1 680 ? -19.303 -12.030 45.729 1.00 93.31 680 ARG A CA 1
ATOM 5272 C C . ARG A 1 680 ? -19.085 -12.580 47.139 1.00 93.31 680 ARG A C 1
ATOM 5274 O O . ARG A 1 680 ? -18.099 -12.257 47.801 1.00 93.31 680 ARG A O 1
ATOM 5281 N N . GLY A 1 681 ? -19.996 -13.440 47.592 1.00 91.12 681 GLY A N 1
ATOM 5282 C CA . GLY A 1 681 ? -19.921 -14.117 48.892 1.00 91.12 681 GLY A CA 1
ATOM 5283 C C . GLY A 1 681 ? -20.465 -13.290 50.063 1.00 91.12 681 GLY A C 1
ATOM 5284 O O . GLY A 1 681 ? -21.465 -13.682 50.658 1.00 91.12 681 GLY A O 1
ATOM 5285 N N . LYS A 1 682 ? -19.843 -12.148 50.387 1.00 91.88 682 LYS A N 1
ATOM 5286 C CA . LYS A 1 682 ? -20.256 -11.261 51.496 1.00 91.88 682 LYS A CA 1
ATOM 5287 C C . LYS A 1 682 ? -20.307 -9.791 51.076 1.00 91.88 682 LYS A C 1
ATOM 5289 O O . LYS A 1 682 ? -19.794 -9.438 50.018 1.00 91.88 682 LYS A O 1
ATOM 5294 N N . ALA A 1 683 ? -20.926 -8.954 51.908 1.00 92.44 683 ALA A N 1
ATOM 5295 C CA . ALA A 1 683 ? -20.918 -7.511 51.705 1.00 92.44 683 ALA A CA 1
ATOM 5296 C C . ALA A 1 683 ? -19.556 -6.895 52.072 1.00 92.44 683 ALA A C 1
ATOM 5298 O O . ALA A 1 683 ? -18.887 -7.369 52.996 1.00 92.44 683 ALA A O 1
ATOM 5299 N N . PHE A 1 684 ? -19.171 -5.834 51.367 1.00 93.44 684 PHE A N 1
ATOM 5300 C CA . PHE A 1 684 ? -17.968 -5.052 51.644 1.00 93.44 684 PHE A CA 1
ATOM 5301 C C . PHE A 1 684 ? -18.340 -3.585 51.848 1.00 93.44 684 PHE A C 1
ATOM 5303 O O . PHE A 1 684 ? -19.046 -3.000 51.029 1.00 93.44 684 PHE A O 1
ATOM 5310 N N . GLU A 1 685 ? -17.847 -3.004 52.937 1.00 94.44 685 GLU A N 1
ATOM 5311 C CA . GLU A 1 685 ? -17.981 -1.579 53.229 1.00 94.44 685 GLU A CA 1
ATOM 5312 C C . GLU A 1 685 ? -16.654 -0.872 52.969 1.00 94.44 685 GLU A C 1
ATOM 5314 O O . GLU A 1 685 ? -15.575 -1.413 53.245 1.00 94.44 685 GLU A O 1
ATOM 5319 N N . GLY A 1 686 ? -16.746 0.338 52.436 1.00 93.88 686 GLY A N 1
ATOM 5320 C CA . GLY A 1 686 ? -15.596 1.126 52.049 1.00 93.88 686 GLY A CA 1
ATOM 5321 C C . GLY A 1 686 ? -15.926 2.579 51.763 1.00 93.88 686 GLY A C 1
ATOM 5322 O O . GLY A 1 686 ? -17.060 3.038 51.919 1.00 93.88 686 GLY A O 1
ATOM 5323 N N . THR A 1 687 ? -14.904 3.297 51.318 1.00 95.00 687 THR A N 1
ATOM 5324 C CA . THR A 1 687 ? -15.002 4.711 50.957 1.00 95.00 687 THR A CA 1
ATOM 5325 C C . THR A 1 687 ? -14.154 5.009 49.732 1.00 95.00 687 THR A C 1
ATOM 5327 O O . THR A 1 687 ? -13.037 4.498 49.615 1.00 95.00 687 THR A O 1
ATOM 5330 N N . ALA A 1 688 ? -14.652 5.879 48.864 1.00 94.88 688 ALA A N 1
ATOM 5331 C CA . ALA A 1 688 ? -13.872 6.520 47.817 1.00 94.88 688 ALA A CA 1
ATOM 5332 C C . ALA A 1 688 ? -13.401 7.903 48.295 1.00 94.88 688 ALA A C 1
ATOM 5334 O O . ALA A 1 688 ? -14.140 8.609 48.976 1.00 94.88 688 ALA A O 1
ATOM 5335 N N . SER A 1 689 ? -12.179 8.299 47.954 1.00 94.31 689 SER A N 1
ATOM 5336 C CA . SER A 1 689 ? -11.655 9.635 48.256 1.00 94.31 689 SER A CA 1
ATOM 5337 C C . SER A 1 689 ? -10.695 10.106 47.172 1.00 94.31 689 SER A C 1
ATOM 5339 O O . SER A 1 689 ? -10.105 9.297 46.460 1.00 94.31 689 SER A O 1
ATOM 5341 N N . MET A 1 690 ? -10.526 11.420 47.037 1.00 94.06 690 MET A N 1
ATOM 5342 C CA . MET A 1 690 ? -9.607 12.008 46.065 1.00 94.06 690 MET A CA 1
ATOM 5343 C C . MET A 1 690 ? -8.589 12.896 46.771 1.00 94.06 690 MET A C 1
ATOM 5345 O O . MET A 1 690 ? -8.964 13.777 47.540 1.00 94.06 690 MET A O 1
ATOM 5349 N N . ASP A 1 691 ? -7.314 12.660 46.485 1.00 92.94 691 ASP A N 1
ATOM 5350 C CA . ASP A 1 691 ? -6.201 13.499 46.909 1.00 92.94 691 ASP A CA 1
ATOM 5351 C C . ASP A 1 691 ? -5.700 14.314 45.714 1.00 92.94 691 ASP A C 1
ATOM 5353 O O . ASP A 1 691 ? -5.236 13.760 44.712 1.00 92.94 691 ASP A O 1
ATOM 5357 N N . VAL A 1 692 ? -5.828 15.635 45.810 1.00 91.12 692 VAL A N 1
ATOM 5358 C CA . VAL A 1 692 ? -5.383 16.575 44.781 1.00 91.12 692 VAL A CA 1
ATOM 5359 C C . VAL A 1 692 ? -4.041 17.147 45.224 1.00 91.12 692 VAL A C 1
ATOM 5361 O O . VAL A 1 692 ? -3.959 17.892 46.200 1.00 91.12 692 VAL A O 1
ATOM 5364 N N . GLY A 1 693 ? -2.976 16.777 44.511 1.00 76.44 693 GLY A N 1
ATOM 5365 C CA . GLY A 1 693 ? -1.602 17.013 44.950 1.00 76.44 693 GLY A CA 1
ATOM 5366 C C . GLY A 1 693 ? -1.288 18.487 45.237 1.00 76.44 693 GLY A C 1
ATOM 5367 O O . GLY A 1 693 ? -1.635 19.376 44.459 1.00 76.44 693 GLY A O 1
ATOM 5368 N N . LEU A 1 694 ? -0.588 18.746 46.346 1.00 70.31 694 LEU A N 1
ATOM 5369 C CA . LEU A 1 694 ? -0.038 20.056 46.715 1.00 70.31 694 LEU A CA 1
ATOM 5370 C C . LEU A 1 694 ? 1.482 20.038 46.523 1.00 70.31 694 LEU A C 1
ATOM 5372 O O . LEU A 1 694 ? 2.247 19.786 47.454 1.00 70.31 694 LEU A O 1
ATOM 5376 N N . GLY A 1 695 ? 1.924 20.278 45.290 1.00 81.38 695 GLY A N 1
ATOM 5377 C CA . GLY A 1 695 ? 3.335 20.206 44.921 1.00 81.38 695 GLY A CA 1
ATOM 5378 C C . GLY A 1 695 ? 3.727 21.223 43.853 1.00 81.38 695 GLY A C 1
ATOM 5379 O O . GLY A 1 695 ? 2.908 21.669 43.051 1.00 81.38 695 GLY A O 1
ATOM 5380 N N . ARG A 1 696 ? 5.000 21.637 43.887 1.00 85.88 696 ARG A N 1
ATOM 5381 C CA . ARG A 1 696 ? 5.622 22.619 42.970 1.00 85.88 696 ARG A CA 1
ATOM 5382 C C . ARG A 1 696 ? 4.888 23.963 42.839 1.00 85.88 696 ARG A C 1
ATOM 5384 O O . ARG A 1 696 ? 4.923 24.590 41.781 1.00 85.88 696 ARG A O 1
ATOM 5391 N N . GLY A 1 697 ? 4.256 24.406 43.926 1.00 84.56 697 GLY A N 1
ATOM 5392 C CA . GLY A 1 697 ? 3.538 25.681 43.983 1.00 84.56 697 GLY A CA 1
ATOM 5393 C C . GLY A 1 697 ? 2.164 25.667 43.308 1.00 84.56 697 GLY A C 1
ATOM 5394 O O . GLY A 1 697 ? 1.644 26.741 43.029 1.00 84.56 697 GLY A O 1
ATOM 5395 N N . SER A 1 698 ? 1.583 24.489 43.035 1.00 91.69 698 SER A N 1
ATOM 5396 C CA . SER A 1 698 ? 0.208 24.403 42.536 1.00 91.69 698 SER A CA 1
ATOM 5397 C C . SER A 1 698 ? -0.799 24.881 43.579 1.00 91.69 698 SER A C 1
ATOM 5399 O O . SER A 1 698 ? -0.660 24.617 44.774 1.00 91.69 698 SER A O 1
ATOM 5401 N N . GLU A 1 699 ? -1.850 25.530 43.102 1.00 93.44 699 GLU A N 1
ATOM 5402 C CA . GLU A 1 699 ? -3.052 25.827 43.865 1.00 93.44 699 GLU A CA 1
ATOM 5403 C C . GLU A 1 699 ? -4.010 24.650 43.708 1.00 93.44 699 GLU A C 1
ATOM 5405 O O . GLU A 1 699 ? -4.292 24.230 42.584 1.00 93.44 699 GLU A O 1
ATOM 5410 N N . SER A 1 700 ? -4.489 24.109 44.827 1.00 91.19 700 SER A N 1
ATOM 5411 C CA . SER A 1 700 ? -5.404 22.970 44.816 1.00 91.19 700 SER A CA 1
ATOM 5412 C C . SER A 1 700 ? -6.613 23.246 45.698 1.00 91.19 700 SER A C 1
ATOM 5414 O O . SER A 1 700 ? -6.482 23.754 46.813 1.00 91.19 700 SER A O 1
ATOM 5416 N N . GLU A 1 701 ? -7.788 22.882 45.203 1.00 90.44 701 GLU A N 1
ATOM 5417 C CA . GLU A 1 701 ? -9.047 22.898 45.939 1.00 90.44 701 GLU A CA 1
ATOM 5418 C C . GLU A 1 701 ? -9.729 21.535 45.823 1.00 90.44 701 GLU A C 1
ATOM 5420 O O . GLU A 1 701 ? -9.597 20.826 44.824 1.00 90.44 701 GLU A O 1
ATOM 5425 N N . SER A 1 702 ? -10.432 21.120 46.869 1.00 87.25 702 SER A N 1
ATOM 5426 C CA . SER A 1 702 ? -11.201 19.876 46.882 1.00 87.25 702 SER A CA 1
ATOM 5427 C C . SER A 1 702 ? -12.412 20.048 47.773 1.00 87.25 702 SER A C 1
ATOM 5429 O O . SER A 1 702 ? -12.344 20.700 48.817 1.00 87.25 702 SER A O 1
ATOM 5431 N N . PHE A 1 703 ? -13.535 19.492 47.342 1.00 87.44 703 PHE A N 1
ATOM 5432 C CA . PHE A 1 703 ? -14.806 19.670 48.011 1.00 87.44 703 PHE A CA 1
ATOM 5433 C C . PHE A 1 703 ? -15.703 18.458 47.793 1.00 87.44 703 PHE A C 1
ATOM 5435 O O . PHE A 1 703 ? -15.905 18.010 46.663 1.00 87.44 703 PHE A O 1
ATOM 5442 N N . SER A 1 704 ? -16.304 18.003 48.886 1.00 84.62 704 SER A N 1
ATOM 5443 C CA . SER A 1 704 ? -17.273 16.913 48.902 1.00 84.62 704 SER A CA 1
ATOM 5444 C C . SER A 1 704 ? -18.529 17.391 49.620 1.00 84.62 704 SER A C 1
ATOM 5446 O O . SER A 1 704 ? -18.476 17.762 50.794 1.00 84.62 704 SER A O 1
ATOM 5448 N N . GLN A 1 705 ? -19.666 17.420 48.920 1.00 77.31 705 GLN A N 1
ATOM 5449 C CA . GLN A 1 705 ? -20.952 17.786 49.517 1.00 77.31 705 GLN A CA 1
ATOM 5450 C C . GLN A 1 705 ? -22.094 16.992 48.890 1.00 77.31 705 GLN A C 1
ATOM 5452 O O . GLN A 1 705 ? -22.336 17.050 47.684 1.00 77.31 705 GLN A O 1
ATOM 5457 N N . GLY A 1 706 ? -22.850 16.297 49.741 1.00 83.81 706 GLY A N 1
ATOM 5458 C CA . GLY A 1 706 ? -23.928 15.422 49.297 1.00 83.81 706 GLY A CA 1
ATOM 5459 C C . GLY A 1 706 ? -23.365 14.261 48.485 1.00 83.81 706 GLY A C 1
ATOM 5460 O O . GLY A 1 706 ? -22.559 13.487 48.988 1.00 83.81 706 GLY A O 1
ATOM 5461 N N . THR A 1 707 ? -23.797 14.147 47.234 1.00 87.44 707 THR A N 1
ATOM 5462 C CA . THR A 1 707 ? -23.466 13.022 46.354 1.00 87.44 707 THR A CA 1
ATOM 5463 C C . THR A 1 707 ? -22.412 13.360 45.297 1.00 87.44 707 THR A C 1
ATOM 5465 O O . THR A 1 707 ? -22.053 12.492 44.509 1.00 87.44 707 THR A O 1
ATOM 5468 N N . LEU A 1 708 ? -21.908 14.597 45.263 1.00 92.31 708 LEU A N 1
ATOM 5469 C CA . LEU A 1 708 ? -20.912 15.058 44.295 1.00 92.31 708 LEU 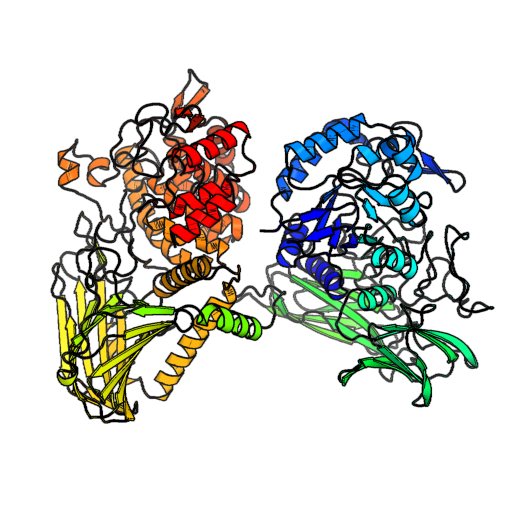A CA 1
ATOM 5470 C C . LEU A 1 708 ? -19.621 15.453 45.017 1.00 92.31 708 LEU A C 1
ATOM 5472 O O . LEU A 1 708 ? -19.636 16.339 45.878 1.00 92.31 708 LEU A O 1
ATOM 5476 N N . SER A 1 709 ? -18.513 14.861 44.584 1.00 95.12 709 SER A N 1
ATOM 5477 C CA . SER A 1 709 ? -17.165 15.219 45.019 1.00 95.12 709 SER A CA 1
ATOM 5478 C C . SER A 1 709 ? -16.371 15.747 43.830 1.00 95.12 709 SER A C 1
ATOM 5480 O O . SER A 1 709 ? -16.534 15.291 42.700 1.00 95.12 709 SER A O 1
ATOM 5482 N N . TRP A 1 710 ? -15.536 16.756 44.047 1.00 95.94 710 TRP A N 1
ATOM 5483 C CA . TRP A 1 710 ? -14.713 17.337 42.989 1.00 95.94 710 TRP A CA 1
ATOM 5484 C C . TRP A 1 710 ? -13.462 18.000 43.556 1.00 95.94 710 TRP A C 1
ATOM 5486 O O . TRP A 1 710 ? -13.375 18.297 44.747 1.00 95.94 710 TRP A O 1
ATOM 5496 N N . GLY A 1 711 ? -12.497 18.259 42.686 1.00 96.00 711 GLY A N 1
ATOM 5497 C CA . GLY A 1 711 ? -11.301 19.014 43.013 1.00 96.00 711 GLY A CA 1
ATOM 5498 C C . GLY A 1 711 ? -10.664 19.605 41.768 1.00 96.00 711 GLY A C 1
ATOM 5499 O O . GLY A 1 711 ? -10.932 19.165 40.649 1.00 96.00 711 GLY A O 1
ATOM 5500 N N . ALA A 1 712 ? -9.843 20.623 41.970 1.00 96.69 712 ALA A N 1
ATOM 5501 C CA . ALA A 1 712 ? -9.108 21.298 40.917 1.00 96.69 712 ALA A CA 1
ATOM 5502 C C . ALA A 1 712 ? -7.664 21.516 41.354 1.00 96.69 712 ALA A C 1
ATOM 5504 O O . ALA A 1 712 ? -7.399 21.790 42.524 1.00 96.69 712 ALA A O 1
ATOM 5505 N N . ARG A 1 713 ? -6.743 21.387 40.401 1.00 96.19 713 ARG A N 1
ATOM 5506 C CA . ARG A 1 713 ? -5.317 21.658 40.557 1.00 96.19 713 ARG A CA 1
ATOM 5507 C C . ARG A 1 713 ? -4.888 22.593 39.441 1.00 96.19 713 ARG A C 1
ATOM 5509 O O . ARG A 1 713 ? -5.087 22.269 38.273 1.00 96.19 713 ARG A O 1
ATOM 5516 N N . ALA A 1 714 ? -4.283 23.721 39.784 1.00 95.94 714 ALA A N 1
ATOM 5517 C CA . ALA A 1 714 ? -3.880 24.731 38.818 1.00 95.94 714 ALA A CA 1
ATOM 5518 C C . ALA A 1 714 ? -2.515 25.340 39.147 1.00 95.94 714 ALA A C 1
ATOM 5520 O O . ALA A 1 714 ? -2.091 25.396 40.300 1.00 95.94 714 ALA A O 1
ATOM 5521 N N . PHE A 1 715 ? -1.843 25.839 38.117 1.00 95.62 715 PHE A N 1
ATOM 5522 C CA . PHE A 1 715 ? -0.714 26.745 38.245 1.00 95.62 715 PHE A CA 1
ATOM 5523 C C . PHE A 1 715 ? -1.127 28.085 37.647 1.00 95.62 715 PHE A C 1
ATOM 5525 O O . PHE A 1 715 ? -1.201 28.222 36.428 1.00 95.62 715 PHE A O 1
ATOM 5532 N N . THR A 1 716 ? -1.419 29.070 38.498 1.00 93.44 716 THR A N 1
ATOM 5533 C CA . THR A 1 716 ? -1.761 30.431 38.039 1.00 93.44 716 THR A CA 1
ATOM 5534 C C . THR A 1 716 ? -0.789 31.501 38.535 1.00 93.44 716 THR A C 1
ATOM 5536 O O . THR A 1 716 ? -0.797 32.626 38.038 1.00 93.44 716 THR A O 1
ATOM 5539 N N . LYS A 1 717 ? 0.088 31.142 39.479 1.00 90.88 717 LYS A N 1
ATOM 5540 C CA . LYS A 1 717 ? 1.127 32.000 40.061 1.00 90.88 717 LYS A CA 1
ATOM 5541 C C . LYS A 1 717 ? 2.510 31.489 39.680 1.00 90.88 717 LYS A C 1
ATOM 5543 O O . LYS A 1 717 ? 2.715 30.281 39.590 1.00 90.88 717 LYS A O 1
ATOM 5548 N N . ASP A 1 718 ? 3.449 32.414 39.485 1.00 89.81 718 ASP A N 1
ATOM 5549 C CA . ASP A 1 718 ? 4.857 32.123 39.179 1.00 89.81 718 ASP A CA 1
ATOM 5550 C C . ASP A 1 718 ? 5.048 31.157 37.989 1.00 89.81 718 ASP A C 1
ATOM 5552 O O . ASP A 1 718 ? 5.940 30.306 37.989 1.00 89.81 718 ASP A O 1
ATOM 5556 N N . VAL A 1 719 ? 4.189 31.293 36.974 1.00 94.94 719 VAL A N 1
ATOM 5557 C CA . VAL A 1 719 ? 4.241 30.582 35.689 1.00 94.94 719 VAL A CA 1
ATOM 5558 C C . VAL A 1 719 ? 4.067 31.561 34.533 1.00 94.94 719 VAL A C 1
ATOM 5560 O O . VAL A 1 719 ? 3.466 32.620 34.708 1.00 94.94 719 VAL A O 1
ATOM 5563 N N . ASP A 1 720 ? 4.584 31.208 33.357 1.00 95.19 720 ASP A N 1
ATOM 5564 C CA . ASP A 1 720 ? 4.455 32.038 32.155 1.00 95.19 720 ASP A CA 1
ATOM 5565 C C . ASP A 1 720 ? 3.083 31.858 31.504 1.00 95.19 720 ASP A C 1
ATOM 5567 O O . ASP A 1 720 ? 2.481 32.816 31.020 1.00 95.19 720 ASP A O 1
ATOM 5571 N N . ILE A 1 721 ? 2.583 30.618 31.503 1.00 96.25 721 ILE A N 1
ATOM 5572 C CA . ILE A 1 721 ? 1.288 30.252 30.932 1.00 96.25 721 ILE A CA 1
ATOM 5573 C C . ILE A 1 721 ? 0.474 29.546 32.022 1.00 96.25 721 ILE A C 1
ATOM 5575 O O . ILE A 1 721 ? 0.896 28.494 32.508 1.00 96.25 721 ILE A O 1
ATOM 5579 N N . PRO A 1 722 ? -0.686 30.092 32.424 1.00 96.31 722 PRO A N 1
ATOM 5580 C CA . PRO A 1 722 ? -1.560 29.415 33.366 1.00 96.31 722 PRO A CA 1
ATOM 5581 C C . PRO A 1 722 ? -2.067 28.085 32.813 1.00 96.31 722 PRO A C 1
ATOM 5583 O O . PRO A 1 722 ? -2.443 27.983 31.646 1.00 96.31 722 PRO A O 1
ATOM 5586 N N . SER A 1 723 ? -2.136 27.085 33.678 1.00 96.38 723 SER A N 1
ATOM 5587 C CA . SER A 1 723 ? -2.681 25.764 33.374 1.00 96.38 723 SER A CA 1
ATOM 5588 C C . SER A 1 723 ? -3.498 25.267 34.560 1.00 96.38 723 SER A C 1
ATOM 5590 O O . SER A 1 723 ? -3.309 25.699 35.701 1.00 96.38 723 SER A O 1
ATOM 5592 N N . GLY A 1 724 ? -4.424 24.350 34.314 1.00 96.25 724 GLY A N 1
ATOM 5593 C CA . GLY A 1 724 ? -5.188 23.743 35.390 1.00 96.25 724 GLY A CA 1
ATOM 5594 C C . GLY A 1 724 ? -6.104 22.650 34.893 1.00 96.25 724 GLY A C 1
ATOM 5595 O O . GLY A 1 724 ? -6.532 22.663 33.742 1.00 96.25 724 GLY A O 1
ATOM 5596 N N . VAL A 1 725 ? -6.388 21.708 35.779 1.00 97.44 725 VAL A N 1
ATOM 5597 C CA . VAL A 1 725 ? -7.266 20.570 35.537 1.00 97.44 725 VAL A CA 1
ATOM 5598 C C . VAL A 1 725 ? -8.211 20.425 36.714 1.00 97.44 725 VAL A C 1
ATOM 5600 O O . VAL A 1 725 ? -7.834 20.656 37.863 1.00 97.44 725 VAL A O 1
ATOM 5603 N N . ALA A 1 726 ? -9.444 20.037 36.425 1.00 97.81 726 ALA A N 1
ATOM 5604 C CA . ALA A 1 726 ? -10.426 19.664 37.425 1.00 97.81 726 ALA A CA 1
ATOM 5605 C C . ALA A 1 726 ? -10.917 18.249 37.165 1.00 97.81 726 ALA A C 1
ATOM 5607 O O . ALA A 1 726 ? -10.969 17.792 36.021 1.00 97.81 726 ALA A O 1
ATOM 5608 N N . ALA A 1 727 ? -11.312 17.585 38.243 1.00 98.00 727 ALA A N 1
ATOM 5609 C CA . ALA A 1 727 ? -12.022 16.325 38.202 1.00 98.00 727 ALA A CA 1
ATOM 5610 C C . ALA A 1 727 ? -13.247 16.405 39.110 1.00 98.00 727 ALA A C 1
ATOM 5612 O O . ALA A 1 727 ? -13.175 16.928 40.224 1.00 98.00 727 ALA A O 1
ATOM 5613 N N . ALA A 1 728 ? -14.367 15.865 38.648 1.00 97.31 728 ALA A N 1
ATOM 5614 C CA . ALA A 1 728 ? -15.542 15.621 39.473 1.00 97.31 728 ALA A CA 1
ATOM 5615 C C . ALA A 1 728 ? -15.909 14.146 39.386 1.00 97.31 728 ALA A C 1
ATOM 5617 O O . ALA A 1 728 ? -15.704 13.524 38.346 1.00 97.31 728 ALA A O 1
ATOM 5618 N N . TRP A 1 729 ? -16.456 13.592 40.460 1.00 96.38 729 TRP A N 1
ATOM 5619 C CA . TRP A 1 729 ? -16.838 12.192 40.514 1.00 96.38 729 TRP A CA 1
ATOM 5620 C C . TRP A 1 729 ? -18.005 11.940 41.468 1.00 96.38 729 TRP A C 1
ATOM 5622 O O . TRP A 1 729 ? -18.336 12.750 42.340 1.00 96.38 729 TRP A O 1
ATOM 5632 N N . THR A 1 730 ? -18.642 10.792 41.273 1.00 94.44 730 THR A N 1
ATOM 5633 C CA . THR A 1 730 ? -19.663 10.241 42.164 1.00 94.44 730 THR A CA 1
ATOM 5634 C C . THR A 1 730 ? -19.648 8.716 42.084 1.00 94.44 730 THR A C 1
ATOM 5636 O O . THR A 1 730 ? -19.080 8.139 41.154 1.00 94.44 730 THR A O 1
ATOM 5639 N N . VAL A 1 731 ? -20.275 8.064 43.058 1.00 93.06 731 VAL A N 1
ATOM 5640 C CA . VAL A 1 731 ? -20.578 6.633 43.013 1.00 93.06 731 VAL A CA 1
ATOM 5641 C C . VAL A 1 731 ? -22.077 6.469 42.842 1.00 93.06 731 VAL A C 1
ATOM 5643 O O . VAL A 1 731 ? -22.848 7.010 43.631 1.00 93.06 731 VAL A O 1
ATOM 5646 N N . PHE A 1 732 ? -22.486 5.697 41.844 1.00 89.06 732 PHE A N 1
ATOM 5647 C CA . PHE A 1 732 ? -23.861 5.279 41.635 1.00 89.06 732 PHE A CA 1
ATOM 5648 C C . PHE A 1 732 ? -24.104 3.912 42.279 1.00 89.06 732 PHE A C 1
ATOM 5650 O O . PHE A 1 732 ? -23.394 2.942 42.004 1.00 89.06 732 PHE A O 1
ATOM 5657 N N . ASP A 1 733 ? -25.134 3.830 43.116 1.00 83.69 733 ASP A N 1
ATOM 5658 C CA . ASP A 1 733 ? -25.739 2.564 43.514 1.00 83.69 733 ASP A CA 1
ATOM 5659 C C . ASP A 1 733 ? -26.635 2.078 42.369 1.00 83.69 733 ASP A C 1
ATOM 5661 O O . ASP A 1 733 ? -27.474 2.838 41.866 1.00 83.69 733 ASP A O 1
ATOM 5665 N N . HIS A 1 734 ? -26.429 0.836 41.922 1.00 74.25 734 HIS A N 1
ATOM 5666 C CA . HIS A 1 734 ? -27.202 0.217 40.842 1.00 74.25 734 HIS A CA 1
ATOM 5667 C C . HIS A 1 734 ? -27.308 1.060 39.556 1.00 74.25 734 HIS A C 1
ATOM 5669 O O . HIS A 1 734 ? -28.369 1.086 38.934 1.00 74.25 734 HIS A O 1
ATOM 5675 N N . ASP A 1 735 ? -26.257 1.805 39.197 1.00 68.94 735 ASP A N 1
ATOM 5676 C CA . ASP A 1 735 ? -26.213 2.741 38.057 1.00 68.94 735 ASP A CA 1
ATOM 5677 C C . ASP A 1 735 ? -27.339 3.800 38.018 1.00 68.94 735 ASP A C 1
ATOM 5679 O O . ASP A 1 735 ? -27.611 4.387 36.970 1.00 68.94 735 ASP A O 1
ATOM 5683 N N . THR A 1 736 ? -28.042 4.037 39.131 1.00 69.44 736 THR A N 1
ATOM 5684 C CA . THR A 1 736 ? -29.297 4.815 39.122 1.00 69.44 736 THR A CA 1
ATOM 5685 C C . THR A 1 736 ? -29.380 5.879 40.206 1.00 69.44 736 THR A C 1
ATOM 5687 O O . THR A 1 736 ? -30.064 6.883 40.004 1.00 69.44 736 THR A O 1
ATOM 5690 N N . VAL A 1 737 ? -28.688 5.715 41.339 1.00 78.12 737 VAL A N 1
ATOM 5691 C CA . VAL A 1 737 ? -28.760 6.674 42.454 1.00 78.12 737 VAL A CA 1
ATOM 5692 C C . VAL A 1 737 ? -27.358 7.065 42.918 1.00 78.12 737 VAL A C 1
ATOM 5694 O O . VAL A 1 737 ? -26.622 6.200 43.386 1.00 78.12 737 VAL A O 1
ATOM 5697 N N . PRO A 1 738 ? -26.962 8.347 42.843 1.00 83.62 738 PRO A N 1
ATOM 5698 C CA . PRO A 1 738 ? -25.657 8.770 43.326 1.00 83.62 738 PRO A CA 1
ATOM 5699 C C . PRO A 1 738 ? -25.634 8.750 44.865 1.00 83.62 738 PRO A C 1
ATOM 5701 O O . PRO A 1 738 ? -26.520 9.304 45.516 1.00 83.62 738 PRO A O 1
ATOM 5704 N N . VAL A 1 739 ? -24.619 8.117 45.453 1.00 83.56 739 VAL A N 1
ATOM 5705 C CA . VAL A 1 739 ? -24.443 7.930 46.908 1.00 83.56 739 VAL A CA 1
ATOM 5706 C C . VAL A 1 739 ? -23.191 8.622 47.469 1.00 83.56 739 VAL A C 1
ATOM 5708 O O . VAL A 1 739 ? -22.925 8.553 48.669 1.00 83.56 739 VAL A O 1
ATOM 5711 N N . GLY A 1 740 ? -22.446 9.346 46.628 1.00 84.31 740 GLY A N 1
ATOM 5712 C CA . GLY A 1 740 ? -21.264 10.110 47.038 1.00 84.31 740 GLY A CA 1
ATOM 5713 C C . GLY A 1 740 ? -20.055 9.221 47.325 1.00 84.31 740 GLY A C 1
ATOM 5714 O O . GLY A 1 740 ? -19.660 8.426 46.481 1.00 84.31 740 GLY A O 1
ATOM 5715 N N . GLU A 1 741 ? -19.443 9.381 48.500 1.00 88.06 741 GLU A N 1
ATOM 5716 C CA . GLU A 1 741 ? -18.163 8.742 48.854 1.00 88.06 741 GLU A CA 1
ATOM 5717 C C . GLU A 1 741 ? -18.306 7.334 49.454 1.00 88.06 741 GLU A C 1
ATOM 5719 O O . GLU A 1 741 ? -17.317 6.616 49.596 1.00 88.06 741 GLU A O 1
ATOM 5724 N N . SER A 1 742 ? -19.519 6.934 49.846 1.00 87.31 742 SER A N 1
ATOM 5725 C CA . SER A 1 742 ? -19.762 5.666 50.541 1.00 87.31 742 SER A CA 1
ATOM 5726 C C . SER A 1 742 ? -19.847 4.490 49.566 1.00 87.31 742 SER A C 1
ATOM 5728 O O . SER A 1 742 ? -20.565 4.549 48.570 1.00 87.31 742 SER A O 1
ATOM 5730 N N . LEU A 1 743 ? -19.149 3.397 49.882 1.00 89.75 743 LEU A N 1
ATOM 5731 C CA . LEU A 1 743 ? -19.207 2.137 49.142 1.00 89.75 743 LEU A CA 1
ATOM 5732 C C . LEU A 1 743 ? -19.824 1.068 50.046 1.00 89.75 743 LEU A C 1
ATOM 5734 O O . LEU A 1 743 ? -19.208 0.657 51.028 1.00 89.75 743 LEU A O 1
ATOM 5738 N N . VAL A 1 744 ? -21.028 0.601 49.716 1.00 91.69 744 VAL A N 1
ATOM 5739 C CA . VAL A 1 744 ? -21.691 -0.512 50.416 1.00 91.69 744 VAL A CA 1
ATOM 5740 C C . VAL A 1 744 ? -22.040 -1.585 49.390 1.00 91.69 744 VAL A C 1
ATOM 5742 O O . VAL A 1 744 ? -23.160 -1.675 48.894 1.00 91.69 744 VAL A O 1
ATOM 5745 N N . LEU A 1 745 ? -21.047 -2.409 49.060 1.00 91.06 745 LEU A N 1
ATOM 5746 C CA . LEU A 1 745 ? -21.145 -3.440 48.033 1.00 91.06 745 LEU A CA 1
ATOM 5747 C C . LEU A 1 745 ? -21.857 -4.667 48.604 1.00 91.06 745 LEU A C 1
ATOM 5749 O O . LEU A 1 745 ? -21.251 -5.447 49.342 1.00 91.06 745 LEU A O 1
ATOM 5753 N N . LYS A 1 746 ? -23.134 -4.872 48.273 1.00 90.69 746 LYS A N 1
ATOM 5754 C CA . LYS A 1 746 ? -23.844 -6.105 48.651 1.00 90.69 746 LYS A CA 1
ATOM 5755 C C . LYS A 1 746 ? -23.535 -7.233 47.654 1.00 90.69 746 LYS A C 1
ATOM 5757 O O . LYS A 1 746 ? -23.293 -6.957 46.479 1.00 90.69 746 LYS A O 1
ATOM 5762 N N . PRO A 1 747 ? -23.564 -8.510 48.083 1.00 89.88 747 PRO A N 1
ATOM 5763 C CA . PRO A 1 747 ? -23.328 -9.638 47.184 1.00 89.88 747 PRO A CA 1
ATOM 5764 C C . PRO A 1 747 ? -24.241 -9.606 45.954 1.00 89.88 747 PRO A C 1
ATOM 5766 O O . PRO A 1 747 ? -25.458 -9.489 46.092 1.00 89.88 747 PRO A O 1
ATOM 5769 N N . GLY A 1 748 ? -23.655 -9.738 44.764 1.00 85.31 748 GLY A N 1
ATOM 5770 C CA . GLY A 1 748 ? -24.379 -9.757 43.489 1.00 85.31 748 GLY A CA 1
ATOM 5771 C C . GLY A 1 748 ? -24.889 -8.395 43.008 1.00 85.31 748 GLY A C 1
ATOM 5772 O O . GLY A 1 748 ? -25.562 -8.348 41.983 1.00 85.31 748 GLY A O 1
ATOM 5773 N N . GLN A 1 749 ? -24.588 -7.305 43.720 1.00 87.31 749 GLN A N 1
ATOM 5774 C CA . GLN A 1 749 ? -24.907 -5.941 43.299 1.00 87.31 749 GLN A CA 1
ATOM 5775 C C . GLN A 1 749 ? -23.661 -5.253 42.730 1.00 87.31 749 GLN A C 1
ATOM 5777 O O . GLN A 1 749 ? -22.554 -5.459 43.236 1.00 87.31 749 GLN A O 1
ATOM 5782 N N . THR A 1 750 ? -23.864 -4.434 41.697 1.00 91.12 750 THR A N 1
ATOM 5783 C CA . THR A 1 750 ? -22.819 -3.610 41.081 1.00 91.12 750 THR A CA 1
ATOM 5784 C C . THR A 1 750 ? -23.000 -2.154 41.497 1.00 91.12 750 THR A C 1
ATOM 5786 O O . THR A 1 750 ? -24.104 -1.617 41.403 1.00 91.12 750 THR A O 1
ATOM 5789 N N . MET A 1 751 ? -21.919 -1.533 41.965 1.00 93.56 751 MET A N 1
ATOM 5790 C CA . MET A 1 751 ? -21.821 -0.082 42.140 1.00 93.56 751 MET A CA 1
ATOM 5791 C C . MET A 1 751 ? -20.853 0.477 41.103 1.00 93.56 751 MET A C 1
ATOM 5793 O O . MET A 1 751 ? -19.833 -0.155 40.826 1.00 93.56 751 MET A O 1
ATOM 5797 N N . THR A 1 752 ? -21.133 1.670 40.588 1.00 94.94 752 THR A N 1
ATOM 5798 C CA . THR A 1 752 ? -20.346 2.269 39.505 1.00 94.94 752 THR A CA 1
ATOM 5799 C C . THR A 1 752 ? -19.814 3.625 39.930 1.00 94.94 752 THR A C 1
ATOM 5801 O O . THR A 1 752 ? -20.577 4.557 40.173 1.00 94.94 752 THR A O 1
ATOM 5804 N N . LEU A 1 753 ? -18.494 3.749 40.033 1.00 96.06 753 LEU A N 1
ATOM 5805 C CA . LEU A 1 753 ? -17.827 5.034 40.185 1.00 96.06 753 LEU A CA 1
ATOM 5806 C C . LEU A 1 753 ? -17.627 5.653 38.808 1.00 96.06 753 LEU A C 1
ATOM 5808 O O . LEU A 1 753 ? -17.119 4.999 37.899 1.00 96.06 753 LEU A O 1
ATOM 5812 N N . VAL A 1 754 ? -17.972 6.930 38.684 1.00 96.38 754 VAL A N 1
ATOM 5813 C CA . VAL A 1 754 ? -17.775 7.699 37.455 1.00 96.38 754 VAL A CA 1
ATOM 5814 C C . VAL A 1 754 ? -17.044 8.988 37.785 1.00 96.38 754 VAL A C 1
ATOM 5816 O O . VAL A 1 754 ? -17.444 9.713 38.697 1.00 96.38 754 VAL A O 1
ATOM 5819 N N . LEU A 1 755 ? -15.981 9.275 37.038 1.00 97.88 755 LEU A N 1
ATOM 5820 C CA . LEU A 1 755 ? -15.160 10.472 37.171 1.00 97.88 755 LEU A CA 1
ATOM 5821 C C . LEU A 1 755 ? -15.010 11.150 35.809 1.00 97.88 755 LEU A C 1
ATOM 5823 O O . LEU A 1 755 ? -14.684 10.490 34.833 1.00 97.88 755 LEU A O 1
ATOM 5827 N N . ALA A 1 756 ? -15.204 12.464 35.746 1.00 98.12 756 ALA A N 1
ATOM 5828 C CA . ALA A 1 756 ? -14.996 13.275 34.551 1.00 98.12 756 ALA A CA 1
ATOM 5829 C C . ALA A 1 756 ? -13.860 14.271 34.795 1.00 98.12 756 ALA A C 1
ATOM 5831 O O . ALA A 1 756 ? -13.776 14.845 35.885 1.00 98.12 756 ALA A O 1
ATOM 5832 N N . MET A 1 757 ? -13.013 14.500 33.788 1.00 98.00 757 MET A N 1
ATOM 5833 C CA . MET A 1 757 ? -11.910 15.463 33.853 1.00 98.00 757 MET A CA 1
ATOM 5834 C C . MET A 1 757 ? -11.975 16.491 32.730 1.00 98.00 757 MET A C 1
ATOM 5836 O O . MET A 1 757 ? -12.219 16.154 31.576 1.00 98.00 757 MET A O 1
ATOM 5840 N N . ASP A 1 758 ? -11.570 17.721 33.024 1.00 97.81 758 ASP A N 1
ATOM 5841 C CA . ASP A 1 758 ? -11.458 18.806 32.043 1.00 97.81 758 ASP A CA 1
ATOM 5842 C C . ASP A 1 758 ? -10.298 19.742 32.404 1.00 97.81 758 ASP A C 1
ATOM 5844 O O . ASP A 1 758 ? -9.782 19.674 33.523 1.00 97.81 758 ASP A O 1
ATOM 5848 N N . SER A 1 759 ? -9.862 20.581 31.466 1.00 97.31 759 SER A N 1
ATOM 5849 C CA . SER A 1 759 ? -8.716 21.474 31.652 1.00 97.31 759 SER A CA 1
ATOM 5850 C C . SER A 1 759 ? -9.011 22.916 31.253 1.00 97.31 759 SER A C 1
ATOM 5852 O O . SER A 1 759 ? -9.890 23.203 30.438 1.00 97.31 759 SER A O 1
ATOM 5854 N N . LEU A 1 760 ? -8.200 23.831 31.783 1.00 97.00 760 LEU A N 1
ATOM 5855 C CA . LEU A 1 760 ? -8.218 25.249 31.441 1.00 97.00 760 LEU A CA 1
ATOM 5856 C C . LEU A 1 760 ? -7.939 25.505 29.948 1.00 97.00 760 LEU A C 1
ATOM 5858 O O . LEU A 1 760 ? -8.403 26.509 29.406 1.00 97.00 760 LEU A O 1
ATOM 5862 N N . PHE A 1 761 ? -7.200 24.611 29.281 1.00 95.81 761 PHE A N 1
ATOM 5863 C CA . PHE A 1 761 ? -6.916 24.715 27.847 1.00 95.81 761 PHE A CA 1
ATOM 5864 C C . PHE A 1 761 ? -8.102 24.307 26.973 1.00 95.81 761 PHE A C 1
ATOM 5866 O O . PHE A 1 761 ? -8.196 24.775 25.839 1.00 95.81 761 PHE A O 1
ATOM 5873 N N . LYS A 1 762 ? -9.015 23.476 27.489 1.00 95.12 762 LYS A N 1
ATOM 5874 C CA . LYS A 1 762 ? -10.255 23.106 26.797 1.00 95.12 762 LYS A CA 1
ATOM 5875 C C . LYS A 1 762 ? -11.380 24.092 27.109 1.00 95.12 762 LYS A C 1
ATOM 5877 O O . LYS A 1 762 ? -12.024 24.597 26.193 1.00 95.12 762 LYS A O 1
ATOM 5882 N N . HIS A 1 763 ? -11.580 24.424 28.387 1.00 96.38 763 HIS A N 1
ATOM 5883 C CA . HIS A 1 763 ? -12.662 25.302 28.830 1.00 96.38 763 HIS A CA 1
ATOM 5884 C C . HIS A 1 763 ? -12.220 26.277 29.926 1.00 96.38 763 HIS A C 1
ATOM 5886 O O . HIS A 1 763 ? -11.601 25.907 30.920 1.00 96.38 763 HIS A O 1
ATOM 5892 N N . ARG A 1 764 ? -12.632 27.548 29.802 1.00 94.19 764 ARG A N 1
ATOM 5893 C CA . ARG A 1 764 ? -12.364 28.568 30.835 1.00 94.19 764 ARG A CA 1
ATOM 5894 C C . ARG A 1 764 ? -12.978 28.209 32.191 1.00 94.19 764 ARG A C 1
ATOM 5896 O O . ARG A 1 764 ? -12.346 28.441 33.214 1.00 94.19 764 ARG A O 1
ATOM 5903 N N . ASP A 1 765 ? -14.186 27.642 32.190 1.00 96.31 765 ASP A N 1
ATOM 5904 C CA . ASP A 1 765 ? -14.869 27.125 33.386 1.00 96.31 765 ASP A CA 1
ATOM 5905 C C . ASP A 1 765 ? -14.779 25.590 33.459 1.00 96.31 765 ASP A C 1
ATOM 5907 O O . ASP A 1 765 ? -15.778 24.879 33.542 1.00 96.31 765 ASP A O 1
ATOM 5911 N N . TYR A 1 766 ? -13.558 25.060 33.393 1.00 96.69 766 TYR A N 1
ATOM 5912 C CA . TYR A 1 766 ? -13.289 23.619 33.443 1.00 96.69 766 TYR A CA 1
ATOM 5913 C C . TYR A 1 766 ? -13.823 22.944 34.723 1.00 96.69 766 TYR A C 1
ATOM 5915 O O . TYR A 1 766 ? -14.247 21.790 34.693 1.00 96.69 766 TYR A O 1
ATOM 5923 N N . VAL A 1 767 ? -13.887 23.670 35.847 1.00 96.12 767 VAL A N 1
ATOM 5924 C CA . VAL A 1 767 ? -14.494 23.188 37.101 1.00 96.12 767 VAL A CA 1
ATOM 5925 C C . VAL A 1 767 ? -16.014 23.044 36.965 1.00 96.12 767 VAL A C 1
ATOM 5927 O O . VAL A 1 767 ? -16.582 22.031 37.386 1.00 96.12 767 VAL A O 1
ATOM 5930 N N . GLY A 1 768 ? -16.696 24.045 36.403 1.00 96.44 768 GLY A N 1
ATOM 5931 C CA . GLY A 1 768 ? -18.128 23.981 36.122 1.00 96.44 768 GLY A CA 1
ATOM 5932 C C . GLY A 1 768 ? -18.471 22.875 35.125 1.00 96.44 768 GLY A C 1
ATOM 5933 O O . GLY A 1 768 ? -19.438 22.140 35.342 1.00 96.44 768 GLY A O 1
ATOM 5934 N N . MET A 1 769 ? -17.636 22.693 34.098 1.00 97.25 769 MET A N 1
ATOM 5935 C CA . MET A 1 769 ? -17.802 21.663 33.070 1.00 97.25 769 MET A CA 1
ATOM 5936 C C . MET A 1 769 ? -17.794 20.247 33.648 1.00 97.25 769 MET A C 1
ATOM 5938 O O . MET A 1 769 ? -18.752 19.508 33.422 1.00 97.25 769 MET A O 1
ATOM 5942 N N . VAL A 1 770 ? -16.799 19.875 34.466 1.00 97.50 770 VAL A N 1
ATOM 5943 C CA . VAL A 1 770 ? -16.767 18.524 35.067 1.00 97.50 770 VAL A CA 1
ATOM 5944 C C . VAL A 1 770 ? -17.932 18.280 36.025 1.00 97.50 770 VAL A C 1
ATOM 5946 O O . VAL A 1 770 ? -18.516 17.196 36.029 1.00 97.50 770 VAL A O 1
ATOM 5949 N N . LYS A 1 771 ? -18.339 19.296 36.800 1.00 95.75 771 LYS A N 1
ATOM 5950 C CA . LYS A 1 771 ? -19.505 19.203 37.697 1.00 95.75 771 LYS A CA 1
ATOM 5951 C C . LYS A 1 771 ? -20.794 18.998 36.911 1.00 95.75 771 LYS A C 1
ATOM 5953 O O . LYS A 1 771 ? -21.639 18.205 37.321 1.00 95.75 771 LYS A O 1
ATOM 5958 N N . SER A 1 772 ? -20.955 19.732 35.812 1.00 95.44 772 SER A N 1
ATOM 5959 C CA . SER A 1 772 ? -22.096 19.596 34.909 1.00 95.44 772 SER A CA 1
ATOM 5960 C C . SER A 1 772 ? -22.113 18.211 34.263 1.00 95.44 772 SER A C 1
ATOM 5962 O O . SER A 1 772 ? -23.143 17.544 34.301 1.00 95.44 772 SER A O 1
ATOM 5964 N N . ARG A 1 773 ? -20.954 17.737 33.779 1.00 95.50 773 ARG A N 1
ATOM 5965 C CA . ARG A 1 773 ? -20.809 16.420 33.150 1.00 95.50 773 ARG A CA 1
ATOM 5966 C C . ARG A 1 773 ? -21.200 15.292 34.097 1.00 95.50 773 ARG A C 1
ATOM 5968 O O . ARG A 1 773 ? -22.008 14.463 33.719 1.00 95.50 773 ARG A O 1
ATOM 5975 N N . ILE A 1 774 ? -20.715 15.283 35.341 1.00 94.19 774 ILE A N 1
ATOM 5976 C CA . ILE A 1 774 ? -21.112 14.247 36.311 1.00 94.19 774 ILE A CA 1
ATOM 5977 C C . ILE A 1 774 ? -22.605 14.306 36.642 1.00 94.19 774 ILE A C 1
ATOM 5979 O O . ILE A 1 774 ? -23.241 13.267 36.777 1.00 94.19 774 ILE A O 1
ATOM 5983 N N . ARG A 1 775 ? -23.188 15.504 36.760 1.00 92.12 775 ARG A N 1
ATOM 5984 C CA . ARG A 1 775 ? -24.624 15.654 37.051 1.00 92.12 775 ARG A CA 1
ATOM 5985 C C . ARG A 1 775 ? -25.527 15.194 35.910 1.00 92.12 775 ARG A C 1
ATOM 5987 O O . ARG A 1 775 ? -26.678 14.869 36.182 1.00 92.12 775 ARG A O 1
ATOM 5994 N N . SER A 1 776 ? -25.045 15.226 34.669 1.00 91.94 776 SER A N 1
ATOM 5995 C CA . SER A 1 776 ? -25.810 14.778 33.506 1.00 91.94 776 SER A CA 1
ATOM 5996 C C . SER A 1 776 ? -25.642 13.295 33.195 1.00 91.94 776 SER A C 1
ATOM 5998 O O . SER A 1 776 ? -26.381 12.784 32.361 1.00 91.94 776 SER A O 1
ATOM 6000 N N . ILE A 1 777 ? -24.701 12.605 33.845 1.00 91.75 777 ILE A N 1
ATOM 6001 C CA . ILE A 1 777 ? -24.508 11.172 33.651 1.00 91.75 777 ILE A CA 1
ATOM 6002 C C . ILE A 1 777 ? -25.616 10.397 34.366 1.00 91.75 777 ILE A C 1
ATOM 6004 O O . ILE A 1 777 ? -25.795 10.489 35.580 1.00 91.75 777 ILE A O 1
ATOM 6008 N N . ASP A 1 778 ? -26.323 9.595 33.580 1.00 89.25 778 ASP A N 1
ATOM 6009 C CA . ASP A 1 778 ? -27.287 8.589 34.001 1.00 89.25 778 ASP A CA 1
ATOM 6010 C C . ASP A 1 778 ? -26.962 7.238 33.339 1.00 89.25 778 ASP A C 1
ATOM 6012 O O . ASP A 1 778 ? -25.951 7.097 32.642 1.00 89.25 778 ASP A O 1
ATOM 6016 N N . LYS A 1 779 ? -27.816 6.228 33.548 1.00 87.12 779 LYS A N 1
ATOM 6017 C CA . LYS A 1 779 ? -27.614 4.892 32.974 1.00 87.12 779 LYS A CA 1
ATOM 6018 C C . LYS A 1 779 ? -27.501 4.914 31.447 1.00 87.12 779 LYS A C 1
ATOM 6020 O O . LYS A 1 779 ? -26.584 4.306 30.907 1.00 87.12 779 LYS A O 1
ATOM 6025 N N . THR A 1 780 ? -28.400 5.627 30.769 1.00 90.88 780 THR A N 1
ATOM 6026 C CA . THR A 1 780 ? -28.410 5.730 29.301 1.00 90.88 780 THR A CA 1
ATOM 6027 C C . THR A 1 780 ? -27.099 6.322 28.799 1.00 90.88 780 THR A C 1
ATOM 6029 O O . THR A 1 780 ? -26.444 5.752 27.936 1.00 90.88 780 THR A O 1
ATOM 6032 N N . THR A 1 781 ? -26.666 7.422 29.415 1.00 92.69 781 THR A N 1
ATOM 6033 C CA . THR A 1 781 ? -25.420 8.101 29.056 1.00 92.69 781 THR A CA 1
ATOM 6034 C C . THR A 1 781 ? -24.200 7.208 29.297 1.00 92.69 781 THR A C 1
ATOM 6036 O O . THR A 1 781 ? -23.262 7.232 28.505 1.00 92.69 781 THR A O 1
ATOM 6039 N N . LEU A 1 782 ? -24.186 6.405 30.370 1.00 92.25 782 LEU A N 1
ATOM 6040 C CA . LEU A 1 782 ? -23.109 5.439 30.625 1.00 92.25 782 LEU A CA 1
ATOM 6041 C C . LEU A 1 782 ? -23.066 4.318 29.587 1.00 92.25 782 LEU A C 1
ATOM 6043 O O . LEU A 1 782 ? -21.978 3.947 29.145 1.00 92.25 782 LEU A O 1
ATOM 6047 N N . ASP A 1 783 ? -24.225 3.795 29.191 1.00 93.94 783 ASP A N 1
ATOM 6048 C CA . ASP A 1 783 ? -24.310 2.759 28.165 1.00 93.94 783 ASP A CA 1
ATOM 6049 C C . ASP A 1 783 ? -23.845 3.310 26.799 1.00 93.94 783 ASP A C 1
ATOM 6051 O O . ASP A 1 783 ? -23.079 2.641 26.102 1.00 93.94 783 ASP A O 1
ATOM 6055 N N . ASP A 1 784 ? -24.190 4.561 26.468 1.00 95.56 784 ASP A N 1
ATOM 6056 C CA . ASP A 1 784 ? -23.707 5.257 25.266 1.00 95.56 784 ASP A CA 1
ATOM 6057 C C . ASP A 1 784 ? -22.184 5.479 25.296 1.00 95.56 784 ASP A C 1
ATOM 6059 O O . ASP A 1 784 ? -21.491 5.219 24.309 1.00 95.56 784 ASP A O 1
ATOM 6063 N N . ILE A 1 785 ? -21.637 5.920 26.436 1.00 95.94 785 ILE A N 1
ATOM 6064 C CA . ILE A 1 785 ? -20.188 6.097 26.634 1.00 95.94 785 ILE A CA 1
ATOM 6065 C C . ILE A 1 785 ? -19.451 4.767 26.433 1.00 95.94 785 ILE A C 1
ATOM 6067 O O . ILE A 1 785 ? -18.414 4.725 25.763 1.00 95.94 785 ILE A O 1
ATOM 6071 N N . LYS A 1 786 ? -19.986 3.677 26.990 1.00 96.12 786 LYS A N 1
ATOM 6072 C CA . LYS A 1 786 ? -19.415 2.338 26.847 1.00 96.12 786 LYS A CA 1
ATOM 6073 C C . LYS A 1 786 ? -19.458 1.861 25.397 1.00 96.12 786 LYS A C 1
ATOM 6075 O O . LYS A 1 786 ? -18.438 1.407 24.885 1.00 96.12 786 LYS A O 1
ATOM 6080 N N . ALA A 1 787 ? -20.598 2.011 24.724 1.00 97.25 787 ALA A N 1
ATOM 6081 C CA . ALA A 1 787 ? -20.748 1.631 23.323 1.00 97.25 787 ALA A CA 1
ATOM 6082 C C . ALA A 1 787 ? -19.782 2.412 22.417 1.00 97.25 787 ALA A C 1
ATOM 6084 O O . ALA A 1 787 ? -19.106 1.817 21.578 1.00 97.25 787 ALA A O 1
ATOM 6085 N N . ALA A 1 788 ? -19.647 3.726 22.625 1.00 97.75 788 ALA A N 1
ATOM 6086 C CA . ALA A 1 788 ? -18.704 4.559 21.882 1.00 97.75 788 ALA A CA 1
ATOM 6087 C C . ALA A 1 788 ? -17.240 4.158 22.136 1.00 97.75 788 ALA A C 1
ATOM 6089 O O . ALA A 1 788 ? -16.430 4.141 21.209 1.00 97.75 788 ALA A O 1
ATOM 6090 N N . HIS A 1 789 ? -16.898 3.796 23.376 1.00 97.94 789 HIS A N 1
ATOM 6091 C CA . HIS A 1 789 ? -15.573 3.291 23.730 1.00 97.94 789 HIS A CA 1
ATOM 6092 C C . HIS A 1 789 ? -15.249 1.966 23.024 1.00 97.94 789 HIS A C 1
ATOM 6094 O O . HIS A 1 789 ? -14.208 1.862 22.374 1.00 97.94 789 HIS A O 1
ATOM 6100 N N . GLU A 1 790 ? -16.144 0.980 23.108 1.00 96.81 790 GLU A N 1
ATOM 6101 C CA . GLU A 1 790 ? -15.964 -0.326 22.463 1.00 96.81 790 GLU A CA 1
ATOM 6102 C C . GLU A 1 790 ? -15.877 -0.195 20.936 1.00 96.81 790 GLU A C 1
ATOM 6104 O O . GLU A 1 790 ? -15.039 -0.842 20.302 1.00 96.81 790 GLU A O 1
ATOM 6109 N N . GLN A 1 791 ? -16.708 0.669 20.346 1.00 96.75 791 GLN A N 1
ATOM 6110 C CA . GLN A 1 791 ? -16.710 0.917 18.908 1.00 96.75 791 GLN A CA 1
ATOM 6111 C C . GLN A 1 791 ? -15.403 1.570 18.450 1.00 96.75 791 GLN A C 1
ATOM 6113 O O . GLN A 1 791 ? -14.799 1.108 17.484 1.00 96.75 791 GLN A O 1
ATOM 6118 N N . TRP A 1 792 ? -14.918 2.589 19.166 1.00 96.81 792 TRP A N 1
ATOM 6119 C CA . TRP A 1 792 ? -13.673 3.266 18.806 1.00 96.81 792 TRP A CA 1
ATOM 6120 C C . TRP A 1 792 ? -12.482 2.304 18.797 1.00 96.81 792 TRP A C 1
ATOM 6122 O O . TRP A 1 792 ? -11.699 2.319 17.851 1.00 96.81 792 TRP A O 1
ATOM 6132 N N . TRP A 1 793 ? -12.352 1.437 19.808 1.00 97.31 793 TRP A N 1
ATOM 6133 C CA . TRP A 1 793 ? -11.259 0.461 19.855 1.00 97.31 793 TRP A CA 1
ATOM 6134 C C . TRP A 1 793 ? -11.398 -0.648 18.807 1.00 97.31 793 TRP A C 1
ATOM 6136 O O . TRP A 1 793 ? -10.395 -1.086 18.240 1.00 97.31 793 TRP A O 1
ATOM 6146 N N . ALA A 1 794 ? -12.626 -1.058 18.480 1.00 96.44 794 ALA A N 1
ATOM 6147 C CA . ALA A 1 794 ? -12.874 -1.976 17.373 1.00 96.44 794 ALA A CA 1
ATOM 6148 C C . ALA A 1 794 ? -12.436 -1.372 16.027 1.00 96.44 794 ALA A C 1
ATOM 6150 O O . ALA A 1 794 ? -11.694 -2.009 15.274 1.00 96.44 794 ALA A O 1
ATOM 6151 N N . ASP A 1 795 ? -12.834 -0.126 15.757 1.00 94.56 795 ASP A N 1
ATOM 6152 C CA . ASP A 1 795 ? -12.450 0.623 14.555 1.00 94.56 795 ASP A CA 1
ATOM 6153 C C . ASP A 1 795 ? -10.958 0.927 14.518 1.00 94.56 795 ASP A C 1
ATOM 6155 O O . ASP A 1 795 ? -10.346 0.946 13.446 1.00 94.56 795 ASP A O 1
ATOM 6159 N N . TYR A 1 796 ? -10.359 1.137 15.692 1.00 94.69 796 TYR A N 1
ATOM 6160 C CA . TYR A 1 796 ? -8.925 1.191 15.852 1.00 94.69 796 TYR A CA 1
ATOM 6161 C C . TYR A 1 796 ? -8.348 -0.136 15.338 1.00 94.69 796 TYR A C 1
ATOM 6163 O O . TYR A 1 796 ? -7.865 -0.184 14.208 1.00 94.69 796 TYR A O 1
ATOM 6171 N N . TYR A 1 797 ? -8.454 -1.258 16.036 1.00 95.44 797 TYR A N 1
ATOM 6172 C CA . TYR A 1 797 ? -7.749 -2.465 15.589 1.00 95.44 797 TYR A CA 1
ATOM 6173 C C . TYR A 1 797 ? -8.121 -2.959 14.181 1.00 95.44 797 TYR A C 1
ATOM 6175 O O . TYR A 1 797 ? -7.249 -3.486 13.493 1.00 95.44 797 TYR A O 1
ATOM 6183 N N . ALA A 1 798 ? -9.334 -2.701 13.682 1.00 93.44 798 ALA A N 1
ATOM 6184 C CA . ALA A 1 798 ? -9.717 -2.999 12.298 1.00 93.44 798 ALA A CA 1
ATOM 6185 C C . ALA A 1 798 ? -8.830 -2.328 11.222 1.00 93.44 798 ALA A C 1
ATOM 6187 O O . ALA A 1 798 ? -8.758 -2.833 10.100 1.00 93.44 798 ALA A O 1
ATOM 6188 N N . LYS A 1 799 ? -8.149 -1.215 11.535 1.00 90.50 799 LYS A N 1
ATOM 6189 C CA . LYS A 1 799 ? -7.226 -0.511 10.618 1.00 90.50 799 LYS A CA 1
ATOM 6190 C C . LYS A 1 799 ? -5.780 -1.020 10.644 1.00 90.50 799 LYS A C 1
ATOM 6192 O O . LYS A 1 799 ? -5.050 -0.728 9.697 1.00 90.50 799 LYS A O 1
ATOM 6197 N N . SER A 1 800 ? -5.369 -1.719 11.706 1.00 90.50 800 SER A N 1
ATOM 6198 C CA . SER A 1 800 ? -3.948 -1.989 11.999 1.00 90.50 800 SER A CA 1
ATOM 6199 C C . SER A 1 800 ? -3.652 -3.428 12.430 1.00 90.50 800 SER A C 1
ATOM 6201 O O . SER A 1 800 ? -2.519 -3.714 12.797 1.00 90.50 800 SER A O 1
ATOM 6203 N N . TYR A 1 801 ? -4.631 -4.336 12.454 1.00 92.06 801 TYR A N 1
ATOM 6204 C CA . TYR A 1 801 ? -4.356 -5.720 12.841 1.00 92.06 801 TYR A CA 1
ATOM 6205 C C . TYR A 1 801 ? -3.440 -6.411 11.825 1.00 92.06 801 TYR A C 1
ATOM 6207 O O . TYR A 1 801 ? -3.541 -6.208 10.615 1.00 92.06 801 TYR A O 1
ATOM 6215 N N . VAL A 1 802 ? -2.548 -7.248 12.344 1.00 89.94 802 VAL A N 1
ATOM 6216 C CA . VAL A 1 802 ? -1.662 -8.118 11.569 1.00 89.94 802 VAL A CA 1
ATOM 6217 C C . VAL A 1 802 ? -1.687 -9.519 12.168 1.00 89.94 802 VAL A C 1
ATOM 6219 O O . VAL A 1 802 ? -1.892 -9.690 13.369 1.00 89.94 802 VAL A O 1
ATOM 6222 N N . SER A 1 803 ? -1.453 -10.531 11.342 1.00 87.81 803 SER A N 1
ATOM 6223 C CA . SER A 1 803 ? -1.210 -11.892 11.813 1.00 87.81 803 SER A CA 1
ATOM 6224 C C . SER A 1 803 ? 0.010 -12.440 11.086 1.00 87.81 803 SER A C 1
ATOM 6226 O O . SER A 1 803 ? 0.003 -12.602 9.868 1.00 87.81 803 SER A O 1
ATOM 6228 N N . ILE A 1 804 ? 1.084 -12.643 11.840 1.00 82.69 804 ILE A N 1
ATOM 6229 C CA . ILE A 1 804 ? 2.397 -13.115 11.396 1.00 82.69 804 ILE A CA 1
ATOM 6230 C C . ILE A 1 804 ? 2.762 -14.475 12.013 1.00 82.69 804 ILE A C 1
ATOM 6232 O O . ILE A 1 804 ? 3.876 -14.952 11.814 1.00 82.69 804 ILE A O 1
ATOM 6236 N N . ASN A 1 805 ? 1.825 -15.116 12.727 1.00 82.88 805 ASN A N 1
ATOM 6237 C CA . ASN A 1 805 ? 1.996 -16.424 13.370 1.00 82.88 805 ASN A CA 1
ATOM 6238 C C . ASN A 1 805 ? 3.158 -16.445 14.384 1.00 82.88 805 ASN A C 1
ATOM 6240 O O . ASN A 1 805 ? 3.873 -17.438 14.536 1.00 82.88 805 ASN A O 1
ATOM 6244 N N . ASP A 1 806 ? 3.348 -15.324 15.082 1.00 88.19 806 ASP A N 1
ATOM 6245 C CA . ASP A 1 806 ? 4.339 -15.162 16.143 1.00 88.19 806 ASP A CA 1
ATOM 6246 C C . ASP A 1 806 ? 3.704 -14.445 17.340 1.00 88.19 806 ASP A C 1
ATOM 6248 O O . ASP A 1 806 ? 3.693 -13.212 17.393 1.00 88.19 806 ASP A O 1
ATOM 6252 N N . PRO A 1 807 ? 3.164 -15.185 18.323 1.00 90.31 807 PRO A N 1
ATOM 6253 C CA . PRO A 1 807 ? 2.394 -14.582 19.406 1.00 90.31 807 PRO A CA 1
ATOM 6254 C C . PRO A 1 807 ? 3.240 -13.691 20.326 1.00 90.31 807 PRO A C 1
ATOM 6256 O O . PRO A 1 807 ? 2.688 -12.861 21.045 1.00 90.31 807 PRO A O 1
ATOM 6259 N N . VAL A 1 808 ? 4.568 -13.852 20.333 1.00 92.44 808 VAL A N 1
ATOM 6260 C CA . VAL A 1 808 ? 5.466 -13.040 21.164 1.00 92.44 808 VAL A CA 1
ATOM 6261 C C . VAL A 1 808 ? 5.645 -11.664 20.530 1.00 92.44 808 VAL A C 1
ATOM 6263 O O . VAL A 1 808 ? 5.405 -10.647 21.183 1.00 92.44 808 VAL A O 1
ATOM 6266 N N . ILE A 1 809 ? 5.995 -11.627 19.243 1.00 91.50 809 ILE A N 1
ATOM 6267 C CA . ILE A 1 809 ? 6.173 -10.369 18.508 1.00 91.50 809 ILE A CA 1
ATOM 6268 C C . ILE A 1 809 ? 4.827 -9.655 18.324 1.00 91.50 809 ILE A C 1
ATOM 6270 O O . ILE A 1 809 ? 4.743 -8.447 18.552 1.00 91.50 809 ILE A O 1
ATOM 6274 N N . GLU A 1 810 ? 3.758 -10.382 17.980 1.00 92.19 810 GLU A N 1
ATOM 6275 C CA . GLU A 1 810 ? 2.415 -9.804 17.832 1.00 92.19 810 GLU A CA 1
ATOM 6276 C C . GLU A 1 810 ? 1.940 -9.135 19.121 1.00 92.19 810 GLU A C 1
ATOM 6278 O O . GLU A 1 810 ? 1.435 -8.012 19.083 1.00 92.19 810 GLU A O 1
ATOM 6283 N N . LYS A 1 811 ? 2.169 -9.761 20.283 1.00 92.88 811 LYS A N 1
ATOM 6284 C CA . LYS A 1 811 ? 1.827 -9.146 21.567 1.00 92.88 811 LYS A CA 1
ATOM 6285 C C . LYS A 1 811 ? 2.534 -7.804 21.757 1.00 92.88 811 LYS A C 1
ATOM 6287 O O . LYS A 1 811 ? 1.890 -6.849 22.184 1.00 92.88 811 LYS A O 1
ATOM 6292 N N . GLN A 1 812 ? 3.825 -7.704 21.433 1.00 91.56 812 GLN A N 1
ATOM 6293 C CA . GLN A 1 812 ? 4.562 -6.439 21.551 1.00 91.56 812 GLN A CA 1
ATOM 6294 C C . GLN A 1 812 ? 4.079 -5.382 20.553 1.00 91.56 812 GLN A C 1
ATOM 6296 O O . GLN A 1 812 ? 3.983 -4.202 20.902 1.00 91.56 812 GLN A O 1
ATOM 6301 N N . TYR A 1 813 ? 3.711 -5.794 19.337 1.00 92.81 813 TYR A N 1
ATOM 6302 C CA . TYR A 1 813 ? 3.092 -4.907 18.355 1.00 92.81 813 TYR A CA 1
ATOM 6303 C C . TYR A 1 813 ? 1.785 -4.307 18.894 1.00 92.81 813 TYR A C 1
ATOM 6305 O O . TYR A 1 813 ? 1.622 -3.084 18.913 1.00 92.81 813 TYR A O 1
ATOM 6313 N N . TYR A 1 814 ? 0.891 -5.144 19.428 1.00 94.81 814 TYR A N 1
ATOM 6314 C CA . TYR A 1 814 ? -0.381 -4.688 19.988 1.00 94.81 814 TYR A CA 1
ATOM 6315 C C . TYR A 1 814 ? -0.220 -3.885 21.280 1.00 94.81 814 TYR A C 1
ATOM 6317 O O . TYR A 1 814 ? -0.944 -2.913 21.467 1.00 94.81 814 TYR A O 1
ATOM 6325 N N . LEU A 1 815 ? 0.756 -4.206 22.134 1.00 93.12 815 LEU A N 1
ATOM 6326 C CA . LEU A 1 815 ? 1.102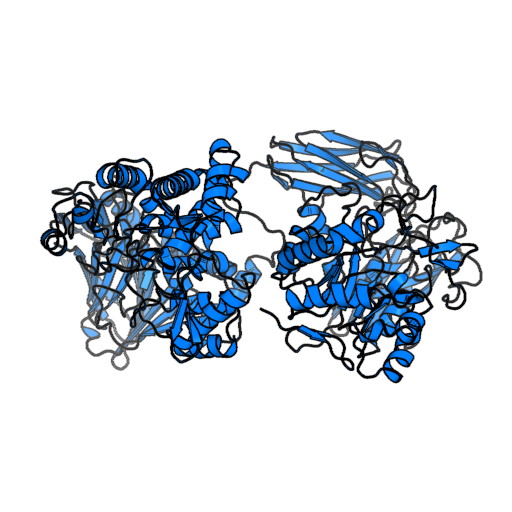 -3.377 23.294 1.00 93.12 815 LEU A CA 1
ATOM 6327 C C . LEU A 1 815 ? 1.572 -1.979 22.882 1.00 93.12 815 LEU A C 1
ATOM 6329 O O . LEU A 1 815 ? 1.155 -0.989 23.484 1.00 93.12 815 LEU A O 1
ATOM 6333 N N . SER A 1 816 ? 2.400 -1.888 21.840 1.00 91.50 816 SER A N 1
ATOM 6334 C CA . SER A 1 816 ? 2.872 -0.603 21.315 1.00 91.50 816 SER A CA 1
ATOM 6335 C C . SER A 1 816 ? 1.707 0.221 20.764 1.00 91.50 816 SER A C 1
ATOM 6337 O O . SER A 1 816 ? 1.554 1.394 21.109 1.00 91.50 816 SER A O 1
ATOM 6339 N N . LEU A 1 817 ? 0.829 -0.409 19.975 1.00 94.06 817 LEU A N 1
ATOM 6340 C CA . LEU A 1 817 ? -0.374 0.236 19.450 1.00 94.06 817 LEU A CA 1
ATOM 6341 C C . LEU A 1 817 ? -1.342 0.670 20.549 1.00 94.06 817 LEU A C 1
ATOM 6343 O O . LEU A 1 817 ? -1.889 1.769 20.469 1.00 94.06 817 LEU A O 1
ATOM 6347 N N . TYR A 1 818 ? -1.555 -0.173 21.557 1.00 95.19 818 TYR A N 1
ATOM 6348 C CA . TYR A 1 818 ? -2.381 0.145 22.714 1.00 95.19 818 TYR A CA 1
ATOM 6349 C C . TYR A 1 818 ? -1.837 1.373 23.449 1.00 95.19 818 TYR A C 1
ATOM 6351 O O . TYR A 1 818 ? -2.591 2.299 23.757 1.00 95.19 818 TYR A O 1
ATOM 6359 N N . GLY A 1 819 ? -0.518 1.403 23.680 1.00 92.81 819 GLY A N 1
ATOM 6360 C CA . GLY A 1 819 ? 0.176 2.528 24.297 1.00 92.81 819 GLY A CA 1
ATOM 6361 C C . GLY A 1 819 ? -0.095 3.831 23.549 1.00 92.81 819 GLY A C 1
ATOM 6362 O O . GLY A 1 819 ? -0.614 4.774 24.142 1.00 92.81 819 GLY A O 1
ATOM 6363 N N . MET A 1 820 ? 0.154 3.846 22.236 1.00 92.94 820 MET A N 1
ATOM 6364 C CA . MET A 1 820 ? -0.078 5.023 21.390 1.00 92.94 820 MET A CA 1
ATOM 6365 C C . MET A 1 820 ? -1.552 5.447 21.352 1.00 92.94 820 MET A C 1
ATOM 6367 O O . MET A 1 820 ? -1.855 6.630 21.513 1.00 92.94 820 MET A O 1
ATOM 6371 N N . GLY A 1 821 ? -2.482 4.491 21.226 1.00 93.94 821 GLY A N 1
ATOM 6372 C CA . GLY A 1 821 ? -3.931 4.742 21.256 1.00 93.94 821 GLY A CA 1
ATOM 6373 C C . GLY A 1 821 ? -4.416 5.353 22.567 1.00 93.94 821 GLY A C 1
ATOM 6374 O O . GLY A 1 821 ? -5.357 6.147 22.571 1.00 93.94 821 GLY A O 1
ATOM 6375 N N . SER A 1 822 ? -3.732 5.032 23.662 1.00 94.25 822 SER A N 1
ATOM 6376 C CA . SER A 1 822 ? -4.108 5.472 25.000 1.00 94.25 822 SER A CA 1
ATOM 6377 C C . SER A 1 822 ? -3.470 6.801 25.419 1.00 94.25 822 SER A C 1
ATOM 6379 O O . SER A 1 822 ? -3.989 7.427 26.343 1.00 94.25 822 SER A O 1
ATOM 6381 N N . CYS A 1 823 ? -2.378 7.256 24.785 1.00 92.19 823 CYS A N 1
ATOM 6382 C CA . CYS A 1 823 ? -1.649 8.460 25.221 1.00 92.19 823 CYS A CA 1
ATOM 6383 C C . CYS A 1 823 ? -1.376 9.527 24.142 1.00 92.19 823 CYS A C 1
ATOM 6385 O O . CYS A 1 823 ? -1.027 10.641 24.525 1.00 92.19 823 CYS A O 1
ATOM 6387 N N . SER A 1 824 ? -1.568 9.261 22.841 1.00 93.44 824 SER A N 1
ATOM 6388 C CA . SER A 1 824 ? -1.216 10.209 21.764 1.00 93.44 824 SER A CA 1
ATOM 6389 C C . SER A 1 824 ? -2.388 10.554 20.845 1.00 93.44 824 SER A C 1
ATOM 6391 O O . SER A 1 824 ? -2.499 10.020 19.739 1.00 93.44 824 SER A O 1
ATOM 6393 N N . ARG A 1 825 ? -3.297 11.428 21.308 1.00 91.62 825 ARG A N 1
ATOM 6394 C CA . ARG A 1 825 ? -4.461 11.862 20.507 1.00 91.62 825 ARG A CA 1
ATOM 6395 C C . ARG A 1 825 ? -4.813 13.346 20.622 1.00 91.62 825 ARG A C 1
ATOM 6397 O O . ARG A 1 825 ? -5.504 13.845 19.741 1.00 91.62 825 ARG A O 1
ATOM 6404 N N . ASP A 1 826 ? -4.351 14.061 21.649 1.00 90.81 826 ASP A N 1
ATOM 6405 C CA . ASP A 1 826 ? -4.524 15.517 21.721 1.00 90.81 826 ASP A CA 1
ATOM 6406 C C . ASP A 1 826 ? -3.551 16.235 20.768 1.00 90.81 826 ASP A C 1
ATOM 6408 O O . ASP A 1 826 ? -2.349 16.257 21.038 1.00 90.81 826 ASP A O 1
ATOM 6412 N N . PRO A 1 827 ? -4.029 16.885 19.691 1.00 88.75 827 PRO A N 1
ATOM 6413 C CA . PRO A 1 827 ? -3.155 17.515 18.702 1.00 88.75 827 PRO A CA 1
ATOM 6414 C C . PRO A 1 827 ? -2.332 18.685 19.258 1.00 88.75 827 PRO A C 1
ATOM 6416 O O . PRO A 1 827 ? -1.378 19.115 18.614 1.00 88.75 827 PRO A O 1
ATOM 6419 N N . ASN A 1 828 ? -2.686 19.234 20.424 1.00 89.69 828 ASN A N 1
ATOM 6420 C CA . ASN A 1 828 ? -1.996 20.383 21.013 1.00 89.69 828 ASN A CA 1
ATOM 6421 C C . ASN A 1 828 ? -0.993 20.007 22.106 1.00 89.69 828 ASN A C 1
ATOM 6423 O O . ASN A 1 828 ? -0.126 20.819 22.439 1.00 89.69 828 ASN A O 1
ATOM 6427 N N . PHE A 1 829 ? -1.136 18.815 22.683 1.00 92.62 829 PHE A N 1
ATOM 6428 C CA . PHE A 1 829 ? -0.367 18.357 23.833 1.00 92.62 829 PHE A CA 1
ATOM 6429 C C . PHE A 1 829 ? -0.000 16.881 23.641 1.00 92.62 829 PHE A C 1
ATOM 6431 O O . PHE A 1 829 ? -0.759 15.998 24.050 1.00 92.62 829 PHE A O 1
ATOM 6438 N N . PRO A 1 830 ? 1.146 16.589 23.001 1.00 91.50 830 PRO A N 1
ATOM 6439 C CA . PRO A 1 830 ? 1.606 15.217 22.866 1.00 91.50 830 PRO A CA 1
ATOM 6440 C C . PRO A 1 830 ? 1.966 14.599 24.220 1.00 91.50 830 PRO A C 1
ATOM 6442 O O . PRO A 1 830 ? 2.203 15.311 25.202 1.00 91.50 830 PRO A O 1
ATOM 6445 N N . PRO A 1 831 ? 2.070 13.261 24.276 1.00 91.31 831 PRO A N 1
ATOM 6446 C CA . PRO A 1 831 ? 2.591 12.591 25.452 1.00 91.31 831 PRO A CA 1
ATOM 6447 C C . PRO A 1 831 ? 4.029 13.036 25.749 1.00 91.31 831 PRO A C 1
ATOM 6449 O O . PRO A 1 831 ? 4.835 13.295 24.848 1.00 91.31 831 PRO A O 1
ATOM 6452 N N . ALA A 1 832 ? 4.363 13.071 27.037 1.00 89.88 832 ALA A N 1
ATOM 6453 C CA . ALA A 1 832 ? 5.730 13.242 27.515 1.00 89.88 832 ALA A CA 1
ATOM 6454 C C . ALA A 1 832 ? 6.635 12.079 27.060 1.00 89.88 832 ALA A C 1
ATOM 6456 O O . ALA A 1 832 ? 6.142 11.018 26.685 1.00 89.88 832 ALA A O 1
ATOM 6457 N N . ILE A 1 833 ? 7.962 12.218 27.175 1.00 86.62 833 ILE A N 1
ATOM 6458 C CA . ILE A 1 833 ? 8.945 11.175 26.794 1.00 86.62 833 ILE A CA 1
ATOM 6459 C C . ILE A 1 833 ? 8.710 9.780 27.422 1.00 86.62 833 ILE A C 1
ATOM 6461 O O . ILE A 1 833 ? 9.139 8.777 26.857 1.00 86.62 833 ILE A O 1
ATOM 6465 N N . PHE A 1 834 ? 7.988 9.680 28.547 1.00 84.31 834 PHE A N 1
ATOM 6466 C CA . PHE A 1 834 ? 7.587 8.400 29.166 1.00 84.31 834 PHE A CA 1
ATOM 6467 C C . PHE A 1 834 ? 6.090 8.080 29.048 1.00 84.31 834 PHE A C 1
ATOM 6469 O O . PHE A 1 834 ? 5.599 7.168 29.714 1.00 84.31 834 PHE A O 1
ATOM 6476 N N . GLY A 1 835 ? 5.344 8.830 28.239 1.00 86.44 835 GLY A N 1
ATOM 6477 C CA . GLY A 1 835 ? 3.888 8.763 28.194 1.00 86.44 835 GLY A CA 1
ATOM 6478 C C . GLY A 1 835 ? 3.271 9.329 29.471 1.00 86.44 835 GLY A C 1
ATOM 6479 O O . GLY A 1 835 ? 3.289 10.539 29.705 1.00 86.44 835 GLY A O 1
ATOM 6480 N N . TRP A 1 836 ? 2.722 8.451 30.310 1.00 86.62 836 TRP A N 1
ATOM 6481 C CA . TRP A 1 836 ? 2.024 8.837 31.536 1.00 86.62 836 TRP A CA 1
ATOM 6482 C C . TRP A 1 836 ? 2.976 9.326 32.626 1.00 86.62 836 TRP A C 1
ATOM 6484 O O . TRP A 1 836 ? 3.926 8.646 33.011 1.00 86.62 836 TRP A O 1
ATOM 6494 N N . THR A 1 837 ? 2.660 10.485 33.198 1.00 88.50 837 THR A N 1
ATOM 6495 C CA . THR A 1 837 ? 3.434 11.083 34.289 1.00 88.50 837 THR A CA 1
ATOM 6496 C C . THR A 1 837 ? 2.727 10.862 35.622 1.00 88.50 837 THR A C 1
ATOM 6498 O O . THR A 1 837 ? 1.659 11.413 35.855 1.00 88.50 837 THR A O 1
ATOM 6501 N N . THR A 1 838 ? 3.334 10.084 36.524 1.00 91.25 838 THR A N 1
ATOM 6502 C CA . THR A 1 838 ? 2.721 9.702 37.817 1.00 91.25 838 THR A CA 1
ATOM 6503 C C . THR A 1 838 ? 3.303 10.420 39.036 1.00 91.25 838 THR A C 1
ATOM 6505 O O . THR A 1 838 ? 2.880 10.169 40.162 1.00 91.25 838 THR A O 1
ATOM 6508 N N . GLN A 1 839 ? 4.254 11.334 38.838 1.00 89.94 839 GLN A N 1
ATOM 6509 C CA . GLN A 1 839 ? 4.831 12.176 39.889 1.00 89.94 839 GLN A CA 1
ATOM 6510 C C . GLN A 1 839 ? 5.039 13.601 39.377 1.00 89.94 839 GLN A C 1
ATOM 6512 O O . GLN A 1 839 ? 5.246 13.815 38.190 1.00 89.94 839 GLN A O 1
ATOM 6517 N N . ASP A 1 840 ? 5.087 14.570 40.287 1.00 89.94 840 ASP A N 1
ATOM 6518 C CA . ASP A 1 840 ? 5.309 15.990 39.975 1.00 89.94 840 ASP A CA 1
ATOM 6519 C C . ASP A 1 840 ? 6.695 16.326 39.392 1.00 89.94 840 ASP A C 1
ATOM 6521 O O . ASP A 1 840 ? 6.939 17.456 38.971 1.00 89.94 840 ASP A O 1
ATOM 6525 N N . ASN A 1 841 ? 7.639 15.385 39.432 1.00 88.19 841 ASN A N 1
ATOM 6526 C CA . ASN A 1 841 ? 8.998 15.579 38.934 1.00 88.19 841 ASN A CA 1
ATOM 6527 C C . ASN A 1 841 ? 9.480 14.325 38.185 1.00 88.19 841 ASN A C 1
ATOM 6529 O O . ASN A 1 841 ? 10.303 13.570 38.726 1.00 88.19 841 ASN A O 1
ATOM 6533 N N . PRO A 1 842 ? 8.940 14.070 36.977 1.00 90.88 842 PRO A N 1
ATOM 6534 C CA . PRO A 1 842 ? 9.414 12.984 36.127 1.00 90.88 842 PRO A CA 1
ATOM 6535 C C . PRO A 1 842 ? 10.891 13.179 35.757 1.00 90.88 842 PRO A C 1
ATOM 6537 O O . PRO A 1 842 ? 11.440 14.284 35.816 1.00 90.88 842 PRO A O 1
ATOM 6540 N N . ALA A 1 843 ? 11.558 12.089 35.388 1.00 89.44 843 ALA A N 1
ATOM 6541 C CA . ALA A 1 843 ? 12.920 12.136 34.877 1.00 89.44 843 ALA A CA 1
ATOM 6542 C C . ALA A 1 843 ? 12.968 12.973 33.584 1.00 89.44 843 ALA A C 1
ATOM 6544 O O . ALA A 1 843 ? 11.989 13.020 32.840 1.00 89.44 843 ALA A O 1
ATOM 6545 N N . TRP A 1 844 ? 14.081 13.683 33.360 1.00 87.81 844 TRP A N 1
ATOM 6546 C CA . TRP A 1 844 ? 14.223 14.692 32.292 1.00 87.81 844 TRP A CA 1
ATOM 6547 C C . TRP A 1 844 ? 13.111 15.752 32.274 1.00 87.81 844 TRP A C 1
ATOM 6549 O O . TRP A 1 844 ? 12.858 16.378 31.260 1.00 87.81 844 TRP A O 1
ATOM 6559 N N . HIS A 1 845 ? 12.418 15.955 33.400 1.00 89.06 845 HIS A N 1
ATOM 6560 C CA . HIS A 1 845 ? 11.269 16.856 33.483 1.00 89.06 845 HIS A CA 1
ATOM 6561 C C . HIS A 1 845 ? 10.138 16.510 32.503 1.00 89.06 845 HIS A C 1
ATOM 6563 O O . HIS A 1 845 ? 9.280 17.350 32.265 1.00 89.06 845 HIS A O 1
ATOM 6569 N N . GLY A 1 846 ? 10.098 15.278 31.977 1.00 87.62 846 GLY A N 1
ATOM 6570 C CA . GLY A 1 846 ? 9.046 14.830 31.066 1.00 87.62 846 GLY A CA 1
ATOM 6571 C C . GLY A 1 846 ? 8.892 15.706 29.819 1.00 87.62 846 GLY A C 1
ATOM 6572 O O . GLY A 1 846 ? 7.800 15.751 29.261 1.00 87.62 846 GLY A O 1
ATOM 6573 N N . ASP A 1 847 ? 9.935 16.438 29.431 1.00 91.50 847 ASP A N 1
ATOM 6574 C CA . ASP A 1 847 ? 9.883 17.338 28.289 1.00 91.50 847 ASP A CA 1
ATOM 6575 C C . ASP A 1 847 ? 9.927 16.574 26.957 1.00 91.50 847 ASP A C 1
ATOM 6577 O O . ASP A 1 847 ? 10.037 15.341 26.903 1.00 91.50 847 ASP A O 1
ATOM 6581 N N . TYR A 1 848 ? 9.768 17.309 25.861 1.00 92.12 848 TYR A N 1
ATOM 6582 C CA . TYR A 1 848 ? 9.889 16.759 24.518 1.00 92.12 848 TYR A CA 1
ATOM 6583 C C . TYR A 1 848 ? 11.372 16.774 24.137 1.00 92.12 848 TYR A C 1
ATOM 6585 O O . TYR A 1 848 ? 11.855 17.681 23.462 1.00 92.12 848 TYR A O 1
ATOM 6593 N N . HIS A 1 849 ? 12.112 15.803 24.678 1.00 89.75 849 HIS A N 1
ATOM 6594 C CA . HIS A 1 849 ? 13.571 15.710 24.571 1.00 89.75 849 HIS A CA 1
ATOM 6595 C C . HIS A 1 849 ? 13.993 15.309 23.136 1.00 89.75 849 HIS A C 1
ATOM 6597 O O . HIS A 1 849 ? 13.820 14.162 22.711 1.00 89.75 849 HIS A O 1
ATOM 6603 N N . LEU A 1 850 ? 14.533 16.265 22.373 1.00 86.19 850 LEU A N 1
ATOM 6604 C CA . LEU A 1 850 ? 14.818 16.231 20.930 1.00 86.19 850 LEU A CA 1
ATOM 6605 C C . LEU A 1 850 ? 16.170 15.593 20.561 1.00 86.19 850 LEU A C 1
ATOM 6607 O O . LEU A 1 850 ? 16.868 16.043 19.651 1.00 86.19 850 LEU A O 1
ATOM 6611 N N . ASN A 1 851 ? 16.545 14.523 21.253 1.00 73.94 851 ASN A N 1
ATOM 6612 C CA . ASN A 1 851 ? 17.748 13.727 20.999 1.00 73.94 851 ASN A CA 1
ATOM 6613 C C . ASN A 1 851 ? 17.360 12.287 20.614 1.00 73.94 851 ASN A C 1
ATOM 6615 O O . ASN A 1 851 ? 17.754 11.349 21.293 1.00 73.94 851 ASN A O 1
ATOM 6619 N N . TYR A 1 852 ? 16.532 12.127 19.575 1.00 76.00 852 TYR A N 1
ATOM 6620 C CA . TYR A 1 852 ? 15.846 10.894 19.124 1.00 76.00 852 TYR A CA 1
ATOM 6621 C C . TYR A 1 852 ? 14.850 10.242 20.101 1.00 76.00 852 TYR A C 1
ATOM 6623 O O . TYR A 1 852 ? 13.935 9.560 19.641 1.00 76.00 852 TYR A O 1
ATOM 6631 N N . ASN A 1 853 ? 14.974 10.431 21.419 1.00 82.62 853 ASN A N 1
ATOM 6632 C CA . ASN A 1 853 ? 14.187 9.667 22.396 1.00 82.62 853 ASN A CA 1
ATOM 6633 C C . ASN A 1 853 ? 12.677 9.948 22.329 1.00 82.62 853 ASN A C 1
ATOM 6635 O O . ASN A 1 853 ? 11.891 9.002 22.313 1.00 82.62 853 ASN A O 1
ATOM 6639 N N . HIS A 1 854 ? 12.258 11.219 22.271 1.00 87.06 854 HIS A N 1
ATOM 6640 C CA . HIS A 1 854 ? 10.830 11.564 22.188 1.00 87.06 854 HIS A CA 1
ATOM 6641 C C . HIS A 1 854 ? 10.212 11.193 20.834 1.00 87.06 854 HIS A C 1
ATOM 6643 O O . HIS A 1 854 ? 9.048 10.815 20.776 1.00 87.06 854 HIS A O 1
ATOM 6649 N N . MET A 1 855 ? 10.996 11.225 19.754 1.00 85.56 855 MET A N 1
ATOM 6650 C CA . MET A 1 855 ? 10.519 10.919 18.403 1.00 85.56 855 MET A CA 1
ATOM 6651 C C . MET A 1 855 ? 10.310 9.426 18.157 1.00 85.56 855 MET A C 1
ATOM 6653 O O . MET A 1 855 ? 9.463 9.051 17.346 1.00 85.56 855 MET A O 1
ATOM 6657 N N . ALA A 1 856 ? 11.085 8.573 18.823 1.00 87.12 856 ALA A N 1
ATOM 6658 C CA . ALA A 1 856 ? 11.171 7.166 18.464 1.00 87.12 856 ALA A CA 1
ATOM 6659 C C . ALA A 1 856 ? 9.873 6.345 18.589 1.00 87.12 856 ALA A C 1
ATOM 6661 O O . ALA A 1 856 ? 9.671 5.463 17.755 1.00 87.12 856 ALA A O 1
ATOM 6662 N N . PRO A 1 857 ? 8.957 6.607 19.543 1.00 86.81 857 PRO A N 1
ATOM 6663 C CA . PRO A 1 857 ? 7.654 5.937 19.571 1.00 86.81 857 PRO A CA 1
ATOM 6664 C C . PRO A 1 857 ? 6.800 6.170 18.313 1.00 86.81 857 PRO A C 1
ATOM 6666 O O . PRO A 1 857 ? 5.951 5.345 17.984 1.00 86.81 857 PRO A O 1
ATOM 6669 N N . PHE A 1 858 ? 7.035 7.263 17.580 1.00 88.44 858 PHE A N 1
ATOM 6670 C CA . PHE A 1 858 ? 6.241 7.649 16.409 1.00 88.44 858 PHE A CA 1
ATOM 6671 C C . PHE A 1 858 ? 6.752 7.038 15.091 1.00 88.44 858 PHE A C 1
ATOM 6673 O O . PHE A 1 858 ? 6.015 6.972 14.107 1.00 88.44 858 PHE A O 1
ATOM 6680 N N . TYR A 1 859 ? 7.978 6.508 15.084 1.00 87.19 859 TYR A N 1
ATOM 6681 C CA . TYR A 1 859 ? 8.671 5.939 13.921 1.00 87.19 859 TYR A CA 1
ATOM 6682 C C . TYR A 1 859 ? 7.870 4.878 13.149 1.00 87.19 859 TYR A C 1
ATOM 6684 O O . TYR A 1 859 ? 7.917 4.820 11.918 1.00 87.19 859 TYR A O 1
ATOM 6692 N N . GLY A 1 860 ? 7.143 4.018 13.867 1.00 86.00 860 GLY A N 1
ATOM 6693 C CA . GLY A 1 860 ? 6.402 2.895 13.287 1.00 86.00 860 GLY A CA 1
ATOM 6694 C C . GLY A 1 860 ? 4.991 3.234 12.795 1.00 86.00 860 GLY A C 1
ATOM 6695 O O . GLY A 1 860 ? 4.372 2.406 12.126 1.00 86.00 860 GLY A O 1
ATOM 6696 N N . LEU A 1 861 ? 4.469 4.427 13.099 1.00 88.31 861 LEU A N 1
ATOM 6697 C CA . LEU A 1 861 ? 3.044 4.737 12.936 1.00 88.31 861 LEU A CA 1
ATOM 6698 C C . LEU A 1 861 ? 2.579 4.732 11.478 1.00 88.31 861 LEU A C 1
ATOM 6700 O O . LEU A 1 861 ? 1.504 4.215 11.182 1.00 88.31 861 LEU A O 1
ATOM 6704 N N . ALA A 1 862 ? 3.402 5.228 10.551 1.00 82.88 862 ALA A N 1
ATOM 6705 C CA . ALA A 1 862 ? 3.084 5.196 9.122 1.00 82.88 862 ALA A CA 1
ATOM 6706 C C . ALA A 1 862 ? 2.857 3.761 8.623 1.00 82.88 862 ALA A C 1
ATOM 6708 O O . ALA A 1 862 ? 1.879 3.473 7.939 1.00 82.88 862 ALA A O 1
ATOM 6709 N N . ARG A 1 863 ? 3.728 2.828 9.032 1.00 84.19 863 ARG A N 1
ATOM 6710 C CA . ARG A 1 863 ? 3.641 1.410 8.649 1.00 84.19 863 ARG A CA 1
ATOM 6711 C C . ARG A 1 863 ? 2.525 0.666 9.376 1.00 84.19 863 ARG A C 1
ATOM 6713 O O . ARG A 1 863 ? 2.045 -0.338 8.867 1.00 84.19 863 ARG A O 1
ATOM 6720 N N . ALA A 1 864 ? 2.091 1.172 10.527 1.00 87.56 864 ALA A N 1
ATOM 6721 C CA . ALA A 1 864 ? 0.947 0.651 11.262 1.00 87.56 864 ALA A CA 1
ATOM 6722 C C . ALA A 1 864 ? -0.402 1.247 10.816 1.00 87.56 864 ALA A C 1
ATOM 6724 O O . ALA A 1 864 ? -1.422 0.931 11.428 1.00 87.56 864 ALA A O 1
ATOM 6725 N N . ASN A 1 865 ? -0.424 2.092 9.775 1.00 87.00 865 ASN A N 1
ATOM 6726 C CA . ASN A 1 865 ? -1.620 2.802 9.313 1.00 87.00 865 ASN A CA 1
ATOM 6727 C C . ASN A 1 865 ? -2.219 3.717 10.408 1.00 87.00 865 ASN A C 1
ATOM 6729 O O . ASN A 1 865 ? -3.421 3.684 10.673 1.00 87.00 865 ASN A O 1
ATOM 6733 N N . ARG A 1 866 ? -1.337 4.471 11.090 1.00 90.19 866 ARG A N 1
ATOM 6734 C CA . ARG A 1 866 ? -1.622 5.317 12.267 1.00 90.19 866 ARG A CA 1
ATOM 6735 C C . ARG A 1 866 ? -1.018 6.709 12.228 1.00 90.19 866 ARG A C 1
ATOM 6737 O O . ARG A 1 866 ? -0.587 7.247 13.248 1.00 90.19 866 ARG A O 1
ATOM 6744 N N . LEU A 1 867 ? -0.964 7.303 11.045 1.00 87.75 867 LEU A N 1
ATOM 6745 C CA . LEU A 1 867 ? -0.389 8.635 10.870 1.00 87.75 867 LEU A CA 1
ATOM 6746 C C . LEU A 1 867 ? -1.058 9.687 11.767 1.00 87.75 867 LEU A C 1
ATOM 6748 O O . LEU A 1 867 ? -0.362 10.574 12.258 1.00 87.75 867 LEU A O 1
ATOM 6752 N N . GLU A 1 868 ? -2.356 9.547 12.056 1.00 87.06 868 GLU A N 1
ATOM 6753 C CA . GLU A 1 868 ? -3.108 10.453 12.931 1.00 87.06 868 GLU A CA 1
ATOM 6754 C C . GLU A 1 868 ? -2.541 10.523 14.359 1.00 87.06 868 GLU A C 1
ATOM 6756 O O . GLU A 1 868 ? -2.636 11.544 15.032 1.00 87.06 868 GLU A O 1
ATOM 6761 N N . GLN A 1 869 ? -1.888 9.459 14.833 1.00 90.00 869 GLN A N 1
ATOM 6762 C CA . GLN A 1 869 ? -1.301 9.431 16.177 1.00 90.00 869 GLN A CA 1
ATOM 6763 C C . GLN A 1 869 ? 0.021 10.190 16.273 1.00 90.00 869 GLN A C 1
ATOM 6765 O O . GLN A 1 869 ? 0.502 10.430 17.383 1.00 90.00 869 GLN A O 1
ATOM 6770 N N . ALA A 1 870 ? 0.608 10.556 15.130 1.00 88.56 870 ALA A N 1
ATOM 6771 C CA . ALA A 1 870 ? 1.781 11.416 15.062 1.00 88.56 870 ALA A CA 1
ATOM 6772 C C . ALA A 1 870 ? 1.414 12.907 15.039 1.00 88.56 870 ALA A C 1
ATOM 6774 O O . ALA A 1 870 ? 2.276 13.725 15.335 1.00 88.56 870 ALA A O 1
ATOM 6775 N N . ASP A 1 871 ? 0.159 13.285 14.761 1.00 88.12 871 ASP A N 1
ATOM 6776 C CA . ASP A 1 871 ? -0.249 14.700 14.703 1.00 88.12 871 ASP A CA 1
ATOM 6777 C C . ASP A 1 871 ? 0.099 15.508 15.967 1.00 88.12 871 ASP A C 1
ATOM 6779 O O . ASP A 1 871 ? 0.589 16.636 15.824 1.00 88.12 871 ASP A O 1
ATOM 6783 N N . PRO A 1 872 ? -0.075 14.966 17.194 1.00 89.12 872 PRO A N 1
ATOM 6784 C CA . PRO A 1 872 ? 0.319 15.659 18.419 1.00 89.12 872 PRO A CA 1
ATOM 6785 C C . PRO A 1 872 ? 1.793 16.074 18.472 1.00 89.12 872 PRO A C 1
ATOM 6787 O O . PRO A 1 872 ? 2.119 17.070 19.114 1.00 89.12 872 PRO A O 1
ATOM 6790 N N . HIS A 1 873 ? 2.693 15.327 17.824 1.00 88.88 873 HIS A N 1
ATOM 6791 C CA . HIS A 1 873 ? 4.135 15.584 17.861 1.00 88.88 873 HIS A CA 1
ATOM 6792 C C . HIS A 1 873 ? 4.517 16.892 17.150 1.00 88.88 873 HIS A C 1
ATOM 6794 O O . HIS A 1 873 ? 5.447 17.574 17.576 1.00 88.88 873 HIS A O 1
ATOM 6800 N N . ASP A 1 874 ? 3.796 17.274 16.095 1.00 92.12 874 ASP A N 1
ATOM 6801 C CA . ASP A 1 874 ? 4.187 18.405 15.250 1.00 92.12 874 ASP A CA 1
ATOM 6802 C C . ASP A 1 874 ? 4.012 19.751 15.960 1.00 92.12 874 ASP A C 1
ATOM 6804 O O . ASP A 1 874 ? 4.861 20.638 15.855 1.00 92.12 874 ASP A O 1
ATOM 6808 N N . THR A 1 875 ? 2.921 19.909 16.709 1.00 92.38 875 THR A N 1
ATOM 6809 C CA . THR A 1 875 ? 2.526 21.188 17.312 1.00 92.38 875 THR A CA 1
ATOM 6810 C C . THR A 1 875 ? 3.594 21.810 18.216 1.00 92.38 875 THR A C 1
ATOM 6812 O O . THR A 1 875 ? 3.946 22.962 17.969 1.00 92.38 875 THR A O 1
ATOM 6815 N N . PRO A 1 876 ? 4.169 21.128 19.229 1.00 92.81 876 PRO A N 1
ATOM 6816 C CA . PRO A 1 876 ? 5.184 21.762 20.070 1.00 92.81 876 PRO A CA 1
ATOM 6817 C C . PRO A 1 876 ? 6.467 22.112 19.314 1.00 92.81 876 PRO A C 1
ATOM 6819 O O . PRO A 1 876 ? 7.115 23.101 19.653 1.00 92.81 876 PRO A O 1
ATOM 6822 N N . VAL A 1 877 ? 6.827 21.342 18.281 1.00 94.06 877 VAL A N 1
ATOM 6823 C CA . VAL A 1 877 ? 7.982 21.661 17.436 1.00 94.06 877 VAL A CA 1
ATOM 6824 C C . VAL A 1 877 ? 7.714 22.960 16.678 1.00 94.06 877 VAL A C 1
ATOM 6826 O O . VAL A 1 877 ? 8.554 23.859 16.703 1.00 94.06 877 VAL A O 1
ATOM 6829 N N . LEU A 1 878 ? 6.540 23.091 16.057 1.00 95.56 878 LEU A N 1
ATOM 6830 C CA . LEU A 1 878 ? 6.141 24.289 15.314 1.00 95.56 878 LEU A CA 1
ATOM 6831 C C . LEU A 1 878 ? 5.982 25.515 16.231 1.00 95.56 878 LEU A C 1
ATOM 6833 O O . LEU A 1 878 ? 6.508 26.582 15.913 1.00 95.56 878 LEU A O 1
ATOM 6837 N N . ASP A 1 879 ? 5.346 25.363 17.397 1.00 94.81 879 ASP A N 1
ATOM 6838 C CA . ASP A 1 879 ? 5.158 26.434 18.390 1.00 94.81 879 ASP A CA 1
ATOM 6839 C C . ASP A 1 879 ? 6.501 27.014 18.877 1.00 94.81 879 ASP A C 1
ATOM 6841 O O . ASP A 1 879 ? 6.609 28.207 19.169 1.00 94.81 879 ASP A O 1
ATOM 6845 N N . PHE A 1 880 ? 7.550 26.187 18.957 1.00 95.81 880 PHE A N 1
ATOM 6846 C CA . PHE A 1 880 ? 8.878 26.605 19.417 1.00 95.81 880 PHE A CA 1
ATOM 6847 C C . PHE A 1 880 ? 9.705 27.332 18.336 1.00 95.81 880 PHE A C 1
ATOM 6849 O O . PHE A 1 880 ? 10.740 27.931 18.641 1.00 95.81 880 PHE A O 1
ATOM 6856 N N . MET A 1 881 ? 9.258 27.342 17.074 1.00 96.44 881 MET A N 1
ATOM 6857 C CA . MET A 1 881 ? 10.048 27.812 15.928 1.00 96.44 881 MET A CA 1
ATOM 6858 C C . MET A 1 881 ? 10.554 29.253 16.085 1.00 96.44 881 MET A C 1
ATOM 6860 O O . MET A 1 881 ? 11.730 29.518 15.843 1.00 96.44 881 MET A O 1
ATOM 6864 N N . ALA A 1 882 ? 9.719 30.179 16.567 1.00 95.50 882 ALA A N 1
ATOM 6865 C CA . ALA A 1 882 ? 10.124 31.574 16.775 1.00 95.50 882 ALA A CA 1
ATOM 6866 C C . ALA A 1 882 ? 11.272 31.707 17.796 1.00 95.50 882 ALA A C 1
ATOM 6868 O O . ALA A 1 882 ? 12.192 32.514 17.631 1.00 95.50 882 ALA A O 1
ATOM 6869 N N . ARG A 1 883 ? 11.254 30.881 18.849 1.00 93.94 883 ARG A N 1
ATOM 6870 C CA . ARG A 1 883 ? 12.324 30.836 19.849 1.00 93.94 883 ARG A CA 1
ATOM 6871 C C . ARG A 1 883 ? 13.591 30.208 19.271 1.00 93.94 883 ARG A C 1
ATOM 6873 O O . ARG A 1 883 ? 14.681 30.728 19.500 1.00 93.94 883 ARG A O 1
ATOM 6880 N N . ALA A 1 884 ? 13.456 29.154 18.469 1.00 96.19 884 ALA A N 1
ATOM 6881 C CA . ALA A 1 884 ? 14.574 28.527 17.770 1.00 96.19 884 ALA A CA 1
ATOM 6882 C C . ALA A 1 884 ? 15.251 29.458 16.746 1.00 96.19 884 ALA A C 1
ATOM 6884 O O . ALA A 1 884 ? 16.475 29.426 16.609 1.00 96.19 884 ALA A O 1
ATOM 6885 N N . GLN A 1 885 ? 14.485 30.321 16.070 1.00 97.50 885 GLN A N 1
ATOM 6886 C CA . GLN A 1 885 ? 15.025 31.370 15.197 1.00 97.50 885 GLN A CA 1
ATOM 6887 C C . GLN A 1 885 ? 15.847 32.390 15.983 1.00 97.50 885 GLN A C 1
ATOM 6889 O O . GLN A 1 885 ? 16.954 32.752 15.579 1.00 97.50 885 GLN A O 1
ATOM 6894 N N . TRP A 1 886 ? 15.341 32.815 17.146 1.00 95.38 886 TRP A N 1
ATOM 6895 C CA . TRP A 1 886 ? 16.097 33.676 18.053 1.00 95.38 886 TRP A CA 1
ATOM 6896 C C . TRP A 1 886 ? 17.406 33.012 18.501 1.00 95.38 886 TRP A C 1
ATOM 6898 O O . TRP A 1 886 ? 18.454 33.645 18.424 1.00 95.38 886 TRP A O 1
ATOM 6908 N N . HIS A 1 887 ? 17.387 31.730 18.884 1.00 95.00 887 HIS A N 1
ATOM 6909 C CA . HIS A 1 887 ? 18.611 31.006 19.249 1.00 95.00 887 HIS A CA 1
ATOM 6910 C C . HIS A 1 887 ? 19.631 30.966 18.109 1.00 95.00 887 HIS A C 1
ATOM 6912 O O . HIS A 1 887 ? 20.799 31.272 18.339 1.00 95.00 887 HIS A O 1
ATOM 6918 N N . CYS A 1 888 ? 19.198 30.639 16.888 1.00 96.25 888 CYS A N 1
ATOM 6919 C CA . CYS A 1 888 ? 20.073 30.613 15.717 1.00 96.25 888 CYS A CA 1
ATOM 6920 C C . CYS A 1 888 ? 20.747 31.976 15.491 1.00 96.25 888 CYS A C 1
ATOM 6922 O O . CYS A 1 888 ? 21.974 32.063 15.378 1.00 96.25 888 CYS A O 1
ATOM 6924 N N . LYS A 1 889 ? 19.955 33.053 15.530 1.00 95.94 889 LYS A N 1
ATOM 6925 C CA . LYS A 1 889 ? 20.448 34.421 15.355 1.00 95.94 889 LYS A CA 1
ATOM 6926 C C . LYS A 1 889 ? 21.415 34.849 16.460 1.00 95.94 889 LYS A C 1
ATOM 6928 O O . LYS A 1 889 ? 22.439 35.448 16.159 1.00 95.94 889 LYS A O 1
ATOM 6933 N N . GLU A 1 890 ? 21.126 34.542 17.720 1.00 93.94 890 GLU A N 1
ATOM 6934 C CA . GLU A 1 890 ? 21.986 34.932 18.846 1.00 93.94 890 GLU A CA 1
ATOM 6935 C C . GLU A 1 890 ? 23.282 34.118 18.933 1.00 93.94 890 GLU A C 1
ATOM 6937 O O . GLU A 1 890 ? 24.301 34.633 19.391 1.00 93.94 890 GLU A O 1
ATOM 6942 N N . ILE A 1 891 ? 23.255 32.842 18.535 1.00 92.31 891 ILE A N 1
ATOM 6943 C CA . ILE A 1 891 ? 24.411 31.942 18.647 1.00 92.31 891 ILE A CA 1
ATOM 6944 C C . ILE A 1 891 ? 25.338 32.083 17.436 1.00 92.31 891 ILE A C 1
ATOM 6946 O O . ILE A 1 891 ? 26.556 32.128 17.612 1.00 92.31 891 ILE A O 1
ATOM 6950 N N . PHE A 1 892 ? 24.784 32.180 16.223 1.00 93.81 892 PHE A N 1
ATOM 6951 C CA . PHE A 1 892 ? 25.567 32.171 14.983 1.00 93.81 892 PHE A CA 1
ATOM 6952 C C . PHE A 1 892 ? 25.515 33.475 14.182 1.00 93.81 892 PHE A C 1
ATOM 6954 O O . PHE A 1 892 ? 26.392 33.708 13.354 1.00 93.81 892 PHE A O 1
ATOM 6961 N N . GLY A 1 893 ? 24.528 34.343 14.422 1.00 96.12 893 GLY A N 1
ATOM 6962 C CA . GLY A 1 893 ? 24.390 35.612 13.703 1.00 96.12 893 GLY A CA 1
ATOM 6963 C C . GLY A 1 893 ? 23.715 35.517 12.330 1.00 96.12 893 GLY A C 1
ATOM 6964 O O . GLY A 1 893 ? 23.723 36.509 11.605 1.00 96.12 893 GLY A O 1
ATOM 6965 N N . PHE A 1 894 ? 23.126 34.370 11.971 1.00 97.38 894 PHE A N 1
ATOM 6966 C CA . PHE A 1 894 ? 22.444 34.148 10.688 1.00 97.38 894 PHE A CA 1
ATOM 6967 C C . PHE A 1 894 ? 21.017 33.592 10.854 1.00 97.38 894 PHE A C 1
ATOM 6969 O O . PHE A 1 894 ? 20.592 33.250 11.961 1.00 97.38 894 PHE A O 1
ATOM 6976 N N . GLU A 1 895 ? 20.273 33.513 9.747 1.00 96.62 895 GLU A N 1
ATOM 6977 C CA . GLU A 1 895 ? 18.896 33.001 9.693 1.00 96.62 895 GLU A CA 1
ATOM 6978 C C . GLU A 1 895 ? 18.812 31.466 9.680 1.00 96.62 895 GLU A C 1
ATOM 6980 O O . GLU A 1 895 ? 19.693 30.776 9.175 1.00 96.62 895 GLU A O 1
ATOM 6985 N N . GLY A 1 896 ? 17.721 30.923 10.218 1.00 97.62 896 GLY A N 1
ATOM 6986 C CA . GLY A 1 896 ? 17.491 29.486 10.370 1.00 97.62 896 GLY A CA 1
ATOM 6987 C C . GLY A 1 896 ? 16.901 29.175 11.741 1.00 97.62 896 GLY A C 1
ATOM 6988 O O . GLY A 1 896 ? 16.483 30.081 12.461 1.00 97.62 896 GLY A O 1
ATOM 6989 N N . VAL A 1 897 ? 16.876 27.899 12.126 1.00 97.62 897 VAL A N 1
ATOM 6990 C CA . VAL A 1 897 ? 16.399 27.463 13.448 1.00 97.62 897 VAL A CA 1
ATOM 6991 C C . VAL A 1 897 ? 17.422 26.597 14.164 1.00 97.62 897 VAL A C 1
ATOM 6993 O O . VAL A 1 897 ? 18.057 25.733 13.568 1.00 97.62 897 VAL A O 1
ATOM 6996 N N . MET A 1 898 ? 17.533 26.791 15.477 1.00 94.31 898 MET A N 1
ATOM 6997 C CA . MET A 1 898 ? 18.355 25.958 16.347 1.00 94.31 898 MET A CA 1
ATOM 6998 C C . MET A 1 898 ? 17.552 25.578 17.592 1.00 94.31 898 MET A C 1
ATOM 7000 O O . MET A 1 898 ? 17.123 26.449 18.348 1.00 94.31 898 MET A O 1
ATOM 7004 N N . TYR A 1 899 ? 17.352 24.276 17.807 1.00 94.75 899 TYR A N 1
ATOM 7005 C CA . TYR A 1 899 ? 16.548 23.759 18.917 1.00 94.75 899 TYR A CA 1
ATOM 7006 C C . TYR A 1 899 ? 17.436 23.235 20.058 1.00 94.75 899 TYR A C 1
ATOM 7008 O O . TYR A 1 899 ? 18.413 22.524 19.787 1.00 94.75 899 TYR A O 1
ATOM 7016 N N . PRO A 1 900 ? 17.124 23.563 21.326 1.00 92.44 900 PRO A N 1
ATOM 7017 C CA . PRO A 1 900 ? 17.780 22.949 22.473 1.00 92.44 900 PRO A CA 1
ATOM 7018 C C . PRO A 1 900 ? 17.403 21.469 22.578 1.00 92.44 900 PRO A C 1
ATOM 7020 O O . PRO A 1 900 ? 16.540 20.978 21.851 1.00 92.44 900 PRO A O 1
ATOM 7023 N N . VAL A 1 901 ? 18.061 20.742 23.484 1.00 89.69 901 VAL A N 1
ATOM 7024 C CA . VAL A 1 901 ? 17.760 19.320 23.680 1.00 89.69 901 VAL A CA 1
ATOM 7025 C C . VAL A 1 901 ? 16.354 19.095 24.243 1.00 89.69 901 VAL A C 1
ATOM 7027 O O . VAL A 1 901 ? 15.757 18.080 23.931 1.00 89.69 901 VAL A O 1
ATOM 7030 N N . GLY A 1 902 ? 15.805 20.023 25.030 1.00 90.12 902 GLY A N 1
ATOM 7031 C CA . GLY A 1 902 ? 14.477 19.885 25.624 1.00 90.12 902 GLY A CA 1
ATOM 7032 C C . GLY A 1 902 ? 13.596 21.088 25.318 1.00 90.12 902 GLY A C 1
ATOM 7033 O O . GLY A 1 902 ? 13.999 22.238 25.518 1.00 90.12 902 GLY A O 1
ATOM 7034 N N . ILE A 1 903 ? 12.388 20.811 24.829 1.00 93.00 903 ILE A N 1
ATOM 7035 C CA . ILE A 1 903 ? 11.336 21.807 24.613 1.00 93.00 903 ILE A CA 1
ATOM 7036 C C . ILE A 1 903 ? 10.046 21.378 25.318 1.00 93.00 903 ILE A C 1
ATOM 7038 O O . ILE A 1 903 ? 9.799 20.193 25.542 1.00 93.00 903 ILE A O 1
ATOM 7042 N N . GLY A 1 904 ? 9.207 22.349 25.665 1.00 92.56 904 GLY A N 1
ATOM 7043 C CA . GLY A 1 904 ? 7.860 22.137 26.187 1.00 92.56 904 GLY A CA 1
ATOM 7044 C C . GLY A 1 904 ? 6.776 22.600 25.207 1.00 92.56 904 GLY A C 1
ATOM 7045 O O . GLY A 1 904 ? 7.076 23.192 24.167 1.00 92.56 904 GLY A O 1
ATOM 7046 N N . PRO A 1 905 ? 5.494 22.365 25.531 1.00 93.25 905 PRO A N 1
ATOM 7047 C CA . PRO A 1 905 ? 4.385 22.853 24.717 1.00 93.25 905 PRO A CA 1
ATOM 7048 C C . PRO A 1 905 ? 4.325 24.387 24.725 1.00 93.25 905 PRO A C 1
ATOM 7050 O O . PRO A 1 905 ? 4.857 25.041 25.626 1.00 93.25 905 PRO A O 1
ATOM 7053 N N . LYS A 1 906 ? 3.645 24.970 23.728 1.00 92.62 906 LYS A N 1
ATOM 7054 C CA . LYS A 1 906 ? 3.404 26.423 23.629 1.00 92.62 906 LYS A CA 1
ATOM 7055 C C . LYS A 1 906 ? 4.684 27.273 23.634 1.00 92.62 906 LYS A C 1
ATOM 7057 O O . LYS A 1 906 ? 4.688 28.393 24.139 1.00 92.62 906 LYS A O 1
ATOM 7062 N N . GLY A 1 907 ? 5.775 26.736 23.082 1.00 92.31 907 GLY A N 1
ATOM 7063 C CA . GLY A 1 907 ? 7.051 27.443 22.950 1.00 92.31 907 GLY A CA 1
ATOM 7064 C C . GLY A 1 907 ? 7.857 27.570 24.250 1.00 92.31 907 GLY A C 1
ATOM 7065 O O . GLY A 1 907 ? 8.808 28.349 24.298 1.00 92.31 907 GLY A O 1
ATOM 7066 N N . ILE A 1 908 ? 7.497 26.830 25.307 1.00 92.88 908 ILE A N 1
ATOM 7067 C CA . ILE A 1 908 ? 8.211 26.869 26.590 1.00 92.88 908 ILE A CA 1
ATOM 7068 C C . ILE A 1 908 ? 9.589 26.210 26.471 1.00 92.88 908 ILE A C 1
ATOM 7070 O O . ILE A 1 908 ? 9.734 25.098 25.971 1.00 92.88 908 ILE A O 1
ATOM 7074 N N . GLU A 1 909 ? 10.610 26.885 26.996 1.00 89.94 909 GLU A N 1
ATOM 7075 C CA . GLU A 1 909 ? 11.978 26.370 27.073 1.00 89.94 909 GLU A CA 1
ATOM 7076 C C . GLU A 1 909 ? 12.185 25.623 28.405 1.00 89.94 909 GLU A C 1
ATOM 7078 O O . GLU A 1 909 ? 12.375 26.243 29.459 1.00 89.94 909 GLU A O 1
ATOM 7083 N N . SER A 1 910 ? 12.123 24.286 28.368 1.00 90.81 910 SER A N 1
ATOM 7084 C CA . SER A 1 910 ? 12.190 23.425 29.563 1.00 90.81 910 SER A CA 1
ATOM 7085 C C . SER A 1 910 ? 13.595 23.296 30.144 1.00 90.81 910 SER A C 1
ATOM 7087 O O . SER A 1 910 ? 13.748 23.048 31.340 1.00 90.81 910 SER A O 1
ATOM 7089 N N . THR A 1 911 ? 14.632 23.498 29.329 1.00 89.12 911 THR A N 1
ATOM 7090 C CA . THR A 1 911 ? 16.027 23.267 29.724 1.00 89.12 911 THR A CA 1
ATOM 7091 C C . THR A 1 911 ? 16.822 24.533 30.038 1.00 89.12 911 THR A C 1
ATOM 7093 O O . THR A 1 911 ? 17.986 24.436 30.444 1.00 89.12 911 THR A O 1
ATOM 7096 N N . TYR A 1 912 ? 16.215 25.719 29.901 1.00 89.44 912 TYR A N 1
ATOM 7097 C CA . TYR A 1 912 ? 16.931 26.990 30.022 1.00 89.44 912 TYR A CA 1
ATOM 7098 C C . TYR A 1 912 ? 17.553 27.191 31.408 1.00 89.44 912 TYR A C 1
ATOM 7100 O O . TYR A 1 912 ? 16.923 26.978 32.440 1.00 89.44 912 TYR A O 1
ATOM 7108 N N . GLY A 1 913 ? 18.783 27.684 31.480 1.00 86.31 913 GLY A N 1
ATOM 7109 C CA . GLY A 1 913 ? 19.365 28.085 32.757 1.00 86.31 913 GLY A CA 1
ATOM 7110 C C . GLY A 1 913 ? 19.898 26.931 33.615 1.00 86.31 913 GLY A C 1
ATOM 7111 O O . GLY A 1 913 ? 20.106 27.147 34.807 1.00 86.31 913 GLY A O 1
ATOM 7112 N N . ASN A 1 914 ? 20.127 25.730 33.060 1.00 85.44 914 ASN A N 1
ATOM 7113 C CA . ASN A 1 914 ? 20.612 24.571 33.822 1.00 85.44 914 ASN A CA 1
ATOM 7114 C C . ASN A 1 914 ? 21.895 24.906 34.632 1.00 85.44 914 ASN A C 1
ATOM 7116 O O . ASN A 1 914 ? 22.970 25.089 34.044 1.00 85.44 914 ASN A O 1
ATOM 7120 N N . PRO A 1 915 ? 21.840 24.932 35.983 1.00 79.12 915 PRO A N 1
ATOM 7121 C CA . PRO A 1 915 ? 22.973 25.369 36.802 1.00 79.12 915 PRO A CA 1
ATOM 7122 C C . PRO A 1 915 ? 24.179 24.427 36.746 1.00 79.12 915 PRO A C 1
ATOM 7124 O O . PRO A 1 915 ? 25.307 24.853 36.991 1.00 79.12 915 PRO A O 1
ATOM 7127 N N . GLY A 1 916 ? 23.951 23.140 36.473 1.00 77.31 916 GLY A N 1
ATOM 7128 C CA . GLY A 1 916 ? 25.006 22.137 36.357 1.00 77.31 916 GLY A CA 1
ATOM 7129 C C . GLY A 1 916 ? 25.803 22.277 35.063 1.00 77.31 916 GLY A C 1
ATOM 7130 O O . GLY A 1 916 ? 27.008 22.026 35.069 1.00 77.31 916 GLY A O 1
ATOM 7131 N N . TYR A 1 917 ? 25.149 22.713 33.985 1.00 76.12 917 TYR A N 1
ATOM 7132 C CA . TYR A 1 917 ? 25.769 22.882 32.674 1.00 76.12 917 TYR A CA 1
ATOM 7133 C C . TYR A 1 917 ? 26.415 24.260 32.504 1.00 76.12 917 TYR A C 1
ATOM 7135 O O . TYR A 1 917 ? 27.568 24.347 32.092 1.00 76.12 917 TYR A O 1
ATOM 7143 N N . ILE A 1 918 ? 25.748 25.335 32.939 1.00 78.38 918 ILE A N 1
ATOM 7144 C CA . ILE A 1 918 ? 26.285 26.706 32.847 1.00 78.38 918 ILE A CA 1
ATOM 7145 C C . ILE A 1 918 ? 27.612 26.856 33.607 1.00 78.38 918 ILE A C 1
ATOM 7147 O O . ILE A 1 918 ? 28.475 27.622 33.195 1.00 78.38 918 ILE A O 1
ATOM 7151 N N . LYS A 1 919 ? 27.828 26.090 34.685 1.00 71.88 919 LYS A N 1
ATOM 7152 C CA . LYS A 1 919 ? 29.102 26.081 35.430 1.00 71.88 919 LYS A CA 1
ATOM 7153 C C . LYS A 1 919 ? 30.277 25.457 34.665 1.00 71.88 919 LYS A C 1
ATOM 7155 O O . LYS A 1 919 ? 31.412 25.605 35.109 1.00 71.88 919 LYS A O 1
ATOM 7160 N N . ARG A 1 920 ? 30.028 24.734 33.568 1.00 66.25 920 ARG A N 1
ATOM 7161 C CA . ARG A 1 920 ? 31.049 24.001 32.797 1.00 66.25 920 ARG A CA 1
ATOM 7162 C C . ARG A 1 920 ? 31.609 24.795 31.611 1.00 66.25 920 ARG A C 1
ATOM 7164 O O . ARG A 1 920 ? 32.541 24.317 30.975 1.00 66.25 920 ARG A O 1
ATOM 7171 N N . GLY A 1 921 ? 31.085 25.988 31.321 1.00 66.31 921 GLY A N 1
ATOM 7172 C CA . GLY A 1 921 ? 31.490 26.789 30.163 1.00 66.31 921 GLY A CA 1
ATOM 7173 C C . GLY A 1 921 ? 31.137 28.277 30.285 1.00 66.31 921 GLY A C 1
ATOM 7174 O O . GLY A 1 921 ? 30.635 28.714 31.321 1.00 66.31 921 GLY A O 1
ATOM 7175 N N . PRO A 1 922 ? 31.411 29.089 29.247 1.00 67.62 922 PRO A N 1
ATOM 7176 C CA . PRO A 1 922 ? 31.052 30.505 29.236 1.00 67.62 922 PRO A CA 1
ATOM 7177 C C . PRO A 1 922 ? 29.531 30.695 29.291 1.00 67.62 922 PRO A C 1
ATOM 7179 O O . PRO A 1 922 ? 28.771 29.933 28.698 1.00 67.62 922 PRO A O 1
ATOM 7182 N N . VAL A 1 923 ? 29.065 31.735 29.979 1.00 72.81 923 VAL A N 1
ATOM 7183 C CA . VAL A 1 923 ? 27.631 32.039 30.081 1.00 72.81 923 VAL A CA 1
ATOM 7184 C C . VAL A 1 923 ? 27.143 32.675 28.767 1.00 72.81 923 VAL A C 1
ATOM 7186 O O . VAL A 1 923 ? 27.113 33.895 28.642 1.00 72.81 923 VAL A O 1
ATOM 7189 N N . CYS A 1 924 ? 26.767 31.853 27.784 1.00 77.00 924 CYS A N 1
ATOM 7190 C CA . CYS A 1 924 ? 26.221 32.262 26.480 1.00 77.00 924 CYS A CA 1
ATOM 7191 C C . CYS A 1 924 ? 24.836 31.638 26.217 1.00 77.00 924 CYS A C 1
ATOM 7193 O O . CYS A 1 924 ? 24.391 30.777 26.978 1.00 77.00 924 CYS A O 1
ATOM 7195 N N . ALA A 1 925 ? 24.146 32.069 25.155 1.00 78.44 925 ALA A N 1
ATOM 7196 C CA . ALA A 1 925 ? 22.822 31.551 24.788 1.00 78.44 925 ALA A CA 1
ATOM 7197 C C . ALA A 1 925 ? 22.821 30.022 24.584 1.00 78.44 925 ALA A C 1
ATOM 7199 O O . ALA A 1 925 ? 21.940 29.340 25.102 1.00 78.44 925 ALA A O 1
ATOM 7200 N N . GLU A 1 926 ? 23.858 29.478 23.941 1.00 83.62 926 GLU A N 1
ATOM 7201 C CA . GLU A 1 926 ? 24.039 28.034 23.728 1.00 83.62 926 GLU A CA 1
ATOM 7202 C C . GLU A 1 926 ? 24.162 27.258 25.054 1.00 83.62 926 GLU A C 1
ATOM 7204 O O . GLU A 1 926 ? 23.511 26.235 25.264 1.00 83.62 926 GLU A O 1
ATOM 7209 N N . ASN A 1 927 ? 24.941 27.768 26.013 1.00 81.44 927 ASN A N 1
ATOM 7210 C CA . ASN A 1 927 ? 25.084 27.101 27.308 1.00 81.44 927 ASN A CA 1
ATOM 7211 C C . ASN A 1 927 ? 23.867 27.282 28.214 1.00 81.44 927 ASN A C 1
ATOM 7213 O O . ASN A 1 927 ? 23.598 26.429 29.057 1.00 81.44 927 ASN A O 1
ATOM 7217 N N . LYS A 1 928 ? 23.108 28.367 28.048 1.00 84.50 928 LYS A N 1
ATOM 7218 C CA . LYS A 1 928 ? 21.854 28.536 28.780 1.00 84.50 928 LYS A CA 1
ATOM 7219 C C . LYS A 1 928 ? 20.756 27.616 28.253 1.00 84.50 928 LYS A C 1
ATOM 7221 O O . LYS A 1 928 ? 20.035 27.092 29.086 1.00 84.50 928 LYS A O 1
ATOM 7226 N N . GLY A 1 929 ? 20.648 27.391 26.943 1.00 84.94 929 GLY A N 1
ATOM 7227 C CA . GLY A 1 929 ? 19.594 26.547 26.361 1.00 84.94 929 GLY A CA 1
ATOM 7228 C C . GLY A 1 929 ? 19.822 25.033 26.463 1.00 84.94 929 GLY A C 1
ATOM 7229 O O . GLY A 1 929 ? 18.895 24.271 26.225 1.00 84.94 929 GLY A O 1
ATOM 7230 N N . LEU A 1 930 ? 21.015 24.576 26.871 1.00 88.31 930 LEU A N 1
ATOM 7231 C CA . LEU A 1 930 ? 21.369 23.147 26.978 1.00 88.31 930 LEU A CA 1
ATOM 7232 C C . LEU A 1 930 ? 21.421 22.428 25.611 1.00 88.31 930 LEU A C 1
ATOM 7234 O O . LEU A 1 930 ? 20.859 21.355 25.427 1.00 88.31 930 LEU A O 1
ATOM 7238 N N . PHE A 1 931 ? 22.121 23.013 24.636 1.00 89.56 931 PHE A N 1
ATOM 7239 C CA . PHE A 1 931 ? 22.277 22.429 23.291 1.00 89.56 931 PHE A CA 1
ATOM 7240 C C . PHE A 1 931 ? 23.312 21.294 23.211 1.00 89.56 931 PHE A C 1
ATOM 7242 O O . PHE A 1 931 ? 23.390 20.608 22.199 1.00 89.56 931 PHE A O 1
ATOM 7249 N N . PHE A 1 932 ? 24.162 21.130 24.233 1.00 87.31 932 PHE A N 1
ATOM 7250 C CA . PHE A 1 932 ? 25.250 20.139 24.273 1.00 87.31 932 PHE A CA 1
ATOM 7251 C C . PHE A 1 932 ? 26.233 20.158 23.084 1.00 87.31 932 PHE A C 1
ATOM 7253 O O . PHE A 1 932 ? 26.935 19.176 22.853 1.00 87.31 932 PHE A O 1
ATOM 7260 N N . GLY A 1 933 ? 26.305 21.271 22.348 1.00 88.06 933 GLY A N 1
ATOM 7261 C CA . GLY A 1 933 ? 27.113 21.389 21.131 1.00 88.06 933 GLY A CA 1
ATOM 7262 C C . GLY A 1 933 ? 26.505 20.707 19.901 1.00 88.06 933 GLY A C 1
ATOM 7263 O O . GLY A 1 933 ? 27.149 20.687 18.856 1.00 88.06 933 GLY A O 1
ATOM 7264 N N . GLN A 1 934 ? 25.285 20.172 19.999 1.00 90.81 934 GLN A N 1
ATOM 7265 C CA . GLN A 1 934 ? 24.596 19.509 18.894 1.00 90.81 934 GLN A CA 1
ATOM 7266 C C . GLN A 1 934 ? 23.984 20.540 17.941 1.00 90.81 934 GLN A C 1
ATOM 7268 O O . GLN A 1 934 ? 23.428 21.560 18.365 1.00 90.81 934 GLN A O 1
ATOM 7273 N N . ARG A 1 935 ? 24.079 20.273 16.638 1.00 92.00 935 ARG A N 1
ATOM 7274 C CA . ARG A 1 935 ? 23.476 21.099 15.575 1.00 92.00 935 ARG A CA 1
ATOM 7275 C C . ARG A 1 935 ? 22.220 20.477 14.966 1.00 92.00 935 ARG A C 1
ATOM 7277 O O . ARG A 1 935 ? 21.526 21.114 14.186 1.00 92.00 935 ARG A O 1
ATOM 7284 N N . THR A 1 936 ? 21.908 19.240 15.341 1.00 92.12 936 THR A N 1
ATOM 7285 C CA . THR A 1 936 ? 20.942 18.375 14.649 1.00 92.12 936 THR A CA 1
ATOM 7286 C C . THR A 1 936 ? 19.579 18.241 15.315 1.00 92.12 936 THR A C 1
ATOM 7288 O O . THR A 1 936 ? 18.679 17.688 14.691 1.00 92.12 936 THR A O 1
ATOM 7291 N N . ASN A 1 937 ? 19.382 18.753 16.534 1.00 92.38 937 ASN A N 1
ATOM 7292 C CA . ASN A 1 937 ? 18.129 18.576 17.289 1.00 92.38 937 ASN A CA 1
ATOM 7293 C C . ASN A 1 937 ? 16.888 19.027 16.496 1.00 92.38 937 ASN A C 1
ATOM 7295 O O . ASN A 1 937 ? 15.862 18.355 16.517 1.00 92.38 937 ASN A O 1
ATOM 7299 N N . ALA A 1 938 ? 16.998 20.122 15.733 1.00 93.69 938 ALA A N 1
ATOM 7300 C CA . ALA A 1 938 ? 15.920 20.586 14.857 1.00 93.69 938 ALA A CA 1
ATOM 7301 C C . ALA A 1 938 ? 15.645 19.598 13.709 1.00 93.69 938 ALA A C 1
ATOM 7303 O O . ALA A 1 938 ? 14.498 19.268 13.427 1.00 93.69 938 ALA A O 1
ATOM 7304 N N . ALA A 1 939 ? 16.700 19.075 13.078 1.00 94.38 939 ALA A N 1
ATOM 7305 C CA . ALA A 1 939 ? 16.585 18.111 11.987 1.00 94.38 939 ALA A CA 1
ATOM 7306 C C . ALA A 1 939 ? 16.019 16.756 12.452 1.00 94.38 939 ALA A C 1
ATOM 7308 O O . ALA A 1 939 ? 15.326 16.095 11.686 1.00 94.38 939 ALA A O 1
ATOM 7309 N N . TYR A 1 940 ? 16.230 16.364 13.715 1.00 90.94 940 TYR A N 1
ATOM 7310 C CA . TYR A 1 940 ? 15.572 15.186 14.286 1.00 90.94 940 TYR A CA 1
ATOM 7311 C C . TYR A 1 940 ? 14.048 15.293 14.280 1.00 90.94 940 TYR A C 1
ATOM 7313 O O . TYR A 1 940 ? 13.384 14.275 14.129 1.00 90.94 940 TYR A O 1
ATOM 7321 N N . ALA A 1 941 ? 13.470 16.489 14.407 1.00 89.12 941 ALA A N 1
ATOM 7322 C CA . ALA A 1 941 ? 12.017 16.632 14.356 1.00 89.12 941 ALA A CA 1
ATOM 7323 C C . ALA A 1 941 ? 11.435 16.243 12.981 1.00 89.12 941 ALA A C 1
ATOM 7325 O O . ALA A 1 941 ? 10.283 15.818 12.895 1.00 89.12 941 ALA A O 1
ATOM 7326 N N . LEU A 1 942 ? 12.244 16.314 11.915 1.00 92.88 942 LEU A N 1
ATOM 7327 C CA . LEU A 1 942 ? 11.822 15.967 10.559 1.00 92.88 942 LEU A CA 1
ATOM 7328 C C . LEU A 1 942 ? 11.724 14.459 10.317 1.00 92.88 942 LEU A C 1
ATOM 7330 O O . LEU A 1 942 ? 11.059 14.050 9.369 1.00 92.88 942 LEU A O 1
ATOM 7334 N N . VAL A 1 943 ? 12.315 13.612 11.166 1.00 89.69 943 VAL A N 1
ATOM 7335 C CA . VAL A 1 943 ? 12.351 12.160 10.909 1.00 89.69 943 VAL A CA 1
ATOM 7336 C C . VAL A 1 943 ? 10.972 11.493 11.001 1.00 89.69 943 VAL A C 1
ATOM 7338 O O . VAL A 1 943 ? 10.797 10.400 10.473 1.00 89.69 943 VAL A O 1
ATOM 7341 N N . ASN A 1 944 ? 9.993 12.152 11.633 1.00 89.19 944 ASN A N 1
ATOM 7342 C CA . ASN A 1 944 ? 8.581 11.750 11.631 1.00 89.19 944 ASN A CA 1
ATOM 7343 C C . ASN A 1 944 ? 7.768 12.470 10.541 1.00 89.19 944 ASN A C 1
ATOM 7345 O O . ASN A 1 944 ? 6.889 11.863 9.927 1.00 89.19 944 ASN A O 1
ATOM 7349 N N . MET A 1 945 ? 8.087 13.739 10.260 1.00 91.88 945 MET A N 1
ATOM 7350 C CA . MET A 1 945 ? 7.389 14.546 9.250 1.00 91.88 945 MET A CA 1
ATOM 7351 C C . MET A 1 945 ? 7.691 14.067 7.823 1.00 91.88 945 MET A C 1
ATOM 7353 O O . MET A 1 945 ? 6.782 13.975 7.000 1.00 91.88 945 MET A O 1
ATOM 7357 N N . ALA A 1 946 ? 8.945 13.702 7.531 1.00 90.38 946 ALA A N 1
ATOM 7358 C CA . ALA A 1 946 ? 9.362 13.279 6.196 1.00 90.38 946 ALA A CA 1
ATOM 7359 C C . ALA A 1 946 ? 8.658 11.984 5.754 1.00 90.38 946 ALA A C 1
ATOM 7361 O O . ALA A 1 946 ? 8.053 11.985 4.684 1.00 90.38 946 ALA A O 1
ATOM 7362 N N . PRO A 1 947 ? 8.635 10.890 6.551 1.00 83.81 947 PRO A N 1
ATOM 7363 C CA . PRO A 1 947 ? 7.887 9.696 6.171 1.00 83.81 947 PRO A CA 1
ATOM 7364 C C . PRO A 1 947 ? 6.391 9.955 6.003 1.00 83.81 947 PRO A C 1
ATOM 7366 O O . PRO A 1 947 ? 5.788 9.364 5.112 1.00 83.81 947 PRO A O 1
ATOM 7369 N N . ARG A 1 948 ? 5.783 10.832 6.814 1.00 86.19 948 ARG A N 1
ATOM 7370 C CA . ARG A 1 948 ? 4.376 11.212 6.638 1.00 86.19 948 ARG A CA 1
ATOM 7371 C C . ARG A 1 948 ? 4.149 11.901 5.295 1.00 86.19 948 ARG A C 1
ATOM 7373 O O . ARG A 1 948 ? 3.240 11.496 4.573 1.00 86.19 948 ARG A O 1
ATOM 7380 N N . TRP A 1 949 ? 4.986 12.878 4.950 1.00 85.25 949 TRP A N 1
ATOM 7381 C CA . TRP A 1 949 ? 4.947 13.540 3.647 1.00 85.25 949 TRP A CA 1
ATOM 7382 C C . TRP A 1 949 ? 5.086 12.526 2.507 1.00 85.25 949 TRP A C 1
ATOM 7384 O O . TRP A 1 949 ? 4.154 12.378 1.731 1.00 85.25 949 TRP A O 1
ATOM 7394 N N . TYR A 1 950 ? 6.158 11.731 2.469 1.00 80.81 950 TYR A N 1
ATOM 7395 C CA . TYR A 1 950 ? 6.383 10.763 1.383 1.00 80.81 950 TYR A CA 1
ATOM 7396 C C . TYR A 1 950 ? 5.357 9.619 1.324 1.00 80.81 950 TYR A C 1
ATOM 7398 O O . TYR A 1 950 ? 5.287 8.913 0.325 1.00 80.81 950 TYR A O 1
ATOM 7406 N N . THR A 1 951 ? 4.571 9.398 2.382 1.00 75.94 951 THR A N 1
ATOM 7407 C CA . THR A 1 951 ? 3.494 8.389 2.381 1.00 75.94 951 THR A CA 1
ATOM 7408 C C . THR A 1 951 ? 2.163 8.958 1.888 1.00 75.94 951 THR A C 1
ATOM 7410 O O . THR A 1 951 ? 1.305 8.196 1.454 1.00 75.94 951 THR A O 1
ATOM 7413 N N . THR A 1 952 ? 1.952 10.272 1.992 1.00 79.38 952 THR A N 1
ATOM 7414 C CA . THR A 1 952 ? 0.637 10.891 1.745 1.00 79.38 952 THR A CA 1
ATOM 7415 C C . THR A 1 952 ? 0.639 11.891 0.603 1.00 79.38 952 THR A C 1
ATOM 7417 O O . THR A 1 952 ? -0.396 12.054 -0.033 1.00 79.38 952 THR A O 1
ATOM 7420 N N . TYR A 1 953 ? 1.763 12.578 0.382 1.00 76.50 953 TYR A N 1
ATOM 7421 C CA . TYR A 1 953 ? 1.868 13.779 -0.444 1.00 76.50 953 TYR A CA 1
ATOM 7422 C C . TYR A 1 953 ? 0.716 14.766 -0.177 1.00 76.50 953 TYR A C 1
ATOM 7424 O O . TYR A 1 953 ? 0.240 15.452 -1.073 1.00 76.50 953 TYR A O 1
ATOM 7432 N N . ASP A 1 954 ? 0.240 14.829 1.072 1.00 81.81 954 ASP A N 1
ATOM 7433 C CA . ASP A 1 954 ? -0.850 15.711 1.481 1.00 81.81 954 ASP A CA 1
ATOM 7434 C C . ASP A 1 954 ? -0.365 17.163 1.436 1.00 81.81 954 ASP A C 1
ATOM 7436 O O . ASP A 1 954 ? 0.456 17.589 2.253 1.00 81.81 954 ASP A O 1
ATOM 7440 N N . HIS A 1 955 ? -0.870 17.930 0.469 1.00 83.56 955 HIS A N 1
ATOM 7441 C CA . HIS A 1 955 ? -0.477 19.320 0.246 1.00 83.56 955 HIS A CA 1
ATOM 7442 C C . HIS A 1 955 ? -0.810 20.236 1.426 1.00 83.56 955 HIS A C 1
ATOM 7444 O O . HIS A 1 955 ? -0.057 21.175 1.682 1.00 83.56 955 HIS A O 1
ATOM 7450 N N . ASP A 1 956 ? -1.893 19.994 2.164 1.00 89.88 956 ASP A N 1
ATOM 7451 C CA . ASP A 1 956 ? -2.261 20.833 3.308 1.00 89.88 956 ASP A CA 1
ATOM 7452 C C . ASP A 1 956 ? -1.380 20.528 4.517 1.00 89.88 956 ASP A C 1
ATOM 7454 O O . ASP A 1 956 ? -0.895 21.450 5.187 1.00 89.88 956 ASP A O 1
ATOM 7458 N N . TYR A 1 957 ? -1.049 19.251 4.725 1.00 91.50 957 TYR A N 1
ATOM 7459 C CA . TYR A 1 957 ? 0.023 18.876 5.641 1.00 91.50 957 TYR A CA 1
ATOM 7460 C C . TYR A 1 957 ? 1.362 19.501 5.226 1.00 91.50 957 TYR A C 1
ATOM 7462 O O . TYR A 1 957 ? 2.065 20.081 6.058 1.00 91.50 957 TYR A O 1
ATOM 7470 N N . GLY A 1 958 ? 1.690 19.448 3.933 1.00 92.38 958 GLY A N 1
ATOM 7471 C CA . GLY A 1 958 ? 2.894 20.040 3.366 1.00 92.38 958 GLY A CA 1
ATOM 7472 C C . GLY A 1 958 ? 2.994 21.533 3.673 1.00 92.38 958 GLY A C 1
ATOM 7473 O O . GLY A 1 958 ? 3.985 21.971 4.252 1.00 92.38 958 GLY A O 1
ATOM 7474 N N . LYS A 1 959 ? 1.939 22.310 3.403 1.00 95.00 959 LYS A N 1
ATOM 7475 C CA . LYS A 1 959 ? 1.866 23.747 3.732 1.00 95.00 959 LYS A CA 1
ATOM 7476 C C . LYS A 1 959 ? 2.031 24.021 5.229 1.00 95.00 959 LYS A C 1
ATOM 7478 O O . LYS A 1 959 ? 2.647 25.021 5.592 1.00 95.00 959 LYS A O 1
ATOM 7483 N N . LYS A 1 960 ? 1.497 23.152 6.097 1.00 95.12 960 LYS A N 1
ATOM 7484 C CA . LYS A 1 960 ? 1.617 23.279 7.559 1.00 95.12 960 LYS A CA 1
ATOM 7485 C C . LYS A 1 960 ? 3.070 23.152 8.025 1.00 95.12 960 LYS A C 1
ATOM 7487 O O . LYS A 1 960 ? 3.505 23.955 8.848 1.00 95.12 960 LYS A O 1
ATOM 7492 N N . VAL A 1 961 ? 3.810 22.150 7.541 1.00 96.81 961 VAL A N 1
ATOM 7493 C CA . VAL A 1 961 ? 5.153 21.825 8.069 1.00 96.81 961 VAL A CA 1
ATOM 7494 C C . VAL A 1 961 ? 6.305 22.417 7.258 1.00 96.81 961 VAL A C 1
ATOM 7496 O O . VAL A 1 961 ? 7.389 22.622 7.806 1.00 96.81 961 VAL A O 1
ATOM 7499 N N . TYR A 1 962 ? 6.083 22.758 5.985 1.00 98.19 962 TYR A N 1
ATOM 7500 C CA . TYR A 1 962 ? 7.111 23.313 5.104 1.00 98.19 962 TYR A CA 1
ATOM 7501 C C . TYR A 1 962 ? 7.839 24.544 5.674 1.00 98.19 962 TYR A C 1
ATOM 7503 O O . TYR A 1 962 ? 9.061 24.597 5.544 1.00 98.19 962 TYR A O 1
ATOM 7511 N N . PRO A 1 963 ? 7.188 25.498 6.378 1.00 98.19 963 PRO A N 1
ATOM 7512 C CA . PRO A 1 963 ? 7.904 26.611 7.000 1.00 98.19 963 PRO A CA 1
ATOM 7513 C C . PRO A 1 963 ? 9.033 26.169 7.942 1.00 98.19 963 PRO A C 1
ATOM 7515 O O . PRO A 1 963 ? 10.103 26.773 7.932 1.00 98.19 963 PRO A O 1
ATOM 7518 N N . LEU A 1 964 ? 8.840 25.094 8.713 1.00 98.12 964 LEU A N 1
ATOM 7519 C CA . LEU A 1 964 ? 9.890 24.538 9.567 1.00 98.12 964 LEU A CA 1
ATOM 7520 C C . LEU A 1 964 ? 10.990 23.870 8.734 1.00 98.12 964 LEU A C 1
ATOM 7522 O O . LEU A 1 964 ? 12.171 24.117 8.979 1.00 98.12 964 LEU A O 1
ATOM 7526 N N . VAL A 1 965 ? 10.609 23.056 7.743 1.00 98.50 965 VAL A N 1
ATOM 7527 C CA . VAL A 1 965 ? 11.545 22.383 6.823 1.00 98.50 965 VAL A CA 1
ATOM 7528 C C . VAL A 1 965 ? 12.461 23.408 6.154 1.00 98.50 965 VAL A C 1
ATOM 7530 O O . VAL A 1 965 ? 13.683 23.258 6.176 1.00 98.50 965 VAL A O 1
ATOM 7533 N N . LEU A 1 966 ? 11.878 24.500 5.659 1.00 98.44 966 LEU A N 1
ATOM 7534 C CA . LEU A 1 966 ? 12.593 25.609 5.046 1.00 98.44 966 LEU A CA 1
ATOM 7535 C C . LEU A 1 966 ? 13.600 26.235 6.013 1.00 98.44 966 LEU A C 1
ATOM 7537 O O . LEU A 1 966 ? 14.746 26.453 5.640 1.00 98.44 966 LEU A O 1
ATOM 7541 N N . GLN A 1 967 ? 13.211 26.504 7.262 1.00 98.56 967 GLN A N 1
ATOM 7542 C CA . GLN A 1 967 ? 14.114 27.102 8.251 1.00 98.56 967 GLN A CA 1
ATOM 7543 C C . GLN A 1 967 ? 15.259 26.167 8.661 1.00 98.56 967 GLN A C 1
ATOM 7545 O O . GLN A 1 967 ? 16.364 26.640 8.941 1.00 98.56 967 GLN A O 1
ATOM 7550 N N . ILE A 1 968 ? 15.028 24.852 8.688 1.00 98.38 968 ILE A N 1
ATOM 7551 C CA . ILE A 1 968 ? 16.081 23.861 8.941 1.00 98.38 968 ILE A CA 1
ATOM 7552 C C . ILE A 1 968 ? 17.036 23.788 7.742 1.00 98.38 968 ILE A C 1
ATOM 7554 O O . ILE A 1 968 ? 18.251 23.759 7.937 1.00 98.38 968 ILE A O 1
ATOM 7558 N N . ALA A 1 969 ? 16.524 23.824 6.509 1.00 98.31 969 ALA A N 1
ATOM 7559 C CA . ALA A 1 969 ? 17.356 23.914 5.310 1.00 98.31 969 ALA A CA 1
ATOM 7560 C C . ALA A 1 969 ? 18.193 25.205 5.304 1.00 98.31 969 ALA A C 1
ATOM 7562 O O . ALA A 1 969 ? 19.406 25.134 5.119 1.00 98.31 969 ALA A O 1
ATOM 7563 N N . THR A 1 970 ? 17.589 26.358 5.625 1.00 98.50 970 THR A N 1
ATOM 7564 C CA . THR A 1 970 ? 18.299 27.642 5.785 1.00 98.50 970 THR A CA 1
ATOM 7565 C C . THR A 1 970 ? 19.420 27.550 6.821 1.00 98.50 970 THR A C 1
ATOM 7567 O O . THR A 1 970 ? 20.509 28.072 6.592 1.00 98.50 970 THR A O 1
ATOM 7570 N N . PHE A 1 971 ? 19.196 26.872 7.953 1.00 98.50 971 PHE A N 1
ATOM 7571 C CA . PHE A 1 971 ? 20.257 26.658 8.939 1.00 98.50 971 PHE A CA 1
ATOM 7572 C C . PHE A 1 971 ? 21.444 25.910 8.319 1.00 98.50 971 PHE A C 1
ATOM 7574 O O . PHE A 1 971 ? 22.580 26.366 8.431 1.00 98.50 971 PHE A O 1
ATOM 7581 N N . TRP A 1 972 ? 21.194 24.790 7.632 1.00 98.12 972 TRP A N 1
ATOM 7582 C CA . TRP A 1 972 ? 22.264 23.990 7.036 1.00 98.12 972 TRP A CA 1
ATOM 7583 C C . TRP A 1 972 ? 22.997 24.715 5.911 1.00 98.12 972 TRP A C 1
ATOM 7585 O O . TRP A 1 972 ? 24.216 24.600 5.851 1.00 98.12 972 TRP A O 1
ATOM 7595 N N . GLU A 1 973 ? 22.307 25.507 5.087 1.00 96.75 973 GLU A N 1
ATOM 7596 C CA . GLU A 1 973 ? 22.948 26.359 4.075 1.00 96.75 973 GLU A CA 1
ATOM 7597 C C . GLU A 1 973 ? 23.989 27.310 4.665 1.00 96.75 973 GLU A C 1
ATOM 7599 O O . GLU A 1 973 ? 25.050 27.504 4.077 1.00 96.75 973 GLU A O 1
ATOM 7604 N N . ASN A 1 974 ? 23.683 27.901 5.821 1.00 97.50 974 ASN A N 1
ATOM 7605 C CA . ASN A 1 974 ? 24.552 28.878 6.471 1.00 97.50 974 ASN A CA 1
ATOM 7606 C C . ASN A 1 974 ? 25.600 28.231 7.389 1.00 97.50 974 ASN A C 1
ATOM 7608 O O . ASN A 1 974 ? 26.630 28.846 7.671 1.00 97.50 974 ASN A O 1
ATOM 7612 N N . TYR A 1 975 ? 25.345 27.013 7.880 1.00 97.56 975 TYR A N 1
ATOM 7613 C CA . TYR A 1 975 ? 26.212 26.345 8.850 1.00 97.56 975 TYR A CA 1
ATOM 7614 C C . TYR A 1 975 ? 27.333 25.520 8.210 1.00 97.56 975 TYR A C 1
ATOM 7616 O O . TYR A 1 975 ? 28.422 25.423 8.781 1.00 97.56 975 TYR A O 1
ATOM 7624 N N . VAL A 1 976 ? 27.091 24.890 7.054 1.00 97.88 976 VAL A N 1
ATOM 7625 C CA . VAL A 1 976 ? 28.127 24.078 6.400 1.00 97.88 976 VAL A CA 1
ATOM 7626 C C . VAL A 1 976 ? 29.300 24.943 5.940 1.00 97.88 976 VAL A C 1
ATOM 7628 O O . VAL A 1 976 ? 29.133 26.055 5.446 1.00 97.88 976 VAL A O 1
ATOM 7631 N N . VAL A 1 977 ? 30.515 24.415 6.075 1.00 97.31 977 VAL A N 1
ATOM 7632 C CA . VAL A 1 977 ? 31.744 25.132 5.717 1.00 97.31 977 VAL A CA 1
ATOM 7633 C C . VAL A 1 977 ? 32.342 24.513 4.464 1.00 97.31 977 VAL A C 1
ATOM 7635 O O . VAL A 1 977 ? 32.501 23.297 4.388 1.00 97.31 977 VAL A O 1
ATOM 7638 N N . TRP A 1 978 ? 32.691 25.334 3.476 1.00 97.69 978 TRP A N 1
ATOM 7639 C CA . TRP A 1 978 ? 33.406 24.860 2.293 1.00 97.69 978 TRP A CA 1
ATOM 7640 C C . TRP A 1 978 ? 34.876 24.567 2.624 1.00 97.69 978 TRP A C 1
ATOM 7642 O O . TRP A 1 978 ? 35.640 25.468 2.976 1.00 97.69 978 TRP A O 1
ATOM 7652 N N . ASP A 1 979 ? 35.279 23.305 2.496 1.00 97.31 979 ASP A N 1
ATOM 7653 C CA . ASP A 1 979 ? 36.665 22.860 2.595 1.00 97.31 979 ASP A CA 1
ATOM 7654 C C . ASP A 1 979 ? 37.318 22.906 1.210 1.00 97.31 979 ASP A C 1
ATOM 7656 O O . ASP A 1 979 ? 37.179 21.998 0.387 1.00 97.31 979 ASP A O 1
ATOM 7660 N N . GLU A 1 980 ? 38.052 23.987 0.963 1.00 96.56 980 GLU A N 1
ATOM 7661 C CA . GLU A 1 980 ? 38.695 24.254 -0.323 1.00 96.56 980 GLU A CA 1
ATOM 7662 C C . GLU A 1 980 ? 39.750 23.203 -0.703 1.00 96.56 980 GLU A C 1
ATOM 7664 O O . GLU A 1 980 ? 39.954 22.950 -1.892 1.00 96.56 980 GLU A O 1
ATOM 7669 N N . ALA A 1 981 ? 40.388 22.557 0.280 1.00 95.62 981 ALA A N 1
ATOM 7670 C CA . ALA A 1 981 ? 41.418 21.552 0.026 1.00 95.62 981 ALA A CA 1
ATOM 7671 C C . ALA A 1 981 ? 40.825 20.252 -0.535 1.00 95.62 981 ALA A C 1
ATOM 7673 O O . ALA A 1 981 ? 41.431 19.627 -1.403 1.00 95.62 981 ALA A O 1
ATOM 7674 N N . ASN A 1 982 ? 39.634 19.870 -0.065 1.00 95.00 982 ASN A N 1
ATOM 7675 C CA . ASN A 1 982 ? 38.961 18.629 -0.458 1.00 95.00 982 ASN A CA 1
ATOM 7676 C C . ASN A 1 982 ? 37.732 18.856 -1.352 1.00 95.00 982 ASN A C 1
ATOM 7678 O O . ASN A 1 982 ? 37.063 17.890 -1.713 1.00 95.00 982 ASN A O 1
ATOM 7682 N N . LYS A 1 983 ? 37.435 20.115 -1.708 1.00 97.12 983 LYS A N 1
ATOM 7683 C CA . LYS A 1 983 ? 36.332 20.521 -2.595 1.00 97.12 983 LYS A CA 1
ATOM 7684 C C . LYS A 1 983 ? 34.972 19.964 -2.163 1.00 97.12 983 LYS A C 1
ATOM 7686 O O . LYS A 1 983 ? 34.202 19.466 -2.982 1.00 97.12 983 LYS A O 1
ATOM 7691 N N . ARG A 1 984 ? 34.690 20.050 -0.861 1.00 98.00 984 ARG A N 1
ATOM 7692 C CA . ARG A 1 984 ? 33.467 19.527 -0.238 1.00 98.00 984 ARG A CA 1
ATOM 7693 C C . ARG A 1 984 ? 32.985 20.422 0.898 1.00 98.00 984 ARG A C 1
ATOM 7695 O O . ARG A 1 984 ? 33.778 21.129 1.511 1.00 98.00 984 ARG A O 1
ATOM 7702 N N . PHE A 1 985 ? 31.705 20.341 1.232 1.00 98.62 985 PHE A N 1
ATOM 7703 C CA . PHE A 1 985 ? 31.164 20.915 2.457 1.00 98.62 985 PHE A CA 1
ATOM 7704 C C . PHE A 1 985 ? 31.435 19.996 3.651 1.00 98.62 985 PHE A C 1
ATOM 7706 O O . PHE A 1 985 ? 31.231 18.780 3.574 1.00 98.62 985 PHE A O 1
ATOM 7713 N N . ILE A 1 986 ? 31.871 20.575 4.765 1.00 98.19 986 ILE A N 1
ATOM 7714 C CA . ILE A 1 986 ? 32.065 19.903 6.052 1.00 98.19 986 ILE A CA 1
ATOM 7715 C C . ILE A 1 986 ? 31.098 20.469 7.098 1.00 98.19 986 ILE A C 1
ATOM 7717 O O . ILE A 1 986 ? 30.714 21.639 7.046 1.00 98.19 986 ILE A O 1
ATOM 7721 N N . ILE A 1 987 ? 30.733 19.639 8.071 1.00 97.06 987 ILE A N 1
ATOM 7722 C CA . ILE A 1 987 ? 30.036 20.051 9.292 1.00 97.06 987 ILE A CA 1
ATOM 7723 C C . ILE A 1 987 ? 31.095 20.122 10.391 1.00 97.06 987 ILE A C 1
ATOM 7725 O O . ILE A 1 987 ? 31.598 19.086 10.824 1.00 97.06 987 ILE A O 1
ATOM 7729 N N . ASP A 1 988 ? 31.460 21.332 10.809 1.00 93.62 988 ASP A N 1
ATOM 7730 C CA . ASP A 1 988 ? 32.480 21.575 11.836 1.00 93.62 988 ASP A CA 1
ATOM 7731 C C . ASP A 1 988 ? 31.842 22.010 13.169 1.00 93.62 988 ASP A C 1
ATOM 7733 O O . ASP A 1 988 ? 30.712 22.503 13.194 1.00 93.62 988 ASP A O 1
ATOM 7737 N N . LYS A 1 989 ? 32.562 21.840 14.286 1.00 91.69 989 LYS A N 1
ATOM 7738 C CA . LYS A 1 989 ? 32.147 22.246 15.650 1.00 91.69 989 LYS A CA 1
ATOM 7739 C C . LYS A 1 989 ? 30.759 21.751 16.075 1.00 91.69 989 LYS A C 1
ATOM 7741 O O . LYS A 1 989 ? 29.977 22.498 16.674 1.00 91.69 989 LYS A O 1
ATOM 7746 N N . ASP A 1 990 ? 30.481 20.492 15.779 1.00 92.12 990 ASP A N 1
ATOM 7747 C CA . ASP A 1 990 ? 29.246 19.801 16.140 1.00 92.12 990 ASP A CA 1
ATOM 7748 C C . ASP A 1 990 ? 29.498 18.802 17.285 1.00 92.12 990 ASP A C 1
ATOM 7750 O O . ASP A 1 990 ? 30.598 18.725 17.843 1.00 92.12 990 ASP A O 1
ATOM 7754 N N . SER A 1 991 ? 28.466 18.070 17.696 1.00 90.88 991 SER A N 1
ATOM 7755 C CA . SER A 1 991 ? 28.552 16.986 18.669 1.00 90.88 991 SER A CA 1
ATOM 7756 C C . SER A 1 991 ? 27.681 15.812 18.229 1.00 90.88 991 SER A C 1
ATOM 7758 O O . SER A 1 991 ? 26.463 15.938 18.108 1.00 90.88 991 SER A O 1
ATOM 7760 N N . VAL A 1 992 ? 28.297 14.645 18.016 1.00 88.31 992 VAL A N 1
ATOM 7761 C CA . VAL A 1 992 ? 27.554 13.406 17.716 1.00 88.31 992 VAL A CA 1
ATOM 7762 C C . VAL A 1 992 ? 26.760 12.907 18.929 1.00 88.31 992 VAL A C 1
ATOM 7764 O O . VAL A 1 992 ? 25.734 12.247 18.775 1.00 88.31 992 VAL A O 1
ATOM 7767 N N . HIS A 1 993 ? 27.212 13.239 20.141 1.00 87.31 993 HIS A N 1
ATOM 7768 C CA . HIS A 1 993 ? 26.572 12.889 21.405 1.00 87.31 993 HIS A CA 1
ATOM 7769 C C . HIS A 1 993 ? 26.546 14.089 22.353 1.00 87.31 993 HIS A C 1
ATOM 7771 O O . HIS A 1 993 ? 27.334 15.020 22.203 1.00 87.31 993 HIS A O 1
ATOM 7777 N N . GLU A 1 994 ? 25.680 14.058 23.364 1.00 84.06 994 GLU A N 1
ATOM 7778 C CA . GLU A 1 994 ? 25.595 15.122 24.360 1.00 84.06 994 GLU A CA 1
ATOM 7779 C C . GLU A 1 994 ? 26.958 15.354 25.039 1.00 84.06 994 GLU A C 1
ATOM 7781 O O . GLU A 1 994 ? 27.438 14.528 25.818 1.00 84.06 994 GLU A O 1
ATOM 7786 N N . GLY A 1 995 ? 27.598 16.488 24.735 1.00 74.62 995 GLY A N 1
ATOM 7787 C CA . GLY A 1 995 ? 28.877 16.873 25.325 1.00 74.62 995 GLY A CA 1
ATOM 7788 C C . GLY A 1 995 ? 30.116 16.217 24.709 1.00 74.62 995 GLY A C 1
ATOM 7789 O O . GLY A 1 995 ? 31.178 16.316 25.324 1.00 74.62 995 GLY A O 1
ATOM 7790 N N . SER A 1 996 ? 30.022 15.584 23.529 1.00 84.06 996 SER A N 1
ATOM 7791 C CA . SER A 1 996 ? 31.213 15.098 22.813 1.00 84.06 996 SER A CA 1
ATOM 7792 C C . SER A 1 996 ? 32.105 16.250 22.341 1.00 84.06 996 SER A C 1
ATOM 7794 O O . SER A 1 996 ? 33.309 16.181 22.562 1.00 84.06 996 SER A O 1
ATOM 7796 N N . GLY A 1 997 ? 31.506 17.331 21.822 1.00 74.75 997 GLY A N 1
ATOM 7797 C CA . GLY A 1 997 ? 32.119 18.643 21.592 1.00 74.75 997 GLY A CA 1
ATOM 7798 C C . GLY A 1 997 ? 33.265 18.682 20.569 1.00 74.75 997 GLY A C 1
ATOM 7799 O O . GLY A 1 997 ? 34.249 17.966 20.688 1.00 74.75 997 GLY A O 1
ATOM 7800 N N . GLN A 1 998 ? 33.208 19.631 19.624 1.00 84.19 998 GLN A N 1
ATOM 7801 C CA . GLN A 1 998 ? 34.248 19.846 18.593 1.00 84.19 998 GLN A CA 1
ATOM 7802 C C . GLN A 1 998 ? 34.410 18.671 17.610 1.00 84.19 998 GLN A C 1
ATOM 7804 O O . GLN A 1 998 ? 35.489 18.473 17.047 1.00 84.19 998 GLN A O 1
ATOM 7809 N N . ASP A 1 999 ? 33.345 17.901 17.392 1.00 93.25 999 ASP A N 1
ATOM 7810 C CA . ASP A 1 999 ? 33.331 16.871 16.364 1.00 93.25 999 ASP A CA 1
ATOM 7811 C C . ASP A 1 999 ? 33.219 17.502 14.966 1.00 93.25 999 ASP A C 1
ATOM 7813 O O . ASP A 1 999 ? 32.574 18.538 14.775 1.00 93.25 999 ASP A O 1
ATOM 7817 N N . MET A 1 1000 ? 33.812 16.832 13.979 1.00 96.00 1000 MET A N 1
ATOM 7818 C CA . MET A 1 1000 ? 33.714 17.185 12.563 1.00 96.00 1000 MET A CA 1
ATOM 7819 C C . MET A 1 1000 ? 33.110 16.023 11.776 1.00 96.00 1000 MET A C 1
ATOM 7821 O O . MET A 1 1000 ? 33.539 14.879 11.948 1.00 96.00 1000 MET A O 1
ATOM 7825 N N . ASN A 1 1001 ? 32.162 16.313 10.881 1.00 96.00 1001 ASN A N 1
ATOM 7826 C CA . ASN A 1 1001 ? 31.524 15.337 9.989 1.00 96.00 1001 ASN A CA 1
ATOM 7827 C C . ASN A 1 1001 ? 30.977 14.111 10.740 1.00 96.00 1001 ASN A C 1
ATOM 7829 O O . ASN A 1 1001 ? 31.270 12.961 10.411 1.00 96.00 1001 ASN A O 1
ATOM 7833 N N . SER A 1 1002 ? 30.184 14.372 11.779 1.00 94.56 1002 SER A N 1
ATOM 7834 C CA . SER A 1 1002 ? 29.418 13.343 12.482 1.00 94.56 1002 SER A CA 1
ATOM 7835 C C . SER A 1 1002 ? 28.514 12.582 11.508 1.00 94.56 1002 SER A C 1
ATOM 7837 O O . SER A 1 1002 ? 27.763 13.200 10.753 1.00 94.56 1002 SER A O 1
ATOM 7839 N N . CYS A 1 1003 ? 28.555 11.247 11.532 1.00 93.94 1003 CYS A N 1
ATOM 7840 C CA . CYS A 1 1003 ? 27.714 10.397 10.681 1.00 93.94 1003 CYS A CA 1
ATOM 7841 C C . CYS A 1 1003 ? 26.218 10.702 10.864 1.00 93.94 1003 CYS A C 1
ATOM 7843 O O . CYS A 1 1003 ? 25.494 10.829 9.877 1.00 93.94 1003 CYS A O 1
ATOM 7845 N N . LEU A 1 1004 ? 25.788 10.926 12.109 1.00 92.75 1004 LEU A N 1
ATOM 7846 C CA . LEU A 1 1004 ? 24.440 11.360 12.458 1.00 92.75 1004 LEU A CA 1
ATOM 7847 C C . LEU A 1 1004 ? 24.064 12.660 11.734 1.00 92.75 1004 LEU A C 1
ATOM 7849 O O . LEU A 1 1004 ? 23.027 12.740 11.078 1.00 92.75 1004 LEU A O 1
ATOM 7853 N N . SER A 1 1005 ? 24.918 13.673 11.834 1.00 94.75 1005 SER A N 1
ATOM 7854 C CA . SER A 1 1005 ? 24.640 15.014 11.313 1.00 94.75 1005 SER A CA 1
ATOM 7855 C C . SER A 1 1005 ? 24.681 15.054 9.799 1.00 94.75 1005 SER A C 1
ATOM 7857 O O . SER A 1 1005 ? 23.824 15.665 9.171 1.00 94.75 1005 SER A O 1
ATOM 7859 N N . LEU A 1 1006 ? 25.610 14.308 9.209 1.00 97.00 1006 LEU A N 1
ATOM 7860 C CA . LEU A 1 1006 ? 25.653 14.048 7.779 1.00 97.00 1006 LEU A CA 1
ATOM 7861 C C . LEU A 1 1006 ? 24.380 13.353 7.275 1.00 97.00 1006 LEU A C 1
ATOM 7863 O O . LEU A 1 1006 ? 23.944 13.640 6.162 1.00 97.00 1006 LEU A O 1
ATOM 7867 N N . GLY A 1 1007 ? 23.790 12.446 8.058 1.00 95.88 1007 GLY A N 1
ATOM 7868 C CA . GLY A 1 1007 ? 22.517 11.807 7.728 1.00 95.88 1007 GLY A CA 1
ATOM 7869 C C . GLY A 1 1007 ? 21.335 12.777 7.806 1.00 95.88 1007 GLY A C 1
ATOM 7870 O O . GLY A 1 1007 ? 20.592 12.940 6.842 1.00 95.88 1007 GLY A O 1
ATOM 7871 N N . LEU A 1 1008 ? 21.177 13.460 8.939 1.00 95.94 1008 LEU A N 1
ATOM 7872 C CA . LEU A 1 1008 ? 20.040 14.354 9.173 1.00 95.94 1008 LEU A CA 1
ATOM 7873 C C . LEU A 1 1008 ? 20.067 15.619 8.304 1.00 95.94 1008 LEU A C 1
ATOM 7875 O O . LEU A 1 1008 ? 19.013 16.065 7.860 1.00 95.94 1008 LEU A O 1
ATOM 7879 N N . ALA A 1 1009 ? 21.245 16.178 8.011 1.00 97.38 1009 ALA A N 1
ATOM 7880 C CA . ALA A 1 1009 ? 21.366 17.319 7.103 1.00 97.38 1009 ALA A CA 1
ATOM 7881 C C . ALA A 1 1009 ? 20.931 16.953 5.676 1.00 97.38 1009 ALA A C 1
ATOM 7883 O O . ALA A 1 1009 ? 20.207 17.719 5.042 1.00 97.38 1009 ALA A O 1
ATOM 7884 N N . ARG A 1 1010 ? 21.307 15.759 5.186 1.00 97.19 1010 ARG A N 1
ATOM 7885 C CA . ARG A 1 1010 ? 20.832 15.261 3.885 1.00 97.19 1010 ARG A CA 1
ATOM 7886 C C . ARG A 1 1010 ? 19.322 15.071 3.876 1.00 97.19 1010 ARG A C 1
ATOM 7888 O O . ARG A 1 1010 ? 18.671 15.546 2.954 1.00 97.19 1010 ARG A O 1
ATOM 7895 N N . ASN A 1 1011 ? 18.772 14.449 4.921 1.00 96.19 1011 ASN A N 1
ATOM 7896 C CA . ASN A 1 1011 ? 17.328 14.264 5.056 1.00 96.19 1011 ASN A CA 1
ATOM 7897 C C . ASN A 1 1011 ? 16.571 15.603 4.997 1.00 96.19 1011 ASN A C 1
ATOM 7899 O O . ASN A 1 1011 ? 15.604 15.716 4.250 1.00 96.19 1011 ASN A O 1
ATOM 7903 N N . ALA A 1 1012 ? 17.043 16.621 5.722 1.00 97.75 1012 ALA A N 1
ATOM 7904 C CA . ALA A 1 1012 ? 16.418 17.940 5.745 1.00 97.75 1012 ALA A CA 1
ATOM 7905 C C . ALA A 1 1012 ? 16.483 18.662 4.388 1.00 97.75 1012 ALA A C 1
ATOM 7907 O O . ALA A 1 1012 ? 15.475 19.198 3.936 1.00 97.75 1012 ALA A O 1
ATOM 7908 N N . LEU A 1 1013 ? 17.651 18.670 3.735 1.00 98.25 1013 LEU A N 1
ATOM 7909 C CA . LEU A 1 1013 ? 17.839 19.344 2.445 1.00 98.25 1013 LEU A CA 1
ATOM 7910 C C . LEU A 1 1013 ? 17.073 18.650 1.308 1.00 98.25 1013 LEU A C 1
ATOM 7912 O O . LEU A 1 1013 ? 16.499 19.338 0.470 1.00 98.25 1013 LEU A O 1
ATOM 7916 N N . LEU A 1 1014 ? 17.028 17.311 1.296 1.00 94.56 1014 LEU A N 1
ATOM 7917 C CA . LEU A 1 1014 ? 16.225 16.548 0.332 1.00 94.56 1014 LEU A CA 1
ATOM 7918 C C . LEU A 1 1014 ? 14.731 16.808 0.529 1.00 94.56 1014 LEU A C 1
ATOM 7920 O O . LEU A 1 1014 ? 14.037 17.125 -0.428 1.00 94.56 1014 LEU A O 1
ATOM 7924 N N . LEU A 1 1015 ? 14.246 16.761 1.774 1.00 95.31 1015 LEU A N 1
ATOM 7925 C CA . LEU A 1 1015 ? 12.844 17.061 2.060 1.00 95.31 1015 LEU A CA 1
ATOM 7926 C C . LEU A 1 1015 ? 12.470 18.490 1.644 1.00 95.31 1015 LEU A C 1
ATOM 7928 O O . LEU A 1 1015 ? 11.407 18.697 1.065 1.00 95.31 1015 LEU A O 1
ATOM 7932 N N . ALA A 1 1016 ? 13.338 19.470 1.911 1.00 98.06 1016 ALA A N 1
ATOM 7933 C CA . ALA A 1 1016 ? 13.116 20.850 1.490 1.00 98.06 1016 ALA A CA 1
ATOM 7934 C C . ALA A 1 1016 ? 13.013 20.967 -0.032 1.00 98.06 1016 ALA A C 1
ATOM 7936 O O . ALA A 1 1016 ? 12.084 21.601 -0.521 1.00 98.06 1016 ALA A O 1
ATOM 7937 N N . LEU A 1 1017 ? 13.922 20.325 -0.767 1.00 92.31 1017 LEU A N 1
ATOM 7938 C CA . LEU A 1 1017 ? 13.928 20.302 -2.225 1.00 92.31 1017 LEU A CA 1
ATOM 7939 C C . LEU A 1 1017 ? 12.646 19.684 -2.804 1.00 92.31 1017 LEU A C 1
ATOM 7941 O O . LEU A 1 1017 ? 12.020 20.284 -3.684 1.00 92.31 1017 LEU A O 1
ATOM 7945 N N . ASP A 1 1018 ? 12.248 18.519 -2.297 1.00 85.88 1018 ASP A N 1
ATOM 7946 C CA . ASP A 1 1018 ? 11.094 17.776 -2.801 1.00 85.88 1018 ASP A CA 1
ATOM 7947 C C . ASP A 1 1018 ? 9.791 18.527 -2.503 1.00 85.88 1018 ASP A C 1
ATOM 7949 O O . ASP A 1 1018 ? 8.992 18.772 -3.406 1.00 85.88 1018 ASP A O 1
ATOM 7953 N N . MET A 1 1019 ? 9.603 18.991 -1.262 1.00 90.69 1019 MET A N 1
ATOM 7954 C CA . MET A 1 1019 ? 8.425 19.781 -0.883 1.00 90.69 1019 MET A CA 1
ATOM 7955 C C . MET A 1 1019 ? 8.373 21.127 -1.606 1.00 90.69 1019 MET A C 1
ATOM 7957 O O . MET A 1 1019 ? 7.306 21.556 -2.027 1.00 90.69 1019 MET A O 1
ATOM 7961 N N . SER A 1 1020 ? 9.515 21.799 -1.768 1.00 95.75 1020 SER A N 1
ATOM 7962 C CA . SER A 1 1020 ? 9.620 23.047 -2.526 1.00 95.75 1020 SER A CA 1
ATOM 7963 C C . SER A 1 1020 ? 9.170 22.855 -3.969 1.00 95.75 1020 SER A C 1
ATOM 7965 O O . SER A 1 1020 ? 8.439 23.695 -4.497 1.00 95.75 1020 SER A O 1
ATOM 7967 N N . THR A 1 1021 ? 9.590 21.754 -4.597 1.00 83.19 1021 THR A N 1
ATOM 7968 C CA . THR A 1 1021 ? 9.217 21.393 -5.967 1.00 83.19 1021 THR A CA 1
ATOM 7969 C C . THR A 1 1021 ? 7.725 21.110 -6.072 1.00 83.19 1021 THR A C 1
ATOM 7971 O O . THR A 1 1021 ? 7.058 21.741 -6.890 1.00 83.19 1021 THR A O 1
ATOM 7974 N N . GLU A 1 1022 ? 7.201 20.250 -5.200 1.00 84.38 1022 GLU A N 1
ATOM 7975 C CA . GLU A 1 1022 ? 5.799 19.824 -5.210 1.00 84.38 1022 GLU A CA 1
ATOM 7976 C C . GLU A 1 1022 ? 4.827 20.967 -4.872 1.00 84.38 1022 GLU A C 1
ATOM 7978 O O . GLU A 1 1022 ? 3.814 21.156 -5.539 1.00 84.38 1022 GLU A O 1
ATOM 7983 N N . LEU A 1 1023 ? 5.158 21.796 -3.877 1.00 82.56 1023 LEU A N 1
ATOM 7984 C CA . LEU A 1 1023 ? 4.347 22.954 -3.477 1.00 82.56 1023 LEU A CA 1
ATOM 7985 C C . LEU A 1 1023 ? 4.592 24.190 -4.359 1.00 82.56 1023 LEU A C 1
ATOM 7987 O O . LEU A 1 1023 ? 3.937 25.216 -4.177 1.00 82.56 1023 LEU A O 1
ATOM 7991 N N . ASN A 1 1024 ? 5.537 24.107 -5.300 1.00 88.94 1024 ASN A N 1
ATOM 7992 C CA . ASN A 1 1024 ? 5.954 25.187 -6.190 1.00 88.94 1024 ASN A CA 1
ATOM 7993 C C . ASN A 1 1024 ? 6.347 26.496 -5.465 1.00 88.94 1024 ASN A C 1
ATOM 7995 O O . ASN A 1 1024 ? 5.909 27.594 -5.813 1.00 88.94 1024 ASN A O 1
ATOM 7999 N N . VAL A 1 1025 ? 7.208 26.378 -4.456 1.00 95.38 1025 VAL A N 1
ATOM 8000 C CA . VAL A 1 1025 ? 7.756 27.488 -3.649 1.00 95.38 1025 VAL A CA 1
ATOM 8001 C C . VAL A 1 1025 ? 9.289 27.455 -3.664 1.00 95.38 1025 VAL A C 1
ATOM 8003 O O . VAL A 1 1025 ? 9.854 26.437 -4.042 1.00 95.38 1025 VAL A O 1
ATOM 8006 N N . ASP A 1 1026 ? 9.976 28.549 -3.312 1.00 97.44 1026 ASP A N 1
ATOM 8007 C CA . ASP A 1 1026 ? 11.453 28.641 -3.168 1.00 97.44 1026 ASP A CA 1
ATOM 8008 C C . ASP A 1 1026 ? 12.288 28.079 -4.344 1.00 97.44 1026 ASP A C 1
ATOM 8010 O O . ASP A 1 1026 ? 13.363 27.503 -4.157 1.00 97.44 1026 ASP A O 1
ATOM 8014 N N . ALA A 1 1027 ? 11.803 28.229 -5.581 1.00 95.25 1027 ALA A N 1
ATOM 8015 C CA . ALA A 1 1027 ? 12.480 27.704 -6.771 1.00 95.25 1027 ALA A CA 1
ATOM 8016 C C . ALA A 1 1027 ? 13.917 28.233 -6.943 1.00 95.25 1027 ALA A C 1
ATOM 8018 O O . ALA A 1 1027 ? 14.781 27.515 -7.438 1.00 95.25 1027 ALA A O 1
ATOM 8019 N N . ASP A 1 1028 ? 14.185 29.458 -6.491 1.00 97.25 1028 ASP A N 1
ATOM 8020 C CA . ASP A 1 1028 ? 15.488 30.126 -6.527 1.00 97.25 1028 ASP A CA 1
ATOM 8021 C C . ASP A 1 1028 ? 16.530 29.524 -5.568 1.00 97.25 1028 ASP A C 1
ATOM 8023 O O . ASP A 1 1028 ? 17.724 29.783 -5.721 1.00 97.25 1028 ASP A O 1
ATOM 8027 N N . ARG A 1 1029 ? 16.108 28.694 -4.605 1.00 97.38 1029 ARG A N 1
ATOM 8028 C CA . ARG A 1 1029 ? 16.993 28.075 -3.601 1.00 97.38 1029 ARG A CA 1
ATOM 8029 C C . ARG A 1 1029 ? 17.376 26.631 -3.922 1.00 97.38 1029 ARG A C 1
ATOM 8031 O O . ARG A 1 1029 ? 18.389 26.141 -3.421 1.00 97.38 1029 ARG A O 1
ATOM 8038 N N . ARG A 1 1030 ? 16.613 25.957 -4.788 1.00 96.88 1030 ARG A N 1
ATOM 8039 C CA . ARG A 1 1030 ? 16.774 24.524 -5.107 1.00 96.88 1030 ARG A CA 1
ATOM 8040 C C . ARG A 1 1030 ? 18.167 24.182 -5.634 1.00 96.88 1030 ARG A C 1
ATOM 8042 O O . ARG A 1 1030 ? 18.755 23.195 -5.198 1.00 96.88 1030 ARG A O 1
ATOM 8049 N N . ASP A 1 1031 ? 18.724 25.025 -6.504 1.00 97.06 1031 ASP A N 1
ATOM 8050 C CA . ASP A 1 1031 ? 20.073 24.834 -7.054 1.00 97.06 1031 ASP A CA 1
ATOM 8051 C C . ASP A 1 1031 ? 21.145 24.833 -5.958 1.00 97.06 1031 ASP A C 1
ATOM 8053 O O . ASP A 1 1031 ? 22.079 24.029 -5.991 1.00 97.06 1031 ASP A O 1
ATOM 8057 N N . ASN A 1 1032 ? 20.994 25.696 -4.950 1.00 97.44 1032 ASN A N 1
ATOM 8058 C CA . ASN A 1 1032 ? 21.911 25.757 -3.819 1.00 97.44 1032 ASN A CA 1
ATOM 8059 C C . ASN A 1 1032 ? 21.797 24.507 -2.934 1.00 97.44 1032 ASN A C 1
ATOM 8061 O O . ASN A 1 1032 ? 22.816 23.906 -2.590 1.00 97.44 1032 ASN A O 1
ATOM 8065 N N . TRP A 1 1033 ? 20.578 24.059 -2.614 1.00 97.94 1033 TRP A N 1
ATOM 8066 C CA . TRP A 1 1033 ? 20.370 22.817 -1.855 1.00 97.94 1033 TRP A CA 1
ATOM 8067 C C . TRP A 1 1033 ? 20.945 21.603 -2.579 1.00 97.94 1033 TRP A C 1
ATOM 8069 O O . TRP A 1 1033 ? 21.674 20.814 -1.973 1.00 97.94 1033 TRP A O 1
ATOM 8079 N N . HIS A 1 1034 ? 20.699 21.490 -3.886 1.00 96.81 1034 HIS A N 1
ATOM 8080 C CA . HIS A 1 1034 ? 21.317 20.473 -4.731 1.00 96.81 1034 HIS A CA 1
ATOM 8081 C C . HIS A 1 1034 ? 22.844 20.551 -4.703 1.00 96.81 1034 HIS A C 1
ATOM 8083 O O . HIS A 1 1034 ? 23.514 19.523 -4.579 1.00 96.81 1034 HIS A O 1
ATOM 8089 N N . TYR A 1 1035 ? 23.408 21.758 -4.799 1.00 97.94 1035 TYR A N 1
ATOM 8090 C CA . TYR A 1 1035 ? 24.852 21.960 -4.770 1.00 97.94 1035 TYR A CA 1
ATOM 8091 C C . TYR A 1 1035 ? 25.465 21.522 -3.435 1.00 97.94 1035 TYR A C 1
ATOM 8093 O O . TYR A 1 1035 ? 26.485 20.827 -3.439 1.00 97.94 1035 TYR A O 1
ATOM 8101 N N . ILE A 1 1036 ? 24.831 21.857 -2.308 1.00 98.38 1036 ILE A N 1
ATOM 8102 C CA . ILE A 1 1036 ? 25.265 21.412 -0.979 1.00 98.38 1036 ILE A CA 1
ATOM 8103 C C . ILE A 1 1036 ? 25.172 19.893 -0.874 1.00 98.38 1036 ILE A C 1
ATOM 8105 O O . ILE A 1 1036 ? 26.168 19.265 -0.533 1.00 98.38 1036 ILE A O 1
ATOM 8109 N N . LEU A 1 1037 ? 24.029 19.286 -1.213 1.00 97.38 1037 LEU A N 1
ATOM 8110 C CA . LEU A 1 1037 ? 23.833 17.832 -1.160 1.00 97.38 1037 LEU A CA 1
ATOM 8111 C C . LEU A 1 1037 ? 24.894 17.075 -1.964 1.00 97.38 1037 LEU A C 1
ATOM 8113 O O . LEU A 1 1037 ? 25.478 16.112 -1.467 1.00 97.38 1037 LEU A O 1
ATOM 8117 N N . LYS A 1 1038 ? 25.182 17.548 -3.181 1.00 96.94 1038 LYS A N 1
ATOM 8118 C CA . LYS A 1 1038 ? 26.168 16.946 -4.085 1.00 96.94 1038 LYS A CA 1
ATOM 8119 C C . LYS A 1 1038 ? 27.595 17.005 -3.540 1.00 96.94 1038 LYS A C 1
ATOM 8121 O O . LYS A 1 1038 ? 28.377 16.096 -3.802 1.00 96.94 1038 LYS A O 1
ATOM 8126 N N . HIS A 1 1039 ? 27.940 18.068 -2.816 1.00 98.25 1039 HIS A N 1
ATOM 8127 C CA . HIS A 1 1039 ? 29.303 18.294 -2.331 1.00 98.25 1039 HIS A CA 1
ATOM 8128 C C . HIS A 1 1039 ? 29.448 18.100 -0.819 1.00 98.25 1039 HIS A C 1
ATOM 8130 O O . HIS A 1 1039 ? 30.522 18.352 -0.283 1.00 98.25 1039 HIS A O 1
ATOM 8136 N N . LEU A 1 1040 ? 28.412 17.662 -0.102 1.00 98.25 1040 LEU A N 1
ATOM 8137 C CA . LEU A 1 1040 ? 28.504 17.390 1.329 1.00 98.25 1040 LEU A CA 1
ATOM 8138 C C . LEU A 1 1040 ? 29.406 16.180 1.580 1.00 98.25 1040 LEU A C 1
ATOM 8140 O O . LEU A 1 1040 ? 29.303 15.157 0.904 1.00 98.25 1040 LEU A O 1
ATOM 8144 N N . SER A 1 1041 ? 30.270 16.282 2.590 1.00 97.94 1041 SER A N 1
ATOM 8145 C CA . SER A 1 1041 ? 31.209 15.224 2.968 1.00 97.94 1041 SER A CA 1
ATOM 8146 C C . SER A 1 1041 ? 30.543 13.853 3.086 1.00 97.94 1041 SER A C 1
ATOM 8148 O O . SER A 1 1041 ? 29.467 13.717 3.674 1.00 97.94 1041 SER A O 1
ATOM 8150 N N . GLY A 1 1042 ? 31.196 12.827 2.539 1.00 96.06 1042 GLY A N 1
ATOM 8151 C CA . GLY A 1 1042 ? 30.792 11.434 2.724 1.00 96.06 1042 GLY A CA 1
ATOM 8152 C C . GLY A 1 1042 ? 30.933 10.962 4.174 1.00 96.06 1042 GLY A C 1
ATOM 8153 O O . GLY A 1 1042 ? 31.473 11.665 5.031 1.00 96.06 1042 GLY A O 1
ATOM 8154 N N . TYR A 1 1043 ? 30.446 9.752 4.443 1.00 96.69 1043 TYR A N 1
ATOM 8155 C CA . TYR A 1 1043 ? 30.625 9.102 5.740 1.00 96.69 1043 TYR A CA 1
ATOM 8156 C C . TYR A 1 1043 ? 32.085 8.702 5.970 1.00 96.69 1043 TYR A C 1
ATOM 8158 O O . TYR A 1 1043 ? 32.858 8.539 5.027 1.00 96.69 1043 TYR A O 1
ATOM 8166 N N . THR A 1 1044 ? 32.463 8.547 7.239 1.00 94.50 1044 THR A N 1
ATOM 8167 C CA . THR A 1 1044 ? 33.819 8.139 7.615 1.00 94.50 1044 THR A CA 1
ATOM 8168 C C . THR A 1 1044 ? 33.849 6.718 8.146 1.00 94.50 1044 THR A C 1
ATOM 8170 O O . THR A 1 1044 ? 32.866 6.215 8.694 1.00 94.50 1044 THR A O 1
ATOM 8173 N N . PHE A 1 1045 ? 34.992 6.063 7.963 1.00 96.56 1045 PHE A N 1
ATOM 8174 C CA . PHE A 1 1045 ? 35.157 4.635 8.201 1.00 96.56 1045 PHE A CA 1
ATOM 8175 C C . PHE A 1 1045 ? 36.374 4.357 9.085 1.00 96.56 1045 PHE A C 1
ATOM 8177 O O . PHE A 1 1045 ? 37.313 5.151 9.149 1.00 96.56 1045 PHE A O 1
ATOM 8184 N N . GLN A 1 1046 ? 36.357 3.220 9.770 1.00 96.81 1046 GLN A N 1
ATOM 8185 C CA . GLN A 1 1046 ? 37.469 2.700 10.564 1.00 96.81 1046 GLN A CA 1
ATOM 8186 C C . GLN A 1 1046 ? 37.451 1.170 10.558 1.00 96.81 1046 GLN A C 1
ATOM 8188 O O . GLN A 1 1046 ? 36.438 0.558 10.229 1.00 96.81 1046 GLN A O 1
ATOM 8193 N N . GLU A 1 1047 ? 38.551 0.545 10.966 1.00 97.69 1047 GLU A N 1
ATOM 8194 C CA . GLU A 1 1047 ? 38.610 -0.904 11.146 1.00 97.69 1047 GLU A CA 1
ATOM 8195 C C . GLU A 1 1047 ? 38.285 -1.288 12.600 1.00 97.69 1047 GLU A C 1
ATOM 8197 O O . GLU A 1 1047 ? 38.868 -0.757 13.551 1.00 97.69 1047 GLU A O 1
ATOM 8202 N N . LYS A 1 1048 ? 37.357 -2.230 12.792 1.00 95.75 1048 LYS A N 1
ATOM 8203 C CA . LYS A 1 1048 ? 37.038 -2.852 14.085 1.00 95.75 1048 LYS A CA 1
ATOM 8204 C C . LYS A 1 1048 ? 36.826 -4.346 13.883 1.00 95.75 1048 LYS A C 1
ATOM 8206 O O . LYS A 1 1048 ? 36.062 -4.754 13.021 1.00 95.75 1048 LYS A O 1
ATOM 8211 N N . GLN A 1 1049 ? 37.487 -5.161 14.707 1.00 95.50 1049 GLN A N 1
ATOM 8212 C CA . GLN A 1 1049 ? 37.388 -6.629 14.653 1.00 95.50 1049 GLN A CA 1
ATOM 8213 C C . GLN A 1 1049 ? 37.647 -7.213 13.244 1.00 95.50 1049 GLN A C 1
ATOM 8215 O O . GLN A 1 1049 ? 36.989 -8.161 12.830 1.00 95.50 1049 GLN A O 1
ATOM 8220 N N . GLY A 1 1050 ? 38.591 -6.630 12.494 1.00 95.94 1050 GLY A N 1
ATOM 8221 C CA . GLY A 1 1050 ? 38.918 -7.052 11.126 1.00 95.94 1050 GLY A CA 1
ATOM 8222 C C . GLY A 1 1050 ? 37.871 -6.680 10.068 1.00 95.94 1050 GLY A C 1
ATOM 8223 O O . GLY A 1 1050 ? 37.958 -7.157 8.941 1.00 95.94 1050 GLY A O 1
ATOM 8224 N N . LYS A 1 1051 ? 36.877 -5.852 10.415 1.00 97.00 1051 LYS A N 1
ATOM 8225 C CA . LYS A 1 1051 ? 35.826 -5.368 9.513 1.00 97.00 1051 LYS A CA 1
ATOM 8226 C C . LYS A 1 1051 ? 35.885 -3.852 9.384 1.00 97.00 1051 LYS A C 1
ATOM 8228 O O . LYS A 1 1051 ? 36.148 -3.148 10.361 1.00 97.00 1051 LYS A O 1
ATOM 8233 N N . GLN A 1 1052 ? 35.602 -3.341 8.190 1.00 97.88 1052 GLN A N 1
ATOM 8234 C CA . GLN A 1 1052 ? 35.401 -1.909 7.987 1.00 97.88 1052 GLN A CA 1
ATOM 8235 C C . GLN A 1 1052 ? 34.001 -1.524 8.482 1.00 97.88 1052 GLN A C 1
ATOM 8237 O O . GLN A 1 1052 ? 33.007 -2.107 8.053 1.00 97.88 1052 GLN A O 1
ATOM 8242 N N . VAL A 1 1053 ? 33.937 -0.562 9.400 1.00 97.56 1053 VAL A N 1
ATOM 8243 C CA . VAL A 1 1053 ? 32.709 -0.059 10.036 1.00 97.56 1053 VAL A CA 1
ATOM 8244 C C . VAL A 1 1053 ? 32.665 1.464 9.972 1.00 97.56 1053 VAL A C 1
ATOM 8246 O O . VAL A 1 1053 ? 33.683 2.113 9.710 1.00 97.56 1053 VAL A O 1
ATOM 8249 N N . PHE A 1 1054 ? 31.509 2.060 10.266 1.00 97.25 1054 PHE A N 1
ATOM 8250 C CA . PHE A 1 1054 ? 31.426 3.508 10.420 1.00 97.25 1054 PHE A CA 1
ATOM 8251 C C . PHE A 1 1054 ? 32.309 4.000 11.572 1.00 97.25 1054 PHE A C 1
ATOM 8253 O O . PHE A 1 1054 ? 32.334 3.453 12.681 1.00 97.25 1054 PHE A O 1
ATOM 8260 N N . ARG A 1 1055 ? 33.024 5.087 11.302 1.00 95.75 1055 ARG A N 1
ATOM 8261 C CA . ARG A 1 1055 ? 33.600 5.954 12.320 1.00 95.75 1055 ARG A CA 1
ATOM 8262 C C . ARG A 1 1055 ? 32.582 7.050 12.615 1.00 95.75 1055 ARG A C 1
ATOM 8264 O O . ARG A 1 1055 ? 31.990 7.610 11.697 1.00 95.75 1055 ARG A O 1
ATOM 8271 N N . TYR A 1 1056 ? 32.332 7.323 13.893 1.00 94.38 1056 TYR A N 1
ATOM 8272 C CA . TYR A 1 1056 ? 31.217 8.194 14.273 1.00 94.38 1056 TYR A CA 1
ATOM 8273 C C . TYR A 1 1056 ? 31.434 9.636 13.801 1.00 94.38 1056 TYR A C 1
ATOM 8275 O O . TYR A 1 1056 ? 30.461 10.298 13.441 1.00 94.38 1056 TYR A O 1
ATOM 8283 N N . THR A 1 1057 ? 32.686 10.099 13.759 1.00 95.38 1057 THR A N 1
ATOM 8284 C CA . THR A 1 1057 ? 33.082 11.429 13.281 1.00 95.38 1057 THR A CA 1
ATOM 8285 C C . THR A 1 1057 ? 34.425 11.371 12.546 1.00 95.38 1057 THR A C 1
ATOM 8287 O O . THR A 1 1057 ? 35.278 10.524 12.828 1.00 95.38 1057 THR A O 1
ATOM 8290 N N . GLU A 1 1058 ? 34.658 12.296 11.613 1.00 95.69 1058 GLU A N 1
ATOM 8291 C CA . GLU A 1 1058 ? 35.948 12.414 10.921 1.00 95.69 1058 GLU A CA 1
ATOM 8292 C C . GLU A 1 1058 ? 37.057 12.882 11.873 1.00 95.69 1058 GLU A C 1
ATOM 8294 O O . GLU A 1 1058 ? 38.155 12.324 11.890 1.00 95.69 1058 GLU A O 1
ATOM 8299 N N . LYS A 1 1059 ? 36.752 13.878 12.713 1.00 94.81 1059 LYS A N 1
ATOM 8300 C CA . LYS A 1 1059 ? 37.596 14.320 13.833 1.00 94.81 1059 LYS A CA 1
ATOM 8301 C C . LYS A 1 1059 ? 36.751 14.364 15.097 1.00 94.81 1059 LYS A C 1
ATOM 8303 O O . LYS A 1 1059 ? 35.630 14.860 15.058 1.00 94.81 1059 LYS A O 1
ATOM 8308 N N . GLY A 1 1060 ? 37.312 13.878 16.201 1.00 93.38 1060 GLY A N 1
ATOM 8309 C CA . GLY A 1 1060 ? 36.609 13.732 17.475 1.00 93.38 1060 GLY A CA 1
ATOM 8310 C C . GLY A 1 1060 ? 36.249 12.274 17.760 1.00 93.38 1060 GLY A C 1
ATOM 8311 O O . GLY A 1 1060 ? 37.078 11.381 17.552 1.00 93.38 1060 GLY A O 1
ATOM 8312 N N . THR A 1 1061 ? 35.034 12.053 18.258 1.00 92.25 1061 THR A N 1
ATOM 8313 C CA . THR A 1 1061 ? 34.542 10.750 18.735 1.00 92.25 1061 THR A CA 1
ATOM 8314 C C . THR A 1 1061 ? 34.550 9.680 17.640 1.00 92.25 1061 THR A C 1
ATOM 8316 O O . THR A 1 1061 ? 33.807 9.759 16.668 1.00 92.25 1061 THR A O 1
ATOM 8319 N N . ASP A 1 1062 ? 35.342 8.622 17.813 1.00 92.50 1062 ASP A N 1
ATOM 8320 C CA . ASP A 1 1062 ? 35.462 7.556 16.815 1.00 92.50 1062 ASP A CA 1
ATOM 8321 C C . ASP A 1 1062 ? 34.402 6.459 16.936 1.00 92.50 1062 ASP A C 1
ATOM 8323 O O . ASP A 1 1062 ? 33.930 5.932 15.927 1.00 92.50 1062 ASP A O 1
ATOM 8327 N N . TRP A 1 1063 ? 34.042 6.107 18.166 1.00 91.88 1063 TRP A N 1
ATOM 8328 C CA . TRP A 1 1063 ? 33.105 5.053 18.518 1.00 91.88 1063 TRP A CA 1
ATOM 8329 C C . TRP A 1 1063 ? 32.602 5.258 19.946 1.00 91.88 1063 TRP A C 1
ATOM 8331 O O . TRP A 1 1063 ? 33.342 5.710 20.819 1.00 91.88 1063 TRP A O 1
ATOM 8341 N N . TRP A 1 1064 ? 31.368 4.843 20.228 1.00 87.12 1064 TRP A N 1
ATOM 8342 C CA . TRP A 1 1064 ? 30.819 4.877 21.582 1.00 87.12 1064 TRP A CA 1
ATOM 8343 C C . TRP A 1 1064 ? 30.202 3.532 21.948 1.00 87.12 1064 TRP A C 1
ATOM 8345 O O . TRP A 1 1064 ? 29.288 3.045 21.289 1.00 87.12 1064 TRP A O 1
ATOM 8355 N N . VAL A 1 1065 ? 30.702 2.923 23.025 1.00 80.38 1065 VAL A N 1
ATOM 8356 C CA . VAL A 1 1065 ? 30.383 1.528 23.383 1.00 80.38 1065 VAL A CA 1
ATOM 8357 C C . VAL A 1 1065 ? 28.973 1.370 23.958 1.00 80.38 1065 VAL A C 1
ATOM 8359 O O . VAL A 1 1065 ? 28.468 0.259 23.994 1.00 80.38 1065 VAL A O 1
ATOM 8362 N N . ASN A 1 1066 ? 28.317 2.450 24.390 1.00 79.81 1066 ASN A N 1
ATOM 8363 C CA . ASN A 1 1066 ? 27.045 2.402 25.124 1.00 79.81 1066 ASN A CA 1
ATOM 8364 C C . ASN A 1 1066 ? 25.870 3.101 24.409 1.00 79.81 1066 ASN A C 1
ATOM 8366 O O . ASN A 1 1066 ? 25.020 3.671 25.085 1.00 79.81 1066 ASN A O 1
ATOM 8370 N N . ASN A 1 1067 ? 25.830 3.125 23.071 1.00 81.25 1067 ASN A N 1
ATOM 8371 C CA . ASN A 1 1067 ? 24.693 3.679 22.320 1.00 81.25 1067 ASN A CA 1
ATOM 8372 C C . ASN A 1 1067 ? 24.628 3.177 20.864 1.00 81.25 1067 ASN A C 1
ATOM 8374 O O . ASN A 1 1067 ? 25.504 2.446 20.403 1.00 81.25 1067 ASN A O 1
ATOM 8378 N N . THR A 1 1068 ? 23.592 3.606 20.139 1.00 88.31 1068 THR A N 1
ATOM 8379 C CA . THR A 1 1068 ? 23.343 3.290 18.723 1.00 88.31 1068 THR A CA 1
ATOM 8380 C C . THR A 1 1068 ? 23.633 4.465 17.776 1.00 88.31 1068 THR A C 1
ATOM 8382 O O . THR A 1 1068 ? 23.035 4.564 16.710 1.00 88.31 1068 THR A O 1
ATOM 8385 N N . LEU A 1 1069 ? 24.538 5.386 18.130 1.00 87.12 1069 LEU A N 1
ATOM 8386 C CA . LEU A 1 1069 ? 24.767 6.598 17.322 1.00 87.12 1069 LEU A CA 1
ATOM 8387 C C . LEU A 1 1069 ? 25.300 6.301 15.914 1.00 87.12 1069 LEU A C 1
ATOM 8389 O O . LEU A 1 1069 ? 24.915 6.982 14.969 1.00 87.12 1069 LEU A O 1
ATOM 8393 N N . GLY A 1 1070 ? 26.128 5.262 15.765 1.00 88.88 1070 GLY A N 1
ATOM 8394 C CA . GLY A 1 1070 ? 26.753 4.893 14.490 1.00 88.88 1070 GLY A CA 1
ATOM 8395 C C . GLY A 1 1070 ? 25.808 4.370 13.408 1.00 88.88 1070 GLY A C 1
ATOM 8396 O O . GLY A 1 1070 ? 26.278 4.047 12.320 1.00 88.88 1070 GLY A O 1
ATOM 8397 N N . ILE A 1 1071 ? 24.508 4.252 13.702 1.00 93.38 1071 ILE A N 1
ATOM 8398 C CA . ILE A 1 1071 ? 23.486 3.774 12.761 1.00 93.38 1071 ILE A CA 1
ATOM 8399 C C . ILE A 1 1071 ? 22.390 4.808 12.482 1.00 93.38 1071 ILE A C 1
ATOM 8401 O O . ILE A 1 1071 ? 21.491 4.536 11.691 1.00 93.38 1071 ILE A O 1
ATOM 8405 N N . GLN A 1 1072 ? 22.438 5.993 13.096 1.00 91.38 1072 GLN A N 1
ATOM 8406 C CA . GLN A 1 1072 ? 21.351 6.976 13.001 1.00 91.38 1072 GLN A CA 1
ATOM 8407 C C . GLN A 1 1072 ? 21.170 7.535 11.577 1.00 91.38 1072 GLN A C 1
ATOM 8409 O O . GLN A 1 1072 ? 20.063 7.900 11.184 1.00 91.38 1072 GLN A O 1
ATOM 8414 N N . GLN A 1 1073 ? 22.240 7.543 10.776 1.00 94.44 1073 GLN A N 1
ATOM 8415 C CA . GLN A 1 1073 ? 22.222 7.856 9.345 1.00 94.44 1073 GLN A CA 1
ATOM 8416 C C . GLN A 1 1073 ? 21.470 6.808 8.507 1.00 94.44 1073 GLN A C 1
ATOM 8418 O O . GLN A 1 1073 ? 20.901 7.149 7.473 1.00 94.44 1073 GLN A O 1
ATOM 8423 N N . ILE A 1 1074 ? 21.438 5.552 8.966 1.00 95.38 1074 ILE A N 1
ATOM 8424 C CA . ILE A 1 1074 ? 20.626 4.477 8.380 1.00 95.38 1074 ILE A CA 1
ATOM 8425 C C . ILE A 1 1074 ? 19.177 4.676 8.825 1.00 95.38 1074 ILE A C 1
ATOM 8427 O O . ILE A 1 1074 ? 18.270 4.830 8.008 1.00 95.38 1074 ILE A O 1
ATOM 8431 N N . TYR A 1 1075 ? 18.960 4.715 10.140 1.00 92.56 1075 TYR A N 1
ATOM 8432 C CA . TYR A 1 1075 ? 17.652 4.920 10.739 1.00 92.56 1075 TYR A CA 1
ATOM 8433 C C . TYR A 1 1075 ? 17.786 5.654 12.076 1.00 92.56 1075 TYR A C 1
ATOM 8435 O O . TYR A 1 1075 ? 18.542 5.191 12.932 1.00 92.56 1075 TYR A O 1
ATOM 8443 N N . PRO A 1 1076 ? 17.069 6.772 12.276 1.00 90.62 1076 PRO A N 1
ATOM 8444 C CA . PRO A 1 1076 ? 15.873 7.205 11.548 1.00 90.62 1076 PRO A CA 1
ATOM 8445 C C . PRO A 1 1076 ? 16.122 8.130 10.346 1.00 90.62 1076 PRO A C 1
ATOM 8447 O O . PRO A 1 1076 ? 15.177 8.397 9.611 1.00 90.62 1076 PRO A O 1
ATOM 8450 N N . ALA A 1 1077 ? 17.350 8.606 10.095 1.00 92.12 1077 ALA A N 1
ATOM 8451 C CA . ALA A 1 1077 ? 17.588 9.588 9.026 1.00 92.12 1077 ALA A CA 1
ATOM 8452 C C . ALA A 1 1077 ? 17.283 9.054 7.611 1.00 92.12 1077 ALA A C 1
ATOM 8454 O O . ALA A 1 1077 ? 17.058 9.838 6.688 1.00 92.12 1077 ALA A O 1
ATOM 8455 N N . GLY A 1 1078 ? 17.292 7.729 7.426 1.00 90.56 1078 GLY A N 1
ATOM 8456 C CA . GLY A 1 1078 ? 16.840 7.082 6.195 1.00 90.56 1078 GLY A CA 1
ATOM 8457 C C . GLY A 1 1078 ? 17.762 7.279 4.993 1.00 90.56 1078 GLY A C 1
ATOM 8458 O O . GLY A 1 1078 ? 17.300 7.109 3.873 1.00 90.56 1078 GLY A O 1
ATOM 8459 N N . GLN A 1 1079 ? 19.031 7.646 5.203 1.00 92.31 1079 GLN A N 1
ATOM 8460 C CA . GLN A 1 1079 ? 19.976 7.962 4.120 1.00 92.31 1079 GLN A CA 1
ATOM 8461 C C . GLN A 1 1079 ? 20.743 6.746 3.596 1.00 92.31 1079 GLN A C 1
ATOM 8463 O O . GLN A 1 1079 ? 21.451 6.852 2.602 1.00 92.31 1079 GLN A O 1
ATOM 8468 N N . ILE A 1 1080 ? 20.629 5.604 4.277 1.00 93.19 1080 ILE A N 1
ATOM 8469 C CA . ILE A 1 1080 ? 21.211 4.335 3.845 1.00 93.19 1080 ILE A CA 1
ATOM 8470 C C . ILE A 1 1080 ? 20.103 3.286 3.844 1.00 93.19 1080 ILE A C 1
ATOM 8472 O O . ILE A 1 1080 ? 19.380 3.123 4.831 1.00 93.19 1080 ILE A O 1
ATOM 8476 N N . HIS A 1 1081 ? 19.959 2.600 2.721 1.00 86.31 1081 HIS A N 1
ATOM 8477 C CA . HIS A 1 1081 ? 18.939 1.585 2.466 1.00 86.31 1081 HIS A CA 1
ATOM 8478 C C . HIS A 1 1081 ? 19.445 0.602 1.402 1.00 86.31 1081 HIS A C 1
ATOM 8480 O O . HIS A 1 1081 ? 20.541 0.787 0.885 1.00 86.31 1081 HIS A O 1
ATOM 8486 N N . LEU A 1 1082 ? 18.662 -0.428 1.067 1.00 80.75 1082 LEU A N 1
ATOM 8487 C CA . LEU A 1 1082 ? 19.017 -1.495 0.111 1.00 80.75 1082 LEU A CA 1
ATOM 8488 C C . LEU A 1 1082 ? 19.535 -1.011 -1.255 1.00 80.75 1082 LEU A C 1
ATOM 8490 O O . LEU A 1 1082 ? 20.225 -1.749 -1.948 1.00 80.75 1082 LEU A O 1
ATOM 8494 N N . ASP A 1 1083 ? 19.228 0.228 -1.618 1.00 78.44 1083 ASP A N 1
ATOM 8495 C CA . ASP A 1 1083 ? 19.597 0.839 -2.891 1.00 78.44 1083 ASP A CA 1
ATOM 8496 C C . ASP A 1 1083 ? 20.912 1.631 -2.823 1.00 78.44 1083 ASP A C 1
ATOM 8498 O O . ASP A 1 1083 ? 21.365 2.167 -3.832 1.00 78.44 1083 ASP A O 1
ATOM 8502 N N . SER A 1 1084 ? 21.499 1.754 -1.632 1.00 84.38 1084 SER A N 1
ATOM 8503 C CA . SER A 1 1084 ? 22.776 2.434 -1.419 1.00 84.38 1084 SER A CA 1
ATOM 8504 C C . SER A 1 1084 ? 23.937 1.672 -2.060 1.00 84.38 1084 SER A C 1
ATOM 8506 O O . SER A 1 1084 ? 23.837 0.483 -2.353 1.00 84.38 1084 SER A O 1
ATOM 8508 N N . ASP A 1 1085 ? 25.059 2.369 -2.250 1.00 88.75 1085 ASP A N 1
ATOM 8509 C CA . ASP A 1 1085 ? 26.294 1.782 -2.770 1.00 88.75 1085 ASP A CA 1
ATOM 8510 C C . ASP A 1 1085 ? 26.656 0.461 -2.041 1.00 88.75 1085 ASP A C 1
ATOM 8512 O O . ASP A 1 1085 ? 26.622 0.430 -0.804 1.00 88.75 1085 ASP A O 1
ATOM 8516 N N . PRO A 1 1086 ? 26.992 -0.630 -2.764 1.00 87.06 1086 PRO A N 1
ATOM 8517 C CA . PRO A 1 1086 ? 27.261 -1.930 -2.150 1.00 87.06 1086 PRO A CA 1
ATOM 8518 C C . PRO A 1 1086 ? 28.394 -1.926 -1.117 1.00 87.06 1086 PRO A C 1
ATOM 8520 O O . PRO A 1 1086 ? 28.312 -2.658 -0.128 1.00 87.06 1086 PRO A O 1
ATOM 8523 N N . GLU A 1 1087 ? 29.437 -1.107 -1.297 1.00 92.81 1087 GLU A N 1
ATOM 8524 C CA . GLU A 1 1087 ? 30.526 -1.001 -0.319 1.00 92.81 1087 GLU A CA 1
ATOM 8525 C C . GLU A 1 1087 ? 30.028 -0.306 0.953 1.00 92.81 1087 GLU A C 1
ATOM 8527 O O . GLU A 1 1087 ? 30.275 -0.775 2.067 1.00 92.81 1087 GLU A O 1
ATOM 8532 N N . LEU A 1 1088 ? 29.245 0.766 0.801 1.00 94.44 1088 LEU A N 1
ATOM 8533 C CA . LEU A 1 1088 ? 28.602 1.446 1.925 1.00 94.44 1088 LEU A CA 1
ATOM 8534 C C . LEU A 1 1088 ? 27.618 0.528 2.674 1.00 94.44 1088 LEU A C 1
ATOM 8536 O O . LEU A 1 1088 ? 27.580 0.547 3.909 1.00 94.44 1088 LEU A O 1
ATOM 8540 N N . LEU A 1 1089 ? 26.850 -0.295 1.953 1.00 94.25 1089 LEU A N 1
ATOM 8541 C CA . LEU A 1 1089 ? 25.964 -1.307 2.534 1.00 94.25 1089 LEU A CA 1
ATOM 8542 C C . LEU A 1 1089 ? 26.742 -2.358 3.323 1.00 94.25 1089 LEU A C 1
ATOM 8544 O O . LEU A 1 1089 ? 26.374 -2.657 4.460 1.00 94.25 1089 LEU A O 1
ATOM 8548 N N . ALA A 1 1090 ? 27.847 -2.864 2.772 1.00 95.38 1090 ALA A N 1
ATOM 8549 C CA . ALA A 1 1090 ? 28.712 -3.806 3.473 1.00 95.38 1090 ALA A CA 1
ATOM 8550 C C . ALA A 1 1090 ? 29.268 -3.196 4.772 1.00 95.38 1090 ALA A C 1
ATOM 8552 O O . ALA A 1 1090 ? 29.257 -3.844 5.820 1.00 95.38 1090 ALA A O 1
ATOM 8553 N N . VAL A 1 1091 ? 29.681 -1.923 4.752 1.00 97.62 1091 VAL A N 1
ATOM 8554 C CA . VAL A 1 1091 ? 30.102 -1.194 5.961 1.00 97.62 1091 VAL A CA 1
ATOM 8555 C C . VAL A 1 1091 ? 28.959 -1.062 6.972 1.00 97.62 1091 VAL A C 1
ATOM 8557 O O . VAL A 1 1091 ? 29.180 -1.235 8.175 1.00 97.62 1091 VAL A O 1
ATOM 8560 N N . ALA A 1 1092 ? 27.735 -0.781 6.525 1.00 97.00 1092 ALA A N 1
ATOM 8561 C CA . ALA A 1 1092 ? 26.570 -0.691 7.401 1.00 97.00 1092 ALA A CA 1
ATOM 8562 C C . ALA A 1 1092 ? 26.243 -2.038 8.064 1.00 97.00 1092 ALA A C 1
ATOM 8564 O O . ALA A 1 1092 ? 26.038 -2.093 9.279 1.00 97.00 1092 ALA A O 1
ATOM 8565 N N . GLN A 1 1093 ? 26.273 -3.129 7.296 1.00 96.94 1093 GLN A N 1
ATOM 8566 C CA . GLN A 1 1093 ? 26.048 -4.487 7.794 1.00 96.94 1093 GLN A CA 1
ATOM 8567 C C . GLN A 1 1093 ? 27.147 -4.901 8.777 1.00 96.94 1093 GLN A C 1
ATOM 8569 O O . GLN A 1 1093 ? 26.850 -5.381 9.870 1.00 96.94 1093 GLN A O 1
ATOM 8574 N N . ASN A 1 1094 ? 28.411 -4.620 8.449 1.00 97.50 1094 ASN A N 1
ATOM 8575 C CA . ASN A 1 1094 ? 29.542 -4.816 9.356 1.00 97.50 1094 ASN A CA 1
ATOM 8576 C C . ASN A 1 1094 ? 29.388 -4.002 10.643 1.00 97.50 1094 ASN A C 1
ATOM 8578 O O . ASN A 1 1094 ? 29.736 -4.479 11.719 1.00 97.50 1094 ASN A O 1
ATOM 8582 N N . THR A 1 1095 ? 28.863 -2.778 10.554 1.00 96.75 1095 THR A N 1
ATOM 8583 C CA . THR A 1 1095 ? 28.632 -1.927 11.725 1.00 96.75 1095 THR A CA 1
ATOM 8584 C C . THR A 1 1095 ? 27.582 -2.550 12.644 1.00 96.75 1095 THR A C 1
ATOM 8586 O O . THR A 1 1095 ? 27.843 -2.675 13.838 1.00 96.75 1095 THR A O 1
ATOM 8589 N N . ILE A 1 1096 ? 26.446 -3.019 12.112 1.00 95.81 1096 ILE A N 1
ATOM 8590 C CA . ILE A 1 1096 ? 25.437 -3.767 12.886 1.00 95.81 1096 ILE A CA 1
ATOM 8591 C C . ILE A 1 1096 ? 26.055 -5.018 13.526 1.00 95.81 1096 ILE A C 1
ATOM 8593 O O . ILE A 1 1096 ? 25.885 -5.238 14.729 1.00 95.81 1096 ILE A O 1
ATOM 8597 N N . ASP A 1 1097 ? 26.828 -5.785 12.755 1.00 95.31 1097 ASP A N 1
ATOM 8598 C CA . ASP A 1 1097 ? 27.444 -7.026 13.223 1.00 95.31 1097 ASP A CA 1
ATOM 8599 C C . ASP A 1 1097 ? 28.500 -6.812 14.317 1.00 95.31 1097 ASP A C 1
ATOM 8601 O O . ASP A 1 1097 ? 28.594 -7.608 15.245 1.00 95.31 1097 ASP A O 1
ATOM 8605 N N . VAL A 1 1098 ? 29.272 -5.725 14.260 1.00 95.31 1098 VAL A N 1
ATOM 8606 C CA . VAL A 1 1098 ? 30.245 -5.377 15.309 1.00 95.31 1098 VAL A CA 1
ATOM 8607 C C . VAL A 1 1098 ? 29.551 -4.775 16.536 1.00 95.31 1098 VAL A C 1
ATOM 8609 O O . VAL A 1 1098 ? 30.018 -4.957 17.662 1.00 95.31 1098 VAL A O 1
ATOM 8612 N N . MET A 1 1099 ? 28.442 -4.054 16.347 1.00 93.06 1099 MET A N 1
ATOM 8613 C CA . MET A 1 1099 ? 27.702 -3.403 17.432 1.00 93.06 1099 MET A CA 1
ATOM 8614 C C . MET A 1 1099 ? 26.895 -4.384 18.291 1.00 93.06 1099 MET A C 1
ATOM 8616 O O . MET A 1 1099 ? 26.919 -4.246 19.514 1.00 93.06 1099 MET A O 1
ATOM 8620 N N . GLN A 1 1100 ? 26.159 -5.324 17.678 1.00 92.00 1100 GLN A N 1
ATOM 8621 C CA . GLN A 1 1100 ? 25.280 -6.307 18.349 1.00 92.00 1100 GLN A CA 1
ATOM 8622 C C . GLN A 1 1100 ? 24.359 -5.708 19.435 1.00 92.00 1100 GLN A C 1
ATOM 8624 O O . GLN A 1 1100 ? 24.155 -6.294 20.501 1.00 92.00 1100 GLN A O 1
ATOM 8629 N N . ARG A 1 1101 ? 23.788 -4.519 19.196 1.00 91.19 1101 ARG A N 1
ATOM 8630 C CA . ARG A 1 1101 ? 23.012 -3.763 20.201 1.00 91.19 1101 ARG A CA 1
ATOM 8631 C C . ARG A 1 1101 ? 21.508 -4.044 20.171 1.00 91.19 1101 ARG A C 1
ATOM 8633 O O . ARG A 1 1101 ? 20.700 -3.140 20.355 1.00 91.19 1101 ARG A O 1
ATOM 8640 N N . TRP A 1 1102 ? 21.137 -5.307 19.989 1.00 92.06 1102 TRP A N 1
ATOM 8641 C CA . TRP A 1 1102 ? 19.737 -5.738 19.910 1.00 92.06 1102 TRP A CA 1
ATOM 8642 C C . TRP A 1 1102 ? 18.933 -5.521 21.202 1.00 92.06 1102 TRP A C 1
ATOM 8644 O O . TRP A 1 1102 ? 17.721 -5.361 21.141 1.00 92.06 1102 TRP A O 1
ATOM 8654 N N . LEU A 1 1103 ? 19.602 -5.519 22.365 1.00 88.88 1103 LEU A N 1
ATOM 8655 C CA . LEU A 1 1103 ? 18.997 -5.348 23.697 1.00 88.88 1103 LEU A CA 1
ATOM 8656 C C . LEU A 1 1103 ? 19.460 -4.051 24.382 1.00 88.88 1103 LEU A C 1
ATOM 8658 O O . LEU A 1 1103 ? 19.755 -4.021 25.579 1.00 88.88 1103 LEU A O 1
ATOM 8662 N N . ASP A 1 1104 ? 19.595 -2.977 23.610 1.00 83.31 1104 ASP A N 1
ATOM 8663 C CA . ASP A 1 1104 ? 19.967 -1.663 24.122 1.00 83.31 1104 ASP A CA 1
ATOM 8664 C C . ASP A 1 1104 ? 18.766 -0.949 24.761 1.00 83.31 1104 ASP A C 1
ATOM 8666 O O . ASP A 1 1104 ? 17.720 -0.786 24.128 1.00 83.31 1104 ASP A O 1
ATOM 8670 N N . GLY A 1 1105 ? 18.922 -0.483 26.002 1.00 72.00 1105 GLY A N 1
ATOM 8671 C CA . GLY A 1 1105 ? 17.849 0.196 26.734 1.00 72.00 1105 GLY A CA 1
ATOM 8672 C C . GLY A 1 1105 ? 17.375 1.517 26.114 1.00 72.00 1105 GLY A C 1
ATOM 8673 O O . GLY A 1 1105 ? 16.284 1.961 26.449 1.00 72.00 1105 GLY A O 1
ATOM 8674 N N . ASN A 1 1106 ? 18.162 2.128 25.225 1.00 75.44 1106 ASN A 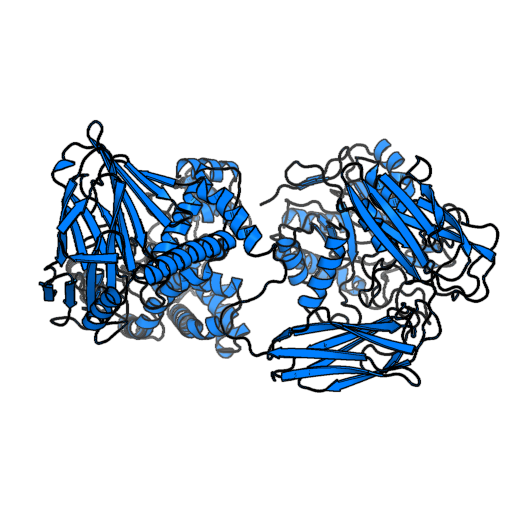N 1
ATOM 8675 C CA . ASN A 1 1106 ? 17.878 3.419 24.597 1.00 75.44 1106 ASN A CA 1
ATOM 8676 C C . ASN A 1 1106 ? 17.806 3.379 23.057 1.00 75.44 1106 ASN A C 1
ATOM 8678 O O . ASN A 1 1106 ? 17.317 4.320 22.448 1.00 75.44 1106 ASN A O 1
ATOM 8682 N N . GLY A 1 1107 ? 18.311 2.322 22.414 1.00 82.06 1107 GLY A N 1
ATOM 8683 C CA . GLY A 1 1107 ? 18.537 2.283 20.967 1.00 82.06 1107 GLY A CA 1
ATOM 8684 C C . GLY A 1 1107 ? 17.927 1.097 20.223 1.00 82.06 1107 GLY A C 1
ATOM 8685 O O . GLY A 1 1107 ? 18.001 1.077 18.993 1.00 82.06 1107 GLY A O 1
ATOM 8686 N N . SER A 1 1108 ? 17.323 0.123 20.918 1.00 86.25 1108 SER A N 1
ATOM 8687 C CA . SER A 1 1108 ? 16.743 -1.077 20.278 1.00 86.25 1108 SER A CA 1
ATOM 8688 C C . SER A 1 1108 ? 15.682 -0.722 19.229 1.00 86.25 1108 SER A C 1
ATOM 8690 O O . SER A 1 1108 ? 15.671 -1.283 18.136 1.00 86.25 1108 SER A O 1
ATOM 8692 N N . ASN A 1 1109 ? 14.857 0.287 19.520 1.00 84.00 1109 ASN A N 1
ATOM 8693 C CA . ASN A 1 1109 ? 13.838 0.846 18.623 1.00 84.00 1109 ASN A CA 1
ATOM 8694 C C . ASN A 1 1109 ? 14.390 1.380 17.286 1.00 84.00 1109 ASN A C 1
ATOM 8696 O O . ASN A 1 1109 ? 13.652 1.442 16.309 1.00 84.00 1109 ASN A O 1
ATOM 8700 N N . SER A 1 1110 ? 15.672 1.746 17.228 1.00 89.25 1110 SER A N 1
ATOM 8701 C CA . SER A 1 1110 ? 16.344 2.195 16.003 1.00 89.25 1110 SER A CA 1
ATOM 8702 C C . SER A 1 1110 ? 17.195 1.089 15.377 1.00 89.25 1110 SER A C 1
ATOM 8704 O O . SER A 1 1110 ? 17.365 1.051 14.160 1.00 89.25 1110 SER A O 1
ATOM 8706 N N . PHE A 1 1111 ? 17.697 0.158 16.195 1.00 93.44 1111 PHE A N 1
ATOM 8707 C CA . PHE A 1 1111 ? 18.604 -0.902 15.764 1.00 93.44 1111 PHE A CA 1
ATOM 8708 C C . PHE A 1 1111 ? 17.920 -1.949 14.880 1.00 93.44 1111 PHE A C 1
ATOM 8710 O O . PHE A 1 1111 ? 18.440 -2.262 13.810 1.00 93.44 1111 PHE A O 1
ATOM 8717 N N . PHE A 1 1112 ? 16.733 -2.439 15.267 1.00 93.31 1112 PHE A N 1
ATOM 8718 C CA . PHE A 1 1112 ? 15.988 -3.393 14.434 1.00 93.31 1112 PHE A CA 1
ATOM 8719 C C . PHE A 1 1112 ? 15.625 -2.800 13.060 1.00 93.31 1112 PHE A C 1
ATOM 8721 O O . PHE A 1 1112 ? 15.959 -3.425 12.052 1.00 93.31 1112 PHE A O 1
ATOM 8728 N N . PRO A 1 1113 ? 15.026 -1.594 12.958 1.00 92.12 1113 PRO A N 1
ATOM 8729 C CA . PRO A 1 1113 ? 14.719 -1.018 11.651 1.00 92.12 1113 PRO A CA 1
ATOM 8730 C C . PRO A 1 1113 ? 15.962 -0.694 10.816 1.00 92.12 1113 PRO A C 1
ATOM 8732 O O . PRO A 1 1113 ? 15.918 -0.860 9.598 1.00 92.12 1113 PRO A O 1
ATOM 8735 N N . ALA A 1 1114 ? 17.071 -0.268 11.435 1.00 94.75 1114 ALA A N 1
ATOM 8736 C CA . ALA A 1 1114 ? 18.329 -0.057 10.719 1.00 94.75 1114 ALA A CA 1
ATOM 8737 C C . ALA A 1 1114 ? 18.837 -1.357 10.080 1.00 94.75 1114 ALA A C 1
ATOM 8739 O O . ALA A 1 1114 ? 19.180 -1.349 8.902 1.00 94.75 1114 ALA A O 1
ATOM 8740 N N . ALA A 1 1115 ? 18.821 -2.471 10.821 1.00 96.44 1115 ALA A N 1
ATOM 8741 C CA . ALA A 1 1115 ? 19.216 -3.782 10.309 1.00 96.44 1115 ALA A CA 1
ATOM 8742 C C . ALA A 1 1115 ? 18.324 -4.242 9.142 1.00 96.44 1115 ALA A C 1
ATOM 8744 O O . ALA A 1 1115 ? 18.831 -4.704 8.121 1.00 96.44 1115 ALA A O 1
ATOM 8745 N N . VAL A 1 1116 ? 17.004 -4.048 9.251 1.00 93.50 1116 VAL A N 1
ATOM 8746 C CA . VAL A 1 1116 ? 16.060 -4.359 8.163 1.00 93.50 1116 VAL A CA 1
ATOM 8747 C C . VAL A 1 1116 ? 16.355 -3.519 6.917 1.00 93.50 1116 VAL A C 1
ATOM 8749 O O . VAL A 1 1116 ? 16.407 -4.055 5.813 1.00 93.50 1116 VAL A O 1
ATOM 8752 N N . ARG A 1 1117 ? 16.585 -2.208 7.073 1.00 90.06 1117 ARG A N 1
ATOM 8753 C CA . ARG A 1 1117 ? 16.794 -1.277 5.949 1.00 90.06 1117 ARG A CA 1
ATOM 8754 C C . ARG A 1 1117 ? 18.027 -1.577 5.103 1.00 90.06 1117 ARG A C 1
ATOM 8756 O O . ARG A 1 1117 ? 18.049 -1.183 3.943 1.00 90.06 1117 ARG A O 1
ATOM 8763 N N . ILE A 1 1118 ? 19.024 -2.250 5.665 1.00 93.94 1118 ILE A N 1
ATOM 8764 C CA . ILE A 1 1118 ? 20.274 -2.602 4.975 1.00 93.94 1118 ILE A CA 1
ATOM 8765 C C . ILE A 1 1118 ? 20.330 -4.076 4.554 1.00 93.94 1118 ILE A C 1
ATOM 8767 O O . ILE A 1 1118 ? 21.396 -4.561 4.179 1.00 93.94 1118 ILE A O 1
ATOM 8771 N N . GLY A 1 1119 ? 19.214 -4.805 4.659 1.00 88.12 1119 GLY A N 1
ATOM 8772 C CA . GLY A 1 1119 ? 19.145 -6.210 4.253 1.00 88.12 1119 GLY A CA 1
ATOM 8773 C C . GLY A 1 1119 ? 19.972 -7.145 5.130 1.00 88.12 1119 GLY A C 1
ATOM 8774 O O . GLY A 1 1119 ? 20.568 -8.088 4.621 1.00 88.12 1119 GLY A O 1
ATOM 8775 N N . TYR A 1 1120 ? 20.058 -6.868 6.434 1.00 93.75 1120 TYR A N 1
ATOM 8776 C CA . TYR A 1 1120 ? 20.709 -7.775 7.378 1.00 93.75 1120 TYR A CA 1
ATOM 8777 C C . TYR A 1 1120 ? 19.918 -9.088 7.518 1.00 93.75 1120 TYR A C 1
ATOM 8779 O O . TYR A 1 1120 ? 18.723 -9.130 7.225 1.00 93.75 1120 TYR A O 1
ATOM 8787 N N . ASP A 1 1121 ? 20.580 -10.152 7.982 1.00 89.81 1121 ASP A N 1
ATOM 8788 C CA . ASP A 1 1121 ? 20.006 -11.501 8.063 1.00 89.81 1121 ASP A CA 1
ATOM 8789 C C . ASP A 1 1121 ? 18.648 -11.510 8.811 1.00 89.81 1121 ASP A C 1
ATOM 8791 O O . ASP A 1 1121 ? 18.604 -11.203 10.014 1.00 89.81 1121 ASP A O 1
ATOM 8795 N N . PRO A 1 1122 ? 17.538 -11.863 8.130 1.00 87.69 1122 PRO A N 1
ATOM 8796 C CA . PRO A 1 1122 ? 16.200 -11.817 8.711 1.00 87.69 1122 PRO A CA 1
ATOM 8797 C C . PRO A 1 1122 ? 15.998 -12.830 9.844 1.00 87.69 1122 PRO A C 1
ATOM 8799 O O . PRO A 1 1122 ? 15.259 -12.534 10.784 1.00 87.69 1122 PRO A O 1
ATOM 8802 N N . GLU A 1 1123 ? 16.674 -13.981 9.816 1.00 89.12 1123 GLU A N 1
ATOM 8803 C CA . GLU A 1 1123 ? 16.577 -14.989 10.878 1.00 89.12 1123 GLU A CA 1
ATOM 8804 C C . GLU A 1 1123 ? 17.220 -14.481 12.170 1.00 89.12 1123 GLU A C 1
ATOM 8806 O O . GLU A 1 1123 ? 16.691 -14.678 13.269 1.00 89.12 1123 GLU A O 1
ATOM 8811 N N . ILE A 1 1124 ? 18.339 -13.757 12.055 1.00 93.69 1124 ILE A N 1
ATOM 8812 C CA . ILE A 1 1124 ? 18.970 -13.098 13.204 1.00 93.69 1124 ILE A CA 1
ATOM 8813 C C . ILE A 1 1124 ? 18.050 -12.011 13.758 1.00 93.69 1124 ILE A C 1
ATOM 8815 O O . ILE A 1 1124 ? 17.823 -11.971 14.968 1.00 93.69 1124 ILE A O 1
ATOM 8819 N N . ILE A 1 1125 ? 17.492 -11.162 12.890 1.00 93.06 1125 ILE A N 1
ATOM 8820 C CA . ILE A 1 1125 ? 16.580 -10.087 13.301 1.00 93.06 1125 ILE A CA 1
ATOM 8821 C C . ILE A 1 1125 ? 15.385 -10.663 14.068 1.00 93.06 1125 ILE A C 1
ATOM 8823 O O . ILE A 1 1125 ? 15.107 -10.212 15.179 1.00 93.06 1125 ILE A O 1
ATOM 8827 N N . LEU A 1 1126 ? 14.700 -11.672 13.520 1.00 90.00 1126 LEU A N 1
ATOM 8828 C CA . LEU A 1 1126 ? 13.532 -12.289 14.156 1.00 90.00 1126 LEU A CA 1
ATOM 8829 C C . LEU A 1 1126 ? 13.889 -12.968 15.482 1.00 90.00 1126 LEU A C 1
ATOM 8831 O O . LEU A 1 1126 ? 13.170 -12.805 16.470 1.00 90.00 1126 LEU A O 1
ATOM 8835 N N . ARG A 1 1127 ? 15.022 -13.679 15.543 1.00 92.81 1127 ARG A N 1
ATOM 8836 C CA . ARG A 1 1127 ? 15.505 -14.304 16.782 1.00 92.81 1127 ARG A CA 1
ATOM 8837 C C . ARG A 1 1127 ? 15.761 -13.273 17.877 1.00 92.81 1127 ARG A C 1
ATOM 8839 O O . ARG A 1 1127 ? 15.318 -13.465 19.009 1.00 92.81 1127 ARG A O 1
ATOM 8846 N N . GLU A 1 1128 ? 16.480 -12.197 17.569 1.00 94.19 1128 GLU A N 1
ATOM 8847 C CA . GLU A 1 1128 ? 16.791 -11.171 18.567 1.00 94.19 1128 GLU A CA 1
ATOM 8848 C C . GLU A 1 1128 ? 15.557 -10.330 18.924 1.00 94.19 1128 GLU A C 1
ATOM 8850 O O . GLU A 1 1128 ? 15.423 -9.910 20.070 1.00 94.19 1128 GLU A O 1
ATOM 8855 N N . MET A 1 1129 ? 14.609 -10.150 18.000 1.00 91.38 1129 MET A N 1
ATOM 8856 C CA . MET A 1 1129 ? 13.338 -9.476 18.277 1.00 91.38 1129 MET A CA 1
ATOM 8857 C C . MET A 1 1129 ? 12.470 -10.293 19.237 1.00 91.38 1129 MET A C 1
ATOM 8859 O O . MET A 1 1129 ? 11.964 -9.736 20.206 1.00 91.38 1129 MET A O 1
ATOM 8863 N N . ARG A 1 1130 ? 12.378 -11.619 19.048 1.00 91.19 1130 ARG A N 1
ATOM 8864 C CA . ARG A 1 1130 ? 11.746 -12.535 20.019 1.00 91.19 1130 ARG A CA 1
ATOM 8865 C C . ARG A 1 1130 ? 12.421 -12.524 21.386 1.00 91.19 1130 ARG A C 1
ATOM 8867 O O . ARG A 1 1130 ? 11.764 -12.793 22.378 1.00 91.19 1130 ARG A O 1
ATOM 8874 N N . ARG A 1 1131 ? 13.737 -12.297 21.433 1.00 92.50 1131 ARG A N 1
ATOM 8875 C CA . ARG A 1 1131 ? 14.508 -12.213 22.682 1.00 92.50 1131 ARG A CA 1
ATOM 8876 C C . ARG A 1 1131 ? 14.308 -10.875 23.397 1.00 92.50 1131 ARG A C 1
ATOM 8878 O O . ARG A 1 1131 ? 14.424 -10.825 24.619 1.00 92.50 1131 ARG A O 1
ATOM 8885 N N . TYR A 1 1132 ? 14.110 -9.802 22.634 1.00 89.62 1132 TYR A N 1
ATOM 8886 C CA . TYR A 1 1132 ? 13.809 -8.471 23.152 1.00 89.62 1132 TYR A CA 1
ATOM 8887 C C . TYR A 1 1132 ? 12.383 -8.387 23.711 1.00 89.62 1132 TYR A C 1
ATOM 8889 O O . TYR A 1 1132 ? 12.178 -7.780 24.762 1.00 89.62 1132 TYR A O 1
ATOM 8897 N N . ALA A 1 1133 ? 11.434 -8.983 22.986 1.00 85.44 1133 ALA A N 1
ATOM 8898 C CA . ALA A 1 1133 ? 10.024 -9.108 23.340 1.00 85.44 1133 ALA A CA 1
ATOM 8899 C C . ALA A 1 1133 ? 9.791 -9.976 24.582 1.00 85.44 1133 ALA A C 1
ATOM 8901 O O . ALA A 1 1133 ? 8.830 -9.642 25.320 1.00 85.44 1133 ALA A O 1
#

Secondary structure (DSSP, 8-state):
---EEEETTTEEEETTEE--EEEEEE-S--GGGTTS--HHHHHHHHHHHHHTT--EEEETTSPPPHHHHHHHHHHT-EEEEE--S-SS--EEEETTEEEEPSSS--SSTTSGGGTHHHHHHHHHHHHHHHHTT-TTEEEEEEEES-HIIIII--HHHHHHHHHHHHHH-TTS-EEEEES-HHHHHHTT-GGG-SSEEEESGGGGGG-HHHHHHH-TT--EEEEE--BB---TT---SS-EESSGGGPPPPSSSS-S-TTS-TTS--SSS-EESSS-HHHHHHHHHH-TTEEEEEEE-SB--BB--SSTT-SB-S--SB-TTSPBPHHHHHHHHHH--S--EEEES-S--TT-TT-EEEEEEEESSSEEEEEETTEEEEEEE-BTTBSS-EEEEEE--SSEEEEEEE-TTS-EEEEEEE---SEEEEEEEES-SEEETTS--EEEEEEEEEETT--B-TT---EEEEEEESSEEEEEEE---TT--S-SSSSEEE-BTTEEEEEEEE-SS-EEEEEEEE-TTSB-EEEEEEEE---TT----S--S-HHHHHHHHHHHHTT-EEEE-S--SS-S-SSS-SS-EEE-SSEEEEEEEETTEEEEEEEETT-EEB-SSTTT-EE---EEEEEE-GGGTT---EEEEETTTTEEEEEEEETTEEEEEEEEE-TTSSEEEEEEEEESS-EEEEEEEEE---TT-EEEEEEETTEEEEEEEE-SS-SB-EEEEEEEEEEETTTEE-TTEEEE-BT-EEEEEEEEEETTT-TTHHHHHHHHHHH--HHHHHHHHHHHHHHHHHHHHHH----S-HHHHHHHHHHHHHHHHH---TTSPPBTTBS--SSS-GGGG-EETTTTTTGGGTTTTTTT-GGGGHHHHHHHHHTHHHHHHHHHHHHSSSS----SEE-GGG--SSTT-HHHHTTS--SHHHHHT-TT-S-HHHHTHHHHHHHHHHH--HHHHHHHHHHHHHHHHHHHHH-EEETTTTEEE--SB-SSTT--SBBS-HHHHHHHHHHHHHHHHHHHHTT--TTTHHHHHHHHHHBPPPEEEEETTEEEEES-SBS----TTS-GGGTTTTTT----TTS-HHHHHHHHHHHHHH--TT-TTTHHHHHHHHHHTT--HHHHHHHHHHH-

Sequence (1133 aa):
VRQIHFDADTGFSLNGQAVILKGMCNHHDLGPLGAALWDQALERRLKQLKAMGCNSIRVAHNPSSPELLDMCDRMGLLVVNETFDEWREGWKFKDGRLVCGTGQRGKARQGYHLYFDEWAEKDLTDHLVRDRNHPCVIMWSIGNEVPEAQVHGDLETLKSLRDICHKIDPTRPVTVGCNQMSGVNETGFADLLDTVGYNGGGGSCFQYAEDHAQYPDRIFYASEVPHSYQTRSEYRTHSNYRDPSHQPPNLTEQEVFPETHAKYHSSYDNAGVRISARDSWRLTRDLPYVAGEYRWTGYDYIGESGGWPRVIGNFGIVDICNFPKDTYYFYQSQWTERPMVHVLPHWTWPGKEGTVIPVWAYTNCERVELFLNGTSLGTRTFTPECDMHLSWDVTYQPGELKAVARTGGQGVCTSVTHTAGEPARVAVSADQETLVAGRPDLSYVTIKILDKAGHFDATADIPLTLELQGPGRILGIGNGDPLNSEGYQGQSIKSFNGLCLAIIGTTDEPGDIVLTAKSEGLASGTVELRSVVQEDGSVPSSAASSTQQRITESRQIVSAFRTEFTAPPKRTPGKTSVDGPLLGNGDMGVVIGGSPEAQQFILCKNDMWRLQHGYGNASPVPFGTLSLSLPALKGASYRVDQDLYTATTEGVFELNSSAVTMKSYVAATDNVFVVELTARGKAFEGTASMDVGLGRGSESESFSQGTLSWGARAFTKDVDIPSGVAAAWTVFDHDTVPVGESLVLKPGQTMTLVLAMDSLFKHRDYVGMVKSRIRSIDKTTLDDIKAAHEQWWADYYAKSYVSINDPVIEKQYYLSLYGMGSCSRDPNFPPAIFGWTTQDNPAWHGDYHLNYNHMAPFYGLARANRLEQADPHDTPVLDFMARAQWHCKEIFGFEGVMYPVGIGPKGIESTYGNPGYIKRGPVCAENKGLFFGQRTNAAYALVNMAPRWYTTYDHDYGKKVYPLVLQIATFWENYVVWDEANKRFIIDKDSVHEGSGQDMNSCLSLGLARNALLLALDMSTELNVDADRRDNWHYILKHLSGYTFQEKQGKQVFRYTEKGTDWWVNNTLGIQQIYPAGQIHLDSDPELLAVAQNTIDVMQRWLDGNGSNSFFPAAVRIGYDPEIILREMRRYA

Foldseek 3Di:
DWAWDAFQQFAIDINNHRDFQQEFEDEQQLFQLGNPDDLVSLLVLVVLCVLLQHQEYEHPADAYDPSNLVSCLVVRHAYAGHHEAEAQWDWDDDPLDTDTDPGRDYPDNPDCNVPRVPPLLPSLLVSCLSRVPRPRYAEYEHYEQYCCQQAVLPVVVVCVSQVSNCVQHVRHWYEYAHQAPVSNVVSVSQVSGPEYEYAPHPNVLVCVVVCCVVVVRHQYAHEEDDQFFAAALFAWQCAAESDPPQFDHRNDPDIPCPPGDPLGDHLPQRGGYHDGPVVSVCCSVVRSSHNYHHYQRQEWDADPSVDPPFGIGRGHCAFSLRHGGNVSLLSSQVNDPPWEKDKDDAQADPPQQQPWDKIKIFTVFQKKWKDDPNHTPDMDGADPVRNGMDIDGDRRDFFKIKIWGDHPPPDTDMDIHGHFDDFAAKAKDWPAQEFEAPDWTKIKIKIFTGHPVGGGQQQAFFKKFKDKDDQKDFSFKDARDSSDPDRRDDGIDTHHSGIMITMMTGYNDWDKMKMWIDGPNHHIYIDIHTHDHDDPDDDDDPDDPPLVVLLVVLCVPQQVFKDKDFAFWDQPVHQFAGDAQWAFQQAKIWGWGDDPQKIKTFIAGLQQWQAAFAAQRTFHFTQWIKIKGFPVLVPWTWMWMQRLLLRKIWIWTDDDQKIKIWIWHQQNVFQKIKIKIAIADFKIKIWIDIDGDDDPPWDKDWDFDFLKTKMKTWDPPPHPDIKIKMKMKFKDFQQARTGHTIDTHGHPTMIMIMMGMDMCVGDVPRVVVNRVVRVPDGPVNVVVSSVNSSVVSSSQSSQFDDDPPDCLLNNVVSVLSSLLSGHQQPLQGHAFLRRGNRHCQHPVSSFCFLPLSNCLSLLCCLVRVHLNSCNNLVQQLLLQFVVQQVLLCQVPVFFFGAAARGTHGNNHQNHFQPVVQCVVDPPGSCSRSHRLQARCSLLSSCLNVLSVCVSPVPLVSLVVCLVSLVRNLRSLLVQWDQDPVQRATKRFQHDLDRNLTGFIRFLLCLLSNLLSLVSNLVSCVSNVHPPVCNVSSVVNNVRHDDFDWDDDPNAIAGQRGPPTHRDDLQEDSRQVSLPSSVVDFCSDDPVVLSRLLVHLVRNVCCQHPRCVSGSLVSCVRSVHDVVVSVVSSSVND

pLDDT: mean 91.93, std 8.96, range [31.44, 98.88]